Protein AF-A0A8H7FL91-F1 (afdb_monomer)

Nearest PDB structures (foldseek):
  8c6j-assembly1_7  TM=8.821E-01  e=6.276E-27  Homo sapiens
  5sup-assembly3_C  TM=8.544E-01  e=1.784E-26  Saccharomyces cerevisiae S288C
  5ivl-assembly1_B  TM=6.182E-01  e=1.265E-28  Geobacillus stearothermophilus 10
  7liu-assembly1_B  TM=7.992E-01  e=7.106E-25  Homo sapiens
  5gi4-assembly1_B  TM=8.145E-01  e=1.297E-09  Escherichia coli K-12

Radius of gyration: 35.82 Å; Cα contacts (8 Å, |Δi|>4): 1357; chains: 1; bounding box: 113×100×114 Å

pLDDT: mean 70.06, std 24.26, range [18.97, 98.19]

Structure (mmCIF, N/CA/C/O backbone):
data_AF-A0A8H7FL91-F1
#
_entry.id   AF-A0A8H7FL91-F1
#
loop_
_atom_site.group_PDB
_atom_site.id
_atom_site.type_symbol
_atom_site.label_atom_id
_atom_site.label_alt_id
_atom_site.label_comp_id
_atom_site.label_asym_id
_atom_site.label_entity_id
_atom_site.label_seq_id
_atom_site.pdbx_PDB_ins_code
_atom_site.Cartn_x
_atom_site.Cartn_y
_atom_site.Cartn_z
_atom_site.occupancy
_atom_site.B_iso_or_equiv
_atom_site.auth_seq_id
_atom_site.auth_comp_id
_atom_site.auth_asym_id
_atom_site.auth_atom_id
_atom_site.pdbx_PDB_model_num
ATOM 1 N N . MET A 1 1 ? -49.355 17.660 2.532 1.00 35.06 1 MET A N 1
ATOM 2 C CA . MET A 1 1 ? -48.492 17.262 1.389 1.00 35.06 1 MET A CA 1
ATOM 3 C C . MET A 1 1 ? -47.290 16.407 1.796 1.00 35.06 1 MET A C 1
ATOM 5 O O . MET A 1 1 ? -47.227 15.283 1.323 1.00 35.06 1 MET A O 1
ATOM 9 N N . GLN A 1 2 ? -46.368 16.856 2.663 1.00 33.41 2 GLN A N 1
ATOM 10 C CA . GLN A 1 2 ? -45.112 16.122 2.962 1.00 33.41 2 GLN A CA 1
ATOM 11 C C . GLN A 1 2 ? -45.283 14.633 3.335 1.00 33.41 2 GLN A C 1
ATOM 13 O O . GLN A 1 2 ? -44.558 13.796 2.807 1.00 33.41 2 GLN A O 1
ATOM 18 N N . VAL A 1 3 ? -46.274 14.264 4.156 1.00 38.41 3 VAL A N 1
ATOM 19 C CA . VAL A 1 3 ? -46.525 12.846 4.506 1.00 38.41 3 VAL A CA 1
ATOM 20 C C . VAL A 1 3 ? -46.891 11.995 3.276 1.00 38.41 3 VAL A C 1
ATOM 22 O O . VAL A 1 3 ? -46.449 10.855 3.165 1.00 38.41 3 VAL A O 1
ATOM 25 N N . ALA A 1 4 ? -47.621 12.559 2.307 1.00 30.22 4 ALA A N 1
ATOM 26 C CA . ALA A 1 4 ? -47.939 11.885 1.046 1.00 30.22 4 ALA A CA 1
ATOM 27 C C . ALA A 1 4 ? -46.709 11.765 0.127 1.00 30.22 4 ALA A C 1
ATOM 29 O O . ALA A 1 4 ? -46.512 10.715 -0.475 1.00 30.22 4 ALA A O 1
ATOM 30 N N . MET A 1 5 ? -45.838 12.784 0.084 1.00 35.56 5 MET A N 1
ATOM 31 C CA . MET A 1 5 ? -44.524 12.706 -0.582 1.00 35.56 5 MET A CA 1
ATOM 32 C C . MET A 1 5 ? -43.659 11.580 0.009 1.00 35.56 5 MET A C 1
ATOM 34 O O . MET A 1 5 ? -43.095 10.787 -0.738 1.00 35.56 5 MET A O 1
ATOM 38 N N . ILE A 1 6 ? -43.601 11.452 1.340 1.00 41.19 6 ILE A N 1
ATOM 39 C CA . ILE A 1 6 ? -42.841 10.390 2.021 1.00 41.19 6 ILE A CA 1
ATOM 40 C C . ILE A 1 6 ? -43.450 9.006 1.745 1.00 41.19 6 ILE A C 1
ATOM 42 O O . ILE A 1 6 ? -42.711 8.049 1.518 1.00 41.19 6 ILE A O 1
ATOM 46 N N . ALA A 1 7 ? -44.781 8.884 1.715 1.00 33.62 7 ALA A N 1
ATOM 47 C CA . ALA A 1 7 ? -45.453 7.641 1.334 1.00 33.62 7 ALA A CA 1
ATOM 48 C C . ALA A 1 7 ? -45.184 7.261 -0.135 1.00 33.62 7 ALA A C 1
ATOM 50 O O . ALA A 1 7 ? -44.909 6.098 -0.425 1.00 33.62 7 ALA A O 1
ATOM 51 N N . TYR A 1 8 ? -45.200 8.235 -1.051 1.00 33.38 8 TYR A N 1
ATOM 52 C CA . TYR A 1 8 ? -44.899 8.036 -2.471 1.00 33.38 8 TYR A CA 1
ATOM 53 C C . TYR A 1 8 ? -43.433 7.626 -2.687 1.00 33.38 8 TYR A C 1
ATOM 55 O O . TYR A 1 8 ? -43.166 6.623 -3.344 1.00 33.38 8 TYR A O 1
ATOM 63 N N . ALA A 1 9 ? -42.489 8.313 -2.035 1.00 40.66 9 ALA A N 1
ATOM 64 C CA . ALA A 1 9 ? -41.070 7.962 -2.050 1.00 40.66 9 ALA A CA 1
ATOM 65 C C . ALA A 1 9 ? -40.815 6.554 -1.482 1.00 40.66 9 ALA A C 1
ATOM 67 O O . ALA A 1 9 ? -40.124 5.757 -2.114 1.00 40.66 9 ALA A O 1
ATOM 68 N N . LYS A 1 10 ? -41.428 6.195 -0.342 1.00 36.50 10 LYS A N 1
ATOM 69 C CA . LYS A 1 10 ? -41.339 4.829 0.206 1.00 36.50 10 LYS A CA 1
ATOM 70 C C . LYS A 1 10 ? -41.922 3.776 -0.739 1.00 36.50 10 LYS A C 1
ATOM 72 O O . LYS A 1 10 ? -41.364 2.687 -0.813 1.00 36.50 10 LYS A O 1
ATOM 77 N N . ARG A 1 11 ? -42.990 4.094 -1.480 1.00 28.58 11 ARG A N 1
ATOM 78 C CA . ARG A 1 11 ? -43.606 3.179 -2.455 1.00 28.58 11 ARG A CA 1
ATOM 79 C C . ARG A 1 11 ? -42.742 2.979 -3.704 1.00 28.58 11 ARG A C 1
ATOM 81 O O . ARG A 1 11 ? -42.702 1.867 -4.208 1.00 28.58 11 ARG A O 1
ATOM 88 N N . ILE A 1 12 ? -42.010 4.007 -4.146 1.00 37.72 12 ILE A N 1
ATOM 89 C CA . ILE A 1 12 ? -40.991 3.891 -5.208 1.00 37.72 12 ILE A CA 1
ATOM 90 C C . ILE A 1 12 ? -39.802 3.046 -4.722 1.00 37.72 12 ILE A C 1
ATOM 92 O O . ILE A 1 12 ? -39.379 2.114 -5.408 1.00 37.72 12 ILE A O 1
ATOM 96 N N . ILE A 1 13 ? -39.304 3.311 -3.509 1.00 37.62 13 ILE A N 1
ATOM 97 C CA . ILE A 1 13 ? -38.180 2.568 -2.916 1.00 37.62 13 ILE A CA 1
ATOM 98 C C . ILE A 1 13 ? -38.544 1.088 -2.701 1.00 37.62 13 ILE A C 1
ATOM 100 O O . ILE A 1 13 ? -37.745 0.219 -3.030 1.00 37.62 13 ILE A O 1
ATOM 104 N N . SER A 1 14 ? -39.761 0.768 -2.241 1.00 28.06 14 SER A N 1
ATOM 105 C CA . SER A 1 14 ? -40.190 -0.629 -2.051 1.00 28.06 14 SER A CA 1
ATOM 106 C C . SER A 1 14 ? -40.598 -1.356 -3.340 1.00 28.06 14 SER A C 1
ATOM 108 O O . SER A 1 14 ? -40.970 -2.525 -3.266 1.00 28.06 14 SER A O 1
ATOM 110 N N . THR A 1 15 ? -40.567 -0.698 -4.506 1.00 25.86 15 THR A N 1
ATOM 111 C CA . THR A 1 15 ? -40.738 -1.362 -5.816 1.00 25.86 15 THR A CA 1
ATOM 112 C C . THR A 1 15 ? -39.423 -1.763 -6.477 1.00 25.86 15 THR A C 1
ATOM 114 O O . THR A 1 15 ? -39.445 -2.541 -7.428 1.00 25.86 15 THR A O 1
ATOM 117 N N . GLN A 1 16 ? -38.272 -1.328 -5.953 1.00 30.48 16 GLN A N 1
ATOM 118 C CA . GLN A 1 16 ? -37.003 -1.967 -6.291 1.00 30.48 16 GLN A CA 1
ATOM 119 C C . GLN A 1 16 ? -36.870 -3.268 -5.493 1.00 30.48 16 GLN A C 1
ATOM 121 O O . GLN A 1 16 ? -36.317 -3.301 -4.394 1.00 30.48 16 GLN A O 1
ATOM 126 N N . SER A 1 17 ? -37.363 -4.369 -6.069 1.00 25.41 17 SER A N 1
ATOM 127 C CA . SER A 1 17 ? -36.823 -5.689 -5.730 1.00 25.41 17 SER A CA 1
ATOM 128 C C . SER A 1 17 ? -35.298 -5.658 -5.888 1.00 25.41 17 SER A C 1
ATOM 130 O O . SER A 1 17 ? -34.811 -4.962 -6.786 1.00 25.41 17 SER A O 1
ATOM 132 N N . PRO A 1 18 ? -34.527 -6.417 -5.084 1.00 32.16 18 PRO A N 1
ATOM 133 C CA . PRO A 1 18 ? -33.118 -6.618 -5.389 1.00 32.16 18 PRO A CA 1
ATOM 134 C C . PRO A 1 18 ? -33.042 -7.175 -6.809 1.00 32.16 18 PRO A C 1
ATOM 136 O O . PRO A 1 18 ? -33.612 -8.233 -7.088 1.00 32.16 18 PRO A O 1
ATOM 139 N N . ALA A 1 19 ? -32.409 -6.431 -7.718 1.00 33.31 19 ALA A N 1
ATOM 140 C CA . ALA A 1 19 ? -32.267 -6.869 -9.094 1.00 33.31 19 ALA A CA 1
ATOM 141 C C . ALA A 1 19 ? -31.554 -8.222 -9.066 1.00 33.31 19 ALA A C 1
ATOM 143 O O . ALA A 1 19 ? -30.413 -8.305 -8.605 1.00 33.31 19 ALA A O 1
ATOM 144 N N . MET A 1 20 ? -32.239 -9.284 -9.509 1.00 33.00 20 MET A N 1
ATOM 145 C CA . MET A 1 20 ? -31.586 -10.574 -9.699 1.00 33.00 20 MET A CA 1
ATOM 146 C C . MET A 1 20 ? -30.379 -10.314 -10.589 1.00 33.00 20 MET A C 1
ATOM 148 O O . MET A 1 20 ? -30.542 -9.783 -11.689 1.00 33.00 20 MET A O 1
ATOM 152 N N . ALA A 1 21 ? -29.183 -10.647 -10.104 1.00 39.22 21 ALA A N 1
ATOM 153 C CA . ALA A 1 21 ? -27.990 -10.589 -10.925 1.00 39.22 21 ALA A CA 1
ATOM 154 C C . ALA A 1 21 ? -28.226 -11.531 -12.108 1.00 39.22 21 ALA A C 1
ATOM 156 O O . ALA A 1 21 ? -28.200 -12.751 -11.951 1.00 39.22 21 ALA A O 1
ATOM 157 N N . THR A 1 22 ? -28.546 -10.961 -13.270 1.00 43.78 22 THR A N 1
ATOM 158 C CA . THR A 1 22 ? -28.778 -11.709 -14.500 1.00 43.78 22 THR A CA 1
ATOM 159 C C . THR A 1 22 ? -27.471 -12.394 -14.847 1.00 43.78 22 THR A C 1
ATOM 161 O O . THR A 1 22 ? -26.537 -11.737 -15.299 1.00 43.78 22 THR A O 1
ATOM 164 N N . GLN A 1 23 ? -27.393 -13.697 -14.563 1.00 45.00 23 GLN A N 1
ATOM 165 C CA . GLN A 1 23 ? -26.202 -14.513 -14.772 1.00 45.00 23 GLN A CA 1
ATOM 166 C C . GLN A 1 23 ? -25.966 -14.684 -16.274 1.00 45.00 23 GLN A C 1
ATOM 168 O O . GLN A 1 23 ? -26.386 -15.662 -16.892 1.00 45.00 23 GLN A O 1
ATOM 173 N N . PHE A 1 24 ? -25.319 -13.691 -16.875 1.00 58.44 24 PHE A N 1
ATOM 174 C CA . PHE A 1 24 ? -24.903 -13.740 -18.265 1.00 58.44 24 PHE A CA 1
ATOM 175 C C . PHE A 1 24 ? -23.766 -14.750 -18.413 1.00 58.44 24 PHE A C 1
ATOM 177 O O . PHE A 1 24 ? -22.814 -14.741 -17.636 1.00 58.44 24 PHE A O 1
ATOM 184 N N . THR A 1 25 ? -23.816 -15.594 -19.442 1.00 76.56 25 THR A N 1
ATOM 185 C CA . THR A 1 25 ? -22.616 -16.339 -19.843 1.00 76.56 25 THR A CA 1
ATOM 186 C C . THR A 1 25 ? -21.636 -15.344 -20.457 1.00 76.56 25 THR A C 1
ATOM 188 O O . THR A 1 25 ? -21.903 -14.812 -21.532 1.00 76.56 25 THR A O 1
ATOM 191 N N . THR A 1 26 ? -20.530 -15.066 -19.767 1.00 89.56 26 THR A N 1
ATOM 192 C CA . THR A 1 26 ? -19.528 -14.084 -20.201 1.00 89.56 26 THR A CA 1
ATOM 193 C C . THR A 1 26 ? -18.870 -14.522 -21.509 1.00 89.56 26 THR A C 1
ATOM 195 O O . THR A 1 26 ? -18.070 -15.461 -21.539 1.00 89.56 26 THR A O 1
ATOM 198 N N . GLN A 1 27 ? -19.203 -13.838 -22.604 1.00 94.25 27 GLN A N 1
ATOM 199 C CA . GLN A 1 27 ? -18.644 -14.109 -23.924 1.00 94.25 27 GLN A CA 1
ATOM 200 C C . GLN A 1 27 ? -17.320 -13.363 -24.109 1.00 94.25 27 GLN A C 1
ATOM 202 O O . GLN A 1 27 ? -17.231 -12.169 -23.835 1.00 94.25 27 GLN A O 1
ATOM 207 N N . VAL A 1 28 ? -16.300 -14.052 -24.627 1.00 95.50 28 VAL A N 1
ATOM 208 C CA . VAL A 1 28 ? -15.055 -13.420 -25.089 1.00 95.50 28 VAL A CA 1
ATOM 209 C C . VAL A 1 28 ? -15.085 -13.347 -26.615 1.00 95.50 28 VAL A C 1
ATOM 211 O O . VAL A 1 28 ? -15.303 -14.364 -27.273 1.00 95.50 28 VAL A O 1
ATOM 214 N N . LEU A 1 29 ? -14.881 -12.154 -27.172 1.00 95.81 29 LEU A N 1
ATOM 215 C CA . LEU A 1 29 ? -14.777 -11.902 -28.609 1.00 95.81 29 LEU A CA 1
ATOM 216 C C . LEU A 1 29 ? -13.358 -11.438 -28.945 1.00 95.81 29 LEU A C 1
ATOM 218 O O . LEU A 1 29 ? -12.839 -10.523 -28.311 1.00 95.81 29 LEU A O 1
ATOM 222 N N . LEU A 1 30 ? -12.734 -12.062 -29.944 1.00 95.00 30 LEU A N 1
ATOM 223 C CA . LEU A 1 30 ? -11.378 -11.720 -30.376 1.00 95.00 30 LEU A CA 1
ATOM 224 C C . LEU A 1 30 ? -11.389 -10.500 -31.309 1.00 95.00 30 LEU A C 1
ATOM 226 O O . LEU A 1 30 ? -12.191 -10.433 -32.244 1.00 95.00 30 LEU A O 1
ATOM 230 N N . CYS A 1 31 ? -10.436 -9.594 -31.104 1.00 94.06 31 CYS A N 1
ATOM 231 C CA . CYS A 1 31 ? -10.121 -8.470 -31.979 1.00 94.06 31 CYS A CA 1
ATOM 232 C C . CYS A 1 31 ? -8.623 -8.469 -32.296 1.00 94.06 31 CYS A C 1
ATOM 234 O O . CYS A 1 31 ? -7.798 -8.328 -31.398 1.00 94.06 31 CYS A O 1
ATOM 236 N N . ASP A 1 32 ? -8.255 -8.557 -33.574 1.00 92.62 32 ASP A N 1
ATOM 237 C CA . ASP A 1 32 ? -6.886 -8.230 -33.984 1.00 92.62 32 ASP A CA 1
ATOM 238 C C . ASP A 1 32 ? -6.694 -6.709 -33.946 1.00 92.62 32 ASP A C 1
ATOM 240 O O . ASP A 1 32 ? -7.306 -5.979 -34.728 1.00 92.62 32 ASP A O 1
ATOM 244 N N . SER A 1 33 ? -5.854 -6.244 -33.020 1.00 91.94 33 SER A N 1
ATOM 245 C CA . SER A 1 33 ? -5.498 -4.837 -32.837 1.00 91.94 33 SER A CA 1
ATOM 246 C C . SER A 1 33 ? -4.570 -4.293 -33.928 1.00 91.94 33 SER A C 1
ATOM 248 O O . SER A 1 33 ? -4.532 -3.080 -34.115 1.00 91.94 33 SER A O 1
ATOM 250 N N . SER A 1 34 ? -3.877 -5.154 -34.684 1.00 92.69 34 SER A N 1
ATOM 251 C CA . SER A 1 34 ? -3.062 -4.764 -35.845 1.00 92.69 34 SER A CA 1
ATOM 252 C C . SER A 1 34 ? -3.882 -4.576 -37.127 1.00 92.69 34 SER A C 1
ATOM 254 O O . SER A 1 34 ? -3.452 -3.876 -38.041 1.00 92.69 34 SER A O 1
ATOM 256 N N . ALA A 1 35 ? -5.102 -5.121 -37.167 1.00 93.00 35 ALA A N 1
ATOM 257 C CA . ALA A 1 35 ? -6.070 -4.925 -38.247 1.00 93.00 35 ALA A CA 1
ATOM 258 C C . ALA A 1 35 ? -6.923 -3.645 -38.098 1.00 93.00 35 ALA A C 1
ATOM 260 O O . ALA A 1 35 ? -7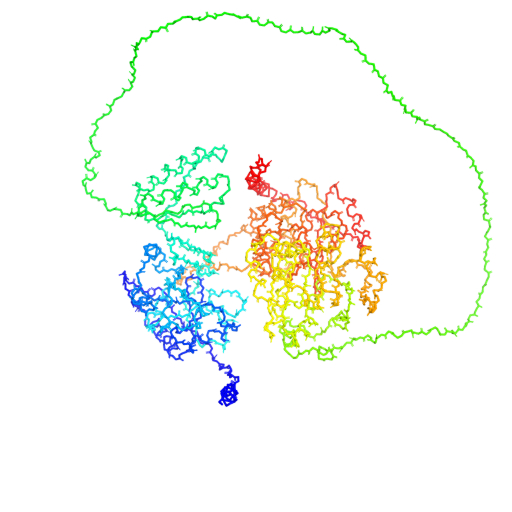.930 -3.500 -38.796 1.00 93.00 35 ALA A O 1
ATOM 261 N N . ILE A 1 36 ? -6.553 -2.748 -37.177 1.00 95.38 36 ILE A N 1
ATOM 262 C CA . ILE A 1 36 ? -7.222 -1.474 -36.888 1.00 95.38 36 ILE A CA 1
ATOM 263 C C . ILE A 1 36 ? -6.202 -0.345 -37.048 1.00 95.38 36 ILE A C 1
ATOM 265 O O . ILE A 1 36 ? -5.204 -0.303 -36.330 1.00 95.38 36 ILE A O 1
ATOM 269 N N . THR A 1 37 ? -6.482 0.609 -37.930 1.00 92.19 37 THR A N 1
ATOM 270 C CA . THR A 1 37 ? -5.685 1.831 -38.095 1.00 92.19 37 THR A CA 1
ATOM 271 C C . THR A 1 37 ? -6.567 3.073 -37.997 1.00 92.19 37 THR A C 1
ATOM 273 O O . THR A 1 37 ? -7.780 3.022 -38.188 1.00 92.19 37 THR A O 1
ATOM 276 N N . PHE A 1 38 ? -5.950 4.207 -37.679 1.00 90.62 38 PHE A N 1
ATOM 277 C CA . PHE A 1 38 ? -6.557 5.530 -37.780 1.00 90.62 38 PHE A CA 1
ATOM 278 C C . PHE A 1 38 ? -5.612 6.398 -38.600 1.00 90.62 38 PHE A C 1
ATOM 280 O O . PHE A 1 38 ? -4.423 6.463 -38.282 1.00 90.62 38 PHE A O 1
ATOM 287 N N . ASP A 1 39 ? -6.131 7.067 -39.626 1.00 84.81 39 ASP A N 1
ATOM 288 C CA . ASP A 1 39 ? -5.359 8.063 -40.365 1.00 84.81 39 ASP A CA 1
ATOM 289 C C . ASP A 1 39 ? -5.115 9.308 -39.495 1.00 84.81 39 ASP A C 1
ATOM 291 O O . ASP A 1 39 ? -5.790 9.535 -38.483 1.00 84.81 39 ASP A O 1
ATOM 295 N N . SER A 1 40 ? -4.137 10.132 -39.878 1.00 74.44 40 SER A N 1
ATOM 296 C CA . SER A 1 40 ? -3.819 11.358 -39.139 1.00 74.44 40 SER A CA 1
ATOM 297 C C . SER A 1 40 ? -5.027 12.300 -39.119 1.00 74.44 40 SER A C 1
ATOM 299 O O . SER A 1 40 ? -5.522 12.701 -40.169 1.00 74.44 40 SER A O 1
ATOM 301 N N . GLY A 1 41 ? -5.521 12.628 -37.922 1.00 68.75 41 GLY A N 1
ATOM 302 C CA . GLY A 1 41 ? -6.723 13.449 -37.736 1.00 68.75 41 GLY A CA 1
ATOM 303 C C . GLY A 1 41 ? -8.063 12.735 -37.970 1.00 68.75 41 GLY A C 1
ATOM 304 O O . GLY A 1 41 ? -9.095 13.392 -37.895 1.00 68.75 41 GLY A O 1
ATOM 305 N N . ALA A 1 42 ? -8.092 11.420 -38.226 1.00 81.19 42 ALA A N 1
ATOM 306 C CA . ALA A 1 42 ? -9.345 10.692 -38.435 1.00 81.19 42 ALA A CA 1
ATOM 307 C C . ALA A 1 42 ? -10.084 10.365 -37.121 1.00 81.19 42 ALA A C 1
ATOM 309 O O . ALA A 1 42 ? -9.500 9.848 -36.159 1.00 81.19 42 ALA A O 1
ATOM 310 N N . ASP A 1 43 ? -11.398 10.602 -37.125 1.00 85.69 43 ASP A N 1
ATOM 311 C CA . ASP A 1 43 ? -12.328 10.289 -36.030 1.00 85.69 43 ASP A CA 1
ATOM 312 C C . ASP A 1 43 ? -12.719 8.803 -35.977 1.00 85.69 43 ASP A C 1
ATOM 314 O O . ASP A 1 43 ? -12.963 8.258 -34.897 1.00 85.69 43 ASP A O 1
ATOM 318 N N . TYR A 1 44 ? -12.743 8.145 -37.139 1.00 90.06 44 TYR A N 1
ATOM 319 C CA . TYR A 1 44 ? -13.190 6.765 -37.326 1.00 90.06 44 TYR A CA 1
ATOM 320 C C . TYR A 1 44 ? -12.034 5.844 -37.757 1.00 90.06 44 TYR A C 1
ATOM 322 O O . TYR A 1 44 ? -11.147 6.283 -38.493 1.00 90.06 44 TYR A O 1
ATOM 330 N N . PRO A 1 45 ? -12.029 4.566 -37.329 1.00 94.19 45 PRO A N 1
ATOM 331 C CA . PRO A 1 45 ? -10.996 3.606 -37.701 1.00 94.19 45 PRO A CA 1
ATOM 332 C C . PRO A 1 45 ? -11.194 3.057 -39.119 1.00 94.19 45 PRO A C 1
ATOM 334 O O . PRO A 1 45 ? -12.310 2.703 -39.512 1.00 94.19 45 PRO A O 1
ATOM 337 N N . GLN A 1 46 ? -10.093 2.831 -39.832 1.00 94.19 46 GLN A N 1
ATOM 338 C CA . GLN A 1 46 ? -10.062 1.814 -40.880 1.00 94.19 46 GLN A CA 1
ATOM 339 C C . GLN A 1 46 ? -9.884 0.437 -40.222 1.00 94.19 46 GLN A C 1
ATOM 341 O O . GLN A 1 46 ? -9.084 0.272 -39.299 1.00 94.19 46 GLN A O 1
ATOM 346 N N . ILE A 1 47 ? -10.639 -0.567 -40.681 1.00 96.00 47 ILE A N 1
ATOM 347 C CA . ILE A 1 47 ? -10.562 -1.937 -40.153 1.00 96.00 47 ILE A CA 1
ATOM 348 C C . ILE A 1 47 ? -10.500 -2.920 -41.317 1.00 96.00 47 ILE A C 1
ATOM 350 O O . ILE A 1 47 ? -11.466 -3.058 -42.069 1.00 96.00 47 ILE A O 1
ATOM 354 N N . THR A 1 48 ? -9.370 -3.614 -41.447 1.00 94.25 48 THR A N 1
ATOM 355 C CA . THR A 1 48 ? -9.108 -4.567 -42.539 1.00 94.25 48 THR A CA 1
ATOM 356 C C . THR A 1 48 ? -9.656 -5.965 -42.243 1.00 94.25 48 THR A C 1
ATOM 358 O O . THR A 1 48 ? -10.028 -6.694 -43.161 1.00 94.25 48 THR A O 1
ATOM 361 N N . SER A 1 49 ? -9.761 -6.340 -40.963 1.00 94.75 49 SER A N 1
ATOM 362 C CA . SER A 1 49 ? -10.312 -7.630 -40.535 1.00 94.75 49 SER A CA 1
ATOM 363 C C . SER A 1 49 ? -11.833 -7.579 -40.377 1.00 94.75 49 SER A C 1
ATOM 365 O O . SER A 1 49 ? -12.371 -6.906 -39.493 1.00 94.75 49 SER A O 1
ATOM 367 N N . ALA A 1 50 ? -12.535 -8.369 -41.193 1.00 92.94 50 ALA A N 1
ATOM 368 C CA . ALA A 1 50 ? -13.987 -8.513 -41.118 1.00 92.94 50 ALA A CA 1
ATOM 369 C C . ALA A 1 50 ? -14.468 -9.047 -39.753 1.00 92.94 50 ALA A C 1
ATOM 371 O O . ALA A 1 50 ? -15.496 -8.587 -39.257 1.00 92.94 50 ALA A O 1
ATOM 372 N N . TYR A 1 51 ? -13.721 -9.960 -39.113 1.00 94.69 51 TYR A N 1
ATOM 373 C CA . TYR A 1 51 ? -14.107 -10.482 -37.797 1.00 94.69 51 TYR A CA 1
ATOM 374 C C . TYR A 1 51 ? -13.832 -9.474 -36.673 1.00 94.69 51 TYR A C 1
ATOM 376 O O . TYR A 1 51 ? -14.644 -9.356 -35.764 1.00 94.69 51 TYR A O 1
ATOM 384 N N . THR A 1 52 ? -12.748 -8.689 -36.751 1.00 95.19 52 THR A N 1
ATOM 385 C CA . THR A 1 52 ? -12.498 -7.599 -35.790 1.00 95.19 52 THR A CA 1
ATOM 386 C C . THR A 1 52 ? -13.625 -6.563 -35.863 1.00 95.19 52 THR A C 1
ATOM 388 O O . THR A 1 52 ? -14.116 -6.108 -34.831 1.00 95.19 52 THR A O 1
ATOM 391 N N . LYS A 1 53 ? -14.092 -6.236 -37.078 1.00 95.62 53 LYS A N 1
ATOM 392 C CA . LYS A 1 53 ? -15.233 -5.337 -37.301 1.00 95.62 53 LYS A CA 1
ATOM 393 C C . LYS A 1 53 ? -16.542 -5.898 -36.726 1.00 95.62 53 LYS A C 1
ATOM 395 O O . LYS A 1 53 ? -17.276 -5.164 -36.074 1.00 95.62 53 LYS A O 1
ATOM 400 N N . ASP A 1 54 ? -16.815 -7.188 -36.916 1.00 96.88 54 ASP A N 1
ATOM 401 C CA . ASP A 1 54 ? -17.974 -7.880 -36.332 1.00 96.88 54 ASP A CA 1
ATOM 402 C C . ASP A 1 54 ? -17.931 -7.912 -34.789 1.00 96.88 54 ASP A C 1
ATOM 404 O O . ASP A 1 54 ? -18.911 -7.540 -34.142 1.00 96.88 54 ASP A O 1
ATOM 408 N N . SER A 1 55 ? -16.783 -8.251 -34.189 1.00 97.62 55 SER A N 1
ATOM 409 C CA . SER A 1 55 ? -16.569 -8.202 -32.734 1.00 97.62 55 SER A CA 1
ATOM 410 C C . SER A 1 55 ? -16.830 -6.806 -32.152 1.00 97.62 55 SER A C 1
ATOM 412 O O . SER A 1 55 ? -17.544 -6.673 -31.155 1.00 97.62 55 SER A O 1
ATOM 414 N N . LEU A 1 56 ? -16.300 -5.755 -32.790 1.00 97.50 56 LEU A N 1
ATOM 415 C CA . LEU A 1 56 ? -16.499 -4.363 -32.369 1.00 97.50 56 LEU A CA 1
ATOM 416 C C . LEU A 1 56 ? -17.957 -3.907 -32.522 1.00 97.50 56 LEU A C 1
ATOM 418 O O . LEU A 1 56 ? -18.498 -3.303 -31.598 1.00 97.50 56 LEU A O 1
ATOM 422 N N . ASN A 1 57 ? -18.619 -4.250 -33.631 1.00 97.56 57 ASN A N 1
ATOM 423 C CA . ASN A 1 57 ? -20.039 -3.952 -33.840 1.00 97.56 57 ASN A CA 1
ATOM 424 C C . ASN A 1 57 ? -20.922 -4.613 -32.766 1.00 97.56 57 ASN A C 1
ATOM 426 O O . ASN A 1 57 ? -21.812 -3.966 -32.216 1.00 97.56 57 ASN A O 1
ATOM 430 N N . LYS A 1 58 ? -20.657 -5.880 -32.421 1.00 97.00 58 LYS A N 1
ATOM 431 C CA . LYS A 1 58 ? -21.377 -6.609 -31.361 1.00 97.00 58 LYS A CA 1
ATOM 432 C C . LYS A 1 58 ? -21.175 -5.979 -29.984 1.00 97.00 58 LYS A C 1
ATOM 434 O O . LYS A 1 58 ? -22.130 -5.854 -29.220 1.00 97.00 58 LYS A O 1
ATOM 439 N N . ALA A 1 59 ? -19.962 -5.526 -29.677 1.00 97.06 59 ALA A N 1
ATOM 440 C CA . ALA A 1 59 ? -19.681 -4.790 -28.449 1.00 97.06 59 ALA A CA 1
ATOM 441 C C . ALA A 1 59 ? -20.380 -3.418 -28.403 1.00 97.06 59 ALA A C 1
ATOM 443 O O . ALA A 1 59 ? -20.975 -3.077 -27.382 1.00 97.06 59 ALA A O 1
ATOM 444 N N . ALA A 1 60 ? -20.388 -2.662 -29.505 1.00 97.31 60 ALA A N 1
ATOM 445 C CA . ALA A 1 60 ? -21.130 -1.404 -29.609 1.00 97.31 60 ALA A CA 1
ATOM 446 C C . ALA A 1 60 ? -22.646 -1.613 -29.428 1.00 97.31 60 ALA A C 1
ATOM 448 O O . ALA A 1 60 ? -23.284 -0.885 -28.670 1.00 97.31 60 ALA A O 1
ATOM 449 N N . GLN A 1 61 ? -23.220 -2.663 -30.023 1.00 96.56 61 GLN A N 1
ATOM 450 C CA . GLN A 1 61 ? -24.617 -3.061 -29.796 1.00 96.56 61 GLN A CA 1
ATOM 451 C C . GLN A 1 61 ? -24.891 -3.443 -28.330 1.00 96.56 61 GLN A C 1
ATOM 453 O O . GLN A 1 61 ? -25.966 -3.145 -27.808 1.00 96.56 61 GLN A O 1
ATOM 458 N N . HIS A 1 62 ? -23.930 -4.061 -27.636 1.00 94.56 62 HIS A N 1
ATOM 459 C CA . HIS A 1 62 ? -24.049 -4.392 -26.211 1.00 94.56 62 HIS A CA 1
ATOM 460 C C . HIS A 1 62 ? -24.049 -3.129 -25.326 1.00 94.56 62 HIS A C 1
ATOM 462 O O . HIS A 1 62 ? -24.872 -3.018 -24.417 1.00 94.56 62 HIS A O 1
ATOM 468 N N . LEU A 1 63 ? -23.204 -2.141 -25.647 1.00 96.12 63 LEU A N 1
ATOM 469 C CA . LEU A 1 63 ? -23.188 -0.823 -24.997 1.00 96.12 63 LEU A CA 1
ATOM 470 C C . LEU A 1 63 ? -24.497 -0.051 -25.228 1.00 96.12 63 LEU A C 1
ATOM 472 O O . LEU A 1 63 ? -25.070 0.466 -24.272 1.00 96.12 63 LEU A O 1
ATOM 476 N N . HIS A 1 64 ? -25.018 -0.041 -26.461 1.00 95.81 64 HIS A N 1
ATOM 477 C CA . HIS A 1 64 ? -26.329 0.543 -26.800 1.00 95.81 64 HIS A CA 1
ATOM 478 C C . HIS A 1 64 ? -27.517 -0.224 -26.202 1.00 95.81 64 HIS A C 1
ATOM 480 O O . HIS A 1 64 ? -28.557 0.363 -25.927 1.00 95.81 64 HIS A O 1
ATOM 486 N N . SER A 1 65 ? -27.338 -1.504 -25.861 1.00 94.12 65 SER A N 1
ATOM 487 C CA . SER A 1 65 ? -28.262 -2.270 -25.000 1.00 94.12 65 SER A CA 1
ATOM 488 C C . SER A 1 65 ? -28.134 -1.904 -23.505 1.00 94.12 65 SER A C 1
ATOM 490 O O . SER A 1 65 ? -28.598 -2.638 -22.626 1.00 94.12 65 SER A O 1
ATOM 492 N N . LEU A 1 66 ? -27.464 -0.786 -23.205 1.00 93.69 66 LEU A N 1
ATOM 493 C CA . LEU A 1 66 ? -27.108 -0.274 -21.882 1.00 93.69 66 LEU A CA 1
ATOM 494 C C . LEU A 1 66 ? -26.306 -1.268 -21.025 1.00 93.69 66 LEU A C 1
ATOM 496 O O . LEU A 1 66 ? -26.377 -1.184 -19.800 1.00 93.69 66 LEU A O 1
ATOM 500 N N . GLN A 1 67 ? -25.609 -2.251 -21.606 1.00 93.00 67 GLN A N 1
ATOM 501 C CA . GLN A 1 67 ? -24.822 -3.251 -20.865 1.00 93.00 67 GLN A CA 1
ATOM 502 C C . GLN A 1 67 ? -23.338 -2.874 -20.794 1.00 93.00 67 GLN A C 1
ATOM 504 O O . GLN A 1 67 ? -22.832 -2.115 -21.619 1.00 93.00 67 GLN A O 1
ATOM 509 N N . CYS A 1 68 ? -22.622 -3.433 -19.816 1.00 94.81 68 CYS A N 1
ATOM 510 C CA . CYS A 1 68 ? -21.183 -3.219 -19.698 1.00 94.81 68 CYS A CA 1
ATOM 511 C C . CYS A 1 68 ? -20.378 -4.134 -20.634 1.00 94.81 68 CYS A C 1
ATOM 513 O O . CYS A 1 68 ? -20.635 -5.337 -20.708 1.00 94.81 68 CYS A O 1
ATOM 515 N N . VAL A 1 69 ? -19.345 -3.575 -21.268 1.00 97.06 69 VAL A N 1
ATOM 516 C CA . VAL A 1 69 ? -18.349 -4.306 -22.070 1.00 97.06 69 VAL A CA 1
ATOM 517 C C . VAL A 1 69 ? -16.970 -4.112 -21.460 1.00 97.06 69 VAL A C 1
ATOM 519 O O . VAL A 1 69 ? -16.562 -2.978 -21.219 1.00 97.06 69 VAL A O 1
ATOM 522 N N . ALA A 1 70 ? -16.213 -5.188 -21.258 1.00 97.50 70 ALA A N 1
ATOM 523 C CA . ALA A 1 70 ? -14.798 -5.066 -20.916 1.00 97.50 70 ALA A CA 1
ATOM 524 C C . ALA A 1 70 ? -13.918 -5.039 -22.175 1.00 97.50 70 ALA A C 1
ATOM 526 O O . ALA A 1 70 ? -14.132 -5.834 -23.088 1.00 97.50 70 ALA A O 1
ATOM 527 N N . PHE A 1 71 ? -12.920 -4.156 -22.226 1.00 97.62 71 PHE A N 1
ATOM 528 C CA . PHE A 1 71 ? -12.018 -4.018 -23.378 1.00 97.62 71 PHE A CA 1
ATOM 529 C C . PHE A 1 71 ? -10.618 -3.517 -22.970 1.00 97.62 71 PHE A C 1
ATOM 531 O O . PHE A 1 71 ? -10.497 -2.784 -21.986 1.00 97.62 71 PHE A O 1
ATOM 538 N N . PRO A 1 72 ? -9.547 -3.864 -23.708 1.00 95.88 72 PRO A N 1
ATOM 539 C CA . PRO A 1 72 ? -8.189 -3.398 -23.428 1.00 95.88 72 PRO A CA 1
ATOM 540 C C . PRO A 1 72 ? -8.005 -1.911 -23.739 1.00 95.88 72 PRO A C 1
ATOM 542 O O . PRO A 1 72 ? -8.295 -1.465 -24.851 1.00 95.88 72 PRO A O 1
ATOM 545 N N . THR A 1 73 ? -7.411 -1.174 -22.799 1.00 93.19 73 THR A N 1
ATOM 546 C CA . THR A 1 73 ? -6.626 0.037 -23.097 1.00 93.19 73 THR A CA 1
ATOM 547 C C . THR A 1 73 ? -5.131 -0.279 -22.987 1.00 93.19 73 THR A C 1
ATOM 549 O O . THR A 1 73 ? -4.743 -1.359 -22.554 1.00 93.19 73 THR A O 1
ATOM 552 N N . GLU A 1 74 ? -4.262 0.656 -23.349 1.00 89.00 74 GLU A N 1
ATOM 553 C CA . GLU A 1 74 ? -2.806 0.501 -23.280 1.00 89.00 74 GLU A CA 1
ATOM 554 C C . GLU A 1 74 ? -2.298 0.362 -21.831 1.00 89.00 74 GLU A C 1
ATOM 556 O O . GLU A 1 74 ? -1.257 -0.251 -21.582 1.00 89.00 74 GLU A O 1
ATOM 561 N N . THR A 1 75 ? -3.070 0.874 -20.868 1.00 85.62 75 THR A N 1
ATOM 562 C CA . THR A 1 75 ? -2.803 0.788 -19.432 1.00 85.62 75 THR A CA 1
ATOM 563 C C . THR A 1 75 ? -3.357 -0.495 -18.816 1.00 85.62 75 THR A C 1
ATOM 565 O O . THR A 1 75 ? -2.585 -1.318 -18.321 1.00 85.62 75 THR A O 1
ATOM 568 N N . VAL A 1 76 ? -4.682 -0.674 -18.861 1.00 92.19 76 VAL A N 1
ATOM 569 C CA . VAL A 1 76 ? -5.437 -1.796 -18.262 1.00 92.19 76 VAL A CA 1
ATOM 570 C C . VAL A 1 76 ? -6.708 -2.099 -19.073 1.00 92.19 76 VAL A C 1
ATOM 572 O O . VAL A 1 76 ? -7.157 -1.267 -19.864 1.00 92.19 76 VAL A O 1
ATOM 575 N N . TYR A 1 77 ? -7.338 -3.254 -18.858 1.00 95.12 77 TYR A N 1
ATOM 576 C CA . TYR A 1 77 ? -8.700 -3.511 -19.331 1.00 95.12 77 TYR A CA 1
ATOM 577 C C . TYR A 1 77 ? -9.682 -2.611 -18.573 1.00 95.12 77 TYR A C 1
ATOM 579 O O . TYR A 1 77 ? -9.712 -2.614 -17.339 1.00 95.12 77 TYR A O 1
ATOM 587 N N . GLY A 1 78 ? -10.480 -1.845 -19.315 1.00 94.69 78 GLY A N 1
ATOM 588 C CA . GLY A 1 78 ? -11.551 -0.998 -18.799 1.00 94.69 78 GLY A CA 1
ATOM 589 C C . GLY A 1 78 ? -12.913 -1.686 -18.897 1.00 94.69 78 GLY A C 1
ATOM 590 O O . GLY A 1 78 ? -13.153 -2.456 -19.823 1.00 94.69 78 GLY A O 1
ATOM 591 N N . LEU A 1 79 ? -13.799 -1.416 -17.939 1.00 96.00 79 LEU A N 1
ATOM 592 C CA . LEU A 1 79 ? -15.201 -1.831 -17.927 1.00 96.00 79 LEU A CA 1
ATOM 593 C C . LEU A 1 79 ? -16.061 -0.667 -18.424 1.00 96.00 79 LEU A C 1
ATOM 595 O O . LEU A 1 79 ? -16.423 0.215 -17.649 1.00 96.00 79 LEU A O 1
ATOM 599 N N . GLY A 1 80 ? -16.344 -0.666 -19.721 1.00 96.44 80 GLY A N 1
ATOM 600 C CA . GLY A 1 80 ? -17.103 0.370 -20.403 1.00 96.44 80 GLY A CA 1
ATOM 601 C C . GLY A 1 80 ? -18.605 0.303 -20.170 1.00 96.44 80 GLY A C 1
ATOM 602 O O . GLY A 1 80 ? -19.194 -0.774 -20.250 1.00 96.44 80 GLY A O 1
ATOM 603 N N . ALA A 1 81 ? -19.227 1.467 -20.006 1.00 97.12 81 ALA A N 1
ATOM 604 C CA . ALA A 1 81 ? -20.629 1.719 -20.338 1.00 97.12 81 ALA A CA 1
ATOM 605 C C . ALA A 1 81 ? -20.769 3.120 -20.966 1.00 97.12 81 ALA A C 1
ATOM 607 O O . ALA A 1 81 ? -19.849 3.933 -20.868 1.00 97.12 81 ALA A O 1
ATOM 608 N N . LEU A 1 82 ? -21.899 3.415 -21.616 1.00 97.50 82 LEU A N 1
ATOM 609 C CA . LEU A 1 82 ? -22.150 4.730 -22.222 1.00 97.50 82 LEU A CA 1
ATOM 610 C C . LEU A 1 82 ? -22.128 5.834 -21.151 1.00 97.50 82 LEU A C 1
ATOM 612 O O . LEU A 1 82 ? -22.942 5.819 -20.230 1.00 97.50 82 LEU A O 1
ATOM 616 N N . ALA A 1 83 ? -21.206 6.794 -21.269 1.00 96.31 83 ALA A N 1
ATOM 617 C CA . ALA A 1 83 ? -20.950 7.789 -20.223 1.00 96.31 83 ALA A CA 1
ATOM 618 C C . ALA A 1 83 ? -22.092 8.797 -20.040 1.00 96.31 83 ALA A C 1
ATOM 620 O O . ALA A 1 83 ? -22.286 9.334 -18.953 1.00 96.31 83 ALA A O 1
ATOM 621 N N . LEU A 1 84 ? -22.829 9.083 -21.115 1.00 95.00 84 LEU A N 1
ATOM 622 C CA . LEU A 1 84 ? -23.911 10.071 -21.105 1.00 95.00 84 LEU A CA 1
ATOM 623 C C . LEU A 1 84 ? -25.246 9.469 -20.627 1.00 95.00 84 LEU A C 1
ATOM 625 O O . LEU A 1 84 ? -26.192 10.207 -20.365 1.00 95.00 84 LEU A O 1
ATOM 629 N N . ASP A 1 85 ? -25.310 8.144 -20.443 1.00 95.25 85 ASP A N 1
ATOM 630 C CA . ASP A 1 85 ? -26.467 7.444 -19.889 1.00 95.25 85 ASP A CA 1
ATOM 631 C C . ASP A 1 85 ? -26.212 7.038 -18.425 1.00 95.25 85 ASP A C 1
ATOM 633 O O . ASP A 1 85 ? -25.282 6.293 -18.089 1.00 95.25 85 ASP A O 1
ATOM 637 N N . ALA A 1 86 ? -27.063 7.531 -17.523 1.00 91.75 86 ALA A N 1
ATOM 638 C CA . ALA A 1 86 ? -26.937 7.286 -16.089 1.00 91.75 86 ALA A CA 1
ATOM 639 C C . ALA A 1 86 ? -27.265 5.834 -15.682 1.00 91.75 86 ALA A C 1
ATOM 641 O O . ALA A 1 86 ? -26.710 5.341 -14.697 1.00 91.75 86 ALA A O 1
ATOM 642 N N . ALA A 1 87 ? -28.135 5.137 -16.420 1.00 91.75 87 ALA A N 1
ATOM 643 C CA . ALA A 1 87 ? -28.519 3.754 -16.146 1.00 91.75 87 ALA A CA 1
ATOM 644 C C . ALA A 1 87 ? -27.445 2.766 -16.628 1.00 91.75 87 ALA A C 1
ATOM 646 O O . ALA A 1 87 ? -27.089 1.847 -15.889 1.00 91.75 87 ALA A O 1
ATOM 647 N N . ALA A 1 88 ? -26.862 2.993 -17.809 1.00 92.50 88 ALA A N 1
ATOM 648 C CA . ALA A 1 88 ? -25.686 2.272 -18.290 1.00 92.50 88 ALA A CA 1
ATOM 649 C C . ALA A 1 88 ? -24.499 2.479 -17.334 1.00 92.50 88 ALA A C 1
ATOM 651 O O . ALA A 1 88 ? -23.888 1.513 -16.876 1.00 92.50 88 ALA A O 1
ATOM 652 N N . THR A 1 89 ? -24.231 3.728 -16.939 1.00 91.06 89 THR A N 1
ATOM 653 C CA . THR A 1 89 ? -23.169 4.057 -15.975 1.00 91.06 89 THR A CA 1
ATOM 654 C C . THR A 1 89 ? -23.396 3.398 -14.606 1.00 91.06 89 THR A C 1
ATOM 656 O O . THR A 1 89 ? -22.453 2.885 -14.003 1.00 91.06 89 THR A O 1
ATOM 659 N N . SER A 1 90 ? -24.642 3.311 -14.123 1.00 90.19 90 SER A N 1
ATOM 660 C CA . SER A 1 90 ? -24.980 2.620 -12.864 1.00 90.19 90 SER A CA 1
ATOM 661 C C . SER A 1 90 ? -24.595 1.127 -12.863 1.00 90.19 90 SER A C 1
ATOM 663 O O . SER A 1 90 ? -24.237 0.568 -11.816 1.00 90.19 90 SER A O 1
ATOM 665 N N . LYS A 1 91 ? -24.568 0.474 -14.036 1.00 91.50 91 LYS A N 1
ATOM 666 C CA . LYS A 1 91 ? -24.114 -0.922 -14.152 1.00 91.50 91 LYS A CA 1
ATOM 667 C C . LYS A 1 91 ? -22.619 -1.097 -13.895 1.00 91.50 91 LYS A C 1
ATOM 669 O O . LYS A 1 91 ? -22.235 -2.143 -13.380 1.00 91.50 91 LYS A O 1
ATOM 674 N N . ILE A 1 92 ? -21.779 -0.088 -14.142 1.00 90.56 92 ILE A N 1
ATOM 675 C CA . ILE A 1 92 ? -20.341 -0.142 -13.815 1.00 90.56 92 ILE A CA 1
ATOM 676 C C . ILE A 1 92 ? -20.151 -0.339 -12.302 1.00 90.56 92 ILE A C 1
ATOM 678 O O . ILE A 1 92 ? -19.394 -1.209 -11.865 1.00 90.56 92 ILE A O 1
ATOM 682 N N . PHE A 1 93 ? -20.870 0.446 -11.499 1.00 88.00 93 PHE A N 1
ATOM 683 C CA . PHE A 1 93 ? -20.780 0.435 -10.038 1.00 88.00 93 PHE A CA 1
ATOM 684 C C . PHE A 1 93 ? -21.275 -0.883 -9.432 1.00 88.00 93 PHE A C 1
ATOM 686 O O . PHE A 1 93 ? -20.567 -1.504 -8.634 1.00 88.00 93 PHE A O 1
ATOM 693 N N . SER A 1 94 ? -22.442 -1.361 -9.872 1.00 85.38 94 SER A N 1
ATOM 694 C CA . SER A 1 94 ? -23.010 -2.640 -9.420 1.00 85.38 94 SER A CA 1
ATOM 695 C C . SER A 1 94 ? -22.195 -3.855 -9.890 1.00 85.38 94 SER A C 1
ATOM 697 O O . SER A 1 94 ? -21.950 -4.757 -9.091 1.00 85.38 94 SER A O 1
ATOM 699 N N . THR A 1 95 ? -21.664 -3.851 -11.118 1.00 85.69 95 THR A N 1
ATOM 700 C CA . THR A 1 95 ? -20.769 -4.910 -11.633 1.00 85.69 95 THR A CA 1
ATOM 701 C C . THR A 1 95 ? -19.474 -5.015 -10.819 1.00 85.69 95 THR A C 1
ATOM 703 O O . THR A 1 95 ? -19.063 -6.115 -10.435 1.00 85.69 95 THR A O 1
ATOM 706 N N . LYS A 1 96 ? -18.831 -3.873 -10.518 1.00 83.50 96 LYS A N 1
ATOM 707 C CA . LYS A 1 96 ? -17.583 -3.816 -9.731 1.00 83.50 96 LYS A CA 1
ATOM 708 C C . LYS A 1 96 ? -17.793 -4.020 -8.226 1.00 83.50 96 LYS A C 1
ATOM 710 O O . LYS A 1 96 ? -16.817 -4.305 -7.533 1.00 83.50 96 LYS A O 1
ATOM 715 N N . GLY A 1 97 ? -19.012 -3.847 -7.711 1.00 78.19 97 GLY A N 1
ATOM 716 C CA . GLY A 1 97 ? -19.268 -3.770 -6.270 1.00 78.19 97 GLY A CA 1
ATOM 717 C C . GLY A 1 97 ? -18.626 -2.530 -5.635 1.00 78.19 97 GLY A C 1
ATOM 718 O O . GLY A 1 97 ? -17.937 -2.642 -4.624 1.00 78.19 97 GLY A O 1
ATOM 719 N N . ARG A 1 98 ? -18.782 -1.358 -6.269 1.00 70.19 98 ARG A N 1
ATOM 720 C CA . ARG A 1 98 ? -18.231 -0.067 -5.816 1.00 70.19 98 ARG A CA 1
ATOM 721 C C . ARG A 1 98 ? -19.373 0.928 -5.545 1.00 70.19 98 ARG A C 1
ATOM 723 O O . ARG A 1 98 ? -20.292 0.976 -6.361 1.00 70.19 98 ARG A O 1
ATOM 730 N N . PRO A 1 99 ? -19.321 1.746 -4.478 1.00 73.12 99 PRO A N 1
ATOM 731 C CA . PRO A 1 99 ? -20.219 2.893 -4.330 1.00 73.12 99 PRO A CA 1
ATOM 732 C C . PRO A 1 99 ? -20.054 3.927 -5.465 1.00 73.12 99 PRO A C 1
ATOM 734 O O . PRO A 1 99 ? -19.018 3.988 -6.132 1.00 73.12 99 PRO A O 1
ATOM 737 N N . ALA A 1 100 ? -21.109 4.718 -5.694 1.00 76.31 100 ALA A N 1
ATOM 738 C CA . ALA A 1 100 ? -21.216 5.733 -6.757 1.00 76.31 100 ALA A CA 1
ATOM 739 C C . ALA A 1 100 ? -20.755 7.147 -6.326 1.00 76.31 100 ALA A C 1
ATOM 741 O O . ALA A 1 100 ? -21.094 8.151 -6.946 1.00 76.31 100 ALA A O 1
ATOM 742 N N . ASP A 1 101 ? -19.989 7.203 -5.241 1.00 75.31 101 ASP A N 1
ATOM 743 C CA . ASP A 1 101 ? -19.336 8.366 -4.624 1.00 75.31 101 ASP A CA 1
ATOM 744 C C . ASP A 1 101 ? -17.954 8.683 -5.231 1.00 75.31 101 ASP A C 1
ATOM 746 O O . ASP A 1 101 ? -17.310 9.663 -4.864 1.00 75.31 101 ASP A O 1
ATOM 750 N N . ASN A 1 102 ? -17.482 7.847 -6.155 1.00 76.69 102 ASN A N 1
ATOM 751 C CA . ASN A 1 102 ? -16.183 7.964 -6.800 1.00 76.69 102 ASN A CA 1
ATOM 752 C C . ASN A 1 102 ? -16.345 8.332 -8.288 1.00 76.69 102 ASN A C 1
ATOM 754 O O . ASN A 1 102 ? -17.037 7.595 -9.000 1.00 76.69 102 ASN A O 1
ATOM 758 N N . PRO A 1 103 ? -15.656 9.370 -8.802 1.00 88.12 103 PRO A N 1
ATOM 759 C CA . PRO A 1 103 ? -15.731 9.734 -10.212 1.00 88.12 103 PRO A CA 1
ATOM 760 C C . PRO A 1 103 ? -15.149 8.652 -11.139 1.00 88.12 103 PRO A C 1
ATOM 762 O O . PRO A 1 103 ? -14.300 7.835 -10.755 1.00 88.12 103 PRO A O 1
ATOM 765 N N . LEU A 1 104 ? -15.617 8.666 -12.387 1.00 92.75 104 LEU A N 1
ATOM 766 C CA . LEU A 1 104 ? -15.190 7.809 -13.488 1.00 92.75 104 LEU A CA 1
ATOM 767 C C . LEU A 1 104 ? -14.495 8.637 -14.575 1.00 92.75 104 LEU A C 1
ATOM 769 O O . LEU A 1 104 ? -14.834 9.796 -14.803 1.00 92.75 104 LEU A O 1
ATOM 773 N N . ILE A 1 105 ? -13.548 8.014 -15.278 1.00 94.69 105 ILE A N 1
ATOM 774 C CA . ILE A 1 105 ? -12.900 8.613 -16.448 1.00 94.69 105 ILE A CA 1
ATOM 775 C C . ILE A 1 105 ? -13.736 8.287 -17.689 1.00 94.69 105 ILE A C 1
ATOM 777 O O . ILE A 1 105 ? -14.064 7.122 -17.940 1.00 94.69 105 ILE A O 1
ATOM 781 N N . VAL A 1 106 ? -14.065 9.322 -18.459 1.00 97.50 106 VAL A N 1
ATOM 782 C CA . VAL A 1 106 ? -14.740 9.228 -19.755 1.00 97.50 106 VAL A CA 1
ATOM 783 C C . VAL A 1 106 ? -13.692 9.068 -20.853 1.00 97.50 106 VAL A C 1
ATOM 785 O O . VAL A 1 106 ? -12.740 9.842 -20.937 1.00 97.50 106 VAL A O 1
ATOM 788 N N . HIS A 1 107 ? -13.856 8.067 -21.711 1.00 97.94 107 HIS A N 1
ATOM 789 C CA . HIS A 1 107 ? -13.025 7.872 -22.891 1.00 97.94 107 HIS A CA 1
ATOM 790 C C . HIS A 1 107 ? -13.733 8.376 -24.154 1.00 97.94 107 HIS A C 1
ATOM 792 O O . HIS A 1 107 ? -14.911 8.084 -24.369 1.00 97.94 107 HIS A O 1
ATOM 798 N N . VAL A 1 108 ? -12.993 9.102 -24.995 1.00 97.69 108 VAL A N 1
ATOM 799 C CA . VAL A 1 108 ? -13.437 9.629 -26.299 1.00 97.69 108 VAL A CA 1
ATOM 800 C C . VAL A 1 108 ? -12.564 9.081 -27.433 1.00 97.69 108 VAL A C 1
ATOM 802 O O . VAL A 1 108 ? -11.404 8.738 -27.205 1.00 97.69 108 VAL A O 1
ATOM 805 N N . SER A 1 109 ? -13.093 8.993 -28.656 1.00 96.44 109 SER A N 1
ATOM 806 C CA . SER A 1 109 ? -12.327 8.571 -29.842 1.00 96.44 109 SER A CA 1
ATOM 807 C C . SER A 1 109 ? -11.658 9.734 -30.581 1.00 96.44 109 SER A C 1
ATOM 809 O O . SER A 1 109 ? -10.630 9.528 -31.229 1.00 96.44 109 SER A O 1
ATOM 811 N N . SER A 1 110 ? -12.214 10.945 -30.493 1.00 95.25 110 SER A N 1
ATOM 812 C CA . SER A 1 110 ? -11.771 12.111 -31.263 1.00 95.25 110 SER A CA 1
ATOM 813 C C . SER A 1 110 ? -11.944 13.445 -30.533 1.00 95.25 110 SER A C 1
ATOM 815 O O . SER A 1 110 ? -12.602 13.534 -29.492 1.00 95.25 110 SER A O 1
ATOM 817 N N . PHE A 1 111 ? -11.363 14.503 -31.107 1.00 93.06 111 PHE A N 1
ATOM 818 C CA . PHE A 1 111 ? -11.564 15.880 -30.654 1.00 93.06 111 PHE A CA 1
ATOM 819 C C . PHE A 1 111 ? -13.011 16.352 -30.879 1.00 93.06 111 PHE A C 1
ATOM 821 O O . PHE A 1 111 ? -13.541 17.080 -30.043 1.00 93.06 111 PHE A O 1
ATOM 828 N N . THR A 1 112 ? -13.688 15.885 -31.934 1.00 93.94 112 THR A N 1
ATOM 829 C CA . THR A 1 112 ? -15.123 16.132 -32.169 1.00 93.94 112 THR A CA 1
ATOM 830 C C . THR A 1 112 ? -15.966 15.549 -31.034 1.00 93.94 112 THR A C 1
ATOM 832 O O . THR A 1 112 ? -16.800 16.242 -30.450 1.00 93.94 112 THR A O 1
ATOM 835 N N . MET A 1 113 ? -15.686 14.300 -30.642 1.00 95.75 113 MET A N 1
ATOM 836 C CA . MET A 1 113 ? -16.372 13.642 -29.530 1.00 95.75 113 MET A CA 1
ATOM 837 C C . MET A 1 113 ? -16.064 14.317 -28.183 1.00 95.75 113 MET A C 1
ATOM 839 O O . MET A 1 113 ? -16.972 14.464 -27.367 1.00 95.75 113 MET A O 1
ATOM 843 N N . LEU A 1 114 ? -14.839 14.812 -27.962 1.00 95.50 114 LEU A N 1
ATOM 844 C CA . LEU A 1 114 ? -14.537 15.671 -26.810 1.00 95.50 114 LEU A CA 1
ATOM 845 C C . LEU A 1 114 ? -15.396 16.946 -26.825 1.00 95.50 114 LEU A C 1
ATOM 847 O O . LEU A 1 114 ? -16.107 17.215 -25.861 1.00 95.50 114 LEU A O 1
ATOM 851 N N . ARG A 1 115 ? -15.385 17.719 -27.919 1.00 93.75 115 ARG A N 1
ATOM 852 C CA . ARG A 1 115 ? -16.179 18.956 -28.038 1.00 93.75 115 ARG A CA 1
ATOM 853 C C . ARG A 1 115 ? -17.684 18.704 -27.858 1.00 93.75 115 ARG A C 1
ATOM 855 O O . ARG A 1 115 ? -18.386 19.592 -27.387 1.00 93.75 115 ARG A O 1
ATOM 862 N N . SER A 1 116 ? -18.173 17.493 -28.142 1.00 93.38 116 SER A N 1
ATOM 863 C CA . SER A 1 116 ? -19.573 17.107 -27.917 1.00 93.38 116 SER A CA 1
ATOM 864 C C . SER A 1 116 ? -19.993 16.992 -26.440 1.00 93.38 116 SER A C 1
ATOM 866 O O . SER A 1 116 ? -21.191 17.080 -26.167 1.00 93.38 116 SER A O 1
ATOM 868 N N . ILE A 1 117 ? -19.056 16.841 -25.490 1.00 94.50 117 ILE A N 1
ATOM 869 C CA . ILE A 1 117 ? -19.343 16.721 -24.041 1.00 94.50 117 ILE A CA 1
ATOM 870 C C . ILE A 1 117 ? -18.972 17.957 -23.212 1.00 94.50 117 ILE A C 1
ATOM 872 O O . ILE A 1 117 ? -19.318 18.024 -22.032 1.00 94.50 117 ILE A O 1
ATOM 876 N N . LEU A 1 118 ? -18.288 18.930 -23.815 1.00 94.38 118 LEU A N 1
ATOM 877 C CA . LEU A 1 118 ? -17.875 20.173 -23.164 1.00 94.38 118 LEU A CA 1
ATOM 878 C C . LEU A 1 118 ? -18.967 21.260 -23.263 1.00 94.38 118 LEU A C 1
ATOM 880 O O . LEU A 1 118 ? -19.831 21.190 -24.146 1.00 94.38 118 LEU A O 1
ATOM 884 N N . PRO A 1 119 ? -18.935 22.291 -22.393 1.00 92.88 119 PRO A N 1
ATOM 885 C CA . PRO A 1 119 ? -19.742 23.496 -22.577 1.00 92.88 119 PRO A CA 1
ATOM 886 C C . PRO A 1 119 ? -19.445 24.140 -23.940 1.00 92.88 119 PRO A C 1
ATOM 888 O O . PRO A 1 119 ? -18.295 24.153 -24.379 1.00 92.88 119 PRO A O 1
ATOM 891 N N . LYS A 1 120 ? -20.472 24.677 -24.614 1.00 85.25 120 LYS A N 1
ATOM 892 C CA . LYS A 1 120 ? -20.362 25.158 -26.009 1.00 85.25 120 LYS A CA 1
ATOM 893 C C . LYS A 1 120 ? -19.265 26.207 -26.202 1.00 85.25 120 LYS A C 1
ATOM 895 O O . LYS A 1 120 ? -18.534 26.144 -27.184 1.00 85.25 120 LYS A O 1
ATOM 900 N N . ASP A 1 121 ? -19.163 27.128 -25.253 1.00 86.56 121 ASP A N 1
ATOM 901 C CA . ASP A 1 121 ? -18.317 28.320 -25.331 1.00 86.56 121 ASP A CA 1
ATOM 902 C C . ASP A 1 121 ? -16.958 28.123 -24.626 1.00 86.56 121 ASP A C 1
ATOM 904 O O . ASP A 1 121 ? -16.212 29.075 -24.406 1.00 86.56 121 ASP A O 1
ATOM 908 N N . TYR A 1 122 ? -16.622 26.883 -24.244 1.00 90.62 122 TYR A N 1
ATOM 909 C CA . TYR A 1 122 ? -15.377 26.569 -23.548 1.00 90.62 122 TYR A CA 1
ATOM 910 C C . TYR A 1 122 ? -14.175 26.528 -24.506 1.00 90.62 122 TYR A C 1
ATOM 912 O O . TYR A 1 122 ? -14.013 25.613 -25.322 1.00 90.62 122 TYR A O 1
ATOM 920 N N . VAL A 1 123 ? -13.299 27.521 -24.368 1.00 89.25 123 VAL A N 1
ATOM 921 C CA . VAL A 1 123 ? -11.976 27.569 -25.002 1.00 89.25 123 VAL A CA 1
ATOM 922 C C . VAL A 1 123 ? -11.028 26.613 -24.265 1.00 89.25 123 VAL A C 1
ATOM 924 O O . VAL A 1 123 ? -11.101 26.486 -23.044 1.00 89.25 123 VAL A O 1
ATOM 927 N N . LEU A 1 124 ? -10.154 25.913 -24.996 1.00 88.12 124 LEU A N 1
ATOM 928 C CA . LEU A 1 124 ? -9.117 25.087 -24.371 1.00 88.12 124 LEU A CA 1
ATOM 929 C C . LEU A 1 124 ? -7.987 25.993 -23.860 1.00 88.12 124 LEU A C 1
ATOM 931 O O . LEU A 1 124 ? -7.566 26.881 -24.600 1.00 88.12 124 LEU A O 1
ATOM 935 N N . PRO A 1 125 ? -7.449 25.761 -22.652 1.00 84.94 125 PRO A N 1
ATOM 936 C CA . PRO A 1 125 ? -6.154 26.308 -22.275 1.00 84.94 125 PRO A CA 1
ATOM 937 C C . PRO A 1 125 ? -5.077 25.858 -23.273 1.00 84.94 125 PRO A C 1
ATOM 939 O O . PRO A 1 125 ? -5.025 24.681 -23.630 1.00 84.94 125 PRO A O 1
ATOM 942 N N . GLU A 1 126 ? -4.174 26.755 -23.669 1.00 78.81 126 GLU A N 1
ATOM 943 C CA . GLU A 1 126 ? -3.014 26.432 -24.523 1.00 78.81 126 GLU A CA 1
ATOM 944 C C . GLU A 1 126 ? -2.189 25.269 -23.939 1.00 78.81 126 GLU A C 1
ATOM 946 O O . GLU A 1 126 ? -1.758 24.355 -24.644 1.00 78.81 126 GLU A O 1
ATOM 951 N N . SER A 1 127 ? -2.087 25.235 -22.607 1.00 76.12 127 SER A N 1
ATOM 952 C CA . SER A 1 127 ? -1.487 24.151 -21.830 1.00 76.12 127 SER A CA 1
ATOM 953 C C . SER A 1 127 ? -2.085 22.770 -22.132 1.00 76.12 127 SER A C 1
ATOM 955 O O . SER A 1 127 ? -1.361 21.773 -22.196 1.00 76.12 127 SER A O 1
ATOM 957 N N . TYR A 1 128 ? -3.398 22.697 -22.364 1.00 87.38 128 TYR A N 1
ATOM 958 C CA . TYR A 1 128 ? -4.090 21.478 -22.766 1.00 87.38 128 TYR A CA 1
ATOM 959 C C . TYR A 1 128 ? -3.860 21.164 -24.238 1.00 87.38 128 TYR A C 1
ATOM 961 O O . TYR A 1 128 ? -3.655 19.997 -24.559 1.00 87.38 128 TYR A O 1
ATOM 969 N N . GLU A 1 129 ? -3.826 22.157 -25.127 1.00 85.50 129 GLU A N 1
ATOM 970 C CA . GLU A 1 129 ? -3.546 21.914 -26.548 1.00 85.50 129 GLU A CA 1
ATOM 971 C C . GLU A 1 129 ? -2.154 21.289 -26.743 1.00 85.50 129 GLU A C 1
ATOM 973 O O . GLU A 1 129 ? -2.026 20.285 -27.448 1.00 85.50 129 GLU A O 1
ATOM 978 N N . VAL A 1 130 ? -1.136 21.774 -26.018 1.00 78.94 130 VAL A N 1
ATOM 979 C CA . VAL A 1 130 ? 0.210 21.172 -25.996 1.00 78.94 130 VAL A CA 1
ATOM 980 C C . VAL A 1 130 ? 0.197 19.762 -25.387 1.00 78.94 130 VAL A C 1
ATOM 982 O O . VAL A 1 130 ? 0.738 18.828 -25.986 1.00 78.94 130 VAL A O 1
ATOM 985 N N . LEU A 1 131 ? -0.451 19.548 -24.234 1.00 82.44 131 LEU A N 1
ATOM 986 C CA . LEU A 1 131 ? -0.530 18.209 -23.632 1.00 82.44 131 LEU A CA 1
ATOM 987 C C . LEU A 1 131 ? -1.267 17.199 -24.526 1.00 82.44 131 LEU A C 1
ATOM 989 O O . LEU A 1 131 ? -0.844 16.048 -24.634 1.00 82.44 131 LEU A O 1
ATOM 993 N N . MET A 1 132 ? -2.338 17.609 -25.201 1.00 88.69 132 MET A N 1
ATOM 994 C CA . MET A 1 132 ? -3.094 16.752 -26.115 1.00 88.69 132 MET A CA 1
ATOM 995 C C . MET A 1 132 ? -2.277 16.447 -27.378 1.00 88.69 132 MET A C 1
ATOM 997 O O . MET A 1 132 ? -2.175 15.283 -27.753 1.00 88.69 132 MET A O 1
ATOM 1001 N N . LYS A 1 133 ? -1.604 17.446 -27.967 1.00 84.00 133 LYS A N 1
ATOM 1002 C CA . LYS A 1 133 ? -0.668 17.304 -29.104 1.00 84.00 133 LYS A CA 1
ATOM 1003 C C . LYS A 1 133 ? 0.438 16.267 -28.856 1.00 84.00 133 LYS A C 1
ATOM 1005 O O . LYS A 1 133 ? 0.853 15.596 -29.798 1.00 84.00 133 LYS A O 1
ATOM 1010 N N . HIS A 1 134 ? 0.926 16.135 -27.618 1.00 78.88 134 HIS A N 1
ATOM 1011 C CA . HIS A 1 134 ? 2.049 15.244 -27.289 1.00 78.88 134 HIS A CA 1
ATOM 1012 C C . HIS A 1 134 ? 1.666 13.921 -26.604 1.00 78.88 134 HIS A C 1
ATOM 1014 O O . HIS A 1 134 ? 2.415 12.952 -26.733 1.00 78.88 134 HIS A O 1
ATOM 1020 N N . PHE A 1 135 ? 0.535 13.847 -25.893 1.00 82.56 135 PHE A N 1
ATOM 1021 C CA . PHE A 1 135 ? 0.151 12.663 -25.107 1.00 82.56 135 PHE A CA 1
ATOM 1022 C C . PHE A 1 135 ? -1.201 12.042 -25.485 1.00 82.56 135 PHE A C 1
ATOM 1024 O O . PHE A 1 135 ? -1.544 10.999 -24.919 1.00 82.56 135 PHE A O 1
ATOM 1031 N N . TRP A 1 136 ? -1.979 12.644 -26.395 1.00 90.81 136 TRP A N 1
ATOM 1032 C CA . TRP A 1 136 ? -3.215 12.056 -26.925 1.00 90.81 136 TRP A CA 1
ATOM 1033 C C . TRP A 1 136 ? -3.054 11.654 -28.408 1.00 90.81 136 TRP A C 1
ATOM 1035 O O . TRP A 1 136 ? -2.486 12.411 -29.191 1.00 90.81 136 TRP A O 1
ATOM 1045 N N . PRO A 1 137 ? -3.582 10.488 -28.826 1.00 91.81 137 PRO A N 1
ATOM 1046 C CA . PRO A 1 137 ? -4.200 9.468 -27.984 1.00 91.81 137 PRO A CA 1
ATOM 1047 C C . PRO A 1 137 ? -3.154 8.755 -27.101 1.00 91.81 137 PRO A C 1
ATOM 1049 O O . PRO A 1 137 ? -2.039 8.484 -27.543 1.00 91.81 137 PRO A O 1
ATOM 1052 N N . GLY A 1 138 ? -3.502 8.443 -25.850 1.00 88.31 138 GLY A N 1
ATOM 1053 C CA . GLY A 1 138 ? -2.592 7.841 -24.877 1.00 88.31 138 GLY A CA 1
ATOM 1054 C C . GLY A 1 138 ? -3.102 7.796 -23.431 1.00 88.31 138 GLY A C 1
ATOM 1055 O O . GLY A 1 138 ? -4.288 7.944 -23.123 1.00 88.31 138 GLY A O 1
ATOM 1056 N N . ALA A 1 139 ? -2.166 7.550 -22.511 1.00 85.56 139 ALA A N 1
ATOM 1057 C CA . ALA A 1 139 ? -2.463 7.235 -21.114 1.00 85.56 139 ALA A CA 1
ATOM 1058 C C . ALA A 1 139 ? -2.874 8.446 -20.252 1.00 85.56 139 ALA A C 1
ATOM 1060 O O . ALA A 1 139 ? -3.366 8.243 -19.138 1.00 85.56 139 ALA A O 1
ATOM 1061 N N . LEU A 1 140 ? -2.681 9.678 -20.735 1.00 89.69 140 LEU A N 1
ATOM 1062 C CA . LEU A 1 140 ? -2.952 10.909 -19.991 1.00 89.69 140 LEU A CA 1
ATOM 1063 C C . LEU A 1 140 ? -4.457 11.206 -19.891 1.00 89.69 140 LEU A C 1
ATOM 1065 O O . LEU A 1 140 ? -5.185 11.122 -20.876 1.00 89.69 140 LEU A O 1
ATOM 1069 N N . THR A 1 141 ? -4.917 11.594 -18.705 1.00 94.12 141 THR A N 1
ATOM 1070 C CA . THR A 1 141 ? -6.280 12.076 -18.433 1.00 94.12 141 THR A CA 1
ATOM 1071 C C . THR A 1 141 ? -6.223 13.541 -18.012 1.00 94.12 141 THR A C 1
ATOM 1073 O O . THR A 1 141 ? -5.396 13.898 -17.174 1.00 94.12 141 THR A O 1
ATOM 1076 N N . LEU A 1 142 ? -7.108 14.368 -18.564 1.00 94.69 142 LEU A N 1
ATOM 1077 C CA . LEU A 1 142 ? -7.233 15.794 -18.246 1.00 94.69 142 LEU A CA 1
ATOM 1078 C C . LEU A 1 142 ? -8.601 16.054 -17.596 1.00 94.69 142 LEU A C 1
ATOM 1080 O O . LEU A 1 142 ? -9.587 15.405 -17.962 1.00 94.69 142 LEU A O 1
ATOM 1084 N N . LEU A 1 143 ? -8.677 16.983 -16.640 1.00 95.12 143 LEU A N 1
ATOM 1085 C CA . LEU A 1 143 ? -9.955 17.484 -16.128 1.00 95.12 143 LEU A CA 1
ATOM 1086 C C . LEU A 1 143 ? -10.526 18.568 -17.040 1.00 95.12 143 LEU A C 1
ATOM 1088 O O . LEU A 1 143 ? -9.821 19.484 -17.442 1.00 95.12 143 LEU A O 1
ATOM 1092 N N . PHE A 1 144 ? -11.827 18.510 -17.297 1.00 95.94 144 PHE A N 1
ATOM 1093 C CA . PHE A 1 144 ? -12.571 19.520 -18.048 1.00 95.94 144 PHE A CA 1
ATOM 1094 C C . PHE A 1 144 ? -13.780 20.016 -17.244 1.00 95.94 144 PHE A C 1
ATOM 1096 O O . PHE A 1 144 ? -14.281 19.266 -16.401 1.00 95.94 144 PHE A O 1
ATOM 1103 N N . PRO A 1 145 ? -14.300 21.234 -17.485 1.00 94.44 145 PRO A N 1
ATOM 1104 C CA . PRO A 1 145 ? -15.557 21.664 -16.880 1.00 94.44 145 PRO A CA 1
ATOM 1105 C C . PRO A 1 145 ? -16.709 20.770 -17.353 1.00 94.44 145 PRO A C 1
ATOM 1107 O O . PRO A 1 145 ? -16.843 20.457 -18.537 1.00 94.44 145 PRO A O 1
ATOM 1110 N N . ARG A 1 146 ? -17.555 20.348 -16.414 1.00 94.25 146 ARG A N 1
ATOM 1111 C CA . ARG A 1 146 ? -18.690 19.465 -16.677 1.00 94.25 146 ARG A CA 1
ATOM 1112 C C . ARG A 1 146 ? -19.901 20.280 -17.132 1.00 94.25 146 ARG A C 1
ATOM 1114 O O . ARG A 1 146 ? -20.462 21.027 -16.337 1.00 94.25 146 ARG A O 1
ATOM 1121 N N . ASP A 1 147 ? -20.388 20.049 -18.350 1.00 93.56 147 ASP A N 1
ATOM 1122 C CA . ASP A 1 147 ? -21.748 20.452 -18.733 1.00 93.56 147 ASP A CA 1
ATOM 1123 C C . ASP A 1 147 ? -22.764 19.509 -18.043 1.00 93.56 147 ASP A C 1
ATOM 1125 O O . ASP A 1 147 ? -22.821 18.319 -18.382 1.00 93.56 147 ASP A O 1
ATOM 1129 N N . PRO A 1 148 ? -23.569 19.978 -17.066 1.00 89.25 148 PRO A N 1
ATOM 1130 C CA . PRO A 1 148 ? -24.488 19.118 -16.325 1.00 89.25 148 PRO A CA 1
ATOM 1131 C C . PRO A 1 148 ? -25.701 18.674 -17.153 1.00 89.25 148 PRO A C 1
ATOM 1133 O O . PRO A 1 148 ? -26.403 17.762 -16.720 1.00 89.25 148 PRO A O 1
ATOM 1136 N N . THR A 1 149 ? -25.948 19.288 -18.319 1.00 90.19 149 THR A N 1
ATOM 1137 C CA . THR A 1 149 ? -27.011 18.885 -19.255 1.00 90.19 149 THR A CA 1
ATOM 1138 C C . THR A 1 149 ? -26.596 17.705 -20.135 1.00 90.19 149 THR A C 1
ATOM 1140 O O . THR A 1 149 ? -27.459 16.998 -20.650 1.00 90.19 149 THR A O 1
ATOM 1143 N N . ARG A 1 150 ? -25.282 17.465 -20.272 1.00 91.00 150 ARG A N 1
ATOM 1144 C CA . ARG A 1 150 ? -24.700 16.384 -21.086 1.00 91.00 150 ARG A CA 1
ATOM 1145 C C . ARG A 1 150 ? -24.130 15.253 -20.247 1.00 91.00 150 ARG A C 1
ATOM 1147 O O . ARG A 1 150 ? -24.343 14.091 -20.568 1.00 91.00 150 ARG A O 1
ATOM 1154 N N . VAL A 1 151 ? -23.378 15.589 -19.198 1.00 95.06 151 VAL A N 1
ATOM 1155 C CA . VAL A 1 151 ? -22.631 14.630 -18.376 1.00 95.06 151 VAL A CA 1
ATOM 1156 C C . VAL A 1 151 ? -23.396 14.370 -17.070 1.00 95.06 151 VAL A C 1
ATOM 1158 O O . VAL A 1 151 ? -23.476 15.268 -16.216 1.00 95.06 151 VAL A O 1
ATOM 1161 N N . PRO A 1 152 ? -23.948 13.158 -16.860 1.00 93.44 152 PRO A N 1
ATOM 1162 C CA . PRO A 1 152 ? -24.676 12.808 -15.644 1.00 93.44 152 PRO A CA 1
ATOM 1163 C C . PRO A 1 152 ? -23.819 12.923 -14.378 1.00 93.44 152 PRO A C 1
ATOM 1165 O O . PRO A 1 152 ? -22.645 12.565 -14.369 1.00 93.44 152 PRO A O 1
ATOM 1168 N N . GLY A 1 153 ? -24.419 13.346 -13.260 1.00 90.00 153 GLY A N 1
ATOM 1169 C CA . GLY A 1 153 ? -23.691 13.530 -11.991 1.00 90.00 153 GLY A CA 1
ATOM 1170 C C . GLY A 1 153 ? -23.072 12.248 -11.417 1.00 90.00 153 GLY A C 1
ATOM 1171 O O . GLY A 1 153 ? -22.109 12.326 -10.661 1.00 90.00 153 GLY A O 1
ATOM 1172 N N . ILE A 1 154 ? -23.574 11.077 -11.823 1.00 91.25 154 ILE A N 1
ATOM 1173 C CA . ILE A 1 154 ? -23.029 9.757 -11.465 1.00 91.25 154 ILE A CA 1
ATOM 1174 C C . ILE A 1 154 ? -21.661 9.468 -12.123 1.00 91.25 154 ILE A C 1
ATOM 1176 O O . ILE A 1 154 ? -20.918 8.626 -11.632 1.00 91.25 154 ILE A O 1
ATOM 1180 N N . ILE A 1 155 ? -21.287 10.192 -13.188 1.00 93.00 155 ILE A N 1
ATOM 1181 C CA . ILE A 1 155 ? -19.933 10.139 -13.771 1.00 93.00 155 ILE A CA 1
ATOM 1182 C C . ILE A 1 155 ? -18.927 10.868 -12.883 1.00 93.00 155 ILE A C 1
ATOM 1184 O O . ILE A 1 155 ? -17.814 10.388 -12.695 1.00 93.00 155 ILE A O 1
ATOM 1188 N N . THR A 1 156 ? -19.300 12.027 -12.339 1.00 91.94 156 THR A N 1
ATOM 1189 C CA . THR A 1 156 ? -18.369 12.928 -11.640 1.00 91.94 156 THR A CA 1
ATOM 1190 C C . THR A 1 156 ? -18.486 12.858 -10.118 1.00 91.94 156 THR A C 1
ATOM 1192 O O . THR A 1 156 ? -17.885 13.669 -9.425 1.00 91.94 156 THR A O 1
ATOM 1195 N N . ALA A 1 157 ? -19.283 11.927 -9.578 1.00 87.75 157 ALA A N 1
ATOM 1196 C CA . ALA A 1 157 ? -19.680 11.902 -8.164 1.00 87.75 157 ALA A CA 1
ATOM 1197 C C . ALA A 1 157 ? -20.225 13.263 -7.663 1.00 87.75 157 ALA A C 1
ATOM 1199 O O . ALA A 1 157 ? -20.000 13.674 -6.528 1.00 87.75 157 ALA A O 1
ATOM 1200 N N . GLY A 1 158 ? -20.921 13.993 -8.541 1.00 86.19 158 GLY A N 1
ATOM 1201 C CA . GLY A 1 158 ? -21.438 15.339 -8.282 1.00 86.19 158 GLY A CA 1
ATOM 1202 C C . GLY A 1 158 ? -20.444 16.489 -8.494 1.00 86.19 158 GLY A C 1
ATOM 1203 O O . GLY A 1 158 ? -20.876 17.640 -8.467 1.00 86.19 158 GLY A O 1
ATOM 1204 N N . GLN A 1 159 ? -19.159 16.221 -8.759 1.00 88.69 159 GLN A N 1
ATOM 1205 C CA . GLN A 1 159 ? -18.140 17.257 -8.978 1.00 88.69 159 GLN A CA 1
ATOM 1206 C C . GLN A 1 159 ? -18.450 18.143 -10.210 1.00 88.69 159 GLN A C 1
ATOM 1208 O O . GLN A 1 159 ? -19.108 17.676 -11.154 1.00 88.69 159 GLN A O 1
ATOM 1213 N N . PRO A 1 160 ? -17.976 19.410 -10.221 1.00 91.81 160 PRO A N 1
ATOM 1214 C CA . PRO A 1 160 ? -18.159 20.359 -11.327 1.00 91.81 160 PRO A CA 1
ATOM 1215 C C . PRO A 1 160 ? -17.225 20.102 -12.523 1.00 91.81 160 PRO A C 1
ATOM 1217 O O . PRO A 1 160 ? -17.346 20.764 -13.552 1.00 91.81 160 PRO A O 1
ATOM 1220 N N . THR A 1 161 ? -16.306 19.146 -12.408 1.00 94.12 161 THR A N 1
ATOM 1221 C CA . THR A 1 161 ? -15.351 18.752 -13.449 1.00 94.12 161 THR A CA 1
ATOM 1222 C C . THR A 1 161 ? -15.562 17.296 -13.862 1.00 94.12 161 THR A C 1
ATOM 1224 O O . THR A 1 161 ? -16.119 16.491 -13.115 1.00 94.12 161 THR A O 1
ATOM 1227 N N . VAL A 1 162 ? -15.141 16.951 -15.078 1.00 95.75 162 VAL A N 1
ATOM 1228 C CA . VAL A 1 162 ? -15.165 15.595 -15.638 1.00 95.75 162 VAL A CA 1
ATOM 1229 C C . VAL A 1 162 ? -13.766 15.213 -16.118 1.00 95.75 162 VAL A C 1
ATOM 1231 O O . VAL A 1 162 ? -13.105 15.979 -16.813 1.00 95.75 162 VAL A O 1
ATOM 1234 N N . ALA A 1 163 ? -13.308 14.020 -15.742 1.00 95.88 163 ALA A N 1
ATOM 1235 C CA . ALA A 1 163 ? -12.027 13.480 -16.179 1.00 95.88 163 ALA A CA 1
ATOM 1236 C C . ALA A 1 163 ? -12.185 12.805 -17.549 1.00 95.88 163 ALA A C 1
ATOM 1238 O O . ALA A 1 163 ? -12.976 11.867 -17.681 1.00 95.88 163 ALA A O 1
ATOM 1239 N N . VAL A 1 164 ? -11.438 13.255 -18.561 1.00 97.06 164 VAL A N 1
ATOM 1240 C CA . VAL A 1 164 ? -11.534 12.742 -19.939 1.00 97.06 164 VAL A CA 1
ATOM 1241 C C . VAL A 1 164 ? -10.167 12.288 -20.455 1.00 97.06 164 VAL A C 1
ATOM 1243 O O . VAL A 1 164 ? -9.134 12.859 -20.104 1.00 97.06 164 VAL A O 1
ATOM 1246 N N . ARG A 1 165 ? -10.157 11.244 -21.289 1.00 95.31 165 ARG A N 1
ATOM 1247 C CA . ARG A 1 165 ? -8.970 10.667 -21.940 1.00 95.31 165 ARG A CA 1
ATOM 1248 C C . ARG A 1 165 ? -9.306 10.185 -23.353 1.00 95.31 165 ARG A C 1
ATOM 1250 O O . ARG A 1 165 ? -10.392 9.665 -23.587 1.00 95.31 165 ARG A O 1
ATOM 1257 N N . MET A 1 166 ? -8.353 10.267 -24.276 1.00 95.50 166 MET A N 1
ATOM 1258 C CA . MET A 1 166 ? -8.422 9.583 -25.572 1.00 95.50 166 MET A CA 1
ATOM 1259 C C . MET A 1 166 ? -7.421 8.414 -25.563 1.00 95.50 166 MET A C 1
ATOM 1261 O O . MET A 1 166 ? -6.228 8.686 -25.608 1.00 95.50 166 MET A O 1
ATOM 1265 N N . PRO A 1 167 ? -7.833 7.136 -25.442 1.00 93.81 167 PRO A N 1
ATOM 1266 C CA . PRO A 1 167 ? -6.897 6.011 -25.316 1.00 93.81 167 PRO A CA 1
ATOM 1267 C C . PRO A 1 167 ? -6.177 5.698 -26.638 1.00 93.81 167 PRO A C 1
ATOM 1269 O O . PRO A 1 167 ? -6.779 5.787 -27.709 1.00 93.81 167 PRO A O 1
ATOM 1272 N N . SER A 1 168 ? -4.905 5.286 -26.571 1.00 91.94 168 SER A N 1
ATOM 1273 C CA . SER A 1 168 ? -4.114 4.896 -27.756 1.00 91.94 168 SER A CA 1
ATOM 1274 C C . SER A 1 168 ? -4.338 3.466 -28.231 1.00 91.94 168 SER A C 1
ATOM 1276 O O . SER A 1 168 ? -4.044 3.163 -29.386 1.00 91.94 168 SER A O 1
ATOM 1278 N N . HIS A 1 169 ? -4.865 2.577 -27.386 1.00 93.94 169 HIS A N 1
ATOM 1279 C CA . HIS A 1 169 ? -5.087 1.189 -27.785 1.00 93.94 169 HIS A CA 1
ATOM 1280 C C . HIS A 1 169 ? -6.107 1.084 -28.939 1.00 93.94 169 HIS A C 1
ATOM 1282 O O . HIS A 1 169 ? -7.256 1.506 -28.754 1.00 93.94 169 HIS A O 1
ATOM 1288 N N . PRO A 1 170 ? -5.760 0.481 -30.099 1.00 94.94 170 PRO A N 1
ATOM 1289 C CA . PRO A 1 170 ? -6.610 0.526 -31.292 1.00 94.94 170 PRO A CA 1
ATOM 1290 C C . PRO A 1 170 ? -8.026 -0.009 -31.059 1.00 94.94 170 PRO A C 1
ATOM 1292 O O . PRO A 1 170 ? -8.995 0.620 -31.472 1.00 94.94 170 PRO A O 1
ATOM 1295 N N . VAL A 1 171 ? -8.165 -1.113 -30.313 1.00 96.69 171 VAL A N 1
ATOM 1296 C CA . VAL A 1 171 ? -9.471 -1.720 -29.984 1.00 96.69 171 VAL A CA 1
ATOM 1297 C C . VAL A 1 171 ? -10.320 -0.810 -29.088 1.00 96.69 171 VAL A C 1
ATOM 1299 O O . VAL A 1 171 ? -11.533 -0.762 -29.267 1.00 96.69 171 VAL A O 1
ATOM 1302 N N . ALA A 1 172 ? -9.713 -0.049 -28.167 1.00 96.50 172 ALA A N 1
ATOM 1303 C CA . ALA A 1 172 ? -10.446 0.911 -27.337 1.00 96.50 172 ALA A CA 1
ATOM 1304 C C . ALA A 1 172 ? -10.953 2.082 -28.179 1.00 96.50 172 ALA A C 1
ATOM 1306 O O . ALA A 1 172 ? -12.149 2.368 -28.188 1.00 96.50 172 ALA A O 1
ATOM 1307 N N . ARG A 1 173 ? -10.047 2.739 -28.915 1.00 96.12 173 ARG A N 1
ATOM 1308 C CA . ARG A 1 173 ? -10.381 3.915 -29.727 1.00 96.12 173 ARG A CA 1
ATOM 1309 C C . ARG A 1 173 ? -11.404 3.566 -30.816 1.00 96.12 173 ARG A C 1
ATOM 1311 O O . ARG A 1 173 ? -12.335 4.335 -31.040 1.00 96.12 173 ARG A O 1
ATOM 1318 N N . ALA A 1 174 ? -11.283 2.384 -31.430 1.00 97.50 174 ALA A N 1
ATOM 1319 C CA . ALA A 1 174 ? -12.238 1.876 -32.413 1.00 97.50 174 ALA A CA 1
ATOM 1320 C C . ALA A 1 174 ? -13.600 1.515 -31.806 1.00 97.50 174 ALA A C 1
ATOM 1322 O O . ALA A 1 174 ? -14.614 1.840 -32.415 1.00 97.50 174 ALA A O 1
ATOM 1323 N N . LEU A 1 175 ? -13.654 0.903 -30.615 1.00 98.19 175 LEU A N 1
ATOM 1324 C CA . LEU A 1 175 ? -14.926 0.632 -29.932 1.00 98.19 175 LEU A CA 1
ATOM 1325 C C . LEU A 1 175 ? -15.684 1.929 -29.637 1.00 98.19 175 LEU A C 1
ATOM 1327 O O . LEU A 1 175 ? -16.879 2.002 -29.898 1.00 98.19 175 LEU A O 1
ATOM 1331 N N . ILE A 1 176 ? -14.989 2.947 -29.124 1.00 98.00 176 ILE A N 1
ATOM 1332 C CA . ILE A 1 176 ? -15.587 4.250 -28.802 1.00 98.00 176 ILE A CA 1
ATOM 1333 C C . ILE A 1 176 ? -16.115 4.932 -30.075 1.00 98.00 176 ILE A C 1
ATOM 1335 O O . ILE A 1 176 ? -17.237 5.430 -30.079 1.00 98.00 176 ILE A O 1
ATOM 1339 N N . ALA A 1 177 ? -15.350 4.896 -31.174 1.00 97.25 177 ALA A N 1
ATOM 1340 C CA . ALA A 1 177 ? -15.779 5.447 -32.461 1.00 97.25 177 ALA A CA 1
ATOM 1341 C C . ALA A 1 177 ? -16.979 4.692 -33.067 1.00 97.25 177 ALA A C 1
ATOM 1343 O O . ALA A 1 177 ? -17.911 5.316 -33.555 1.00 97.25 177 ALA A O 1
ATOM 1344 N N . ILE A 1 178 ? -16.989 3.356 -33.015 1.00 97.12 178 ILE A N 1
ATOM 1345 C CA . ILE A 1 178 ? -18.073 2.521 -33.571 1.00 97.12 178 ILE A CA 1
ATOM 1346 C C . ILE A 1 178 ? -19.338 2.568 -32.700 1.00 97.12 178 ILE A C 1
ATOM 1348 O O . ILE A 1 178 ? -20.442 2.387 -33.208 1.00 97.12 178 ILE A O 1
ATOM 1352 N N . ALA A 1 179 ? -19.199 2.841 -31.402 1.00 96.81 179 ALA A N 1
ATOM 1353 C CA . ALA A 1 179 ? -20.327 3.147 -30.530 1.00 96.81 179 ALA A CA 1
ATOM 1354 C C . ALA A 1 179 ? -20.905 4.560 -30.756 1.00 96.81 179 ALA A C 1
ATOM 1356 O O . ALA A 1 179 ? -22.003 4.814 -30.267 1.00 96.81 179 ALA A O 1
ATOM 1357 N N . ASP A 1 180 ? -20.191 5.451 -31.459 1.00 96.00 180 ASP A N 1
ATOM 1358 C CA . ASP A 1 180 ? -20.518 6.878 -31.660 1.00 96.00 180 ASP A CA 1
ATOM 1359 C C . ASP A 1 180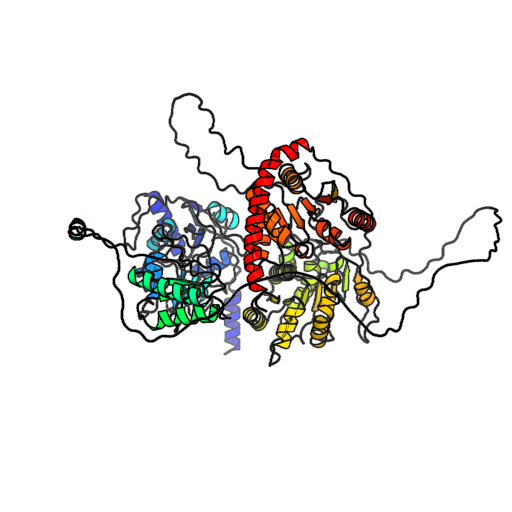 ? -20.914 7.604 -30.358 1.00 96.00 180 ASP A C 1
ATOM 1361 O O . ASP A 1 180 ? -21.812 8.444 -30.303 1.00 96.00 180 ASP A O 1
ATOM 1365 N N . ALA A 1 181 ? -20.266 7.222 -29.253 1.00 95.81 181 ALA A N 1
ATOM 1366 C CA . ALA A 1 181 ? -20.611 7.696 -27.921 1.00 95.81 181 ALA A CA 1
ATOM 1367 C C . ALA A 1 181 ? -19.410 7.628 -26.959 1.00 95.81 181 ALA A C 1
ATOM 1369 O O . ALA A 1 181 ? -18.689 6.626 -26.951 1.00 95.81 181 ALA A O 1
ATOM 1370 N N . PRO A 1 182 ? -19.212 8.633 -26.084 1.00 97.69 182 PRO A N 1
ATOM 1371 C CA . PRO A 1 182 ? -18.206 8.569 -25.027 1.00 97.69 182 PRO A CA 1
ATOM 1372 C C . PRO A 1 182 ? -18.477 7.414 -24.048 1.00 97.69 182 PRO A C 1
ATOM 1374 O O . PRO A 1 182 ? -19.611 7.214 -23.604 1.00 97.69 182 PRO A O 1
ATOM 1377 N N . ILE A 1 183 ? -17.430 6.683 -23.657 1.00 98.19 183 ILE A N 1
ATOM 1378 C CA . ILE A 1 183 ? -17.532 5.480 -22.812 1.00 98.19 183 ILE A CA 1
ATOM 1379 C C . ILE A 1 183 ? -16.861 5.726 -21.458 1.00 98.19 183 ILE A C 1
ATOM 1381 O O . ILE A 1 183 ? -15.661 5.978 -21.395 1.00 98.19 183 ILE A O 1
ATOM 1385 N N . ALA A 1 184 ? -17.601 5.596 -20.358 1.00 96.50 184 ALA A N 1
ATOM 1386 C CA . ALA A 1 184 ? -17.033 5.620 -19.013 1.00 96.50 184 ALA A CA 1
ATOM 1387 C C . ALA A 1 184 ? -16.385 4.261 -18.727 1.00 96.50 184 ALA A C 1
ATOM 1389 O O . ALA A 1 184 ? -17.069 3.243 -18.805 1.00 96.50 184 ALA A O 1
ATOM 1390 N N . ALA A 1 185 ? -15.079 4.225 -18.440 1.00 93.94 185 ALA A N 1
ATOM 1391 C CA . ALA A 1 185 ? -14.317 2.970 -18.427 1.00 93.94 185 ALA A CA 1
ATOM 1392 C C . ALA A 1 185 ? -13.225 2.905 -17.332 1.00 93.94 185 ALA A C 1
ATOM 1394 O O . ALA A 1 185 ? -12.030 2.933 -17.642 1.00 93.94 185 ALA A O 1
ATOM 1395 N N . PRO A 1 186 ? -13.598 2.779 -16.040 1.00 92.50 186 PRO A N 1
ATOM 1396 C CA . PRO A 1 186 ? -12.656 2.397 -14.984 1.00 92.50 186 PRO A CA 1
ATOM 1397 C C . PRO A 1 186 ? -12.133 0.964 -15.191 1.00 92.50 186 PRO A C 1
ATOM 1399 O O . PRO A 1 186 ? -12.690 0.197 -15.969 1.00 92.50 186 PRO A O 1
ATOM 1402 N N . SER A 1 187 ? -11.106 0.566 -14.441 1.00 91.12 187 SER A N 1
ATOM 1403 C CA . SER A 1 187 ? -10.514 -0.782 -14.473 1.00 91.12 187 SER A CA 1
ATOM 1404 C C . SER A 1 187 ? -11.538 -1.928 -14.314 1.00 91.12 187 SER A C 1
ATOM 1406 O O . SER A 1 187 ? -12.481 -1.838 -13.524 1.00 91.12 187 SER A O 1
ATOM 1408 N N . ALA A 1 188 ? -11.370 -3.025 -15.059 1.00 92.12 188 ALA A N 1
ATOM 1409 C CA . ALA A 1 188 ? -12.354 -4.112 -15.181 1.00 92.12 188 ALA A CA 1
ATOM 1410 C C . ALA A 1 188 ? -12.261 -5.214 -14.101 1.00 92.12 188 ALA A C 1
ATOM 1412 O O . ALA A 1 188 ? -12.328 -6.404 -14.398 1.00 92.12 188 ALA A O 1
ATOM 1413 N N . ASN A 1 189 ? -12.112 -4.813 -12.839 1.00 88.50 189 ASN A N 1
ATOM 1414 C CA . ASN A 1 189 ? -12.051 -5.688 -11.661 1.00 88.50 189 ASN A CA 1
ATOM 1415 C C . ASN A 1 189 ? -13.075 -5.302 -10.584 1.00 88.50 189 ASN A C 1
ATOM 1417 O O . ASN A 1 189 ? -13.545 -4.165 -10.513 1.00 88.50 189 ASN A O 1
ATOM 1421 N N . SER A 1 190 ? -13.345 -6.235 -9.680 1.00 86.06 190 SER A N 1
ATOM 1422 C CA . SER A 1 190 ? -14.026 -6.016 -8.405 1.00 86.06 190 SER A CA 1
ATOM 1423 C C . SER A 1 190 ? -13.289 -4.969 -7.568 1.00 86.06 190 SER A C 1
ATOM 1425 O O . SER A 1 190 ? -12.057 -4.890 -7.611 1.00 86.06 190 SER A O 1
ATOM 1427 N N . SER A 1 191 ? -14.029 -4.187 -6.782 1.00 75.88 191 SER A N 1
ATOM 1428 C CA . SER A 1 191 ? -13.457 -3.184 -5.876 1.00 75.88 191 SER A CA 1
ATOM 1429 C C . SER A 1 191 ? -12.354 -3.778 -4.982 1.00 75.88 191 SER A C 1
ATOM 1431 O O . SER A 1 191 ? -12.453 -4.922 -4.538 1.00 75.88 191 SER A O 1
ATOM 1433 N N . GLY A 1 192 ? -11.271 -3.025 -4.766 1.00 66.25 192 GLY A N 1
ATOM 1434 C CA . GLY A 1 192 ? -10.107 -3.439 -3.967 1.00 66.25 192 GLY A CA 1
ATOM 1435 C C . GLY A 1 192 ? -9.137 -4.444 -4.616 1.00 66.25 192 GLY A C 1
ATOM 1436 O O . GLY A 1 192 ? -8.041 -4.628 -4.095 1.00 66.25 192 GLY A O 1
ATOM 1437 N N . LYS A 1 193 ? -9.479 -5.084 -5.744 1.00 76.19 193 LYS A N 1
ATOM 1438 C CA . LYS A 1 193 ? -8.570 -6.020 -6.442 1.00 76.19 193 LYS A CA 1
ATOM 1439 C C . LYS A 1 193 ? -7.601 -5.307 -7.408 1.00 76.19 193 LYS A C 1
ATOM 1441 O O . LYS A 1 193 ? -7.908 -4.201 -7.854 1.00 76.19 193 LYS A O 1
ATOM 1446 N N . PRO A 1 194 ? -6.466 -5.936 -7.783 1.00 78.44 194 PRO A N 1
ATOM 1447 C CA . PRO A 1 194 ? -5.569 -5.416 -8.818 1.00 78.44 194 PRO A CA 1
ATOM 1448 C C . PRO A 1 194 ? -6.262 -5.227 -10.175 1.00 78.44 194 PRO A C 1
ATOM 1450 O O . PRO A 1 194 ? -7.103 -6.039 -10.569 1.00 78.44 194 PRO A O 1
ATOM 1453 N N . SER A 1 195 ? -5.869 -4.182 -10.905 1.00 86.88 195 SER A N 1
ATOM 1454 C CA . SER A 1 195 ? -6.425 -3.870 -12.225 1.00 86.88 195 SER A CA 1
ATOM 1455 C C . SER A 1 195 ? -5.987 -4.894 -13.292 1.00 86.88 195 SER A C 1
ATOM 1457 O O . SER A 1 195 ? -4.814 -5.270 -13.343 1.00 86.88 195 SER A O 1
ATOM 1459 N N . PRO A 1 196 ? -6.898 -5.368 -14.163 1.00 89.69 196 PRO A N 1
ATOM 1460 C CA . PRO A 1 196 ? -6.621 -6.464 -15.087 1.00 89.69 196 PRO A CA 1
ATOM 1461 C C . PRO A 1 196 ? -5.893 -5.991 -16.349 1.00 89.69 196 PRO A C 1
ATOM 1463 O O . PRO A 1 196 ? -6.287 -5.017 -16.979 1.00 89.69 196 PRO A O 1
ATOM 1466 N N . THR A 1 197 ? -4.869 -6.729 -16.770 1.00 90.94 197 THR A N 1
ATOM 1467 C CA . THR A 1 197 ? -4.082 -6.458 -17.994 1.00 90.94 197 THR A CA 1
ATOM 1468 C C . THR A 1 197 ? -4.371 -7.395 -19.172 1.00 90.94 197 THR A C 1
ATOM 1470 O O . THR A 1 197 ? -3.790 -7.217 -20.238 1.00 90.94 197 THR A O 1
ATOM 1473 N N . ARG A 1 198 ? -5.227 -8.410 -19.002 1.00 92.00 198 ARG A N 1
ATOM 1474 C CA . ARG A 1 198 ? -5.542 -9.455 -20.001 1.00 92.00 198 ARG A CA 1
ATOM 1475 C C . ARG A 1 198 ? -7.028 -9.811 -19.910 1.00 92.00 198 ARG A C 1
ATOM 1477 O O . ARG A 1 198 ? -7.590 -9.747 -18.814 1.00 92.00 198 ARG A O 1
ATOM 1484 N N . ALA A 1 199 ? -7.651 -10.245 -21.006 1.00 92.81 199 ALA A N 1
ATOM 1485 C CA . ALA A 1 199 ? -9.067 -10.632 -21.015 1.00 92.81 199 ALA A CA 1
ATOM 1486 C C . ALA A 1 199 ? -9.381 -11.753 -20.005 1.00 92.81 199 ALA A C 1
ATOM 1488 O O . ALA A 1 199 ? -10.405 -11.715 -19.324 1.00 92.81 199 ALA A O 1
ATOM 1489 N N . GLU A 1 200 ? -8.462 -12.706 -19.819 1.00 92.62 200 GLU A N 1
ATOM 1490 C CA . GLU A 1 200 ? -8.589 -13.766 -18.810 1.00 92.62 200 GLU A CA 1
ATOM 1491 C C . GLU A 1 200 ? -8.555 -13.248 -17.361 1.00 92.62 200 GLU A C 1
ATOM 1493 O O . GLU A 1 200 ? -9.193 -13.835 -16.489 1.00 92.62 200 GLU A O 1
ATOM 1498 N N . HIS A 1 201 ? -7.871 -12.126 -17.090 1.00 93.06 201 HIS A N 1
ATOM 1499 C CA . HIS A 1 201 ? -7.876 -11.493 -15.768 1.00 93.06 201 HIS A CA 1
ATOM 1500 C C . HIS A 1 201 ? -9.247 -10.892 -15.455 1.00 93.06 201 HIS A C 1
ATOM 1502 O O . HIS A 1 201 ? -9.741 -11.070 -14.342 1.00 93.06 201 HIS A O 1
ATOM 1508 N N . VAL A 1 202 ? -9.871 -10.241 -16.445 1.00 93.06 202 VAL A N 1
ATOM 1509 C CA . VAL A 1 202 ? -11.259 -9.767 -16.343 1.00 93.06 202 VAL A CA 1
ATOM 1510 C C . VAL A 1 202 ? -12.191 -10.949 -16.136 1.00 93.06 202 VAL A C 1
ATOM 1512 O O . VAL A 1 202 ? -12.974 -10.947 -15.192 1.00 93.06 202 VAL A O 1
ATOM 1515 N N . ARG A 1 203 ? -12.081 -11.984 -16.978 1.00 91.75 203 ARG A N 1
ATOM 1516 C CA . ARG A 1 203 ? -12.953 -13.155 -16.916 1.00 91.75 203 ARG A CA 1
ATOM 1517 C C . ARG A 1 203 ? -12.872 -13.848 -15.558 1.00 91.75 203 ARG A C 1
ATOM 1519 O O . ARG A 1 203 ? -13.894 -14.029 -14.918 1.00 91.75 203 ARG A O 1
ATOM 1526 N N . ARG A 1 204 ? -11.671 -14.154 -15.058 1.00 90.31 204 ARG A N 1
ATOM 1527 C CA . ARG A 1 204 ? -11.471 -14.828 -13.760 1.00 90.31 204 ARG A CA 1
ATOM 1528 C C . ARG A 1 204 ? -12.090 -14.078 -12.571 1.00 90.31 204 ARG A C 1
ATOM 1530 O O . ARG A 1 204 ? -12.358 -14.702 -11.549 1.00 90.31 204 ARG A O 1
ATOM 1537 N N . ASP A 1 205 ? -12.284 -12.763 -12.673 1.00 88.19 205 ASP A N 1
ATOM 1538 C CA . ASP A 1 205 ? -12.871 -11.954 -11.603 1.00 88.19 205 ASP A CA 1
ATOM 1539 C C . ASP A 1 205 ? -14.356 -11.611 -11.830 1.00 88.19 205 ASP A C 1
ATOM 1541 O O . ASP A 1 205 ? -15.143 -11.639 -10.884 1.00 88.19 205 ASP A O 1
ATOM 1545 N N . LEU A 1 206 ? -14.753 -11.296 -13.066 1.00 90.00 206 LEU A N 1
ATOM 1546 C CA . LEU A 1 206 ? -16.079 -10.784 -13.433 1.00 90.00 206 LEU A CA 1
ATOM 1547 C C . LEU A 1 206 ? -16.935 -11.754 -14.282 1.00 90.00 206 LEU A C 1
ATOM 1549 O O . LEU A 1 206 ? -17.955 -11.321 -14.827 1.00 90.00 206 LEU A O 1
ATOM 1553 N N . ASP A 1 207 ? -16.575 -13.043 -14.386 1.00 87.19 207 ASP A N 1
ATOM 1554 C CA . ASP A 1 207 ? -17.439 -14.081 -14.988 1.00 87.19 207 ASP A CA 1
ATOM 1555 C C . ASP A 1 207 ? -18.844 -14.031 -14.352 1.00 87.19 207 ASP A C 1
ATOM 1557 O O . ASP A 1 207 ? -18.995 -13.811 -13.144 1.00 87.19 207 ASP A O 1
ATOM 1561 N N . GLY A 1 208 ? -19.891 -14.148 -15.167 1.00 83.06 208 GLY A N 1
ATOM 1562 C CA . GLY A 1 208 ? -21.283 -14.029 -14.717 1.00 83.06 208 GLY A CA 1
ATOM 1563 C C . GLY A 1 208 ? -21.764 -12.599 -14.427 1.00 83.06 208 GLY A C 1
ATOM 1564 O O . GLY A 1 208 ? -22.970 -12.392 -14.291 1.00 83.06 208 GLY A O 1
ATOM 1565 N N . ARG A 1 209 ? -20.859 -11.610 -14.339 1.00 86.00 209 ARG A N 1
ATOM 1566 C CA . ARG A 1 209 ? -21.171 -10.192 -14.056 1.00 86.00 209 ARG A CA 1
ATOM 1567 C C . ARG A 1 209 ? -20.975 -9.262 -15.254 1.00 86.00 209 ARG A C 1
ATOM 1569 O O . ARG A 1 209 ? -21.621 -8.223 -15.317 1.00 86.00 209 ARG A O 1
ATOM 1576 N N . VAL A 1 210 ? -20.122 -9.630 -16.209 1.00 90.00 210 VAL A N 1
ATOM 1577 C CA . VAL A 1 210 ? -19.939 -8.919 -17.487 1.00 90.00 210 VAL A CA 1
ATOM 1578 C C . VAL A 1 210 ? -20.435 -9.801 -18.627 1.00 90.00 210 VAL A C 1
ATOM 1580 O O . VAL A 1 210 ? -20.045 -10.963 -18.717 1.00 90.00 210 VAL A O 1
ATOM 1583 N N . GLY A 1 211 ? -21.286 -9.262 -19.504 1.00 86.44 211 GLY A N 1
ATOM 1584 C CA . GLY A 1 211 ? -21.831 -10.019 -20.635 1.00 86.44 211 GLY A CA 1
ATOM 1585 C C . GLY A 1 211 ? -20.805 -10.280 -21.740 1.00 86.44 211 GLY A C 1
ATOM 1586 O O . GLY A 1 211 ? -20.769 -11.378 -22.293 1.00 86.44 211 GLY A O 1
ATOM 1587 N N . LEU A 1 212 ? -19.943 -9.298 -22.030 1.00 95.69 212 LEU A N 1
ATOM 1588 C CA . LEU A 1 212 ? -19.027 -9.328 -23.173 1.00 95.69 212 LEU A CA 1
ATOM 1589 C C . LEU A 1 212 ? -17.643 -8.758 -22.817 1.00 95.69 212 LEU A C 1
ATOM 1591 O O . LEU A 1 212 ? -17.524 -7.660 -22.268 1.00 95.69 212 LEU A O 1
ATOM 1595 N N . ILE A 1 213 ? -16.593 -9.499 -23.172 1.00 97.38 213 ILE A N 1
ATOM 1596 C CA . ILE A 1 213 ? -15.187 -9.089 -23.105 1.00 97.38 213 ILE A CA 1
ATOM 1597 C C . ILE A 1 213 ? -14.628 -9.071 -24.533 1.00 97.38 213 ILE A C 1
ATOM 1599 O O . ILE A 1 213 ? -14.621 -10.101 -25.204 1.00 97.38 213 ILE A O 1
ATOM 1603 N N . LEU A 1 214 ? -14.131 -7.925 -24.995 1.00 97.25 214 LEU A N 1
ATOM 1604 C CA . LEU A 1 214 ? -13.276 -7.851 -26.179 1.00 97.25 214 LEU A CA 1
ATOM 1605 C C . LEU A 1 214 ? -11.844 -8.190 -25.765 1.00 97.25 214 LEU A C 1
ATOM 1607 O O . LEU A 1 214 ? -11.261 -7.458 -24.969 1.00 97.25 214 LEU A O 1
ATOM 1611 N N . ASP A 1 215 ? -11.267 -9.255 -26.310 1.00 96.25 215 ASP A N 1
ATOM 1612 C CA . ASP A 1 215 ? -9.839 -9.546 -26.178 1.00 96.25 215 ASP A CA 1
ATOM 1613 C C . ASP A 1 215 ? -9.088 -8.964 -27.380 1.00 96.25 215 ASP A C 1
ATOM 1615 O O . ASP A 1 215 ? -9.291 -9.380 -28.521 1.00 96.25 215 ASP A O 1
ATOM 1619 N N . GLY A 1 216 ? -8.245 -7.969 -27.107 1.00 91.94 216 GLY A N 1
ATOM 1620 C CA . GLY A 1 216 ? -7.369 -7.320 -28.087 1.00 91.94 216 GLY A CA 1
ATOM 1621 C C . GLY A 1 216 ? -5.881 -7.535 -27.811 1.00 91.94 216 GLY A C 1
ATOM 1622 O O . GLY A 1 216 ? -5.063 -6.775 -28.330 1.00 91.94 216 GLY A O 1
ATOM 1623 N N . GLY A 1 217 ? -5.538 -8.511 -26.961 1.00 91.38 217 GLY A N 1
ATOM 1624 C CA . GLY A 1 217 ? -4.193 -8.727 -26.433 1.00 91.38 217 GLY A CA 1
ATOM 1625 C C . GLY A 1 217 ? -3.991 -8.180 -25.014 1.00 91.38 217 GLY A C 1
ATOM 1626 O O . GLY A 1 217 ? -4.940 -7.838 -24.303 1.00 91.38 217 GLY A O 1
ATOM 1627 N N . ALA A 1 218 ? -2.730 -8.133 -24.580 1.00 87.12 218 ALA A N 1
ATOM 1628 C CA . ALA A 1 218 ? -2.339 -7.693 -23.241 1.00 87.12 218 ALA A CA 1
ATOM 1629 C C . ALA A 1 218 ? -2.023 -6.186 -23.180 1.00 87.12 218 ALA A C 1
ATOM 1631 O O . ALA A 1 218 ? -1.416 -5.627 -24.093 1.00 87.12 218 ALA A O 1
ATOM 1632 N N . CYS A 1 219 ? -2.383 -5.541 -22.071 1.00 84.50 219 CYS A N 1
ATOM 1633 C CA . CYS A 1 219 ? -2.044 -4.146 -21.782 1.00 84.50 219 CYS A CA 1
ATOM 1634 C C . CYS A 1 219 ? -0.564 -4.007 -21.391 1.00 84.50 219 CYS A C 1
ATOM 1636 O O . CYS A 1 219 ? -0.040 -4.842 -20.653 1.00 84.50 219 CYS A O 1
ATOM 1638 N N . GLY A 1 220 ? 0.096 -2.935 -21.837 1.00 61.69 220 GLY A N 1
ATOM 1639 C CA . GLY A 1 220 ? 1.550 -2.784 -21.713 1.00 61.69 220 GLY A CA 1
ATOM 1640 C C . GLY A 1 220 ? 2.052 -2.216 -20.381 1.00 61.69 220 GLY A C 1
ATOM 1641 O O . GLY A 1 220 ? 3.198 -2.473 -20.025 1.00 61.69 220 GLY A O 1
ATOM 1642 N N . VAL A 1 221 ? 1.235 -1.442 -19.652 1.00 62.34 221 VAL A N 1
ATOM 1643 C CA . VAL A 1 221 ? 1.707 -0.683 -18.469 1.00 62.34 221 VAL A CA 1
ATOM 1644 C C . VAL A 1 221 ? 1.261 -1.288 -17.131 1.00 62.34 221 VAL A C 1
ATOM 1646 O O . VAL A 1 221 ? 2.025 -1.274 -16.172 1.00 62.34 221 VAL A O 1
ATOM 1649 N N . GLY A 1 222 ? 0.027 -1.797 -17.026 1.00 59.50 222 GLY A N 1
ATOM 1650 C CA . GLY A 1 222 ? -0.506 -2.374 -15.780 1.00 59.50 222 GLY A CA 1
ATOM 1651 C C . GLY A 1 222 ? -0.784 -1.377 -14.644 1.00 59.50 222 GLY A C 1
ATOM 1652 O O . GLY A 1 222 ? -1.137 -1.791 -13.542 1.00 59.50 222 GLY A O 1
ATOM 1653 N N . LEU A 1 223 ? -0.660 -0.075 -14.909 1.00 63.72 223 LEU A N 1
ATOM 1654 C CA . LEU A 1 223 ? -0.944 1.023 -13.981 1.00 63.72 223 LEU A CA 1
ATOM 1655 C C . LEU A 1 223 ? -2.095 1.878 -14.516 1.00 63.72 223 LEU A C 1
ATOM 1657 O O . LEU A 1 223 ? -2.378 1.863 -15.710 1.00 63.72 223 LEU A O 1
ATOM 1661 N N . GLU A 1 224 ? -2.769 2.629 -13.647 1.00 67.75 224 GLU A N 1
ATOM 1662 C CA . GLU A 1 224 ? -3.856 3.524 -14.063 1.00 67.75 224 GLU A CA 1
ATOM 1663 C C . GLU A 1 224 ? -3.338 4.807 -14.743 1.00 67.75 224 GLU A C 1
ATOM 1665 O O . GLU A 1 224 ? -2.148 5.106 -14.720 1.00 67.75 224 GLU A O 1
ATOM 1670 N N . SER A 1 225 ? -4.232 5.584 -15.358 1.00 74.62 225 SER A N 1
ATOM 1671 C CA . SER A 1 225 ? -3.881 6.844 -16.027 1.00 74.62 225 SER A CA 1
ATOM 1672 C C . SER A 1 225 ? -3.407 7.941 -15.074 1.00 74.62 225 SER A C 1
ATOM 1674 O O . SER A 1 225 ? -4.018 8.153 -14.021 1.00 74.62 225 SER A O 1
ATOM 1676 N N . THR A 1 226 ? -2.409 8.718 -15.498 1.00 81.50 226 THR A N 1
ATOM 1677 C CA . THR A 1 226 ? -2.079 10.002 -14.863 1.00 81.50 226 THR A CA 1
ATOM 1678 C C . THR A 1 226 ? -3.238 10.975 -15.052 1.00 81.50 226 THR A C 1
ATOM 1680 O O . THR A 1 226 ? -3.750 11.087 -16.165 1.00 81.50 226 THR A O 1
ATOM 1683 N N . VAL A 1 227 ? -3.652 11.660 -13.984 1.00 84.94 227 VAL A N 1
ATOM 1684 C CA . VAL A 1 227 ? -4.706 12.687 -14.019 1.00 84.94 227 VAL A CA 1
ATOM 1685 C C . VAL A 1 227 ? -4.080 14.053 -13.764 1.00 84.94 227 VAL A C 1
ATOM 1687 O O . VAL A 1 227 ? -3.410 14.244 -12.747 1.00 84.94 227 VAL A O 1
ATOM 1690 N N . ILE A 1 228 ? -4.316 14.973 -14.695 1.00 86.25 228 ILE A N 1
ATOM 1691 C CA . ILE A 1 228 ? -3.879 16.369 -14.676 1.00 86.25 228 ILE A CA 1
ATOM 1692 C C . ILE A 1 228 ? -5.094 17.296 -14.581 1.00 86.25 228 ILE A C 1
ATOM 1694 O O . ILE A 1 228 ? -6.133 17.038 -15.191 1.00 86.25 228 ILE A O 1
ATOM 1698 N N . ASP A 1 229 ? -4.924 18.385 -13.840 1.00 85.38 229 ASP A N 1
ATOM 1699 C CA . ASP A 1 229 ? -5.853 19.504 -13.750 1.00 85.38 229 ASP A CA 1
ATOM 1700 C C . ASP A 1 229 ? -5.126 20.814 -14.082 1.00 85.38 229 ASP A C 1
ATOM 1702 O O . ASP A 1 229 ? -4.177 21.197 -13.399 1.00 85.38 229 ASP A O 1
ATOM 1706 N N . GLY A 1 230 ? -5.557 21.473 -15.155 1.00 82.75 230 GLY A N 1
ATOM 1707 C CA . GLY A 1 230 ? -5.117 22.800 -15.588 1.00 82.75 230 GLY A CA 1
ATOM 1708 C C . GLY A 1 230 ? -6.287 23.770 -15.741 1.00 82.75 230 GLY A C 1
ATOM 1709 O O . GLY A 1 230 ? -6.227 24.658 -16.584 1.00 82.75 230 GLY A O 1
ATOM 1710 N N . LEU A 1 231 ? -7.366 23.584 -14.974 1.00 84.62 231 LEU A N 1
ATOM 1711 C CA . LEU A 1 231 ? -8.537 24.472 -14.955 1.00 84.62 231 LEU A CA 1
ATOM 1712 C C . LEU A 1 231 ? -8.390 25.629 -13.949 1.00 84.62 231 LEU A C 1
ATOM 1714 O O . LEU A 1 231 ? -9.387 26.172 -13.478 1.00 84.62 231 LEU A O 1
ATOM 1718 N N . ASN A 1 232 ? -7.156 25.959 -13.574 1.00 76.81 232 ASN A N 1
ATOM 1719 C CA . ASN A 1 232 ? -6.840 26.883 -12.493 1.00 76.81 232 ASN A CA 1
ATOM 1720 C C . ASN A 1 232 ? -6.613 28.302 -13.040 1.00 76.81 232 ASN A C 1
ATOM 1722 O O . ASN A 1 232 ? -5.907 28.473 -14.034 1.00 76.81 232 ASN A O 1
ATOM 1726 N N . ASP A 1 233 ? -7.158 29.319 -12.366 1.00 70.00 233 ASP A N 1
ATOM 1727 C CA . ASP A 1 233 ? -7.070 30.729 -12.795 1.00 70.00 233 ASP A CA 1
ATOM 1728 C C . ASP A 1 233 ? -5.634 31.299 -12.786 1.00 70.00 233 ASP A C 1
ATOM 1730 O O . ASP A 1 233 ? -5.375 32.347 -13.372 1.00 70.00 233 ASP A O 1
ATOM 1734 N N . ASP A 1 234 ? -4.690 30.609 -12.137 1.00 66.88 234 ASP A N 1
ATOM 1735 C CA . ASP A 1 234 ? -3.256 30.926 -12.133 1.00 66.88 234 ASP A CA 1
ATOM 1736 C C . ASP A 1 234 ? -2.501 30.366 -13.356 1.00 66.88 234 ASP A C 1
ATOM 1738 O O . ASP A 1 234 ? -1.291 30.550 -13.469 1.00 66.88 234 ASP A O 1
ATOM 1742 N N . GLY A 1 235 ? -3.191 29.656 -14.259 1.00 62.31 235 GLY A N 1
ATOM 1743 C CA . GLY A 1 235 ? -2.612 29.002 -15.436 1.00 62.31 235 GLY A CA 1
ATOM 1744 C C . GLY A 1 235 ? -1.789 27.742 -15.131 1.00 62.31 235 GLY A C 1
ATOM 1745 O O . GLY A 1 235 ? -1.354 27.058 -16.061 1.00 62.31 235 GLY A O 1
ATOM 1746 N N . ASN A 1 236 ? -1.591 27.398 -13.854 1.00 63.47 236 ASN A N 1
ATOM 1747 C CA . ASN A 1 236 ? -0.726 26.295 -13.453 1.00 63.47 236 ASN A CA 1
ATOM 1748 C C . ASN A 1 236 ? -1.419 24.940 -13.629 1.00 63.47 236 ASN A C 1
ATOM 1750 O O . ASN A 1 236 ? -2.580 24.742 -13.258 1.00 63.47 236 ASN A O 1
ATOM 1754 N N . ILE A 1 237 ? -0.662 23.959 -14.122 1.00 70.25 237 ILE A N 1
ATOM 1755 C CA . ILE A 1 237 ? -1.086 22.558 -14.137 1.00 70.25 237 ILE A CA 1
ATOM 1756 C C . ILE A 1 237 ? -0.663 21.851 -12.849 1.00 70.25 237 ILE A C 1
ATOM 1758 O O . ILE A 1 237 ? 0.463 21.995 -12.378 1.00 70.25 237 ILE A O 1
ATOM 1762 N N . ARG A 1 238 ? -1.582 21.043 -12.313 1.00 72.81 238 ARG A N 1
ATOM 1763 C CA . ARG A 1 238 ? -1.466 20.289 -11.063 1.00 72.81 238 ARG A CA 1
ATOM 1764 C C . ARG A 1 238 ? -1.717 18.801 -11.337 1.00 72.81 238 ARG A C 1
ATOM 1766 O O . ARG A 1 238 ? -2.665 18.429 -12.032 1.00 72.81 238 ARG A O 1
ATOM 1773 N N . VAL A 1 239 ? -0.870 17.916 -10.804 1.00 73.56 239 VAL A N 1
ATOM 1774 C CA . VAL A 1 239 ? -0.972 16.458 -11.025 1.00 73.56 239 VAL A CA 1
ATOM 1775 C C . VAL A 1 239 ? -1.784 15.801 -9.905 1.00 73.56 239 VAL A C 1
ATOM 1777 O O . VAL A 1 239 ? -1.238 15.398 -8.880 1.00 73.56 239 VAL A O 1
ATOM 1780 N N . LEU A 1 240 ? -3.095 15.646 -10.111 1.00 72.19 240 LEU A N 1
ATOM 1781 C CA . LEU A 1 240 ? -4.007 15.060 -9.115 1.00 72.19 240 LEU A CA 1
ATOM 1782 C C . LEU A 1 240 ? -3.775 13.560 -8.878 1.00 72.19 240 LEU A C 1
ATOM 1784 O O . LEU A 1 240 ? -4.047 13.046 -7.793 1.00 72.19 240 LEU A O 1
ATOM 1788 N N . ARG A 1 241 ? -3.276 12.832 -9.886 1.00 73.81 241 ARG A N 1
ATOM 1789 C CA . ARG A 1 241 ? -2.880 11.424 -9.736 1.00 73.81 241 ARG A CA 1
ATOM 1790 C C . ARG A 1 241 ? -1.657 11.108 -10.595 1.00 73.81 241 ARG A C 1
ATOM 1792 O O . ARG A 1 241 ? -1.825 10.951 -11.802 1.00 73.81 241 ARG A O 1
ATOM 1799 N N . PRO A 1 242 ? -0.451 10.960 -10.020 1.00 65.69 242 PRO A N 1
ATOM 1800 C CA . PRO A 1 242 ? 0.737 10.574 -10.775 1.00 65.69 242 PRO A CA 1
ATOM 1801 C C . PRO A 1 242 ? 0.765 9.063 -11.047 1.00 65.69 242 PRO A C 1
ATOM 1803 O O . PRO A 1 242 ? 0.627 8.253 -10.125 1.00 65.69 242 PRO A O 1
ATOM 1806 N N . ALA A 1 243 ? 0.991 8.693 -12.308 1.00 61.34 243 ALA A N 1
ATOM 1807 C CA . ALA A 1 243 ? 1.223 7.327 -12.771 1.00 61.34 243 ALA A CA 1
ATOM 1808 C C . ALA A 1 243 ? 2.222 7.307 -13.950 1.00 61.34 243 ALA A C 1
ATOM 1810 O O . ALA A 1 243 ? 2.734 8.346 -14.371 1.00 61.34 243 ALA A O 1
ATOM 1811 N N . SER A 1 244 ? 2.534 6.121 -14.480 1.00 55.06 244 SER A N 1
ATOM 1812 C CA . SER A 1 244 ? 3.491 5.971 -15.582 1.00 55.06 244 SER A CA 1
ATOM 1813 C C . SER A 1 244 ? 2.894 6.393 -16.926 1.00 55.06 244 SER A C 1
ATOM 1815 O O . SER A 1 244 ? 2.196 5.620 -17.581 1.00 55.06 244 SER A O 1
ATOM 1817 N N . LEU A 1 245 ? 3.233 7.604 -17.372 1.00 55.19 245 LEU A N 1
ATOM 1818 C CA . LEU A 1 245 ? 3.110 7.990 -18.776 1.00 55.19 245 LEU A CA 1
ATOM 1819 C C . LEU A 1 245 ? 4.241 7.336 -19.580 1.00 55.19 245 LEU A C 1
ATOM 1821 O O . LEU A 1 245 ? 5.417 7.497 -19.252 1.00 55.19 245 LEU A O 1
ATOM 1825 N N . ALA A 1 246 ? 3.890 6.623 -20.648 1.00 51.47 246 ALA A N 1
ATOM 1826 C CA . ALA A 1 246 ? 4.861 6.236 -21.662 1.00 51.47 246 ALA A CA 1
ATOM 1827 C C . ALA A 1 246 ? 5.247 7.492 -22.456 1.00 51.47 246 ALA A C 1
ATOM 1829 O O . ALA A 1 246 ? 4.398 8.094 -23.112 1.00 51.47 246 ALA A O 1
ATOM 1830 N N . LEU A 1 247 ? 6.511 7.907 -22.363 1.00 52.81 247 LEU A N 1
ATOM 1831 C CA . LEU A 1 247 ? 7.009 9.061 -23.107 1.00 52.81 247 LEU A CA 1
ATOM 1832 C C . LEU A 1 247 ? 7.077 8.726 -24.608 1.00 52.81 247 LEU A C 1
ATOM 1834 O O . LEU A 1 247 ? 7.619 7.672 -24.955 1.00 52.81 247 LEU A O 1
ATOM 1838 N N . PRO A 1 248 ? 6.574 9.597 -25.503 1.00 53.22 248 PRO A N 1
ATOM 1839 C CA . PRO A 1 248 ? 6.789 9.465 -26.939 1.00 53.22 248 PRO A CA 1
ATOM 1840 C C . PRO A 1 248 ? 8.271 9.282 -27.284 1.00 53.22 248 PRO A C 1
ATOM 1842 O O . PRO A 1 248 ? 9.134 9.981 -26.752 1.00 53.22 248 PRO A O 1
ATOM 1845 N N . ALA A 1 249 ? 8.570 8.385 -28.227 1.00 46.12 249 ALA A N 1
ATOM 1846 C CA . ALA A 1 249 ? 9.941 8.054 -28.637 1.00 46.12 249 ALA A CA 1
ATOM 1847 C C . ALA A 1 249 ? 10.720 9.228 -29.279 1.00 46.12 249 ALA A C 1
ATOM 1849 O O . ALA A 1 249 ? 11.910 9.103 -29.553 1.00 46.12 249 ALA A O 1
ATOM 1850 N N . SER A 1 250 ? 10.058 10.363 -29.515 1.00 47.78 250 SER A N 1
ATOM 1851 C CA . SER A 1 250 ? 10.639 11.625 -29.982 1.00 47.78 250 SER A CA 1
ATOM 1852 C C . SER A 1 250 ? 11.201 12.517 -28.862 1.00 47.78 250 SER A C 1
ATOM 1854 O O . SER A 1 250 ? 11.825 13.535 -29.161 1.00 47.78 250 SER A O 1
ATOM 1856 N N . ILE A 1 251 ? 10.975 12.192 -27.584 1.00 50.72 251 ILE A N 1
ATOM 1857 C CA . ILE A 1 251 ? 11.433 13.013 -26.453 1.00 50.72 251 ILE A CA 1
ATOM 1858 C C . ILE A 1 251 ? 12.922 12.771 -26.191 1.00 50.72 251 ILE A C 1
ATOM 1860 O O . ILE A 1 251 ? 13.347 11.657 -25.888 1.00 50.72 251 ILE A O 1
ATOM 1864 N N . THR A 1 252 ? 13.719 13.837 -26.295 1.00 50.12 252 THR A N 1
ATOM 1865 C CA . THR A 1 252 ? 15.179 13.789 -26.139 1.00 50.12 252 THR A CA 1
ATOM 1866 C C . THR A 1 252 ? 15.584 14.352 -24.783 1.00 50.12 252 THR A C 1
ATOM 1868 O O . THR A 1 252 ? 15.431 15.543 -24.525 1.00 50.12 252 THR A O 1
ATOM 1871 N N . TRP A 1 253 ? 16.142 13.505 -23.920 1.00 49.09 253 TRP A N 1
ATOM 1872 C CA . TRP A 1 253 ? 16.693 13.943 -22.638 1.00 49.09 253 TRP A CA 1
ATOM 1873 C C . TRP A 1 253 ? 17.985 14.743 -22.829 1.00 49.09 253 TRP A C 1
ATOM 1875 O O . TRP A 1 253 ? 18.902 14.293 -23.517 1.00 49.09 253 TRP A O 1
ATOM 1885 N N . ARG A 1 254 ? 18.095 15.885 -22.144 1.00 50.47 254 ARG A N 1
ATOM 1886 C CA . ARG A 1 254 ? 19.363 16.590 -21.916 1.00 50.47 254 ARG A CA 1
ATOM 1887 C C . ARG A 1 254 ? 19.563 16.820 -20.426 1.00 50.47 254 ARG A C 1
ATOM 1889 O O . ARG A 1 254 ? 18.624 17.174 -19.721 1.00 50.47 254 ARG A O 1
ATOM 1896 N N . LEU A 1 255 ? 20.793 16.632 -19.960 1.00 47.06 255 LEU A N 1
ATOM 1897 C CA . LEU A 1 255 ? 21.191 16.910 -18.584 1.00 47.06 255 LEU A CA 1
ATOM 1898 C C . LEU A 1 255 ? 21.874 18.281 -18.534 1.00 47.06 255 LEU A C 1
ATOM 1900 O O . LEU A 1 255 ? 22.957 18.431 -19.093 1.00 47.06 255 LEU A O 1
ATOM 1904 N N . TYR A 1 256 ? 21.263 19.252 -17.853 1.00 56.62 256 TYR A N 1
ATOM 1905 C CA . TYR A 1 256 ? 21.875 20.554 -17.566 1.00 56.62 256 TYR A CA 1
ATOM 1906 C C . TYR A 1 256 ? 22.447 20.560 -16.135 1.00 56.62 256 TYR A C 1
ATOM 1908 O O . TYR A 1 256 ? 21.676 20.562 -15.174 1.00 56.62 256 TYR A O 1
ATOM 1916 N N . PRO A 1 257 ? 23.783 20.522 -15.953 1.00 55.62 257 PRO A N 1
ATOM 1917 C CA . PRO A 1 257 ? 24.405 20.489 -14.632 1.00 55.62 257 PRO A CA 1
ATOM 1918 C C . PRO A 1 257 ? 24.469 21.894 -14.010 1.00 55.62 257 PRO A C 1
ATOM 1920 O O . PRO A 1 257 ? 25.440 22.635 -14.201 1.00 55.62 257 PRO A O 1
ATOM 1923 N N . LEU A 1 258 ? 23.442 22.238 -13.225 1.00 59.34 258 LEU A N 1
ATOM 1924 C CA . LEU A 1 258 ? 23.300 23.556 -12.589 1.00 59.34 258 LEU A CA 1
ATOM 1925 C C . LEU A 1 258 ? 24.480 23.945 -11.682 1.00 59.34 258 LEU A C 1
ATOM 1927 O O . LEU A 1 258 ? 24.751 25.125 -11.537 1.00 59.34 258 LEU A O 1
ATOM 1931 N N . GLY A 1 259 ? 25.237 22.993 -11.132 1.00 63.31 259 GLY A N 1
ATOM 1932 C CA . GLY A 1 259 ? 26.430 23.279 -10.329 1.00 63.31 259 GLY A CA 1
ATOM 1933 C C . GLY A 1 259 ? 26.520 22.422 -9.066 1.00 63.31 259 GLY A C 1
ATOM 1934 O O . GLY A 1 259 ? 25.754 21.467 -8.914 1.00 63.31 259 GLY A O 1
ATOM 1935 N N . PRO A 1 260 ? 27.482 22.716 -8.175 1.00 58.50 260 PRO A N 1
ATOM 1936 C CA . PRO A 1 260 ? 27.511 22.144 -6.837 1.00 58.50 260 PRO A CA 1
ATOM 1937 C C . PRO A 1 260 ? 26.447 22.814 -5.955 1.00 58.50 260 PRO A C 1
ATOM 1939 O O . PRO A 1 260 ? 26.318 24.034 -5.956 1.00 58.50 260 PRO A O 1
ATOM 1942 N N . ILE A 1 261 ? 25.736 22.024 -5.145 1.00 50.66 261 ILE A N 1
ATOM 1943 C CA . ILE A 1 261 ? 24.690 22.518 -4.222 1.00 50.66 261 ILE A CA 1
ATOM 1944 C C . ILE A 1 261 ? 25.248 23.567 -3.239 1.00 50.66 261 ILE A C 1
ATOM 1946 O O . ILE A 1 261 ? 24.545 24.491 -2.855 1.00 50.66 261 ILE A O 1
ATOM 1950 N N . SER A 1 262 ? 26.537 23.471 -2.898 1.00 58.47 262 SER A N 1
ATOM 1951 C CA . SER A 1 262 ? 27.252 24.421 -2.038 1.00 58.47 262 SER A CA 1
ATOM 1952 C C . SER A 1 262 ? 27.496 25.807 -2.656 1.00 58.47 262 SER A C 1
ATOM 1954 O O . SER A 1 262 ? 28.100 26.645 -1.994 1.00 58.47 262 SER A O 1
ATOM 1956 N N . ASP A 1 263 ? 27.093 26.054 -3.907 1.00 63.94 263 ASP A N 1
ATOM 1957 C CA . ASP A 1 263 ? 27.114 27.387 -4.521 1.00 63.94 263 ASP A CA 1
ATOM 1958 C C . ASP A 1 263 ? 25.744 27.722 -5.155 1.00 63.94 263 ASP A C 1
ATOM 1960 O O . ASP A 1 263 ? 25.483 27.417 -6.331 1.00 63.94 263 ASP A O 1
ATOM 1964 N N . PRO A 1 264 ? 24.846 28.370 -4.388 1.00 56.78 264 PRO A N 1
ATOM 1965 C CA . PRO A 1 264 ? 23.546 28.812 -4.886 1.00 56.78 264 PRO A CA 1
ATOM 1966 C C . PRO A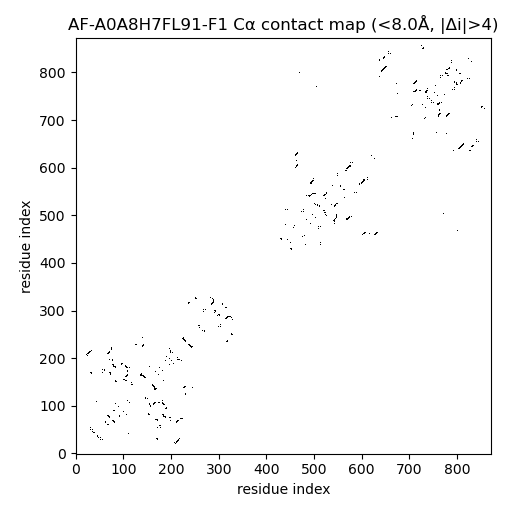 1 264 ? 23.635 29.876 -5.990 1.00 56.78 264 PRO A C 1
ATOM 1968 O O . PRO A 1 264 ? 22.717 29.988 -6.800 1.00 56.78 264 PRO A O 1
ATOM 1971 N N . SER A 1 265 ? 24.731 30.642 -6.056 1.00 62.66 265 SER A N 1
ATOM 1972 C CA . SER A 1 265 ? 24.921 31.715 -7.041 1.00 62.66 265 SER A CA 1
ATOM 1973 C C . SER A 1 265 ? 25.200 31.136 -8.429 1.00 62.66 265 SER A C 1
ATOM 1975 O O . SER A 1 265 ? 24.500 31.451 -9.394 1.00 62.66 265 SER A O 1
ATOM 1977 N N . ILE A 1 266 ? 26.144 30.190 -8.516 1.00 68.69 266 ILE A N 1
ATOM 1978 C CA . ILE A 1 266 ? 26.408 29.408 -9.733 1.00 68.69 266 ILE A CA 1
ATOM 1979 C C . ILE A 1 266 ? 25.153 28.630 -10.151 1.00 68.69 266 ILE A C 1
ATOM 1981 O O . ILE A 1 266 ? 24.816 28.611 -11.337 1.00 68.69 266 ILE A O 1
ATOM 1985 N N . THR A 1 267 ? 24.441 28.041 -9.184 1.00 63.03 267 THR A N 1
ATOM 1986 C CA . THR A 1 267 ? 23.206 27.277 -9.426 1.00 63.03 267 THR A CA 1
ATOM 1987 C C . THR A 1 267 ? 22.104 28.142 -10.047 1.00 63.03 267 THR A C 1
ATOM 1989 O O . THR A 1 267 ? 21.507 27.747 -11.050 1.00 63.03 267 THR A O 1
ATOM 1992 N N . ALA A 1 268 ? 21.865 29.344 -9.514 1.00 60.62 268 ALA A N 1
ATOM 1993 C CA . ALA A 1 268 ? 20.876 30.277 -10.052 1.00 60.62 268 ALA A CA 1
ATOM 1994 C C . ALA A 1 268 ? 21.280 30.847 -11.426 1.00 60.62 268 ALA A C 1
ATOM 1996 O O . ALA A 1 268 ? 20.429 30.980 -12.306 1.00 60.62 268 ALA A O 1
ATOM 1997 N N . HIS A 1 269 ? 22.566 31.146 -11.638 1.00 66.56 269 HIS A N 1
ATOM 1998 C CA . HIS A 1 269 ? 23.056 31.671 -12.916 1.00 66.56 269 HIS A CA 1
ATOM 1999 C C . HIS A 1 269 ? 22.919 30.636 -14.044 1.00 66.56 269 HIS A C 1
ATOM 2001 O O . HIS A 1 269 ? 22.326 30.931 -15.080 1.00 66.56 269 HIS A O 1
ATOM 2007 N N . ARG A 1 270 ? 23.349 29.389 -13.809 1.00 67.94 270 ARG A N 1
ATOM 2008 C CA . ARG A 1 270 ? 23.246 28.303 -14.799 1.00 67.94 270 ARG A CA 1
ATOM 2009 C C . ARG A 1 270 ? 21.816 27.827 -15.048 1.00 67.94 270 ARG A C 1
ATOM 2011 O O . ARG A 1 270 ? 21.546 27.273 -16.112 1.00 67.94 270 ARG A O 1
ATOM 2018 N N . LEU A 1 271 ? 20.898 28.038 -14.102 1.00 69.31 271 LEU A N 1
ATOM 2019 C CA . LEU A 1 271 ? 19.467 27.838 -14.339 1.00 69.31 271 LEU A CA 1
ATOM 2020 C C . LEU A 1 271 ? 18.944 28.846 -15.372 1.00 69.31 271 LEU A C 1
ATOM 2022 O O . LEU A 1 271 ? 18.211 28.455 -16.277 1.00 69.31 271 LEU A O 1
ATOM 2026 N N . PHE A 1 272 ? 19.366 30.110 -15.278 1.00 68.69 272 PHE A N 1
ATOM 2027 C CA . PHE A 1 272 ? 19.016 31.143 -16.253 1.00 68.69 272 PHE A CA 1
ATOM 2028 C C . PHE A 1 272 ? 19.625 30.857 -17.635 1.00 68.69 272 PHE A C 1
ATOM 2030 O O . PHE A 1 272 ? 18.889 30.841 -18.619 1.00 68.69 272 PHE A O 1
ATOM 2037 N N . ASP A 1 273 ? 20.920 30.523 -17.708 1.00 68.12 273 ASP A N 1
ATOM 2038 C CA . ASP A 1 273 ? 21.578 30.116 -18.965 1.00 68.12 273 ASP A CA 1
ATOM 2039 C C . ASP A 1 273 ? 20.877 28.906 -19.609 1.00 68.12 273 ASP A C 1
ATOM 2041 O O . ASP A 1 273 ? 20.690 28.843 -20.827 1.00 68.12 273 ASP A O 1
ATOM 2045 N N . GLY A 1 274 ? 20.459 27.941 -18.780 1.00 69.75 274 GLY A N 1
ATOM 2046 C CA . GLY A 1 274 ? 19.677 26.783 -19.197 1.00 69.75 274 GLY A CA 1
ATOM 2047 C C . GLY A 1 274 ? 18.350 27.190 -19.833 1.00 69.75 274 GLY A C 1
ATOM 2048 O O . GLY A 1 274 ? 18.109 26.843 -20.986 1.00 69.75 274 GLY A O 1
ATOM 2049 N N . LEU A 1 275 ? 17.520 27.957 -19.119 1.00 68.94 275 LEU A N 1
ATOM 2050 C CA . LEU A 1 275 ? 16.219 28.431 -19.609 1.00 68.94 275 LEU A CA 1
ATOM 2051 C C . LEU A 1 275 ? 16.349 29.244 -20.909 1.00 68.94 275 LEU A C 1
ATOM 2053 O O . LEU A 1 275 ? 15.631 28.962 -21.867 1.00 68.94 275 LEU A O 1
ATOM 2057 N N . LEU A 1 276 ? 17.318 30.161 -20.983 1.00 69.19 276 LEU A N 1
ATOM 2058 C CA . LEU A 1 276 ? 17.601 30.955 -22.184 1.00 69.19 276 LEU A CA 1
ATOM 2059 C C . LEU A 1 276 ? 18.043 30.075 -23.371 1.00 69.19 276 LEU A C 1
ATOM 2061 O O . LEU A 1 276 ? 17.695 30.346 -24.518 1.00 69.19 276 LEU A O 1
ATOM 2065 N N . THR A 1 277 ? 18.768 28.979 -23.114 1.00 65.62 277 THR A N 1
ATOM 2066 C CA . THR A 1 277 ? 19.117 28.012 -24.169 1.00 65.62 277 THR A CA 1
ATOM 2067 C C . THR A 1 277 ? 17.886 27.245 -24.668 1.00 65.62 277 THR A C 1
ATOM 2069 O O . THR A 1 277 ? 17.784 26.970 -25.861 1.00 65.62 277 THR A O 1
ATOM 2072 N N . LEU A 1 278 ? 16.936 26.904 -23.789 1.00 65.19 278 LEU A N 1
ATOM 2073 C CA . LEU A 1 278 ? 15.696 26.217 -24.183 1.00 65.19 278 LEU A CA 1
ATOM 2074 C C . LEU A 1 278 ? 14.777 27.116 -25.024 1.00 65.19 278 LEU A C 1
ATOM 2076 O O . LEU A 1 278 ? 14.158 26.635 -25.973 1.00 65.19 278 LEU A O 1
ATOM 2080 N N . GLU A 1 279 ? 14.743 28.415 -24.721 1.00 62.34 279 GLU A N 1
ATOM 2081 C CA . GLU A 1 279 ? 14.078 29.433 -25.540 1.00 62.34 279 GLU A CA 1
ATOM 2082 C C . GLU A 1 279 ? 14.716 29.525 -26.938 1.00 62.34 279 GLU A C 1
ATOM 2084 O O . GLU A 1 279 ? 14.023 29.379 -27.945 1.00 62.34 279 GLU A O 1
ATOM 2089 N N . GLN A 1 280 ? 16.048 29.650 -27.016 1.00 66.38 280 GLN A N 1
ATOM 2090 C CA . GLN A 1 280 ? 16.791 29.662 -28.287 1.00 66.38 280 GLN A CA 1
ATOM 2091 C C . GLN A 1 280 ? 16.623 28.369 -29.107 1.00 66.38 280 GLN A C 1
ATOM 2093 O O . GLN A 1 280 ? 16.736 28.390 -30.333 1.00 66.38 280 GLN A O 1
ATOM 2098 N N . GLU A 1 281 ? 16.340 27.234 -28.461 1.00 62.66 281 GLU A N 1
ATOM 2099 C CA . GLU A 1 281 ? 16.036 25.971 -29.139 1.00 62.66 281 GLU A CA 1
ATOM 2100 C C . GLU A 1 281 ? 14.566 25.795 -29.555 1.00 62.66 281 GLU A C 1
ATOM 2102 O O . GLU A 1 281 ? 14.263 24.809 -30.237 1.00 62.66 281 GLU A O 1
ATOM 2107 N N . GLY A 1 282 ? 13.673 26.728 -29.204 1.00 56.97 282 GLY A N 1
ATOM 2108 C CA . GLY A 1 282 ? 12.261 26.707 -29.596 1.00 56.97 282 GLY A CA 1
ATOM 2109 C C . GLY A 1 282 ? 11.475 25.551 -28.972 1.00 56.97 282 GLY A C 1
ATOM 2110 O O . GLY A 1 282 ? 10.806 24.801 -29.689 1.00 56.97 282 GLY A O 1
ATOM 2111 N N . VAL A 1 283 ? 11.608 25.367 -27.656 1.00 59.97 283 VAL A N 1
ATOM 2112 C CA . VAL A 1 283 ? 10.905 24.333 -26.878 1.00 59.97 283 VAL A CA 1
ATOM 2113 C C . VAL A 1 283 ? 9.436 24.715 -26.645 1.00 59.97 283 VAL A C 1
ATOM 2115 O O . VAL A 1 283 ? 9.158 25.791 -26.132 1.00 59.97 283 VAL A O 1
ATOM 2118 N N . ASP A 1 284 ? 8.495 23.817 -26.973 1.00 54.16 284 ASP A N 1
ATOM 2119 C CA . ASP A 1 284 ? 7.042 24.072 -26.869 1.00 54.16 284 ASP A CA 1
ATOM 2120 C C . ASP A 1 284 ? 6.527 24.220 -25.412 1.00 54.16 284 ASP A C 1
ATOM 2122 O O . ASP A 1 284 ? 5.460 24.786 -25.189 1.00 54.16 284 ASP A O 1
ATOM 2126 N N . MET A 1 285 ? 7.215 23.636 -24.420 1.00 61.59 285 MET A N 1
ATOM 2127 C CA . MET A 1 285 ? 6.789 23.583 -23.007 1.00 61.59 285 MET A CA 1
ATOM 2128 C C . MET A 1 285 ? 7.944 23.141 -22.096 1.00 61.59 285 MET A C 1
ATOM 2130 O O . MET A 1 285 ? 8.688 22.223 -22.453 1.00 61.59 285 MET A O 1
ATOM 2134 N N . ILE A 1 286 ? 8.061 23.732 -20.898 1.00 60.94 286 ILE A N 1
ATOM 2135 C CA . ILE A 1 286 ? 9.118 23.414 -19.920 1.00 60.94 286 ILE A CA 1
ATOM 2136 C C . ILE A 1 286 ? 8.485 22.879 -18.627 1.00 60.94 286 ILE A C 1
ATOM 2138 O O . ILE A 1 286 ? 7.813 23.600 -17.895 1.00 60.94 286 ILE A O 1
ATOM 2142 N N . LEU A 1 287 ? 8.722 21.601 -18.315 1.00 58.56 287 LEU A N 1
ATOM 2143 C CA . LEU A 1 287 ? 8.262 20.994 -17.057 1.00 58.56 287 LEU A CA 1
ATOM 2144 C C . LEU A 1 287 ? 9.338 21.172 -15.976 1.00 58.56 287 LEU A C 1
ATOM 2146 O O . LEU A 1 287 ? 10.477 20.741 -16.182 1.00 58.56 287 LEU A O 1
ATOM 2150 N N . ILE A 1 288 ? 8.985 21.769 -14.834 1.00 56.41 288 ILE A N 1
ATOM 2151 C CA . ILE A 1 288 ? 9.902 22.021 -13.712 1.00 56.41 288 ILE A CA 1
ATOM 2152 C C . ILE A 1 288 ? 9.326 21.367 -12.454 1.00 56.41 288 ILE A C 1
ATOM 2154 O O . ILE A 1 288 ? 8.201 21.648 -12.052 1.00 56.41 288 ILE A O 1
ATOM 2158 N N . GLU A 1 289 ? 10.096 20.482 -11.817 1.00 53.44 289 GLU A N 1
ATOM 2159 C CA . GLU A 1 289 ? 9.718 19.984 -10.492 1.00 53.44 289 GLU A CA 1
ATOM 2160 C C . GLU A 1 289 ? 9.731 21.139 -9.487 1.00 53.44 289 GLU A C 1
ATOM 2162 O O . GLU A 1 289 ? 10.729 21.849 -9.373 1.00 53.44 289 GLU A O 1
ATOM 2167 N N . GLU A 1 290 ? 8.632 21.305 -8.756 1.00 51.50 290 GLU A N 1
ATOM 2168 C CA . GLU A 1 290 ? 8.518 22.322 -7.717 1.00 51.50 290 GLU A CA 1
ATOM 2169 C C . GLU A 1 290 ? 9.403 21.936 -6.530 1.00 51.50 290 GLU A C 1
ATOM 2171 O O . GLU A 1 290 ? 9.200 20.911 -5.870 1.00 51.50 290 GLU A O 1
ATOM 2176 N N . VAL A 1 291 ? 10.420 22.758 -6.279 1.00 58.16 291 VAL A N 1
ATOM 2177 C CA . VAL A 1 291 ? 11.344 22.588 -5.159 1.00 58.16 291 VAL A CA 1
ATOM 2178 C C . VAL A 1 291 ? 10.797 23.373 -3.973 1.00 58.16 291 VAL A C 1
ATOM 2180 O O . VAL A 1 291 ? 10.458 24.542 -4.116 1.00 58.16 291 VAL A O 1
ATOM 2183 N N . SER A 1 292 ? 10.747 22.738 -2.798 1.00 55.03 292 SER A N 1
ATOM 2184 C CA . SER A 1 292 ? 10.314 23.355 -1.534 1.00 55.03 292 SER A CA 1
ATOM 2185 C C . SER A 1 292 ? 10.865 24.776 -1.374 1.00 55.03 292 SER A C 1
ATOM 2187 O O . SER A 1 292 ? 12.082 24.948 -1.375 1.00 55.03 292 SER A O 1
ATOM 2189 N N . GLU A 1 293 ? 9.993 25.765 -1.158 1.00 62.53 293 GLU A N 1
ATOM 2190 C CA . GLU A 1 293 ? 10.330 27.196 -1.036 1.00 62.53 293 GLU A CA 1
ATOM 2191 C C . GLU A 1 293 ? 11.028 27.558 0.294 1.00 62.53 293 GLU A C 1
ATOM 2193 O O . GLU A 1 293 ? 10.637 28.453 1.039 1.00 62.53 293 GLU A O 1
ATOM 2198 N N . VAL A 1 294 ? 12.095 26.831 0.611 1.00 54.50 294 VAL A N 1
ATOM 2199 C CA . VAL A 1 294 ? 12.926 26.981 1.803 1.00 54.50 294 VAL A CA 1
ATOM 2200 C C . VAL A 1 294 ? 14.373 27.111 1.329 1.00 54.50 294 VAL A C 1
ATOM 2202 O O . VAL A 1 294 ? 14.821 26.322 0.497 1.00 54.50 294 VAL A O 1
ATOM 2205 N N . LYS A 1 295 ? 15.091 28.120 1.840 1.00 65.69 295 LYS A N 1
ATOM 2206 C CA . LYS A 1 295 ? 16.465 28.469 1.433 1.00 65.69 295 LYS A CA 1
ATOM 2207 C C . LYS A 1 295 ? 16.615 28.599 -0.099 1.00 65.69 295 LYS A C 1
ATOM 2209 O O . LYS A 1 295 ? 15.923 29.409 -0.712 1.00 65.69 295 LYS A O 1
ATOM 2214 N N . GLU A 1 296 ? 17.493 27.818 -0.726 1.00 59.72 296 GLU A N 1
ATOM 2215 C CA . GLU A 1 296 ? 17.831 27.872 -2.153 1.00 59.72 296 GLU A CA 1
ATOM 2216 C C . GLU A 1 296 ? 16.624 27.555 -3.039 1.00 59.72 296 GLU A C 1
ATOM 2218 O O . GLU A 1 296 ? 16.500 28.115 -4.128 1.00 59.72 296 GLU A O 1
ATOM 2223 N N . GLY A 1 297 ? 15.703 26.707 -2.568 1.00 58.47 297 GLY A N 1
ATOM 2224 C CA . GLY A 1 297 ? 14.478 26.377 -3.295 1.00 58.47 297 GLY A CA 1
ATOM 2225 C C . GLY A 1 297 ? 13.591 27.601 -3.525 1.00 58.47 297 GLY A C 1
ATOM 2226 O O . GLY A 1 297 ? 13.089 27.786 -4.629 1.00 58.47 297 GLY A O 1
ATOM 2227 N N . LEU A 1 298 ? 13.506 28.518 -2.551 1.00 62.97 298 LEU A N 1
ATOM 2228 C CA . LEU A 1 298 ? 12.812 29.801 -2.720 1.00 62.97 298 LEU A CA 1
ATOM 2229 C C . LEU A 1 298 ? 13.499 30.677 -3.783 1.00 62.97 298 LEU A C 1
ATOM 2231 O O . LEU A 1 298 ? 12.821 31.354 -4.552 1.00 62.97 298 LEU A O 1
ATOM 2235 N N . ALA A 1 299 ? 14.833 30.665 -3.871 1.00 61.06 299 ALA A N 1
ATOM 2236 C CA . ALA A 1 299 ? 15.556 31.401 -4.911 1.00 61.06 299 ALA A CA 1
ATOM 2237 C C . ALA A 1 299 ? 15.354 30.780 -6.308 1.00 61.06 299 ALA A C 1
ATOM 2239 O O . ALA A 1 299 ? 15.157 31.508 -7.281 1.00 61.06 299 ALA A O 1
ATOM 2240 N N . ILE A 1 300 ? 15.350 29.447 -6.403 1.00 62.44 300 ILE A N 1
ATOM 2241 C CA . ILE A 1 300 ? 15.089 28.693 -7.638 1.00 62.44 300 ILE A CA 1
ATOM 2242 C C . ILE A 1 300 ? 13.656 28.940 -8.130 1.00 62.44 300 ILE A C 1
ATOM 2244 O O . ILE A 1 300 ? 13.475 29.340 -9.281 1.00 62.44 300 ILE A O 1
ATOM 2248 N N . MET A 1 301 ? 12.650 28.775 -7.264 1.00 67.25 301 MET A N 1
ATOM 2249 C CA . MET A 1 301 ? 11.241 28.944 -7.634 1.00 67.25 301 MET A CA 1
ATOM 2250 C C . MET A 1 301 ? 10.905 30.398 -7.978 1.00 67.25 301 MET A C 1
ATOM 2252 O O . MET A 1 301 ? 10.292 30.632 -9.017 1.00 67.25 301 MET A O 1
ATOM 2256 N N . ASN A 1 302 ? 11.403 31.388 -7.223 1.00 65.44 302 ASN A N 1
ATOM 2257 C CA . ASN A 1 302 ? 11.234 32.801 -7.594 1.00 65.44 302 ASN A CA 1
ATOM 2258 C C . ASN A 1 302 ? 11.850 33.129 -8.962 1.00 65.44 302 ASN A C 1
ATOM 2260 O O . ASN A 1 302 ? 11.276 33.914 -9.713 1.00 65.44 302 ASN A O 1
ATOM 2264 N N . ARG A 1 303 ? 13.002 32.545 -9.324 1.00 63.91 303 ARG A N 1
ATOM 2265 C CA . ARG A 1 303 ? 13.614 32.774 -10.646 1.00 63.91 303 ARG A CA 1
ATOM 2266 C C . ARG A 1 303 ? 12.894 32.030 -11.770 1.00 63.91 303 ARG A C 1
ATOM 2268 O O . ARG A 1 303 ? 12.771 32.594 -12.854 1.00 63.91 303 ARG A O 1
ATOM 2275 N N . ALA A 1 304 ? 12.368 30.831 -11.518 1.00 63.28 304 ALA A N 1
ATOM 2276 C CA . ALA A 1 304 ? 11.513 30.119 -12.469 1.00 63.28 304 ALA A CA 1
ATOM 2277 C C . ALA A 1 304 ? 10.196 30.879 -12.726 1.00 63.28 304 ALA A C 1
ATOM 2279 O O . ALA A 1 304 ? 9.842 31.120 -13.878 1.00 63.28 304 ALA A O 1
ATOM 2280 N N . ALA A 1 305 ? 9.525 31.342 -11.667 1.00 60.12 305 ALA A N 1
ATOM 2281 C CA . ALA A 1 305 ? 8.329 32.180 -11.757 1.00 60.12 305 ALA A CA 1
ATOM 2282 C C . ALA A 1 305 ? 8.618 33.536 -12.427 1.00 60.12 305 ALA A C 1
ATOM 2284 O O . ALA A 1 305 ? 7.824 34.013 -13.237 1.00 60.12 305 ALA A O 1
ATOM 2285 N N . GLN A 1 306 ? 9.782 34.141 -12.161 1.00 60.53 306 GLN A N 1
ATOM 2286 C CA . GLN A 1 306 ? 10.188 35.366 -12.845 1.00 60.53 306 GLN A CA 1
ATOM 2287 C C . GLN A 1 306 ? 10.414 35.132 -14.346 1.00 60.53 306 GLN A C 1
ATOM 2289 O O . GLN A 1 306 ? 9.931 35.931 -15.144 1.00 60.53 306 GLN A O 1
ATOM 2294 N N . ALA A 1 307 ? 11.065 34.037 -14.750 1.00 56.66 307 ALA A N 1
ATOM 2295 C CA . ALA A 1 307 ? 11.195 33.675 -16.165 1.00 56.66 307 ALA A CA 1
ATOM 2296 C C . ALA A 1 307 ? 9.822 33.474 -16.842 1.00 56.66 307 ALA A C 1
ATOM 2298 O O . ALA A 1 307 ? 9.603 33.992 -17.936 1.00 56.66 307 ALA A O 1
ATOM 2299 N N . ALA A 1 308 ? 8.871 32.829 -16.156 1.00 53.75 308 ALA A N 1
ATOM 2300 C CA . ALA A 1 308 ? 7.493 32.688 -16.631 1.00 53.75 308 ALA A CA 1
ATOM 2301 C C . ALA A 1 308 ? 6.776 34.040 -16.807 1.00 53.75 308 ALA A C 1
ATOM 2303 O O . ALA A 1 308 ? 6.038 34.233 -17.769 1.00 53.75 308 ALA A O 1
ATOM 2304 N N . SER A 1 309 ? 7.021 35.000 -15.910 1.00 47.12 309 SER A N 1
ATOM 2305 C CA . SER A 1 309 ? 6.344 36.306 -15.923 1.00 47.12 309 SER A CA 1
ATOM 2306 C C . SER A 1 309 ? 6.742 37.242 -17.076 1.00 47.12 309 SER A C 1
ATOM 2308 O O . SER A 1 309 ? 6.002 38.178 -17.372 1.00 47.12 309 SER A O 1
ATOM 2310 N N . VAL A 1 310 ? 7.895 37.021 -17.723 1.00 45.09 310 VAL A N 1
ATOM 2311 C CA . VAL A 1 310 ? 8.448 37.941 -18.742 1.00 45.09 310 VAL A CA 1
ATOM 2312 C C . VAL A 1 310 ? 8.135 37.494 -20.181 1.00 45.09 310 VAL A C 1
ATOM 2314 O O . VAL A 1 310 ? 8.110 38.333 -21.086 1.00 45.09 310 VAL A O 1
ATOM 2317 N N . HIS A 1 311 ? 7.857 36.206 -20.422 1.00 44.69 311 HIS A N 1
ATOM 2318 C CA . HIS A 1 311 ? 7.708 35.650 -21.776 1.00 44.69 311 HIS A CA 1
ATOM 2319 C C . HIS A 1 311 ? 6.393 34.876 -21.957 1.00 44.69 311 HIS A C 1
ATOM 2321 O O . HIS A 1 311 ? 6.258 33.716 -21.579 1.00 44.69 311 HIS A O 1
ATOM 2327 N N . SER A 1 312 ? 5.427 35.527 -22.613 1.00 33.22 312 SER A N 1
ATOM 2328 C CA . SER A 1 312 ? 4.022 35.107 -22.768 1.00 33.22 312 SER A CA 1
ATOM 2329 C C . SER A 1 312 ? 3.769 33.928 -23.730 1.00 33.22 312 SER A C 1
ATOM 2331 O O . SER A 1 312 ? 2.731 33.900 -24.385 1.00 33.22 312 SER A O 1
ATOM 2333 N N . HIS A 1 313 ? 4.729 33.012 -23.880 1.00 35.38 313 HIS A N 1
ATOM 2334 C CA . HIS A 1 313 ? 4.688 31.887 -24.831 1.00 35.38 313 HIS A CA 1
ATOM 2335 C C . HIS A 1 313 ? 5.263 30.575 -24.257 1.00 35.38 313 HIS A C 1
ATOM 2337 O O . HIS A 1 313 ? 5.355 29.580 -24.970 1.00 35.38 313 HIS A O 1
ATOM 2343 N N . SER A 1 314 ? 5.668 30.563 -22.982 1.00 34.34 314 SER A N 1
ATOM 2344 C CA . SER A 1 314 ? 6.312 29.417 -22.332 1.00 34.34 314 SER A CA 1
ATOM 2345 C C . SER A 1 314 ? 5.492 28.984 -21.126 1.00 34.34 314 SER A C 1
ATOM 2347 O O . SER A 1 314 ? 5.462 29.688 -20.119 1.00 34.34 314 SER A O 1
ATOM 2349 N N . LEU A 1 315 ? 4.828 27.826 -21.202 1.00 35.19 315 LEU A N 1
ATOM 2350 C CA . LEU A 1 315 ? 4.064 27.307 -20.068 1.00 35.19 315 LEU A CA 1
ATOM 2351 C C . LEU A 1 315 ? 4.920 26.409 -19.166 1.00 35.19 315 LEU A C 1
ATOM 2353 O O . LEU A 1 315 ? 5.601 25.491 -19.634 1.00 35.19 315 LEU A O 1
ATOM 2357 N N . TYR A 1 316 ? 4.819 26.667 -17.863 1.00 36.09 316 TYR A N 1
ATOM 2358 C CA . TYR A 1 316 ? 5.527 25.974 -16.794 1.00 36.09 316 TYR A CA 1
ATOM 2359 C C . TYR A 1 316 ? 4.553 25.060 -16.041 1.00 36.09 316 TYR A C 1
ATOM 2361 O O . TYR A 1 316 ? 3.400 25.420 -15.809 1.00 36.09 316 TYR A O 1
ATOM 2369 N N . ILE A 1 317 ? 5.001 23.860 -15.667 1.00 33.03 317 ILE A N 1
ATOM 2370 C CA . ILE A 1 317 ? 4.179 22.883 -14.934 1.00 33.03 317 ILE A CA 1
ATOM 2371 C C . ILE A 1 317 ? 4.926 22.402 -13.697 1.00 33.03 317 ILE A C 1
ATOM 2373 O O . ILE A 1 317 ? 6.015 21.846 -13.844 1.00 33.03 317 ILE A O 1
ATOM 2377 N N . SER A 1 318 ? 4.289 22.537 -12.527 1.00 27.33 318 SER A N 1
ATOM 2378 C CA . SER A 1 318 ? 4.717 21.914 -11.269 1.00 27.33 318 SER A CA 1
ATOM 2379 C C . SER A 1 318 ? 4.476 20.400 -11.300 1.00 27.33 318 SER A C 1
ATOM 2381 O O . SER A 1 318 ? 3.382 19.908 -11.592 1.00 27.33 318 SER A O 1
ATOM 2383 N N . ILE A 1 319 ? 5.526 19.643 -10.988 1.00 30.22 319 ILE A N 1
ATOM 2384 C CA . ILE A 1 319 ? 5.511 18.185 -10.808 1.00 30.22 319 ILE A CA 1
ATOM 2385 C C . ILE A 1 319 ? 6.265 17.875 -9.512 1.00 30.22 319 ILE A C 1
ATOM 2387 O O . ILE A 1 319 ? 7.156 18.626 -9.135 1.00 30.22 319 ILE A O 1
ATOM 2391 N N . THR A 1 320 ? 5.950 16.772 -8.826 1.00 27.19 320 THR A N 1
ATOM 2392 C CA . THR A 1 320 ? 6.667 16.355 -7.608 1.00 27.19 320 THR A CA 1
ATOM 2393 C C . THR A 1 320 ? 7.337 14.980 -7.733 1.00 27.19 320 THR A C 1
ATOM 2395 O O . THR A 1 320 ? 6.749 14.019 -8.229 1.00 27.19 320 THR A O 1
ATOM 2398 N N . HIS A 1 321 ? 8.549 14.908 -7.175 1.00 24.52 321 HIS A N 1
ATOM 2399 C CA . HIS A 1 321 ? 9.481 13.786 -6.992 1.00 24.52 321 HIS A CA 1
ATOM 2400 C C . HIS A 1 321 ? 10.366 13.360 -8.191 1.00 24.52 321 HIS A C 1
ATOM 2402 O O . HIS A 1 321 ? 9.988 12.520 -9.009 1.00 24.52 321 HIS A O 1
ATOM 2408 N N . ASN A 1 322 ? 11.634 13.792 -8.097 1.00 25.62 322 ASN A N 1
ATOM 2409 C CA . ASN A 1 322 ? 12.863 13.464 -8.848 1.00 25.62 322 ASN A CA 1
ATOM 2410 C C . ASN A 1 322 ? 13.134 14.303 -10.107 1.00 25.62 322 ASN A C 1
ATOM 2412 O O . ASN A 1 322 ? 12.580 14.070 -11.183 1.00 25.62 322 ASN A O 1
ATOM 2416 N N . THR A 1 323 ? 14.130 15.182 -9.977 1.00 26.89 323 THR A N 1
ATOM 2417 C CA . THR A 1 323 ? 14.328 16.350 -10.837 1.00 26.89 323 THR A CA 1
ATOM 2418 C C . THR A 1 323 ? 14.731 15.961 -12.248 1.00 26.89 323 THR A C 1
ATOM 2420 O O . THR A 1 323 ? 15.858 15.540 -12.517 1.00 26.89 323 THR A O 1
ATOM 2423 N N . ARG A 1 324 ? 13.769 16.087 -13.164 1.00 30.28 324 ARG A N 1
ATOM 2424 C CA . ARG A 1 324 ? 13.898 15.716 -14.573 1.00 30.28 324 ARG A CA 1
ATOM 2425 C C . ARG A 1 324 ? 13.140 16.701 -15.451 1.00 30.28 324 ARG A C 1
ATOM 2427 O O . ARG A 1 324 ? 11.957 16.516 -15.719 1.00 30.28 324 ARG A O 1
ATOM 2434 N N . ILE A 1 325 ? 13.858 17.716 -15.930 1.00 34.44 325 ILE A N 1
ATOM 2435 C CA . ILE A 1 325 ? 13.355 18.637 -16.953 1.00 34.44 325 ILE A CA 1
ATOM 2436 C C . ILE A 1 325 ? 13.034 17.817 -18.209 1.00 34.44 325 ILE A C 1
ATOM 2438 O O . ILE A 1 325 ? 13.916 17.175 -18.785 1.00 34.44 325 ILE A O 1
ATOM 2442 N N . MET A 1 326 ? 11.769 17.821 -18.624 1.00 33.12 326 MET A N 1
ATOM 2443 C CA . MET A 1 326 ? 11.352 17.256 -19.906 1.00 33.12 326 MET A CA 1
ATOM 2444 C C . MET A 1 326 ? 11.451 18.310 -21.000 1.00 33.12 326 MET A C 1
ATOM 2446 O O . MET A 1 326 ? 11.016 19.441 -20.806 1.00 33.12 326 MET A O 1
ATOM 2450 N N . LEU A 1 327 ? 11.974 17.907 -22.160 1.00 37.16 327 LEU A N 1
ATOM 2451 C CA . LEU A 1 327 ? 12.181 18.770 -23.319 1.00 37.16 327 LEU A CA 1
ATOM 2452 C C . LEU A 1 327 ? 11.508 18.176 -24.558 1.00 37.16 327 LEU A C 1
ATOM 2454 O O . LEU A 1 327 ? 11.708 17.005 -24.890 1.00 37.16 327 LEU A O 1
ATOM 2458 N N . THR A 1 328 ? 10.755 19.005 -25.276 1.00 33.16 328 THR A N 1
ATOM 2459 C CA . THR A 1 328 ? 10.234 18.703 -26.614 1.00 33.16 328 THR A CA 1
ATOM 2460 C C . THR A 1 328 ? 10.793 19.737 -27.583 1.00 33.16 328 THR A C 1
ATOM 2462 O O . THR A 1 328 ? 10.688 20.932 -27.334 1.00 33.16 328 THR A O 1
ATOM 2465 N N . LYS A 1 329 ? 11.456 19.284 -28.655 1.00 30.09 329 LYS A N 1
ATOM 2466 C CA . LYS A 1 329 ? 12.088 20.172 -29.640 1.00 30.09 329 LYS A CA 1
ATOM 2467 C C . LYS A 1 329 ? 11.384 20.066 -30.988 1.00 30.09 329 LYS A C 1
ATOM 2469 O O . LYS A 1 329 ? 11.166 18.963 -31.496 1.00 30.09 329 LYS A O 1
ATOM 2474 N N . LYS A 1 330 ? 11.073 21.219 -31.578 1.00 31.36 330 LYS A N 1
ATOM 2475 C CA . LYS A 1 330 ? 10.495 21.342 -32.918 1.00 31.36 330 LYS A CA 1
ATOM 2476 C C . LYS A 1 330 ? 11.449 20.780 -33.978 1.00 31.36 330 LYS A C 1
ATOM 2478 O O . LYS A 1 330 ? 12.651 21.039 -33.947 1.00 31.36 330 LYS A O 1
ATOM 2483 N N . ARG A 1 331 ? 10.912 20.027 -34.942 1.00 30.25 331 ARG A N 1
ATOM 2484 C CA . ARG A 1 331 ? 11.657 19.552 -36.116 1.00 30.25 331 ARG A CA 1
ATOM 2485 C C . ARG A 1 331 ? 11.395 20.510 -37.276 1.00 30.25 331 ARG A C 1
ATOM 2487 O O . ARG A 1 331 ? 10.286 20.533 -37.799 1.00 30.25 331 ARG A O 1
ATOM 2494 N N . THR A 1 332 ? 12.387 21.311 -37.644 1.00 30.56 332 THR A N 1
ATOM 2495 C CA . THR A 1 332 ? 12.370 22.111 -38.875 1.00 30.56 332 THR A CA 1
ATOM 2496 C C . THR A 1 332 ? 12.927 21.293 -40.037 1.00 30.56 332 THR A C 1
ATOM 2498 O O . THR A 1 332 ? 13.840 20.485 -39.860 1.00 30.56 332 THR A O 1
ATOM 2501 N N . GLU A 1 333 ? 12.355 21.475 -41.225 1.00 30.88 333 GLU A N 1
ATOM 2502 C CA . GLU A 1 333 ? 12.872 20.884 -42.461 1.00 30.88 333 GLU A CA 1
ATOM 2503 C C . GLU A 1 333 ? 14.035 21.738 -42.981 1.00 30.88 333 GLU A C 1
ATOM 2505 O O . GLU A 1 333 ? 13.981 22.965 -42.926 1.00 30.88 333 GLU A O 1
ATOM 2510 N N . THR A 1 334 ? 15.113 21.096 -43.437 1.00 30.58 334 THR A N 1
ATOM 2511 C CA . THR A 1 334 ? 16.336 21.788 -43.872 1.00 30.58 334 THR A CA 1
ATOM 2512 C C . THR A 1 334 ? 16.270 22.090 -45.365 1.00 30.58 334 THR A C 1
ATOM 2514 O O . THR A 1 334 ? 16.197 21.173 -46.184 1.00 30.58 334 THR A O 1
ATOM 2517 N N . THR A 1 335 ? 16.312 23.370 -45.723 1.00 35.56 335 THR A N 1
ATOM 2518 C CA . THR A 1 335 ? 16.345 23.840 -47.114 1.00 35.56 335 THR A CA 1
ATOM 2519 C C . THR A 1 335 ? 17.754 23.812 -47.709 1.00 35.56 335 THR A C 1
ATOM 2521 O O . THR A 1 335 ? 18.752 23.876 -46.997 1.00 35.56 335 THR A O 1
ATOM 2524 N N . VAL A 1 336 ? 17.840 23.713 -49.040 1.00 31.33 336 VAL A N 1
ATOM 2525 C CA . VAL A 1 336 ? 19.106 23.486 -49.768 1.00 31.33 336 VAL A CA 1
ATOM 2526 C C . VAL A 1 336 ? 20.124 24.624 -49.575 1.00 31.33 336 VAL A C 1
ATOM 2528 O O . VAL A 1 336 ? 21.323 24.356 -49.535 1.00 31.33 336 VAL A O 1
ATOM 2531 N N . ASP A 1 337 ? 19.668 25.864 -49.379 1.00 35.78 337 ASP A N 1
ATOM 2532 C CA . ASP A 1 337 ? 20.538 27.036 -49.187 1.00 35.78 337 ASP A CA 1
ATOM 2533 C C . ASP A 1 337 ? 21.451 26.935 -47.950 1.00 35.78 337 ASP A C 1
ATOM 2535 O O . ASP A 1 337 ? 22.560 27.476 -47.955 1.00 35.78 337 ASP A O 1
ATOM 2539 N N . ASP A 1 338 ? 21.043 26.207 -46.904 1.00 35.25 338 ASP A N 1
ATOM 2540 C CA . ASP A 1 338 ? 21.842 26.058 -45.679 1.00 35.25 338 ASP A CA 1
ATOM 2541 C C . ASP A 1 338 ? 23.090 25.179 -45.885 1.00 35.25 338 ASP A C 1
ATOM 2543 O O . ASP A 1 338 ? 24.077 25.322 -45.159 1.00 35.25 338 ASP A O 1
ATOM 2547 N N . LEU A 1 339 ? 23.095 24.315 -46.910 1.00 32.69 339 LEU A N 1
ATOM 2548 C CA . LEU A 1 339 ? 24.268 23.518 -47.295 1.00 32.69 339 LEU A CA 1
ATOM 2549 C C . LEU A 1 339 ? 25.326 24.346 -48.040 1.00 32.69 339 LEU A C 1
ATOM 2551 O O . LEU A 1 339 ? 26.510 24.018 -47.982 1.00 32.69 339 LEU A O 1
ATOM 2555 N N . LEU A 1 340 ? 24.925 25.424 -48.722 1.00 33.44 340 LEU A N 1
ATOM 2556 C CA . LEU A 1 340 ? 25.831 26.249 -49.532 1.00 33.44 340 LEU A CA 1
ATOM 2557 C C . LEU A 1 340 ? 26.669 27.228 -48.694 1.00 33.44 340 LEU A C 1
ATOM 2559 O O . LEU A 1 340 ? 27.699 27.707 -49.157 1.00 33.44 340 LEU A O 1
ATOM 2563 N N . ARG A 1 341 ? 26.277 27.495 -47.442 1.00 35.72 341 ARG A N 1
ATOM 2564 C CA . ARG A 1 341 ? 26.970 28.435 -46.537 1.00 35.72 341 ARG A CA 1
ATOM 2565 C C . ARG A 1 341 ? 28.155 27.842 -45.761 1.00 35.72 341 ARG A C 1
ATOM 2567 O O . ARG A 1 341 ? 28.745 28.544 -44.948 1.00 35.72 341 ARG A O 1
ATOM 2574 N N . GLN A 1 342 ? 28.512 26.575 -45.984 1.00 31.72 342 GLN A N 1
ATOM 2575 C CA . GLN A 1 342 ? 29.572 25.877 -45.233 1.00 31.72 342 GLN A CA 1
ATOM 2576 C C . GLN A 1 342 ? 30.884 25.670 -46.022 1.00 31.72 342 GLN A C 1
ATOM 2578 O O . GLN A 1 342 ? 31.676 24.804 -45.658 1.00 31.72 342 GLN A O 1
ATOM 2583 N N . GLN A 1 343 ? 31.126 26.428 -47.101 1.00 31.98 343 GLN A N 1
ATOM 2584 C CA . GLN A 1 343 ? 32.307 26.251 -47.972 1.00 31.98 343 GLN A CA 1
ATOM 2585 C C . GLN A 1 343 ? 33.243 27.472 -48.102 1.00 31.98 343 GLN A C 1
ATOM 2587 O O . GLN A 1 343 ? 34.133 27.452 -48.950 1.00 31.98 343 GLN A O 1
ATOM 2592 N N . GLU A 1 344 ? 33.117 28.499 -47.251 1.00 29.86 344 GLU A N 1
ATOM 2593 C CA . GLU A 1 344 ? 34.027 29.662 -47.251 1.00 29.86 344 GLU A CA 1
ATOM 2594 C C . GLU A 1 344 ? 34.784 29.813 -45.909 1.00 29.86 344 GLU A C 1
ATOM 2596 O O . GLU A 1 344 ? 34.219 30.151 -44.870 1.00 29.86 344 GLU A O 1
ATOM 2601 N N . GLU A 1 345 ? 36.087 29.518 -45.958 1.00 30.66 345 GLU A N 1
ATOM 2602 C CA . GLU A 1 345 ? 37.135 29.719 -44.930 1.00 30.66 345 GLU A CA 1
ATOM 2603 C C . GLU A 1 345 ? 37.788 31.140 -45.077 1.00 30.66 345 GLU A C 1
ATOM 2605 O O . GLU A 1 345 ? 37.332 31.863 -45.968 1.00 30.66 345 GLU A O 1
ATOM 2610 N N . PRO A 1 346 ? 38.845 31.603 -44.331 1.00 41.44 346 PRO A N 1
ATOM 2611 C CA . PRO A 1 346 ? 39.790 30.881 -43.446 1.00 41.44 346 PRO A CA 1
ATOM 2612 C C . PRO A 1 346 ? 40.255 31.540 -42.100 1.00 41.44 346 PRO A C 1
ATOM 2614 O O . PRO A 1 346 ? 40.104 32.728 -41.831 1.00 41.44 346 PRO A O 1
ATOM 2617 N N . ASP A 1 347 ? 40.943 30.708 -41.299 1.00 29.47 347 ASP A N 1
ATOM 2618 C CA . ASP A 1 347 ? 42.036 30.932 -40.306 1.00 29.47 347 ASP A CA 1
ATOM 2619 C C . ASP A 1 347 ? 42.682 32.342 -40.100 1.00 29.47 347 ASP A C 1
ATOM 2621 O O . ASP A 1 347 ? 43.144 32.944 -41.071 1.00 29.47 347 ASP A O 1
ATOM 2625 N N . ARG A 1 348 ? 42.913 32.766 -38.820 1.00 26.69 348 ARG A N 1
ATOM 2626 C CA . ARG A 1 348 ? 44.264 33.151 -38.269 1.00 26.69 348 ARG A CA 1
ATOM 2627 C C . ARG A 1 348 ? 44.395 33.640 -36.794 1.00 26.69 348 ARG A C 1
ATOM 2629 O O . ARG A 1 348 ? 43.930 34.703 -36.409 1.00 26.69 348 ARG A O 1
ATOM 2636 N N . LYS A 1 349 ? 45.259 32.930 -36.043 1.00 26.86 349 LYS A N 1
ATOM 2637 C CA . LYS A 1 349 ? 46.391 33.368 -35.153 1.00 26.86 349 LYS A CA 1
ATOM 2638 C C . LYS A 1 349 ? 46.308 34.530 -34.107 1.00 26.86 349 LYS A C 1
ATOM 2640 O O . LYS A 1 349 ? 46.471 35.697 -34.423 1.00 26.86 349 LYS A O 1
ATOM 2645 N N . ARG A 1 350 ? 46.408 34.125 -32.823 1.00 24.75 350 ARG A N 1
ATOM 2646 C CA . ARG A 1 350 ? 47.304 34.576 -31.699 1.00 24.75 350 ARG A CA 1
ATOM 2647 C C . ARG A 1 350 ? 47.871 36.034 -31.580 1.00 24.75 350 ARG A C 1
ATOM 2649 O O . ARG A 1 350 ? 48.784 36.395 -32.310 1.00 24.75 350 ARG A O 1
ATOM 2656 N N . ARG A 1 351 ? 47.632 36.609 -30.374 1.00 22.97 351 ARG A N 1
ATOM 2657 C CA . ARG A 1 351 ? 48.522 37.401 -29.449 1.00 22.97 351 ARG A CA 1
ATOM 2658 C C . ARG A 1 351 ? 48.779 38.935 -29.613 1.00 22.97 351 ARG A C 1
ATOM 2660 O O . ARG A 1 351 ? 49.596 39.345 -30.420 1.00 22.97 351 ARG A O 1
ATOM 2667 N N . ARG A 1 352 ? 48.323 39.670 -28.571 1.00 23.12 352 ARG A N 1
ATOM 2668 C CA . ARG A 1 352 ? 49.062 40.603 -27.657 1.00 23.12 352 ARG A CA 1
ATOM 2669 C C . ARG A 1 352 ? 49.577 41.978 -28.161 1.00 23.12 352 ARG A C 1
ATOM 2671 O O . ARG A 1 352 ? 50.602 42.027 -28.826 1.00 23.12 352 ARG A O 1
ATOM 2678 N N . VAL A 1 353 ? 49.015 43.071 -27.609 1.00 21.48 353 VAL A N 1
ATOM 2679 C CA . VAL A 1 353 ? 49.674 44.389 -27.381 1.00 21.48 353 VAL A CA 1
ATOM 2680 C C . VAL A 1 353 ? 49.186 45.013 -26.050 1.00 21.48 353 VAL A C 1
ATOM 2682 O O . VAL A 1 353 ? 48.033 44.825 -25.676 1.00 21.48 353 VAL A O 1
ATOM 2685 N N . THR A 1 354 ? 50.085 45.727 -25.362 1.00 24.16 354 THR A N 1
ATOM 2686 C CA . THR A 1 354 ? 49.971 46.629 -24.178 1.00 24.16 354 THR A CA 1
ATOM 2687 C C . THR A 1 354 ? 51.185 47.601 -24.245 1.00 24.16 354 THR A C 1
ATOM 2689 O O . THR A 1 354 ? 52.051 47.308 -25.079 1.00 24.16 354 THR A O 1
ATOM 2692 N N . PRO A 1 355 ? 51.403 48.630 -23.384 1.00 45.47 355 PRO A N 1
ATOM 2693 C CA . PRO A 1 355 ? 50.587 49.264 -22.324 1.00 45.47 355 PRO A CA 1
ATOM 2694 C C . PRO A 1 355 ? 50.518 50.823 -22.451 1.00 45.47 355 PRO A C 1
ATOM 2696 O O . PRO A 1 355 ? 50.919 51.353 -23.482 1.00 45.47 355 PRO A O 1
ATOM 2699 N N . ASP A 1 356 ? 49.992 51.518 -21.421 1.00 25.61 356 ASP A N 1
ATOM 2700 C CA . ASP A 1 356 ? 50.428 52.818 -20.813 1.00 25.61 356 ASP A CA 1
ATOM 2701 C C . ASP A 1 356 ? 49.252 53.448 -20.013 1.00 25.61 356 ASP A C 1
ATOM 2703 O O . ASP A 1 356 ? 48.101 53.182 -20.350 1.00 25.61 356 ASP A O 1
ATOM 2707 N N . GLN A 1 357 ? 49.389 54.241 -18.934 1.00 26.33 357 GLN A N 1
ATOM 2708 C CA . GLN A 1 357 ? 50.529 54.768 -18.143 1.00 26.33 357 GLN A CA 1
ATOM 2709 C C . GLN A 1 357 ? 50.148 54.699 -16.632 1.00 26.33 357 GLN A C 1
ATOM 2711 O O . GLN A 1 357 ? 48.990 54.918 -16.291 1.00 26.33 357 GLN A O 1
ATOM 2716 N N . VAL A 1 358 ? 50.986 54.173 -15.724 1.00 25.41 358 VAL A N 1
ATOM 2717 C CA . VAL A 1 358 ? 52.040 54.852 -14.918 1.00 25.41 358 VAL A CA 1
ATOM 2718 C C . VAL A 1 358 ? 51.532 55.849 -13.857 1.00 25.41 358 VAL A C 1
ATOM 2720 O O . VAL A 1 358 ? 51.210 56.975 -14.208 1.00 25.41 358 VAL A O 1
ATOM 2723 N N . VAL A 1 359 ? 51.609 55.453 -12.570 1.00 23.73 359 VAL A N 1
ATOM 2724 C CA . VAL A 1 359 ? 52.413 56.078 -11.477 1.00 23.73 359 VAL A CA 1
ATOM 2725 C C . VAL A 1 359 ? 52.754 54.975 -10.432 1.00 23.73 359 VAL A C 1
ATOM 2727 O O . VAL A 1 359 ? 51.861 54.216 -10.067 1.00 23.73 359 VAL A O 1
ATOM 2730 N N . GLY A 1 360 ? 54.022 54.854 -9.989 1.00 25.33 360 GLY A N 1
ATOM 2731 C CA . GLY A 1 360 ? 54.489 53.988 -8.866 1.00 25.33 360 GLY A CA 1
ATOM 2732 C C . GLY A 1 360 ? 54.567 54.756 -7.523 1.00 25.33 360 GLY A C 1
ATOM 2733 O O . GLY A 1 360 ? 54.007 55.839 -7.434 1.00 25.33 360 GLY A O 1
ATOM 2734 N N . VAL A 1 361 ? 55.245 54.363 -6.436 1.00 25.59 361 VAL A N 1
ATOM 2735 C CA . VAL A 1 361 ? 56.456 53.536 -6.204 1.00 25.59 361 VAL A CA 1
ATOM 2736 C C . VAL A 1 361 ? 56.521 53.239 -4.678 1.00 25.59 361 VAL A C 1
ATOM 2738 O O . VAL A 1 361 ? 56.129 54.126 -3.921 1.00 25.59 361 VAL A O 1
ATOM 2741 N N . ASP A 1 362 ? 57.056 52.157 -4.085 1.00 23.56 362 ASP A N 1
ATOM 2742 C CA . ASP A 1 362 ? 57.256 50.726 -4.424 1.00 23.56 362 ASP A CA 1
ATOM 2743 C C . ASP A 1 362 ? 57.700 49.965 -3.125 1.00 23.56 362 ASP A C 1
ATOM 2745 O O . ASP A 1 362 ? 57.759 50.564 -2.054 1.00 23.56 362 ASP A O 1
ATOM 2749 N N . SER A 1 363 ? 57.960 48.649 -3.227 1.00 25.23 363 SER A N 1
ATOM 2750 C CA . SER A 1 363 ? 58.855 47.737 -2.442 1.00 25.23 363 SER A CA 1
ATOM 2751 C C . SER A 1 363 ? 59.453 48.141 -1.063 1.00 25.23 363 SER A C 1
ATOM 2753 O O . SER A 1 363 ? 59.992 49.235 -0.939 1.00 25.23 363 SER A O 1
ATOM 2755 N N . SER A 1 364 ? 59.520 47.337 0.021 1.00 24.62 364 SER A N 1
ATOM 2756 C CA . SER A 1 364 ? 59.648 45.870 0.293 1.00 24.62 364 SER A CA 1
ATOM 2757 C C . SER A 1 364 ? 61.080 45.299 0.462 1.00 24.62 364 SER A C 1
ATOM 2759 O O . SER A 1 364 ? 61.843 45.313 -0.498 1.00 24.62 364 SER A O 1
ATOM 2761 N N . ALA A 1 365 ? 61.366 44.710 1.638 1.00 25.34 365 ALA A N 1
ATOM 2762 C CA . ALA A 1 365 ? 62.510 43.850 2.035 1.00 25.34 365 ALA A CA 1
ATOM 2763 C C . ALA A 1 365 ? 62.182 43.235 3.437 1.00 25.34 365 ALA A C 1
ATOM 2765 O O . ALA A 1 365 ? 61.394 43.860 4.149 1.00 25.34 365 ALA A O 1
ATOM 2766 N N . GLU A 1 366 ? 62.667 42.085 3.938 1.00 22.56 366 GLU A N 1
ATOM 2767 C CA . GLU A 1 366 ? 63.515 40.989 3.408 1.00 22.56 366 GLU A CA 1
ATOM 2768 C C . GLU A 1 366 ? 63.362 39.689 4.278 1.00 22.56 366 GLU A C 1
ATOM 2770 O O . GLU A 1 366 ? 62.525 39.643 5.179 1.00 22.56 366 GLU A O 1
ATOM 2775 N N . GLU A 1 367 ? 64.145 38.655 3.934 1.00 24.06 367 GLU A N 1
ATOM 2776 C CA . GLU A 1 367 ? 64.434 37.288 4.475 1.00 24.06 367 GLU A CA 1
ATOM 2777 C C . GLU A 1 367 ? 64.654 37.131 6.019 1.00 24.06 367 GLU A C 1
ATOM 2779 O O . GLU A 1 367 ? 64.734 38.136 6.719 1.00 24.06 367 GLU A O 1
ATOM 2784 N N . GLU A 1 368 ? 64.877 35.964 6.677 1.00 21.84 368 GLU A N 1
ATOM 2785 C CA . GLU A 1 368 ? 64.530 34.512 6.560 1.00 21.84 368 GLU A CA 1
ATOM 2786 C C . GLU A 1 368 ? 64.876 33.795 7.915 1.00 21.84 368 GLU A C 1
ATOM 2788 O O . GLU A 1 368 ? 65.936 34.070 8.467 1.00 21.84 368 GLU A O 1
ATOM 2793 N N . ASP A 1 369 ? 64.047 32.835 8.389 1.00 18.97 369 ASP A N 1
ATOM 2794 C CA . ASP A 1 369 ? 64.337 31.725 9.366 1.00 18.97 369 ASP A CA 1
ATOM 2795 C C . ASP A 1 369 ? 65.014 32.058 10.753 1.00 18.97 369 ASP A C 1
ATOM 2797 O O . ASP A 1 369 ? 65.228 33.230 11.059 1.00 18.97 369 ASP A O 1
ATOM 2801 N N . PRO A 1 370 ? 65.355 31.110 11.681 1.00 32.91 370 PRO A N 1
ATOM 2802 C CA . PRO A 1 370 ? 64.905 29.722 11.908 1.00 32.91 370 PRO A CA 1
ATOM 2803 C C . PRO A 1 370 ? 64.499 29.342 13.379 1.00 32.91 370 PRO A C 1
ATOM 2805 O O . PRO A 1 370 ? 64.846 29.986 14.363 1.00 32.91 370 PRO A O 1
ATOM 2808 N N . VAL A 1 371 ? 63.806 28.201 13.507 1.00 22.48 371 VAL A N 1
ATOM 2809 C CA . VAL A 1 371 ? 63.872 27.090 14.513 1.00 22.48 371 VAL A CA 1
ATOM 2810 C C . VAL A 1 371 ? 64.468 27.256 15.961 1.00 22.48 371 VAL A C 1
ATOM 2812 O O . VAL A 1 371 ? 65.649 27.520 16.141 1.00 22.48 371 VAL A O 1
ATOM 2815 N N . GLU A 1 372 ? 63.679 26.780 16.960 1.00 22.77 372 GLU A N 1
ATOM 2816 C CA . GLU A 1 372 ? 64.003 26.100 18.266 1.00 22.77 372 GLU A CA 1
ATOM 2817 C C . GLU A 1 372 ? 63.896 26.746 19.695 1.00 22.77 372 GLU A C 1
ATOM 2819 O O . GLU A 1 372 ? 64.438 27.792 20.012 1.00 22.77 372 GLU A O 1
ATOM 2824 N N . LYS A 1 373 ? 63.291 25.934 20.600 1.00 20.42 373 LYS A N 1
ATOM 2825 C CA . LYS A 1 373 ? 63.494 25.710 22.070 1.00 20.42 373 LYS A CA 1
ATOM 2826 C C . LYS A 1 373 ? 63.320 26.807 23.164 1.00 20.42 373 LYS A C 1
ATOM 2828 O O . LYS A 1 373 ? 64.269 27.457 23.568 1.00 20.42 373 LYS A O 1
ATOM 2833 N N . ARG A 1 374 ? 62.177 26.668 23.872 1.00 22.16 374 ARG A N 1
ATOM 2834 C CA . ARG A 1 374 ? 61.985 26.322 25.321 1.00 22.16 374 ARG A CA 1
ATOM 2835 C C . ARG A 1 374 ? 62.587 27.172 26.478 1.00 22.16 374 ARG A C 1
ATOM 2837 O O . ARG A 1 374 ? 63.778 27.437 26.514 1.00 22.16 374 ARG A O 1
ATOM 2844 N N . ARG A 1 375 ? 61.783 27.196 27.568 1.00 22.38 375 ARG A N 1
ATOM 2845 C CA . ARG A 1 375 ? 62.044 27.575 28.989 1.00 22.38 375 ARG A CA 1
ATOM 2846 C C . ARG A 1 375 ? 61.876 29.077 29.306 1.00 22.38 375 ARG A C 1
ATOM 2848 O O . ARG A 1 375 ? 62.084 29.889 28.419 1.00 22.38 375 ARG A O 1
ATOM 2855 N N . GLU A 1 376 ? 61.443 29.493 30.505 1.00 22.09 376 GLU A N 1
ATOM 2856 C CA . GLU A 1 376 ? 61.196 28.773 31.782 1.00 22.09 376 GLU A CA 1
ATOM 2857 C C . GLU A 1 376 ? 60.029 29.402 32.599 1.00 22.09 376 GLU A C 1
ATOM 2859 O O . GLU A 1 376 ? 59.643 30.527 32.298 1.00 22.09 376 GLU A O 1
ATOM 2864 N N . GLY A 1 377 ? 59.538 28.680 33.630 1.00 22.88 377 GLY A N 1
ATOM 2865 C CA . GLY A 1 377 ? 58.777 29.147 34.823 1.00 22.88 377 GLY A CA 1
ATOM 2866 C C . GLY A 1 377 ? 57.314 29.569 34.602 1.00 22.88 377 GLY A C 1
ATOM 2867 O O . GLY A 1 377 ? 57.004 30.184 33.594 1.00 22.88 377 GLY A O 1
ATOM 2868 N N . GLY A 1 378 ? 56.326 29.245 35.442 1.00 23.95 378 GLY A N 1
ATOM 2869 C CA . GLY A 1 378 ? 56.326 29.044 36.903 1.00 23.95 378 GLY A CA 1
ATOM 2870 C C . GLY A 1 378 ? 55.724 30.294 37.575 1.00 23.95 378 GLY A C 1
ATOM 2871 O O . GLY A 1 378 ? 56.034 31.399 37.137 1.00 23.95 378 GLY A O 1
ATOM 2872 N N . ASP A 1 379 ? 54.827 30.259 38.564 1.00 25.70 379 ASP A N 1
ATOM 2873 C CA . ASP A 1 379 ? 54.035 29.183 39.209 1.00 25.70 379 ASP A CA 1
ATOM 2874 C C . ASP A 1 379 ? 52.613 29.789 39.474 1.00 25.70 379 ASP A C 1
ATOM 2876 O O . ASP A 1 379 ? 52.290 30.795 38.839 1.00 25.70 379 ASP A O 1
ATOM 2880 N N . ASP A 1 380 ? 51.640 29.348 40.284 1.00 25.84 380 ASP A N 1
ATOM 2881 C CA . ASP A 1 380 ? 51.412 28.338 41.348 1.00 25.84 380 ASP A CA 1
ATOM 2882 C C . ASP A 1 380 ? 49.845 28.189 41.460 1.00 25.84 380 ASP A C 1
ATOM 2884 O O . ASP A 1 380 ? 49.143 28.893 40.727 1.00 25.84 380 ASP A O 1
ATOM 2888 N N . LEU A 1 381 ? 49.112 27.404 42.274 1.00 25.64 381 LEU A N 1
ATOM 2889 C CA . LEU A 1 381 ? 49.307 26.416 43.357 1.00 25.64 381 LEU A CA 1
ATOM 2890 C C . LEU A 1 381 ? 48.028 25.512 43.375 1.00 25.64 381 LEU A C 1
ATOM 2892 O O . LEU A 1 381 ? 46.979 25.907 42.859 1.00 25.64 381 LEU A O 1
ATOM 2896 N N . GLU A 1 382 ? 48.068 24.319 43.971 1.00 23.66 382 GLU A N 1
ATOM 2897 C CA . GLU A 1 382 ? 46.957 23.343 44.077 1.00 23.66 382 GLU A CA 1
ATOM 2898 C C . GLU A 1 382 ? 46.100 23.470 45.362 1.00 23.66 382 GLU A C 1
ATOM 2900 O O . GLU A 1 382 ? 46.561 24.046 46.338 1.00 23.66 382 GLU A O 1
ATOM 2905 N N . VAL A 1 383 ? 44.922 22.813 45.407 1.00 24.59 383 VAL A N 1
ATOM 2906 C CA . VAL A 1 383 ? 44.520 21.780 46.416 1.00 24.59 383 VAL A CA 1
ATOM 2907 C C . VAL A 1 383 ? 43.357 20.960 45.803 1.00 24.59 383 VAL A C 1
ATOM 2909 O O . VAL A 1 383 ? 42.463 21.558 45.211 1.00 24.59 383 VAL A O 1
ATOM 2912 N N . GLY A 1 384 ? 43.221 19.631 45.904 1.00 24.23 384 GLY A N 1
ATOM 2913 C CA . GLY A 1 384 ? 44.096 18.565 46.417 1.00 24.23 384 GLY A CA 1
ATOM 2914 C C . GLY A 1 384 ? 43.339 17.215 46.437 1.00 24.23 384 GLY A C 1
ATOM 2915 O O . GLY A 1 384 ? 42.115 17.196 46.560 1.00 24.23 384 GLY A O 1
ATOM 2916 N N . LEU A 1 385 ? 44.049 16.092 46.276 1.00 22.83 385 LEU A N 1
ATOM 2917 C CA . LEU A 1 385 ? 43.498 14.721 46.211 1.00 22.83 385 LEU A CA 1
ATOM 2918 C C . LEU A 1 385 ? 43.433 14.035 47.588 1.00 22.83 385 LEU A C 1
ATOM 2920 O O . LEU A 1 385 ? 44.252 14.340 48.449 1.00 22.83 385 LEU A O 1
ATOM 2924 N N . VAL A 1 386 ? 42.575 13.011 47.728 1.00 23.28 386 VAL A N 1
ATOM 2925 C CA . VAL A 1 386 ? 42.824 11.836 48.596 1.00 23.28 386 VAL A CA 1
ATOM 2926 C C . VAL A 1 386 ? 42.228 10.576 47.943 1.00 23.28 386 VAL A C 1
ATOM 2928 O O . VAL A 1 386 ? 41.034 10.542 47.650 1.00 23.28 386 VAL A O 1
ATOM 2931 N N . GLU A 1 387 ? 43.047 9.538 47.760 1.00 23.91 387 GLU A N 1
ATOM 2932 C CA . GLU A 1 387 ? 42.623 8.146 47.519 1.00 23.91 387 GLU A CA 1
ATOM 2933 C C . GLU A 1 387 ? 42.778 7.319 48.813 1.00 23.91 387 GLU A C 1
ATOM 2935 O O . GLU A 1 387 ? 43.429 7.764 49.760 1.00 23.91 387 GLU A O 1
ATOM 2940 N N . GLY A 1 388 ? 42.211 6.109 48.870 1.00 22.70 388 GLY A N 1
ATOM 2941 C CA . GLY A 1 388 ? 42.387 5.195 50.005 1.00 22.70 388 GLY A CA 1
ATOM 2942 C C . GLY A 1 388 ? 42.309 3.723 49.594 1.00 22.70 388 GLY A C 1
ATOM 2943 O O . GLY A 1 388 ? 41.334 3.307 48.969 1.00 22.70 388 GLY A O 1
ATOM 2944 N N . GLU A 1 389 ? 43.331 2.945 49.954 1.00 21.52 389 GLU A N 1
ATOM 2945 C CA . GLU A 1 389 ? 43.449 1.512 49.656 1.00 21.52 389 GLU A CA 1
ATOM 2946 C C . GLU A 1 389 ? 43.166 0.605 50.874 1.00 21.52 389 GLU A C 1
ATOM 2948 O O . GLU A 1 389 ? 43.374 1.000 52.015 1.00 21.52 389 GLU A O 1
ATOM 2953 N N . ALA A 1 390 ? 42.821 -0.652 50.557 1.00 22.38 390 ALA A N 1
ATOM 2954 C CA . ALA A 1 390 ? 43.192 -1.901 51.247 1.00 22.38 390 ALA A CA 1
ATOM 2955 C C . ALA A 1 390 ? 42.713 -2.246 52.683 1.00 22.38 390 ALA A C 1
ATOM 2957 O O . ALA A 1 390 ? 42.787 -1.458 53.618 1.00 22.38 390 ALA A O 1
ATOM 2958 N N . SER A 1 391 ? 42.461 -3.560 52.851 1.00 22.00 391 SER A N 1
ATOM 2959 C CA . SER A 1 391 ? 42.591 -4.372 54.087 1.00 22.00 391 SER A CA 1
ATOM 2960 C C . SER A 1 391 ? 41.594 -4.127 55.243 1.00 22.00 391 SER A C 1
ATOM 2962 O O . SER A 1 391 ? 41.033 -3.046 55.358 1.00 22.00 391 SER A O 1
ATOM 2964 N N . GLU A 1 392 ? 41.303 -5.065 56.158 1.00 22.83 392 GLU A N 1
ATOM 2965 C CA . GLU A 1 392 ? 41.335 -6.551 56.195 1.00 22.83 392 GLU A CA 1
ATOM 2966 C C . GLU A 1 392 ? 40.512 -7.022 57.426 1.00 22.83 392 GLU A C 1
ATOM 2968 O O . GLU A 1 392 ? 40.195 -6.195 58.282 1.00 22.83 392 GLU A O 1
ATOM 2973 N N . SER A 1 393 ? 40.280 -8.341 57.582 1.00 22.50 393 SER A N 1
ATOM 2974 C CA . SER A 1 393 ? 39.826 -9.003 58.837 1.00 22.50 393 SER A CA 1
ATOM 2975 C C . SER A 1 393 ? 38.378 -8.673 59.297 1.00 22.50 393 SER A C 1
ATOM 2977 O O . SER A 1 393 ? 37.796 -7.684 58.864 1.00 22.50 393 SER A O 1
ATOM 2979 N N . ASP A 1 394 ? 37.677 -9.456 60.126 1.00 22.38 394 ASP A N 1
ATOM 2980 C CA . ASP A 1 394 ? 37.878 -10.825 60.644 1.00 22.38 394 ASP A CA 1
ATOM 2981 C C . ASP A 1 394 ? 36.499 -11.433 61.028 1.00 22.38 394 ASP A C 1
ATOM 2983 O O . ASP A 1 394 ? 35.486 -10.732 60.976 1.00 22.38 394 ASP A O 1
ATOM 2987 N N . GLY A 1 395 ? 36.466 -12.681 61.512 1.00 23.88 395 GLY A N 1
ATOM 2988 C CA . GLY A 1 395 ? 35.411 -13.165 62.421 1.00 23.88 395 GLY A CA 1
ATOM 2989 C C . GLY A 1 395 ? 34.505 -14.282 61.888 1.00 23.88 395 GLY A C 1
ATOM 2990 O O . GLY A 1 395 ? 33.647 -14.069 61.033 1.00 23.88 395 GLY A O 1
ATOM 2991 N N . SER A 1 396 ? 34.666 -15.476 62.460 1.00 23.20 396 SER A N 1
ATOM 2992 C CA . SER A 1 396 ? 33.867 -16.691 62.234 1.00 23.20 396 SER A CA 1
ATOM 2993 C C . SER A 1 396 ? 32.789 -16.919 63.302 1.00 23.20 396 SER A C 1
ATOM 2995 O O . SER A 1 396 ? 32.946 -16.429 64.412 1.00 23.20 396 SER A O 1
ATOM 2997 N N . GLU A 1 397 ? 31.772 -17.730 62.973 1.00 25.66 397 GLU A N 1
ATOM 2998 C CA . GLU A 1 397 ? 31.105 -18.783 63.792 1.00 25.66 397 GLU A CA 1
ATOM 2999 C C . GLU A 1 397 ? 29.813 -19.188 63.036 1.00 25.66 397 GLU A C 1
ATOM 3001 O O . GLU A 1 397 ? 28.960 -18.349 62.756 1.00 25.66 397 GLU A O 1
ATOM 3006 N N . GLU A 1 398 ? 29.720 -20.346 62.373 1.00 23.47 398 GLU A N 1
ATOM 3007 C CA . GLU A 1 398 ? 29.636 -21.737 62.873 1.00 23.47 398 GLU A CA 1
ATOM 3008 C C . GLU A 1 398 ? 28.362 -22.076 63.672 1.00 23.47 398 GLU A C 1
ATOM 3010 O O . GLU A 1 398 ? 28.210 -21.675 64.816 1.00 23.47 398 GLU A O 1
ATOM 3015 N N . GLU A 1 399 ? 27.502 -22.926 63.091 1.00 23.83 399 GLU A N 1
ATOM 3016 C CA . GLU A 1 399 ? 26.994 -24.133 63.769 1.00 23.83 399 GLU A CA 1
ATOM 3017 C C . GLU A 1 399 ? 26.472 -25.161 62.737 1.00 23.83 399 GLU A C 1
ATOM 3019 O O . GLU A 1 399 ? 26.034 -24.796 61.641 1.00 23.83 399 GLU A O 1
ATOM 3024 N N . GLU A 1 400 ? 26.556 -26.458 63.056 1.00 23.23 400 GLU A N 1
ATOM 3025 C CA . GLU A 1 400 ? 26.291 -27.570 62.124 1.00 23.23 400 GLU A CA 1
ATOM 3026 C C . GLU A 1 400 ? 25.000 -28.374 62.413 1.00 23.23 400 GLU A C 1
ATOM 3028 O O . GLU A 1 400 ? 24.282 -28.181 63.390 1.00 23.23 400 GLU A O 1
ATOM 3033 N N . GLN A 1 401 ? 24.707 -29.295 61.489 1.00 23.38 401 GLN A N 1
ATOM 3034 C CA . GLN A 1 401 ? 23.563 -30.217 61.441 1.00 23.38 401 GLN A CA 1
ATOM 3035 C C . GLN A 1 401 ? 23.338 -31.027 62.741 1.00 23.38 401 GLN A C 1
ATOM 3037 O O . GLN A 1 401 ? 24.278 -31.327 63.476 1.00 23.38 401 GLN A O 1
ATOM 3042 N N . PRO A 1 402 ? 22.135 -31.613 62.908 1.00 24.92 402 PRO A N 1
ATOM 3043 C CA . PRO A 1 402 ? 22.100 -33.060 62.649 1.00 24.92 402 PRO A CA 1
ATOM 3044 C C . PRO A 1 402 ? 20.908 -33.552 61.807 1.00 24.92 402 PRO A C 1
ATOM 3046 O O . PRO A 1 402 ? 19.857 -32.925 61.693 1.00 24.92 402 PRO A O 1
ATOM 3049 N N . ARG A 1 403 ? 21.084 -34.739 61.212 1.00 24.77 403 ARG A N 1
ATOM 3050 C CA . ARG A 1 403 ? 20.091 -35.456 60.387 1.00 24.77 403 ARG A CA 1
ATOM 3051 C C . ARG A 1 403 ? 19.274 -36.436 61.234 1.00 24.77 403 ARG A C 1
ATOM 3053 O O . ARG A 1 403 ? 19.858 -37.059 62.111 1.00 24.77 403 ARG A O 1
ATOM 3060 N N . MET A 1 404 ? 18.020 -36.719 60.855 1.00 22.67 404 MET A N 1
ATOM 3061 C CA . MET A 1 404 ? 17.440 -38.085 60.857 1.00 22.67 404 MET A CA 1
ATOM 3062 C C . MET A 1 404 ? 16.068 -38.151 60.146 1.00 22.67 404 MET A C 1
ATOM 3064 O O . MET A 1 404 ? 15.535 -37.140 59.693 1.00 22.67 404 MET A O 1
ATOM 3068 N N . SER A 1 405 ? 15.529 -39.360 59.948 1.00 23.02 405 SER A N 1
ATOM 3069 C CA . SER A 1 405 ? 14.286 -39.666 59.203 1.00 23.02 405 SER A CA 1
ATOM 3070 C C . SER A 1 405 ? 13.765 -41.065 59.595 1.00 23.02 405 SER A C 1
ATOM 3072 O O . SER A 1 405 ? 14.523 -41.808 60.219 1.00 23.02 405 SER A O 1
ATOM 3074 N N . PRO A 1 406 ? 12.628 -41.539 59.042 1.00 39.22 406 PRO A N 1
ATOM 3075 C CA . PRO A 1 406 ? 11.233 -41.080 59.154 1.00 39.22 406 PRO A CA 1
ATOM 3076 C C . PRO A 1 406 ? 10.454 -41.948 60.197 1.00 39.22 406 PRO A C 1
ATOM 3078 O O . PRO A 1 406 ? 11.113 -42.678 60.939 1.00 39.22 406 PRO A O 1
ATOM 3081 N N . PRO A 1 407 ? 9.097 -41.914 60.303 1.00 27.91 407 PRO A N 1
ATOM 3082 C CA . PRO A 1 407 ? 8.299 -42.859 59.488 1.00 27.91 407 PRO A CA 1
ATOM 3083 C C . PRO A 1 407 ? 6.830 -42.477 59.128 1.00 27.91 407 PRO A C 1
ATOM 3085 O O . PRO A 1 407 ? 6.197 -41.619 59.734 1.00 27.91 407 PRO A O 1
ATOM 3088 N N . ASP A 1 408 ? 6.295 -43.267 58.187 1.00 22.58 408 ASP A N 1
ATOM 3089 C CA . ASP A 1 408 ? 4.904 -43.755 58.044 1.00 22.58 408 ASP A CA 1
ATOM 3090 C C . ASP A 1 408 ? 3.707 -42.928 57.510 1.00 22.58 408 ASP A C 1
ATOM 3092 O O . ASP A 1 408 ? 3.721 -41.712 57.330 1.00 22.58 408 ASP A O 1
ATOM 3096 N N . ARG A 1 409 ? 2.670 -43.694 57.115 1.00 23.70 409 ARG A N 1
ATOM 3097 C CA . ARG A 1 409 ? 1.496 -43.321 56.297 1.00 23.70 409 ARG A CA 1
ATOM 3098 C C . ARG A 1 409 ? 0.176 -43.490 57.073 1.00 23.70 409 ARG A C 1
ATOM 3100 O O . ARG A 1 409 ? 0.036 -44.488 57.765 1.00 23.70 409 ARG A O 1
ATOM 3107 N N . PHE A 1 410 ? -0.839 -42.646 56.815 1.00 21.11 410 PHE A N 1
ATOM 3108 C CA . PHE A 1 410 ? -2.085 -43.019 56.087 1.00 21.11 410 PHE A CA 1
ATOM 3109 C C . PHE A 1 410 ? -3.261 -42.010 56.238 1.00 21.11 410 PHE A C 1
ATOM 3111 O O . PHE A 1 410 ? -3.895 -41.928 57.278 1.00 21.11 410 PHE A O 1
ATOM 3118 N N . ASN A 1 411 ? -3.647 -41.423 55.095 1.00 21.33 411 ASN A N 1
ATOM 3119 C CA . ASN A 1 411 ? -5.021 -41.261 54.564 1.00 21.33 411 ASN A CA 1
ATOM 3120 C C . ASN A 1 411 ? -6.113 -40.345 55.187 1.00 21.33 411 ASN A C 1
ATOM 3122 O O . ASN A 1 411 ? -6.346 -40.314 56.386 1.00 21.33 411 ASN A O 1
ATOM 3126 N N . PHE A 1 412 ? -6.918 -39.778 54.266 1.00 20.23 412 PHE A N 1
ATOM 3127 C CA . PHE A 1 412 ? -8.164 -38.997 54.449 1.00 20.23 412 PHE A CA 1
ATOM 3128 C C . PHE A 1 412 ? -8.044 -37.665 55.245 1.00 20.23 412 PHE A C 1
ATOM 3130 O O . PHE A 1 412 ? -7.133 -37.470 56.031 1.00 20.23 412 PHE A O 1
ATOM 3137 N N . ASN A 1 413 ? -8.903 -36.652 55.040 1.00 20.50 413 ASN A N 1
ATOM 3138 C CA . ASN A 1 413 ? -10.188 -36.629 54.324 1.00 20.50 413 ASN A CA 1
ATOM 3139 C C . ASN A 1 413 ? -10.423 -35.331 53.507 1.00 20.50 413 ASN A C 1
ATOM 3141 O O . ASN A 1 413 ? -9.692 -34.353 53.628 1.00 20.50 413 ASN A O 1
ATOM 3145 N N . ARG A 1 414 ? -11.478 -35.313 52.679 1.00 26.84 414 ARG A N 1
ATOM 3146 C CA . ARG A 1 414 ? -11.958 -34.138 51.927 1.00 26.84 414 ARG A CA 1
ATOM 3147 C C . ARG A 1 414 ? -12.474 -33.028 52.854 1.00 26.84 414 ARG A C 1
ATOM 3149 O O . ARG A 1 414 ? -13.390 -33.273 53.634 1.00 26.84 414 ARG A O 1
ATOM 3156 N N . THR A 1 415 ? -12.081 -31.782 52.594 1.00 22.73 415 THR A N 1
ATOM 3157 C CA . THR A 1 415 ? -12.923 -30.596 52.848 1.00 22.73 415 THR A CA 1
ATOM 3158 C C . THR A 1 415 ? -12.951 -29.705 51.605 1.00 22.73 415 THR A C 1
ATOM 3160 O O . THR A 1 415 ? -11.946 -29.503 50.928 1.00 22.73 415 THR A O 1
ATOM 3163 N N . SER A 1 416 ? -14.141 -29.229 51.233 1.00 25.56 416 SER A N 1
ATOM 3164 C CA . SER A 1 416 ? -14.373 -28.528 49.967 1.00 25.56 416 SER A CA 1
ATOM 3165 C C . SER A 1 416 ? -14.339 -27.011 50.140 1.00 25.56 416 SER A C 1
ATOM 3167 O O . SER A 1 416 ? -15.300 -26.431 50.650 1.00 25.56 416 SER A O 1
ATOM 3169 N N . PHE A 1 417 ? -13.295 -26.351 49.637 1.00 23.38 417 PHE A N 1
ATOM 3170 C CA . PHE A 1 417 ? -13.346 -24.905 49.428 1.00 23.38 417 PHE A CA 1
ATOM 3171 C C . PHE A 1 417 ? -14.168 -24.570 48.180 1.00 23.38 417 PHE A C 1
ATOM 3173 O O . PHE A 1 417 ? -14.064 -25.225 47.139 1.00 23.38 417 PHE A O 1
ATOM 3180 N N . LYS A 1 418 ? -15.058 -23.584 48.319 1.00 21.34 418 LYS A N 1
ATOM 3181 C CA . LYS A 1 418 ? -16.064 -23.252 47.307 1.00 21.34 418 LYS A CA 1
ATOM 3182 C C . LYS A 1 418 ? -15.401 -22.633 46.078 1.00 21.34 418 LYS A C 1
ATOM 3184 O O . LYS A 1 418 ? -14.632 -21.683 46.198 1.00 21.34 418 LYS A O 1
ATOM 3189 N N . ARG A 1 419 ? -15.777 -23.113 44.889 1.00 21.52 419 ARG A N 1
ATOM 3190 C CA . ARG A 1 419 ? -15.610 -22.337 43.654 1.00 21.52 419 ARG A CA 1
ATOM 3191 C C . ARG A 1 419 ? -16.441 -21.061 43.805 1.00 21.52 419 ARG A C 1
ATOM 3193 O O . ARG A 1 419 ? -17.654 -21.166 43.947 1.00 21.52 419 ARG A O 1
ATOM 3200 N N . HIS A 1 420 ? -15.809 -19.891 43.760 1.00 25.23 420 HIS A N 1
ATOM 3201 C CA . HIS A 1 420 ? -16.516 -18.700 43.293 1.00 25.23 420 HIS A CA 1
ATOM 3202 C C . HIS A 1 420 ? -16.761 -18.856 41.788 1.00 25.23 420 HIS A C 1
ATOM 3204 O O . HIS A 1 420 ? -15.931 -19.437 41.084 1.00 25.23 420 HIS A O 1
ATOM 3210 N N . ASP A 1 421 ? -17.919 -18.399 41.318 1.00 24.62 421 ASP A N 1
ATOM 3211 C CA . ASP A 1 421 ? -18.421 -18.733 39.988 1.00 24.62 421 ASP A CA 1
ATOM 3212 C C . ASP A 1 421 ? -17.564 -18.159 38.855 1.00 24.62 421 ASP A C 1
ATOM 3214 O O . ASP A 1 421 ? -17.667 -16.994 38.471 1.00 24.62 421 ASP A O 1
ATOM 3218 N N . LEU A 1 422 ? -16.745 -19.032 38.268 1.00 23.97 422 LEU A N 1
ATOM 3219 C CA . LEU A 1 422 ? -16.204 -18.843 36.930 1.00 23.97 422 LEU A CA 1
ATOM 3220 C C . LEU A 1 422 ? -17.370 -18.881 35.926 1.00 23.97 422 LEU A C 1
ATOM 3222 O O . LEU A 1 422 ? -18.104 -19.877 35.901 1.00 23.97 422 LEU A O 1
ATOM 3226 N N . PRO A 1 423 ? -17.530 -17.867 35.055 1.00 25.47 423 PRO A N 1
ATOM 3227 C CA . PRO A 1 423 ? -18.401 -17.983 33.893 1.00 25.47 423 PRO A CA 1
ATOM 3228 C C . PRO A 1 423 ? -18.014 -19.225 33.082 1.00 25.47 423 PRO A C 1
ATOM 3230 O O . PRO A 1 423 ? -16.829 -19.496 32.882 1.00 25.47 423 PRO A O 1
ATOM 3233 N N . LYS A 1 424 ? -19.011 -20.000 32.637 1.00 26.92 424 LYS A N 1
ATOM 3234 C CA . LYS A 1 424 ? -18.775 -21.248 31.895 1.00 26.92 424 LYS A CA 1
ATOM 3235 C C . LYS A 1 424 ? -17.905 -20.979 30.664 1.00 26.92 424 LYS A C 1
ATOM 3237 O O . LYS A 1 424 ? -18.146 -20.026 29.928 1.00 26.92 424 LYS A O 1
ATOM 3242 N N . THR A 1 425 ? -16.924 -21.843 30.424 1.00 27.41 425 THR A N 1
ATOM 3243 C CA . THR A 1 425 ? -16.057 -21.786 29.243 1.00 27.41 425 THR A CA 1
ATOM 3244 C C . THR A 1 425 ? -16.885 -21.940 27.964 1.00 27.41 425 THR A C 1
ATOM 3246 O O . THR A 1 425 ? -17.466 -22.993 27.711 1.00 27.41 425 THR A O 1
ATOM 3249 N N . PHE A 1 426 ? -16.936 -20.888 27.142 1.00 38.81 426 PHE A N 1
ATOM 3250 C CA . PHE A 1 426 ? -17.708 -20.835 25.892 1.00 38.81 426 PHE A CA 1
ATOM 3251 C C . PHE A 1 426 ? -17.025 -21.584 24.729 1.00 38.81 426 PHE A C 1
ATOM 3253 O O . PHE A 1 426 ? -16.861 -21.057 23.630 1.00 38.81 426 PHE A O 1
ATOM 3260 N N . ALA A 1 427 ? -16.637 -22.840 24.955 1.00 30.17 427 ALA A N 1
ATOM 3261 C CA . ALA A 1 427 ? -16.155 -23.721 23.898 1.00 30.17 427 ALA A CA 1
ATOM 3262 C C . ALA A 1 427 ? -17.332 -24.141 22.992 1.00 30.17 427 ALA A C 1
ATOM 3264 O O . ALA A 1 427 ? -18.085 -25.052 23.329 1.00 30.17 427 ALA A O 1
ATOM 3265 N N . GLY A 1 428 ? -17.498 -23.458 21.853 1.00 35.75 428 GLY A N 1
ATOM 3266 C CA . GLY A 1 428 ? -18.514 -23.780 20.837 1.00 35.75 428 GLY A CA 1
ATOM 3267 C C . GLY A 1 428 ? -19.614 -22.733 20.615 1.00 35.75 428 GLY A C 1
ATOM 3268 O O . GLY A 1 428 ? -20.615 -23.044 19.971 1.00 35.75 428 GLY A O 1
ATOM 3269 N N . SER A 1 429 ? -19.467 -21.501 21.113 1.00 51.88 429 SER A N 1
ATOM 3270 C CA . SER A 1 429 ? -20.380 -20.407 20.754 1.00 51.88 429 SER A CA 1
ATOM 3271 C C . SER A 1 429 ? -20.237 -20.012 19.275 1.00 51.88 429 SER A C 1
ATOM 3273 O O . SER A 1 429 ? -19.142 -19.953 18.723 1.00 51.88 429 SER A O 1
ATOM 3275 N N . SER A 1 430 ? -21.357 -19.714 18.615 1.00 59.19 430 SER A N 1
ATOM 3276 C CA . SER A 1 430 ? -21.389 -19.068 17.294 1.00 59.19 430 SER A CA 1
ATOM 3277 C C . SER A 1 430 ? -21.494 -17.546 17.439 1.00 59.19 430 SER A C 1
ATOM 3279 O O . SER A 1 430 ? -21.982 -17.056 18.462 1.00 59.19 430 SER A O 1
ATOM 3281 N N . PHE A 1 431 ? -21.133 -16.779 16.403 1.00 62.69 431 PHE A N 1
ATOM 3282 C CA . PHE A 1 431 ? -21.317 -15.316 16.397 1.00 62.69 431 PHE A CA 1
ATOM 3283 C C . PHE A 1 431 ? -22.774 -14.888 16.655 1.00 62.69 431 PHE A C 1
ATOM 3285 O O . PHE A 1 431 ? -23.014 -13.886 17.329 1.00 62.69 431 PHE A O 1
ATOM 3292 N N . MET A 1 432 ? -23.747 -15.688 16.206 1.00 57.66 432 MET A N 1
ATOM 3293 C CA . MET A 1 432 ? -25.165 -15.497 16.520 1.00 57.66 432 MET A CA 1
ATOM 3294 C C . MET A 1 432 ? -25.457 -15.663 18.022 1.00 57.66 432 MET A C 1
ATOM 3296 O O . MET A 1 432 ? -26.178 -14.851 18.595 1.00 57.66 432 MET A O 1
ATOM 3300 N N . SER A 1 433 ? -24.867 -16.665 18.685 1.00 52.56 433 SER A N 1
ATOM 3301 C CA . SER A 1 433 ? -25.083 -16.915 20.124 1.00 52.56 433 SER A CA 1
ATOM 3302 C C . SER A 1 433 ? -24.471 -15.861 21.060 1.00 52.56 433 SER A C 1
ATOM 3304 O O . SER A 1 433 ? -24.882 -15.775 22.212 1.00 52.56 433 SER A O 1
ATOM 3306 N N . ILE A 1 434 ? -23.537 -15.039 20.564 1.00 61.59 434 ILE A N 1
ATOM 3307 C CA . ILE A 1 434 ? -22.996 -13.864 21.275 1.00 61.59 434 ILE A CA 1
ATOM 3308 C C . ILE A 1 434 ? -23.598 -12.531 20.779 1.00 61.59 434 ILE A C 1
ATOM 3310 O O . ILE A 1 434 ? -23.090 -11.462 21.107 1.00 61.59 434 ILE A O 1
ATOM 3314 N N . GLY A 1 435 ? -24.691 -12.576 20.006 1.00 61.53 435 GLY A N 1
ATOM 3315 C CA . GLY A 1 435 ? -25.496 -11.398 19.660 1.00 61.53 435 GLY A CA 1
ATOM 3316 C C . GLY A 1 435 ? -24.945 -10.498 18.546 1.00 61.53 435 GLY A C 1
ATOM 3317 O O . GLY A 1 435 ? -25.366 -9.347 18.443 1.00 61.53 435 GLY A O 1
ATOM 3318 N N . VAL A 1 436 ? -24.023 -10.982 17.705 1.00 69.44 436 VAL A N 1
ATOM 3319 C CA . VAL A 1 436 ? -23.521 -10.206 16.554 1.00 69.44 436 VAL A CA 1
ATOM 3320 C C . VAL A 1 436 ? -24.615 -10.062 15.492 1.00 69.44 436 VAL A C 1
ATOM 3322 O O . VAL A 1 436 ? -25.252 -11.041 15.101 1.00 69.44 436 VAL A O 1
ATOM 3325 N N . SER A 1 437 ? -24.827 -8.843 14.996 1.00 71.62 437 SER A N 1
ATOM 3326 C CA . SER A 1 437 ? -25.840 -8.533 13.979 1.00 71.62 437 SER A CA 1
ATOM 3327 C C . SER A 1 437 ? -25.564 -9.200 12.623 1.00 71.62 437 SER A C 1
ATOM 3329 O O . SER A 1 437 ? -24.418 -9.437 12.238 1.00 71.62 437 SER A O 1
ATOM 3331 N N . ALA A 1 438 ? -26.628 -9.482 11.863 1.00 70.44 438 ALA A N 1
ATOM 3332 C CA . ALA A 1 438 ? -26.534 -10.160 10.567 1.00 70.44 438 ALA A CA 1
ATOM 3333 C C . ALA A 1 438 ? -25.586 -9.483 9.540 1.00 70.44 438 ALA A C 1
ATOM 3335 O O . ALA A 1 438 ? -24.845 -10.216 8.882 1.00 70.44 438 ALA A O 1
ATOM 3336 N N . PRO A 1 439 ? -25.506 -8.136 9.418 1.00 70.75 439 PRO A N 1
ATOM 3337 C CA . PRO A 1 439 ? -24.545 -7.486 8.517 1.00 70.75 439 PRO A CA 1
ATOM 3338 C C . PRO A 1 439 ? -23.080 -7.761 8.883 1.00 70.75 439 PRO A C 1
ATOM 3340 O O . PRO A 1 439 ? -22.249 -7.935 7.990 1.00 70.75 439 PRO A O 1
ATOM 3343 N N . LEU A 1 440 ? -22.764 -7.850 10.181 1.00 70.31 440 LEU A N 1
ATOM 3344 C CA . LEU A 1 440 ? -21.424 -8.198 10.663 1.00 70.31 440 LEU A CA 1
ATOM 3345 C C . LEU A 1 440 ? -21.143 -9.700 10.518 1.00 70.31 440 LEU A C 1
ATOM 3347 O O . LEU A 1 440 ? -20.033 -10.073 10.145 1.00 70.31 440 LEU A O 1
ATOM 3351 N N . GLN A 1 441 ? -22.140 -10.572 10.719 1.00 71.19 441 GLN A N 1
ATOM 3352 C CA . GLN A 1 441 ? -21.996 -12.007 10.425 1.00 71.19 441 GLN A CA 1
ATOM 3353 C C . GLN A 1 441 ? -21.688 -12.263 8.938 1.00 71.19 441 GLN A C 1
ATOM 3355 O O . GLN A 1 441 ? -20.867 -13.128 8.626 1.00 71.19 441 GLN A O 1
ATOM 3360 N N . ALA A 1 442 ? -22.287 -11.496 8.020 1.00 68.12 442 ALA A N 1
ATOM 3361 C CA . ALA A 1 442 ? -21.989 -11.583 6.589 1.00 68.12 442 ALA A CA 1
ATOM 3362 C C . ALA A 1 442 ? -20.543 -11.152 6.269 1.00 68.12 442 ALA A C 1
ATOM 3364 O O . ALA A 1 442 ? -19.837 -11.867 5.554 1.00 68.12 442 ALA A O 1
ATOM 3365 N N . ALA A 1 443 ? -20.068 -10.045 6.854 1.00 65.75 443 ALA A N 1
ATOM 3366 C CA . ALA A 1 443 ? -18.684 -9.589 6.699 1.00 65.75 443 ALA A CA 1
ATOM 3367 C C . ALA A 1 443 ? -17.677 -10.630 7.230 1.00 65.75 443 ALA A C 1
ATOM 3369 O O . ALA A 1 443 ? -16.775 -11.047 6.502 1.00 65.75 443 ALA A O 1
ATOM 3370 N N . LEU A 1 444 ? -17.889 -11.152 8.443 1.00 67.38 444 LEU A N 1
ATOM 3371 C CA . LEU A 1 444 ? -17.053 -12.207 9.037 1.00 67.38 444 LEU A CA 1
ATOM 3372 C C . LEU A 1 444 ? -17.040 -13.484 8.185 1.00 67.38 444 LEU A C 1
ATOM 3374 O O . LEU A 1 444 ? -15.981 -14.075 7.969 1.00 67.38 444 LEU A O 1
ATOM 3378 N N . SER A 1 445 ? -18.193 -13.860 7.621 1.00 63.75 445 SER A N 1
ATOM 3379 C CA . SER A 1 445 ? -18.308 -14.996 6.700 1.00 63.75 445 SER A CA 1
ATOM 3380 C C . SER A 1 445 ? -17.501 -14.787 5.415 1.00 63.75 445 SER A C 1
ATOM 3382 O O . SER A 1 445 ? -16.837 -15.723 4.970 1.00 63.75 445 SER A O 1
ATOM 3384 N N . SER A 1 446 ? -17.484 -13.573 4.844 1.00 57.75 446 SER A N 1
ATOM 3385 C CA . SER A 1 446 ? -16.635 -13.264 3.677 1.00 57.75 446 SER A CA 1
ATOM 3386 C C . SER A 1 446 ? -15.134 -13.309 3.987 1.00 57.75 446 SER A C 1
ATOM 3388 O O . SER A 1 446 ? -14.343 -13.680 3.125 1.00 57.75 446 SER A O 1
ATOM 3390 N N . MET A 1 447 ? -14.748 -13.034 5.237 1.00 54.94 447 MET A N 1
ATOM 3391 C CA . MET A 1 447 ? -13.376 -13.175 5.738 1.00 54.94 447 MET A CA 1
ATOM 3392 C C . MET A 1 447 ? -13.047 -14.616 6.180 1.00 54.94 447 MET A C 1
ATOM 3394 O O . MET A 1 447 ? -11.981 -14.866 6.732 1.00 54.94 447 MET A O 1
ATOM 3398 N N . SER A 1 448 ? -13.955 -15.578 5.965 1.00 52.59 448 SER A N 1
ATOM 3399 C CA . SER A 1 448 ? -13.863 -16.971 6.442 1.00 52.59 448 SER A CA 1
ATOM 3400 C C . SER A 1 448 ? -13.758 -17.147 7.969 1.00 52.59 448 SER A C 1
ATOM 3402 O O . SER A 1 448 ? -13.476 -18.248 8.445 1.00 52.59 448 SER A O 1
ATOM 3404 N N . ILE A 1 449 ? -14.058 -16.111 8.757 1.00 59.53 449 ILE A N 1
ATOM 3405 C CA . ILE A 1 449 ? -14.053 -16.159 10.224 1.00 59.53 449 ILE A CA 1
ATOM 3406 C C . ILE A 1 449 ? -15.387 -16.759 10.688 1.00 59.53 449 ILE A C 1
ATOM 3408 O O . ILE A 1 449 ? -16.403 -16.072 10.767 1.00 59.53 449 ILE A O 1
ATOM 3412 N N . ARG A 1 450 ? -15.400 -18.071 10.961 1.00 53.09 450 ARG A N 1
ATOM 3413 C CA . ARG A 1 450 ? -16.630 -18.838 11.263 1.00 53.09 450 ARG A CA 1
ATOM 3414 C C . ARG A 1 450 ? -16.955 -18.980 12.752 1.00 53.09 450 ARG A C 1
ATOM 3416 O O . ARG A 1 450 ? -18.109 -19.220 13.097 1.00 53.09 450 ARG A O 1
ATOM 3423 N N . THR A 1 451 ? -15.964 -18.832 13.628 1.00 52.94 451 THR A N 1
ATOM 3424 C CA . THR A 1 451 ? -16.098 -18.991 15.085 1.00 52.94 451 THR A CA 1
ATOM 3425 C C . THR A 1 451 ? -15.453 -17.816 15.820 1.00 52.94 451 THR A C 1
ATOM 3427 O O . THR A 1 451 ? -14.382 -17.375 15.393 1.00 52.94 451 THR A O 1
ATOM 3430 N N . PRO A 1 452 ? -16.050 -17.321 16.919 1.00 55.66 452 PRO A N 1
ATOM 3431 C CA . PRO A 1 452 ? -15.446 -16.283 17.738 1.00 55.66 452 PRO A CA 1
ATOM 3432 C C . PRO A 1 452 ? -14.179 -16.773 18.449 1.00 55.66 452 PRO A C 1
ATOM 3434 O O . PRO A 1 452 ? -14.055 -17.948 18.793 1.00 55.66 452 PRO A O 1
ATOM 3437 N N . THR A 1 453 ? -13.241 -15.859 18.694 1.00 56.31 453 THR A N 1
ATOM 3438 C CA . THR A 1 453 ? -12.066 -16.115 19.540 1.00 56.31 453 THR A CA 1
ATOM 3439 C C . THR A 1 453 ? -12.422 -15.999 21.025 1.00 56.31 453 THR A C 1
ATOM 3441 O O . THR A 1 453 ? -13.390 -15.333 21.393 1.00 56.31 453 THR A O 1
ATOM 3444 N N . GLU A 1 454 ? -11.616 -16.590 21.911 1.00 51.34 454 GLU A N 1
ATOM 3445 C CA . GLU A 1 454 ? -11.854 -16.554 23.369 1.00 51.34 454 GLU A CA 1
ATOM 3446 C C . GLU A 1 454 ? -11.969 -15.124 23.934 1.00 51.34 454 GLU A C 1
ATOM 3448 O O . GLU A 1 454 ? -12.701 -14.879 24.891 1.00 51.34 454 GLU A O 1
ATOM 3453 N N . ILE A 1 455 ? -11.295 -14.161 23.298 1.00 54.34 455 ILE A N 1
ATOM 3454 C CA . ILE A 1 455 ? -11.317 -12.739 23.666 1.00 54.34 455 ILE A CA 1
ATOM 3455 C C . ILE A 1 455 ? -12.628 -12.061 23.229 1.00 54.34 455 ILE A C 1
ATOM 3457 O O . ILE A 1 455 ? -13.140 -11.203 23.948 1.00 54.34 455 ILE A O 1
ATOM 3461 N N . GLN A 1 456 ? -13.216 -12.469 22.097 1.00 52.94 456 GLN A N 1
ATOM 3462 C CA . GLN A 1 456 ? -14.473 -11.904 21.576 1.00 52.94 456 GLN A CA 1
ATOM 3463 C C . GLN A 1 456 ? -15.683 -12.181 22.477 1.00 52.94 456 GLN A C 1
ATOM 3465 O O . GLN A 1 456 ? -16.654 -11.428 22.446 1.00 52.94 456 GLN A O 1
ATOM 3470 N N . ALA A 1 457 ? -15.624 -13.220 23.313 1.00 47.03 457 ALA A N 1
ATOM 3471 C CA . ALA A 1 457 ? -16.694 -13.561 24.247 1.00 47.03 457 ALA A CA 1
ATOM 3472 C C . ALA A 1 457 ? -16.770 -12.645 25.492 1.00 47.03 457 ALA A C 1
ATOM 3474 O O . ALA A 1 457 ? -17.719 -12.768 26.264 1.00 47.03 457 ALA A O 1
ATOM 3475 N N . ALA A 1 458 ? -15.794 -11.750 25.721 1.00 48.69 458 ALA A N 1
ATOM 3476 C CA . ALA A 1 458 ? -15.576 -11.122 27.034 1.00 48.69 458 ALA A CA 1
ATOM 3477 C C . ALA A 1 458 ? -15.422 -9.580 27.043 1.00 48.69 458 ALA A C 1
ATOM 3479 O O . ALA A 1 458 ? -14.942 -9.011 28.025 1.00 48.69 458 ALA A O 1
ATOM 3480 N N . CYS A 1 459 ? -15.819 -8.871 25.978 1.00 46.03 459 CYS A N 1
ATOM 3481 C CA . CYS A 1 459 ? -15.523 -7.440 25.780 1.00 46.03 459 CYS A CA 1
ATOM 3482 C C . CYS A 1 459 ? -16.311 -6.439 26.665 1.00 46.03 459 CYS A C 1
ATOM 3484 O O . CYS A 1 459 ? -17.100 -5.623 26.171 1.00 46.03 459 CYS A O 1
ATOM 3486 N N . ARG A 1 460 ? -16.019 -6.424 27.972 1.00 57.19 460 ARG A N 1
ATOM 3487 C CA . ARG A 1 460 ? -16.158 -5.241 28.855 1.00 57.19 460 ARG A CA 1
ATOM 3488 C C . ARG A 1 460 ? -14.853 -4.412 28.793 1.00 57.19 460 ARG A C 1
ATOM 3490 O O . ARG A 1 460 ? -14.084 -4.586 27.846 1.00 57.19 460 ARG A O 1
ATOM 3497 N N . ASP A 1 461 ? -14.586 -3.505 29.742 1.00 53.88 461 ASP A N 1
ATOM 3498 C CA . ASP A 1 461 ? -13.225 -2.944 29.902 1.00 53.88 461 ASP A CA 1
ATOM 3499 C C . ASP A 1 461 ? -12.246 -4.121 30.022 1.00 53.88 461 ASP A C 1
ATOM 3501 O O . ASP A 1 461 ? -12.455 -4.971 30.887 1.00 53.88 461 ASP A O 1
ATOM 3505 N N . CYS A 1 462 ? -11.235 -4.229 29.154 1.00 62.59 462 CYS A N 1
ATOM 3506 C CA . CYS A 1 462 ? -10.448 -5.463 29.056 1.00 62.59 462 CYS A CA 1
ATOM 3507 C C . CYS A 1 462 ? -8.951 -5.249 28.811 1.00 62.59 462 CYS A C 1
ATOM 3509 O O . CYS A 1 462 ? -8.547 -4.324 28.108 1.00 62.59 462 CYS A O 1
ATOM 3511 N N . ILE A 1 463 ? -8.138 -6.165 29.341 1.00 56.72 463 ILE A N 1
ATOM 3512 C CA . ILE A 1 463 ? -6.711 -6.301 29.028 1.00 56.72 463 ILE A CA 1
ATOM 3513 C C . ILE A 1 463 ? -6.523 -7.666 28.365 1.00 56.72 463 ILE A C 1
ATOM 3515 O O . ILE A 1 463 ? -6.650 -8.695 29.026 1.00 56.72 463 ILE A O 1
ATOM 3519 N N . GLY A 1 464 ? -6.275 -7.677 27.057 1.00 56.97 464 GLY A N 1
ATOM 3520 C CA . GLY A 1 464 ? -6.099 -8.888 26.259 1.00 56.97 464 GLY A CA 1
ATOM 3521 C C . GLY A 1 464 ? -4.632 -9.145 25.929 1.00 56.97 464 GLY A C 1
ATOM 3522 O O . GLY A 1 464 ? -4.093 -8.532 25.003 1.00 56.97 464 GLY A O 1
ATOM 3523 N N . ASN A 1 465 ? -4.003 -10.087 26.637 1.00 54.06 465 ASN A N 1
ATOM 3524 C CA . ASN A 1 465 ? -2.775 -10.714 26.155 1.00 54.06 465 ASN A CA 1
ATOM 3525 C C . ASN A 1 465 ? -3.143 -11.836 25.170 1.00 54.06 465 ASN A C 1
ATOM 3527 O O . ASN A 1 465 ? -3.901 -12.737 25.524 1.00 54.06 465 ASN A O 1
ATOM 3531 N N . ALA A 1 466 ? -2.606 -11.786 23.950 1.00 57.25 466 ALA A N 1
ATOM 3532 C CA . ALA A 1 466 ? -2.734 -12.867 22.973 1.00 57.25 466 ALA A CA 1
ATOM 3533 C C . ALA A 1 466 ? -1.532 -12.919 22.021 1.00 57.25 466 ALA A C 1
ATOM 3535 O O . ALA A 1 466 ? -0.878 -11.897 21.776 1.00 57.25 466 ALA A O 1
ATOM 3536 N N . LYS A 1 467 ? -1.296 -14.085 21.406 1.00 51.78 467 LYS A N 1
ATOM 3537 C CA . LYS A 1 467 ? -0.240 -14.272 20.392 1.00 51.78 467 LYS A CA 1
ATOM 3538 C C . LYS A 1 467 ? -0.421 -13.320 19.195 1.00 51.78 467 LYS A C 1
ATOM 3540 O O . LYS A 1 467 ? -1.536 -12.892 18.881 1.00 51.78 467 LYS A O 1
ATOM 3545 N N . THR A 1 468 ? 0.662 -12.963 18.512 1.00 48.00 468 THR A N 1
ATOM 3546 C CA . THR A 1 468 ? 0.610 -12.219 17.239 1.00 48.00 468 THR A CA 1
ATOM 3547 C C . THR A 1 468 ? -0.119 -13.042 16.163 1.00 48.00 468 THR A C 1
ATOM 3549 O O . THR A 1 468 ? -0.029 -14.266 16.147 1.00 48.00 468 THR A O 1
ATOM 3552 N N . GLY A 1 469 ? -0.901 -12.389 15.294 1.00 47.12 469 GLY A N 1
ATOM 3553 C CA . GLY A 1 469 ? -1.719 -13.077 14.276 1.00 47.12 469 GLY A CA 1
ATOM 3554 C C . GLY A 1 469 ? -2.979 -13.797 14.799 1.00 47.12 469 GLY A C 1
ATOM 3555 O O . GLY A 1 469 ? -3.600 -14.547 14.060 1.00 47.12 469 GLY A O 1
ATOM 3556 N N . SER A 1 470 ? -3.390 -13.581 16.056 1.00 52.56 470 SER A N 1
ATOM 3557 C CA . SER A 1 470 ? -4.571 -14.227 16.676 1.00 52.56 470 SER A CA 1
ATOM 3558 C C . SER A 1 470 ? -5.925 -13.540 16.401 1.00 52.56 470 SER A C 1
ATOM 3560 O O . SER A 1 470 ? -6.910 -13.815 17.085 1.00 52.56 470 SER A O 1
ATOM 3562 N N . GLY A 1 471 ? -5.998 -12.615 15.437 1.00 59.16 471 GLY A N 1
ATOM 3563 C CA . GLY A 1 471 ? -7.236 -11.887 15.117 1.00 59.16 471 GLY A CA 1
ATOM 3564 C C . GLY A 1 471 ? -7.633 -10.786 16.117 1.00 59.16 471 GLY A C 1
ATOM 3565 O O . GLY A 1 471 ? -8.805 -10.409 16.167 1.00 59.16 471 GLY A O 1
ATOM 3566 N N . LYS A 1 472 ? -6.681 -10.245 16.900 1.00 70.38 472 LYS A N 1
ATOM 3567 C CA . LYS A 1 472 ? -6.908 -9.169 17.897 1.00 70.38 472 LYS A CA 1
ATOM 3568 C C . LYS A 1 472 ? -7.754 -8.009 17.365 1.00 70.38 472 LYS A C 1
ATOM 3570 O O . LYS A 1 472 ? -8.691 -7.585 18.032 1.00 70.38 472 LYS A O 1
ATOM 3575 N N . THR A 1 473 ? -7.462 -7.537 16.153 1.00 70.81 473 THR A N 1
ATOM 3576 C CA . THR A 1 473 ? -8.170 -6.414 15.522 1.00 70.81 473 THR A CA 1
ATOM 3577 C C . THR A 1 473 ? -9.659 -6.699 15.355 1.00 70.81 473 THR A C 1
ATOM 3579 O O . THR A 1 473 ? -10.494 -5.886 15.739 1.00 70.81 473 THR A O 1
ATOM 3582 N N . VAL A 1 474 ? -10.009 -7.900 14.886 1.00 72.31 474 VAL A N 1
ATOM 3583 C CA . VAL A 1 474 ? -11.403 -8.352 14.773 1.00 72.31 474 VAL A CA 1
ATOM 3584 C C . VAL A 1 474 ? -12.052 -8.461 16.160 1.00 72.31 474 VAL A C 1
ATOM 3586 O O . VAL A 1 474 ? -13.241 -8.186 16.313 1.00 72.31 474 VAL A O 1
ATOM 3589 N N . ALA A 1 475 ? -11.277 -8.813 17.195 1.00 70.62 475 ALA A N 1
ATOM 3590 C CA . ALA A 1 475 ? -11.775 -8.943 18.562 1.00 70.62 475 ALA A CA 1
ATOM 3591 C C . ALA A 1 475 ? -12.267 -7.633 19.194 1.00 70.62 475 ALA A C 1
ATOM 3593 O O . ALA A 1 475 ? -13.249 -7.673 19.932 1.00 70.62 475 ALA A O 1
ATOM 3594 N N . PHE A 1 476 ? -11.668 -6.482 18.866 1.00 78.06 476 PHE A N 1
ATOM 3595 C CA . PHE A 1 476 ? -12.212 -5.178 19.268 1.00 78.06 476 PHE A CA 1
ATOM 3596 C C . PHE A 1 476 ? -13.098 -4.517 18.203 1.00 78.06 476 PHE A C 1
ATOM 3598 O O . PHE A 1 476 ? -14.033 -3.800 18.561 1.00 78.06 476 PHE A O 1
ATOM 3605 N N . ALA A 1 477 ? -12.880 -4.780 16.911 1.00 83.75 477 ALA A N 1
ATOM 3606 C CA . ALA A 1 477 ? -13.680 -4.177 15.846 1.00 83.75 477 ALA A CA 1
ATOM 3607 C C . ALA A 1 477 ? -15.153 -4.626 15.876 1.00 83.75 477 ALA A C 1
ATOM 3609 O O . ALA A 1 477 ? -16.031 -3.771 15.773 1.00 83.75 477 ALA A O 1
ATOM 3610 N N . ILE A 1 478 ? -15.448 -5.920 16.091 1.00 78.50 478 ILE A N 1
ATOM 3611 C CA . ILE A 1 478 ? -16.838 -6.416 16.184 1.00 78.50 478 ILE A CA 1
ATOM 3612 C C . ILE A 1 478 ? -17.656 -5.667 17.258 1.00 78.50 478 ILE A C 1
ATOM 3614 O O . ILE A 1 478 ? -18.685 -5.096 16.898 1.00 78.50 478 ILE A O 1
ATOM 3618 N N . PRO A 1 479 ? -17.271 -5.630 18.555 1.00 77.94 479 PRO A N 1
ATOM 3619 C CA . PRO A 1 479 ? -18.089 -4.980 19.585 1.00 77.94 479 PRO A CA 1
ATOM 3620 C C . PRO A 1 479 ? -18.195 -3.458 19.410 1.00 77.94 479 PRO A C 1
ATOM 3622 O O . PRO A 1 479 ? -19.221 -2.884 19.781 1.00 77.94 479 PRO A O 1
ATOM 3625 N N . ILE A 1 480 ? -17.187 -2.808 18.813 1.00 87.31 480 ILE A N 1
ATOM 3626 C CA . ILE A 1 480 ? -17.250 -1.388 18.437 1.00 87.31 480 ILE A CA 1
ATOM 3627 C C . ILE A 1 480 ? -18.314 -1.177 17.355 1.00 87.31 480 ILE A C 1
ATOM 3629 O O . ILE A 1 480 ? -19.245 -0.401 17.562 1.00 87.31 480 ILE A O 1
ATOM 3633 N N . LEU A 1 481 ? -18.221 -1.901 16.235 1.00 85.94 481 LEU A N 1
ATOM 3634 C CA . LEU A 1 481 ? -19.150 -1.792 15.105 1.00 85.94 481 LEU A CA 1
ATOM 3635 C C . LEU A 1 481 ? -20.583 -2.184 15.494 1.00 85.94 481 LEU A C 1
ATOM 3637 O O . LEU A 1 481 ? -21.540 -1.522 15.097 1.00 85.94 481 LEU A O 1
ATOM 3641 N N . GLN A 1 482 ? -20.736 -3.212 16.332 1.00 82.12 482 GLN A N 1
ATOM 3642 C CA . GLN A 1 482 ? -22.031 -3.659 16.838 1.00 82.12 482 GLN A CA 1
ATOM 3643 C C . GLN A 1 482 ? -22.733 -2.560 17.648 1.00 82.12 482 GLN A C 1
ATOM 3645 O O . GLN A 1 482 ? -23.927 -2.347 17.449 1.00 82.12 482 GLN A O 1
ATOM 3650 N N . ARG A 1 483 ? -22.027 -1.822 18.522 1.00 82.12 483 ARG A N 1
ATOM 3651 C CA . ARG A 1 483 ? -22.638 -0.686 19.242 1.00 82.12 483 ARG A CA 1
ATOM 3652 C C . ARG A 1 483 ? -22.784 0.563 18.370 1.00 82.12 483 ARG A C 1
ATOM 3654 O O . ARG A 1 483 ? -23.795 1.244 18.494 1.00 82.12 483 ARG A O 1
ATOM 3661 N N . LEU A 1 484 ? -21.840 0.828 17.464 1.00 84.25 484 LEU A N 1
ATOM 3662 C CA . LEU A 1 484 ? -21.931 1.924 16.491 1.00 84.25 484 LEU A CA 1
ATOM 3663 C C . LEU A 1 484 ? -23.194 1.808 15.622 1.00 84.25 484 LEU A C 1
ATOM 3665 O O . LEU A 1 484 ? -23.809 2.818 15.301 1.00 84.25 484 LEU A O 1
ATOM 3669 N N . SER A 1 485 ? -23.621 0.584 15.288 1.00 79.62 485 SER A N 1
ATOM 3670 C CA . SER A 1 485 ? -24.840 0.345 14.501 1.00 79.62 485 SER A CA 1
ATOM 3671 C C . SER A 1 485 ? -26.142 0.838 15.159 1.00 79.62 485 SER A C 1
ATOM 3673 O O . SER A 1 485 ? -27.148 0.970 14.466 1.00 79.62 485 SER A O 1
ATOM 3675 N N . ALA A 1 486 ? -26.129 1.137 16.466 1.00 77.69 486 ALA A N 1
ATOM 3676 C CA . ALA A 1 486 ? -27.274 1.685 17.195 1.00 77.69 486 ALA A CA 1
ATOM 3677 C C . ALA A 1 486 ? -27.287 3.229 17.270 1.00 77.69 486 ALA A C 1
ATOM 3679 O O . ALA A 1 486 ? -28.363 3.810 17.380 1.00 77.69 486 ALA A O 1
ATOM 3680 N N . ASP A 1 487 ? -26.121 3.885 17.208 1.00 73.88 487 ASP A N 1
ATOM 3681 C CA . ASP A 1 487 ? -25.970 5.352 17.209 1.00 73.88 487 ASP A CA 1
ATOM 3682 C C . ASP A 1 487 ? -24.724 5.767 16.390 1.00 73.88 487 ASP A C 1
ATOM 3684 O O . ASP A 1 487 ? -23.634 5.949 16.944 1.00 73.88 487 ASP A O 1
ATOM 3688 N N . PRO A 1 488 ? -24.837 5.865 15.050 1.00 70.19 488 PRO A N 1
ATOM 3689 C CA . PRO A 1 488 ? -23.702 6.111 14.162 1.00 70.19 488 PRO A CA 1
ATOM 3690 C C . PRO A 1 488 ? -23.354 7.609 14.044 1.00 70.19 488 PRO A C 1
ATOM 3692 O O . PRO A 1 488 ? -23.332 8.164 12.943 1.00 70.19 488 PRO A O 1
ATOM 3695 N N . TYR A 1 489 ? -23.092 8.288 15.170 1.00 76.44 489 TYR A N 1
ATOM 3696 C CA . TYR A 1 489 ? -22.828 9.735 15.199 1.00 76.44 489 TYR A CA 1
ATOM 3697 C C . TYR A 1 489 ? -21.512 10.143 15.888 1.00 76.44 489 TYR A C 1
ATOM 3699 O O . TYR A 1 489 ? -21.285 9.878 17.068 1.00 76.44 489 TYR A O 1
ATOM 3707 N N . GLY A 1 490 ? -20.696 10.923 15.169 1.00 81.12 490 GLY A N 1
ATOM 3708 C CA . GLY A 1 490 ? -19.432 11.487 15.659 1.00 81.12 490 GLY A CA 1
ATOM 3709 C C . GLY A 1 490 ? -18.303 10.459 15.783 1.00 81.12 490 GLY A C 1
ATOM 3710 O O . GLY A 1 490 ? -18.449 9.310 15.368 1.00 81.12 490 GLY A O 1
ATOM 3711 N N . ILE A 1 491 ? -17.172 10.877 16.364 1.00 89.94 491 ILE A N 1
ATOM 3712 C CA . ILE A 1 491 ? -16.033 9.988 16.631 1.00 89.94 491 ILE A CA 1
ATOM 3713 C C . ILE A 1 491 ? -16.406 9.082 17.811 1.00 89.94 491 ILE A C 1
ATOM 3715 O O . ILE A 1 491 ? -16.330 9.466 18.977 1.00 89.94 491 ILE A O 1
ATOM 3719 N N . PHE A 1 492 ? -16.854 7.871 17.492 1.00 90.75 492 PHE A N 1
ATOM 3720 C CA . PHE A 1 492 ? -17.385 6.897 18.443 1.00 90.75 492 PHE A CA 1
ATOM 3721 C C . PHE A 1 492 ? -16.282 6.023 19.055 1.00 90.75 492 PHE A C 1
ATOM 3723 O O . PHE A 1 492 ? -16.365 5.636 20.225 1.00 90.75 492 PHE A O 1
ATOM 3730 N N . ALA A 1 493 ? -15.231 5.737 18.283 1.00 93.19 493 ALA A N 1
ATOM 3731 C CA . ALA A 1 493 ? -14.075 4.966 18.726 1.00 93.19 493 ALA A CA 1
ATOM 3732 C C . ALA A 1 493 ? -12.749 5.617 18.313 1.00 93.19 493 ALA A C 1
ATOM 3734 O O . ALA A 1 493 ? -12.586 6.046 17.170 1.00 93.19 493 ALA A O 1
ATOM 3735 N N . LEU A 1 494 ? -11.789 5.620 19.238 1.00 95.00 494 LEU A N 1
ATOM 3736 C CA . LEU A 1 494 ? -10.398 5.996 19.001 1.00 95.00 494 LEU A CA 1
ATOM 3737 C C . LEU A 1 494 ? -9.500 4.781 19.254 1.00 95.00 494 LEU A C 1
ATOM 3739 O O . LEU A 1 494 ? -9.506 4.215 20.350 1.00 95.00 494 LEU A O 1
ATOM 3743 N N . VAL A 1 495 ? -8.722 4.388 18.248 1.00 95.31 495 VAL A N 1
ATOM 3744 C CA . VAL A 1 495 ? -7.784 3.264 18.317 1.00 95.31 495 VAL A CA 1
ATOM 3745 C C . VAL A 1 495 ? -6.361 3.785 18.197 1.00 95.31 495 VAL A C 1
ATOM 3747 O O . VAL A 1 495 ? -5.965 4.318 17.164 1.00 95.31 495 VAL A O 1
ATOM 3750 N N . LEU A 1 496 ? -5.595 3.641 19.272 1.00 94.75 496 LEU A N 1
ATOM 3751 C CA . LEU A 1 496 ? -4.204 4.055 19.361 1.00 94.75 496 LEU A CA 1
ATOM 3752 C C . LEU A 1 496 ? -3.275 2.887 19.058 1.00 94.75 496 LEU A C 1
ATOM 3754 O O . LEU A 1 496 ? -3.503 1.763 19.504 1.00 94.75 496 LEU A O 1
ATOM 3758 N N . THR A 1 497 ? -2.207 3.181 18.326 1.00 91.25 497 THR A N 1
ATOM 3759 C CA . THR A 1 497 ? -1.173 2.220 17.941 1.00 91.25 497 THR A CA 1
ATOM 3760 C C . THR A 1 497 ? 0.179 2.933 17.779 1.00 91.25 497 THR A C 1
ATOM 3762 O O . THR A 1 497 ? 0.215 4.094 17.364 1.00 91.25 497 THR A O 1
ATOM 3765 N N . PRO A 1 498 ? 1.315 2.299 18.126 1.00 87.12 498 PRO A N 1
ATOM 3766 C CA . PRO A 1 498 ? 2.625 2.949 18.112 1.00 87.12 498 PRO A CA 1
ATOM 3767 C C . PRO A 1 498 ? 3.293 2.958 16.727 1.00 87.12 498 PRO A C 1
ATOM 3769 O O . PRO A 1 498 ? 4.382 3.518 16.590 1.00 87.12 498 PRO A O 1
ATOM 3772 N N . THR A 1 499 ? 2.699 2.332 15.700 1.00 84.81 499 THR A N 1
ATOM 3773 C CA . THR A 1 499 ? 3.243 2.334 14.330 1.00 84.81 499 THR A CA 1
ATOM 3774 C C . THR A 1 499 ? 2.210 2.759 13.295 1.00 84.81 499 THR A C 1
ATOM 3776 O O . THR A 1 499 ?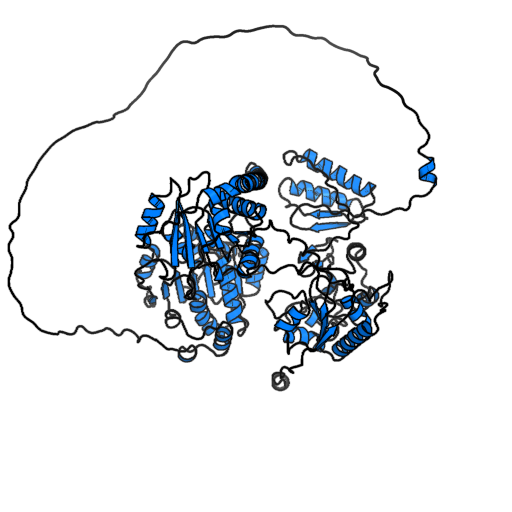 1.022 2.457 13.391 1.00 84.81 499 THR A O 1
ATOM 3779 N N . ARG A 1 500 ? 2.690 3.459 12.264 1.00 84.88 500 ARG A N 1
ATOM 3780 C CA . ARG A 1 500 ? 1.856 4.003 11.184 1.00 84.88 500 ARG A CA 1
ATOM 3781 C C . ARG A 1 500 ? 1.270 2.883 10.318 1.00 84.88 500 ARG A C 1
ATOM 3783 O O . ARG A 1 500 ? 0.137 2.971 9.867 1.00 84.88 500 ARG A O 1
ATOM 3790 N N . GLU A 1 501 ? 2.027 1.805 10.133 1.00 81.25 501 GLU A N 1
ATOM 3791 C CA . GLU A 1 501 ? 1.639 0.652 9.312 1.00 81.25 501 GLU A CA 1
ATOM 3792 C C . GLU A 1 501 ? 0.507 -0.139 9.969 1.00 81.25 501 GLU A C 1
ATOM 3794 O O . GLU A 1 501 ? -0.468 -0.483 9.303 1.00 81.25 501 GLU A O 1
ATOM 3799 N N . LEU A 1 502 ? 0.608 -0.371 11.284 1.00 82.31 502 LEU A N 1
ATOM 3800 C CA . LEU A 1 502 ? -0.458 -0.999 12.059 1.00 82.31 502 LEU A CA 1
ATOM 3801 C C . LEU A 1 502 ? -1.718 -0.117 12.083 1.00 82.31 502 LEU A C 1
ATOM 3803 O O . LEU A 1 502 ? -2.817 -0.656 12.038 1.00 82.31 502 LEU A O 1
ATOM 3807 N N . ALA A 1 503 ? -1.593 1.216 12.056 1.00 88.06 503 ALA A N 1
ATOM 3808 C CA . ALA A 1 503 ? -2.750 2.109 11.943 1.00 88.06 503 ALA A CA 1
ATOM 3809 C C . ALA A 1 503 ? -3.514 1.922 10.620 1.00 88.06 503 ALA A C 1
ATOM 3811 O O . ALA A 1 503 ? -4.723 1.690 10.644 1.00 88.06 503 ALA A O 1
ATOM 3812 N N . PHE A 1 504 ? -2.817 1.944 9.476 1.00 83.62 504 PHE A N 1
ATOM 3813 C CA . PHE A 1 504 ? -3.438 1.674 8.171 1.00 83.62 504 PHE A CA 1
ATOM 3814 C C . PHE A 1 504 ? -4.069 0.276 8.114 1.00 83.62 504 PHE A C 1
ATOM 3816 O O . PHE A 1 504 ? -5.196 0.131 7.653 1.00 83.62 504 PHE A O 1
ATOM 3823 N N . GLN A 1 505 ? -3.388 -0.739 8.646 1.00 79.31 505 GLN A N 1
ATOM 3824 C CA . GLN A 1 505 ? -3.886 -2.115 8.712 1.00 79.31 505 GLN A CA 1
ATOM 3825 C C . GLN A 1 505 ? -5.129 -2.267 9.605 1.00 79.31 505 GLN A C 1
ATOM 3827 O O . GLN A 1 505 ? -6.071 -2.963 9.238 1.00 79.31 505 GLN A O 1
ATOM 3832 N N . ILE A 1 506 ? -5.168 -1.621 10.773 1.00 86.06 506 ILE A N 1
ATOM 3833 C CA . ILE A 1 506 ? -6.353 -1.621 11.642 1.00 86.06 506 ILE A CA 1
ATOM 3834 C C . ILE A 1 506 ? -7.521 -0.919 10.935 1.00 86.06 506 ILE A C 1
ATOM 3836 O O . ILE A 1 506 ? -8.643 -1.424 10.968 1.00 86.06 506 ILE A O 1
ATOM 3840 N N . ALA A 1 507 ? -7.271 0.207 10.262 1.00 87.75 507 ALA A N 1
ATOM 3841 C CA . ALA A 1 507 ? -8.293 0.920 9.501 1.00 87.75 507 ALA A CA 1
ATOM 3842 C C . ALA A 1 507 ? -8.823 0.106 8.306 1.00 87.75 507 ALA A C 1
ATOM 3844 O O . ALA A 1 507 ? -10.029 0.080 8.081 1.00 87.75 507 ALA A O 1
ATOM 3845 N N . GLU A 1 508 ? -7.953 -0.624 7.602 1.00 82.31 508 GLU A N 1
ATOM 3846 C CA . GLU A 1 508 ? -8.307 -1.587 6.549 1.00 82.31 508 GLU A CA 1
ATOM 3847 C C . GLU A 1 508 ? -9.273 -2.664 7.085 1.00 82.31 508 GLU A C 1
ATOM 3849 O O . GLU A 1 508 ? -10.314 -2.921 6.480 1.00 82.31 508 GLU A O 1
ATOM 3854 N N . GLN A 1 509 ? -9.018 -3.213 8.281 1.00 81.50 509 GLN A N 1
ATOM 3855 C CA . GLN A 1 509 ? -9.937 -4.158 8.936 1.00 81.50 509 GLN A CA 1
ATOM 3856 C C . GLN A 1 509 ? -11.279 -3.516 9.341 1.00 81.50 509 GLN A C 1
ATOM 3858 O O . GLN A 1 509 ? -12.325 -4.146 9.179 1.00 81.50 509 GLN A O 1
ATOM 3863 N N . PHE A 1 510 ? -11.288 -2.267 9.828 1.00 86.75 510 PHE A N 1
ATOM 3864 C CA . PHE A 1 510 ? -12.537 -1.540 10.107 1.00 86.75 510 PHE A CA 1
ATOM 3865 C C . PHE A 1 510 ? -13.342 -1.235 8.840 1.00 86.75 510 PHE A C 1
ATOM 3867 O O . PHE A 1 510 ? -14.565 -1.340 8.878 1.00 86.75 510 PHE A O 1
ATOM 3874 N N . ALA A 1 511 ? -12.687 -0.906 7.725 1.00 82.44 511 ALA A N 1
ATOM 3875 C CA . ALA A 1 511 ? -13.352 -0.660 6.448 1.00 82.44 511 ALA A CA 1
ATOM 3876 C C . ALA A 1 511 ? -13.998 -1.940 5.885 1.00 82.44 511 ALA A C 1
ATOM 3878 O O . ALA A 1 511 ? -15.141 -1.902 5.431 1.00 82.44 511 ALA A O 1
ATOM 3879 N N . VAL A 1 512 ? -13.313 -3.088 5.976 1.00 77.88 512 VAL A N 1
ATOM 3880 C CA . VAL A 1 512 ? -13.859 -4.390 5.551 1.00 77.88 512 VAL A CA 1
ATOM 3881 C C . VAL A 1 512 ? -15.034 -4.823 6.436 1.00 77.88 512 VAL A C 1
ATOM 3883 O O . VAL A 1 512 ? -16.099 -5.159 5.920 1.00 77.88 512 VAL A O 1
ATOM 3886 N N . LEU A 1 513 ? -14.881 -4.787 7.765 1.00 79.31 513 LEU A N 1
ATOM 3887 C CA . LEU A 1 513 ? -15.933 -5.216 8.698 1.00 79.31 513 LEU A CA 1
ATOM 3888 C C . LEU A 1 513 ? -17.118 -4.236 8.758 1.00 79.31 513 LEU A C 1
ATOM 3890 O O . LEU A 1 513 ? -18.259 -4.660 8.925 1.00 79.31 513 LEU A O 1
ATOM 3894 N N . GLY A 1 514 ? -16.856 -2.934 8.639 1.00 80.81 514 GLY A N 1
ATOM 3895 C CA . GLY A 1 514 ? -17.842 -1.856 8.741 1.00 80.81 514 GLY A CA 1
ATOM 3896 C C . GLY A 1 514 ? -18.473 -1.427 7.414 1.00 80.81 514 GLY A C 1
ATOM 3897 O O . GLY A 1 514 ? -19.369 -0.581 7.414 1.00 80.81 514 GLY A O 1
ATOM 3898 N N . GLY A 1 515 ? -18.057 -2.002 6.280 1.00 77.62 515 GLY A N 1
ATOM 3899 C CA . GLY A 1 515 ? -18.567 -1.634 4.954 1.00 77.62 515 GLY A CA 1
ATOM 3900 C C . GLY A 1 515 ? -20.084 -1.812 4.811 1.00 77.62 515 GLY A C 1
ATOM 3901 O O . GLY A 1 515 ? -20.754 -0.954 4.245 1.00 77.62 515 GLY A O 1
ATOM 3902 N N . SER A 1 516 ? -20.659 -2.859 5.416 1.00 71.25 516 SER A N 1
ATOM 3903 C CA . SER A 1 516 ? -22.116 -3.091 5.446 1.00 71.25 516 SER A CA 1
ATOM 3904 C C . SER A 1 516 ? -22.892 -2.138 6.372 1.00 71.25 516 SER A C 1
ATOM 3906 O O . SER A 1 516 ? -24.122 -2.149 6.370 1.00 71.25 516 SER A O 1
ATOM 3908 N N . LEU A 1 517 ? -22.187 -1.306 7.147 1.00 75.69 517 LEU A N 1
ATOM 3909 C CA . LEU A 1 517 ? -22.729 -0.305 8.072 1.00 75.69 517 LEU A CA 1
ATOM 3910 C C . LEU A 1 517 ? -22.412 1.139 7.632 1.00 75.69 517 LEU A C 1
ATOM 3912 O O . LEU A 1 517 ? -22.690 2.075 8.381 1.00 75.69 517 LEU A O 1
ATOM 3916 N N . ASN A 1 518 ? -21.803 1.334 6.452 1.00 78.69 518 ASN A N 1
ATOM 3917 C CA . ASN A 1 518 ? -21.249 2.618 5.996 1.00 78.69 518 ASN A CA 1
ATOM 3918 C C . ASN A 1 518 ? -20.311 3.268 7.041 1.00 78.69 518 ASN A C 1
ATOM 3920 O O . ASN A 1 518 ? -20.341 4.481 7.275 1.00 78.69 518 ASN A O 1
ATOM 3924 N N . THR A 1 519 ? -19.489 2.462 7.724 1.00 83.06 519 THR A N 1
ATOM 3925 C CA . THR A 1 519 ? -18.530 2.972 8.711 1.00 83.06 519 THR A CA 1
ATOM 3926 C C . THR A 1 519 ? -17.454 3.825 8.040 1.00 83.06 519 THR A C 1
ATOM 3928 O O . THR A 1 519 ? -16.668 3.330 7.240 1.00 83.06 519 THR A O 1
ATOM 3931 N N . ARG A 1 520 ? -17.378 5.106 8.419 1.00 88.31 520 ARG A N 1
ATOM 3932 C CA . ARG A 1 520 ? -16.271 5.997 8.050 1.00 88.31 520 ARG A CA 1
ATOM 3933 C C . ARG A 1 520 ? -15.102 5.811 9.013 1.00 88.31 520 ARG A C 1
ATOM 3935 O O . ARG A 1 520 ? -15.299 5.882 10.230 1.00 88.31 520 ARG A O 1
ATOM 3942 N N . THR A 1 521 ? -13.900 5.647 8.472 1.00 91.88 521 THR A N 1
ATOM 3943 C CA . THR A 1 521 ? -12.657 5.496 9.239 1.00 91.88 521 THR A CA 1
ATOM 3944 C C . THR A 1 521 ? -11.589 6.447 8.702 1.00 91.88 521 THR A C 1
ATOM 3946 O O . THR A 1 521 ? -11.466 6.577 7.489 1.00 91.88 521 THR A O 1
ATOM 3949 N N . ALA A 1 522 ? -10.840 7.100 9.595 1.00 93.19 522 ALA A N 1
ATOM 3950 C CA . ALA A 1 522 ? -9.739 8.018 9.268 1.00 93.19 522 ALA A CA 1
ATOM 3951 C C . ALA A 1 522 ? -8.417 7.556 9.907 1.00 93.19 522 ALA A C 1
ATOM 3953 O O . ALA A 1 522 ? -8.444 6.918 10.969 1.00 93.19 522 ALA A O 1
ATOM 3954 N N . VAL A 1 523 ? -7.275 7.885 9.287 1.00 94.88 523 VAL A N 1
ATOM 3955 C CA . VAL A 1 523 ? -5.941 7.410 9.714 1.00 94.88 523 VAL A CA 1
ATOM 3956 C C . VAL A 1 523 ? -5.009 8.575 10.050 1.00 94.88 523 VAL A C 1
ATOM 3958 O O . VAL A 1 523 ? -4.419 9.206 9.178 1.00 94.88 523 VAL A O 1
ATOM 3961 N N . ILE A 1 524 ? -4.834 8.833 11.348 1.00 95.19 524 ILE A N 1
ATOM 3962 C CA . ILE A 1 524 ? -4.168 10.038 11.859 1.00 95.19 524 ILE A CA 1
ATOM 3963 C C . ILE A 1 524 ? -2.755 9.702 12.354 1.00 95.19 524 ILE A C 1
ATOM 3965 O O . ILE A 1 524 ? -2.525 9.325 13.509 1.00 95.19 524 ILE A O 1
ATOM 3969 N N . VAL A 1 525 ? -1.789 9.782 11.436 1.00 92.38 525 VAL A N 1
ATOM 3970 C CA . VAL A 1 525 ? -0.405 9.326 11.617 1.00 92.38 525 VAL A CA 1
ATOM 3971 C C . VAL A 1 5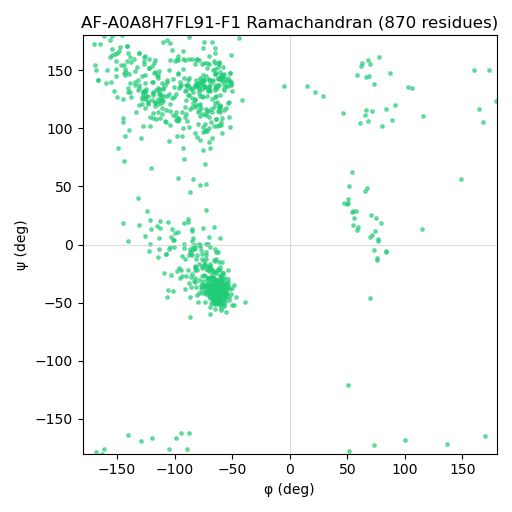25 ? 0.632 10.335 11.117 1.00 92.38 525 VAL A C 1
ATOM 3973 O O . VAL A 1 525 ? 0.476 10.990 10.084 1.00 92.38 525 VAL A O 1
ATOM 3976 N N . GLY A 1 526 ? 1.725 10.477 11.872 1.00 83.88 526 GLY A N 1
ATOM 3977 C CA . GLY A 1 526 ? 2.793 11.423 11.532 1.00 83.88 526 GLY A CA 1
ATOM 3978 C C . GLY A 1 526 ? 3.456 11.104 10.185 1.00 83.88 526 GLY A C 1
ATOM 3979 O O . GLY A 1 526 ? 3.465 9.957 9.744 1.00 83.88 526 GLY A O 1
ATOM 3980 N N . GLY A 1 527 ? 4.046 12.107 9.529 1.00 78.31 527 GLY A N 1
ATOM 3981 C CA . GLY A 1 527 ? 4.707 11.938 8.223 1.00 78.31 527 GLY A CA 1
ATOM 3982 C C . GLY A 1 527 ? 3.763 11.697 7.035 1.00 78.31 527 GLY A C 1
ATOM 3983 O O . GLY A 1 527 ? 4.240 11.398 5.944 1.00 78.31 527 GLY A O 1
ATOM 3984 N N . MET A 1 528 ? 2.453 11.828 7.250 1.00 77.38 528 MET A N 1
ATOM 3985 C CA . MET A 1 528 ? 1.465 12.189 6.230 1.00 77.38 528 MET A CA 1
ATOM 3986 C C . MET A 1 528 ? 1.194 13.703 6.333 1.00 77.38 528 MET A C 1
ATOM 3988 O O . MET A 1 528 ? 1.487 14.304 7.370 1.00 77.38 528 MET A O 1
ATOM 3992 N N . ASP A 1 529 ? 0.619 14.322 5.302 1.00 81.75 529 ASP A N 1
ATOM 3993 C CA . ASP A 1 529 ? 0.256 15.750 5.319 1.00 81.75 529 ASP A CA 1
ATOM 3994 C C . ASP A 1 529 ? -0.749 16.094 6.446 1.00 81.75 529 ASP A C 1
ATOM 3996 O O . ASP A 1 529 ? -1.586 15.274 6.825 1.00 81.75 529 ASP A O 1
ATOM 4000 N N . MET A 1 530 ? -0.637 17.298 7.016 1.00 81.56 530 MET A N 1
ATOM 4001 C CA . MET A 1 530 ? -1.499 17.810 8.087 1.00 81.56 530 MET A CA 1
ATOM 4002 C C . MET A 1 530 ? -2.872 18.243 7.563 1.00 81.56 530 MET A C 1
ATOM 4004 O O . MET A 1 530 ? -3.882 17.937 8.194 1.00 81.56 530 MET A O 1
ATOM 4008 N N . MET A 1 531 ? -2.935 18.914 6.409 1.00 81.56 531 MET A N 1
ATOM 4009 C CA . MET A 1 531 ? -4.193 19.460 5.886 1.00 81.56 531 MET A CA 1
ATOM 4010 C C . MET A 1 531 ? -5.137 18.342 5.419 1.00 81.56 531 MET A C 1
ATOM 4012 O O . MET A 1 531 ? -6.323 18.345 5.741 1.00 81.56 531 MET A O 1
ATOM 4016 N N . SER A 1 532 ? -4.587 17.319 4.767 1.00 81.88 532 SER A N 1
ATOM 4017 C CA . SER A 1 532 ? -5.285 16.100 4.348 1.00 81.88 532 SER A CA 1
ATOM 4018 C C . SER A 1 532 ? -5.883 15.338 5.538 1.00 81.88 532 SER A C 1
ATOM 4020 O O . SER A 1 532 ? -7.041 14.932 5.494 1.00 81.88 532 SER A O 1
ATOM 4022 N N . GLN A 1 533 ? -5.133 15.197 6.639 1.00 87.88 533 GLN A N 1
ATOM 4023 C CA . GLN A 1 533 ? -5.627 14.553 7.865 1.00 87.88 533 GLN A CA 1
ATOM 4024 C C . GLN A 1 533 ? -6.694 15.394 8.586 1.00 87.88 533 GLN A C 1
ATOM 4026 O O . GLN A 1 533 ? -7.650 14.841 9.129 1.00 87.88 533 GLN A O 1
ATOM 4031 N N . ALA A 1 534 ? -6.578 16.726 8.560 1.00 85.56 534 ALA A N 1
ATOM 4032 C CA . ALA A 1 534 ? -7.628 17.615 9.055 1.00 85.56 534 ALA A CA 1
ATOM 4033 C C . ALA A 1 534 ? -8.916 17.487 8.216 1.00 85.56 534 ALA A C 1
ATOM 4035 O O . ALA A 1 534 ? -10.009 17.436 8.774 1.00 85.56 534 ALA A O 1
ATOM 4036 N N . LEU A 1 535 ? -8.803 17.336 6.891 1.00 83.56 535 LEU A N 1
ATOM 4037 C CA . LEU A 1 535 ? -9.944 17.073 6.010 1.00 83.56 535 LEU A CA 1
ATOM 4038 C C . LEU A 1 535 ? -10.574 15.688 6.267 1.00 83.56 535 LEU A C 1
ATOM 4040 O O . LEU A 1 535 ? -11.800 15.575 6.313 1.00 83.56 535 LEU A O 1
ATOM 4044 N N . GLU A 1 536 ? -9.772 14.642 6.505 1.00 86.25 536 GLU A N 1
ATOM 4045 C CA . GLU A 1 536 ? -10.271 13.324 6.936 1.00 86.25 536 GLU A CA 1
ATOM 4046 C C . GLU A 1 536 ? -11.072 13.399 8.247 1.00 86.25 536 GLU A C 1
ATOM 4048 O O . GLU A 1 536 ? -12.142 12.793 8.340 1.00 86.25 536 GLU A O 1
ATOM 4053 N N . LEU A 1 537 ? -10.611 14.171 9.238 1.00 88.56 537 LEU A N 1
ATOM 4054 C CA . LEU A 1 537 ? -11.358 14.424 10.478 1.00 88.56 537 LEU A CA 1
ATOM 4055 C C . LEU A 1 537 ? -12.620 15.273 10.228 1.00 88.56 537 LEU A C 1
ATOM 4057 O O . LEU A 1 537 ? -13.688 14.964 10.763 1.00 88.56 537 LEU A O 1
ATOM 4061 N N . GLY A 1 538 ? -12.533 16.286 9.361 1.00 84.38 538 GLY A N 1
ATOM 4062 C CA . GLY A 1 538 ? -13.654 17.139 8.948 1.00 84.38 538 GLY A CA 1
ATOM 4063 C C . GLY A 1 538 ? -14.801 16.367 8.290 1.00 84.38 538 GLY A C 1
ATOM 4064 O O . GLY A 1 538 ? -15.971 16.697 8.493 1.00 84.38 538 GLY A O 1
ATOM 4065 N N . ASN A 1 539 ? -14.494 15.255 7.613 1.00 85.19 539 ASN A N 1
ATOM 4066 C CA . ASN A 1 539 ? -15.472 14.312 7.056 1.00 85.19 539 ASN A CA 1
ATOM 4067 C C . ASN A 1 539 ? -16.247 13.490 8.117 1.00 85.19 539 ASN A C 1
ATOM 4069 O O . ASN A 1 539 ? -17.052 12.622 7.761 1.00 85.19 539 ASN A O 1
ATOM 4073 N N . ARG A 1 540 ? -16.061 13.787 9.415 1.00 86.88 540 ARG A N 1
ATOM 4074 C CA . ARG A 1 540 ? -16.750 13.206 10.586 1.00 86.88 540 ARG A CA 1
ATOM 4075 C C . ARG A 1 540 ? -16.666 11.669 10.637 1.00 86.88 540 ARG A C 1
ATOM 4077 O O . ARG A 1 540 ? -17.702 11.000 10.560 1.00 86.88 540 ARG A O 1
ATOM 4084 N N . PRO A 1 541 ? -15.456 11.091 10.750 1.00 91.62 541 PRO A N 1
ATOM 4085 C CA . PRO A 1 541 ? -15.265 9.648 10.833 1.00 91.62 541 PRO A CA 1
ATOM 4086 C C . PRO A 1 541 ? -15.906 9.072 12.102 1.00 91.62 541 PRO A C 1
ATOM 4088 O O . PRO A 1 541 ? -15.934 9.712 13.151 1.00 91.62 541 PRO A O 1
ATOM 4091 N N . HIS A 1 542 ? -16.399 7.836 12.012 1.00 92.00 542 HIS A N 1
ATOM 4092 C CA . HIS A 1 542 ? -16.954 7.105 13.156 1.00 92.00 542 HIS A CA 1
ATOM 4093 C C . HIS A 1 542 ? -15.854 6.437 13.992 1.00 92.00 542 HIS A C 1
ATOM 4095 O O . HIS A 1 542 ? -15.976 6.301 15.211 1.00 92.00 542 HIS A O 1
ATOM 4101 N N . VAL A 1 543 ? -14.775 6.017 13.326 1.00 94.25 543 VAL A N 1
ATOM 4102 C CA . VAL A 1 543 ? -13.594 5.393 13.930 1.00 94.25 543 VAL A CA 1
ATOM 4103 C C . VAL A 1 543 ? -12.357 6.183 13.513 1.00 94.25 543 VAL A C 1
ATOM 4105 O O . VAL A 1 543 ? -12.126 6.386 12.324 1.00 94.25 543 VAL A O 1
ATOM 4108 N N . VAL A 1 544 ? -11.541 6.601 14.475 1.00 95.75 544 VAL A N 1
ATOM 4109 C CA . VAL A 1 544 ? -10.225 7.200 14.214 1.00 95.75 544 VAL A CA 1
ATOM 4110 C C . VAL A 1 544 ? -9.152 6.211 14.648 1.00 95.75 544 VAL A C 1
ATOM 4112 O O . VAL A 1 544 ? -9.181 5.725 15.778 1.00 95.75 544 VAL A O 1
ATOM 4115 N N . VAL A 1 545 ? -8.203 5.913 13.761 1.00 96.44 545 VAL A N 1
ATOM 4116 C CA . VAL A 1 545 ? -7.039 5.070 14.063 1.00 96.44 545 VAL A CA 1
ATOM 4117 C C . VAL A 1 545 ? -5.788 5.939 13.998 1.00 96.44 545 VAL A C 1
ATOM 4119 O O . VAL A 1 545 ? -5.557 6.595 12.985 1.00 96.44 545 VAL A O 1
ATOM 4122 N N . ALA A 1 546 ? -4.998 5.999 15.071 1.00 95.94 546 ALA A N 1
ATOM 4123 C CA . ALA A 1 546 ? -3.987 7.044 15.221 1.00 95.94 546 ALA A CA 1
ATOM 4124 C C . ALA A 1 546 ? -2.705 6.624 15.953 1.00 95.94 546 ALA A C 1
ATOM 4126 O O . ALA A 1 546 ? -2.707 5.763 16.835 1.00 95.94 546 ALA A O 1
ATOM 4127 N N . THR A 1 547 ? -1.613 7.333 15.651 1.00 94.31 547 THR A N 1
ATOM 4128 C CA . THR A 1 547 ? -0.420 7.384 16.518 1.00 94.31 547 THR A CA 1
ATOM 4129 C C . THR A 1 547 ? -0.570 8.512 17.550 1.00 94.31 547 THR A C 1
ATOM 4131 O O . THR A 1 547 ? -0.937 9.612 17.127 1.00 94.31 547 THR A O 1
ATOM 4134 N N . PRO A 1 548 ? -0.245 8.314 18.850 1.00 92.75 548 PRO A N 1
ATOM 4135 C CA . PRO A 1 548 ? -0.556 9.271 19.923 1.00 92.75 548 PRO A CA 1
ATOM 4136 C C . PRO A 1 548 ? -0.139 10.721 19.656 1.00 92.75 548 PRO A C 1
ATOM 4138 O O . PRO A 1 548 ? -0.989 11.605 19.718 1.00 92.75 548 PRO A O 1
ATOM 4141 N N . GLY A 1 549 ? 1.126 10.960 19.289 1.00 91.62 549 GLY A N 1
ATOM 4142 C CA . GLY A 1 549 ? 1.624 12.314 19.027 1.00 91.62 549 GLY A CA 1
ATOM 4143 C C . GLY A 1 549 ? 0.842 13.032 17.926 1.00 91.62 549 GLY A C 1
ATOM 4144 O O . GLY A 1 549 ? 0.414 14.159 18.123 1.00 91.62 549 GLY A O 1
ATOM 4145 N N . ARG A 1 550 ? 0.525 12.354 16.812 1.00 93.19 550 ARG A N 1
ATOM 4146 C CA . ARG A 1 550 ? -0.158 13.009 15.685 1.00 93.19 550 ARG A CA 1
ATOM 4147 C C . ARG A 1 550 ? -1.591 13.427 15.997 1.00 93.19 550 ARG A C 1
ATOM 4149 O O . ARG A 1 550 ? -1.981 14.533 15.643 1.00 93.19 550 ARG A O 1
ATOM 4156 N N . ILE A 1 551 ? -2.384 12.577 16.656 1.00 93.75 551 ILE A N 1
ATOM 4157 C CA . ILE A 1 551 ? -3.745 12.984 17.048 1.00 93.75 551 ILE A CA 1
ATOM 4158 C C . ILE A 1 551 ? -3.699 14.125 18.076 1.00 93.75 551 ILE A C 1
ATOM 4160 O O . ILE A 1 551 ? -4.551 15.008 18.056 1.00 93.75 551 ILE A O 1
ATOM 4164 N N . VAL A 1 552 ? -2.659 14.164 18.911 1.00 91.88 552 VAL A N 1
ATOM 4165 C CA . VAL A 1 552 ? -2.399 15.273 19.831 1.00 91.88 552 VAL A CA 1
ATOM 4166 C C . VAL A 1 552 ? -1.948 16.550 19.108 1.00 91.88 552 VAL A C 1
ATOM 4168 O O . VAL A 1 552 ? -2.402 17.621 19.497 1.00 91.88 552 VAL A O 1
ATOM 4171 N N . ASP A 1 553 ? -1.156 16.472 18.033 1.00 91.44 553 ASP A N 1
ATOM 4172 C CA . ASP A 1 553 ? -0.828 17.629 17.185 1.00 91.44 553 ASP A CA 1
ATOM 4173 C C . ASP A 1 553 ? -2.107 18.277 16.634 1.00 91.44 553 ASP A C 1
ATOM 4175 O O . ASP A 1 553 ? -2.282 19.487 16.753 1.00 91.44 553 ASP A O 1
ATOM 4179 N N . HIS A 1 554 ? -3.032 17.470 16.092 1.00 89.94 554 HIS A N 1
ATOM 4180 C CA . HIS A 1 554 ? -4.318 17.957 15.576 1.00 89.94 554 HIS A CA 1
ATOM 4181 C C . HIS A 1 554 ? -5.186 18.595 16.670 1.00 89.94 554 HIS A C 1
ATOM 4183 O O . HIS A 1 554 ? -5.796 19.636 16.432 1.00 89.94 554 HIS A O 1
ATOM 4189 N N . LEU A 1 555 ? -5.235 18.009 17.873 1.00 88.31 555 LEU A N 1
ATOM 4190 C CA . LEU A 1 555 ? -5.949 18.595 19.014 1.00 88.31 555 LEU A CA 1
ATOM 4191 C C . LEU A 1 555 ? -5.336 19.945 19.423 1.00 88.31 555 LEU A C 1
ATOM 4193 O O . LEU A 1 555 ? -6.067 20.927 19.554 1.00 88.31 555 LEU A O 1
ATOM 4197 N N . ARG A 1 556 ? -4.003 20.016 19.556 1.00 87.44 556 ARG A N 1
ATOM 4198 C CA . ARG A 1 556 ? -3.262 21.246 19.892 1.00 87.44 556 ARG A CA 1
ATOM 4199 C C . ARG A 1 556 ? -3.408 22.333 18.821 1.00 87.44 556 ARG A C 1
ATOM 4201 O O . ARG A 1 556 ? -3.452 23.505 19.172 1.00 87.44 556 ARG A O 1
ATOM 4208 N N . SER A 1 557 ? -3.499 21.964 17.541 1.00 82.50 557 SER A N 1
ATOM 4209 C CA . SER A 1 557 ? -3.675 22.912 16.433 1.00 82.50 557 SER A CA 1
ATOM 4210 C C . SER A 1 557 ? -5.129 23.349 16.206 1.00 82.50 557 SER A C 1
ATOM 4212 O O . SER A 1 557 ? -5.380 24.111 15.277 1.00 82.50 557 SER A O 1
ATOM 4214 N N . SER A 1 558 ? -6.100 22.853 16.986 1.00 72.50 558 SER A N 1
ATOM 4215 C CA . SER A 1 558 ? -7.519 23.178 16.790 1.00 72.50 558 SER A CA 1
ATOM 4216 C C . SER A 1 558 ? -7.929 24.450 17.540 1.00 72.50 558 SER A C 1
ATOM 4218 O O . SER A 1 558 ? -8.189 24.447 18.740 1.00 72.50 558 SER A O 1
ATOM 4220 N N . THR A 1 559 ? -8.033 25.564 16.814 1.00 56.91 559 THR A N 1
ATOM 4221 C CA . THR A 1 559 ? -8.341 26.894 17.380 1.00 56.91 559 THR A CA 1
ATOM 4222 C C . THR A 1 559 ? -9.801 27.055 17.828 1.00 56.91 559 THR A C 1
ATOM 4224 O O . THR A 1 559 ? -10.164 28.068 18.422 1.00 56.91 559 THR A O 1
ATOM 4227 N N . SER A 1 560 ? -10.683 26.101 17.506 1.00 55.41 560 SER A N 1
ATOM 4228 C CA . SER A 1 560 ? -12.136 26.216 17.738 1.00 55.41 560 SER A CA 1
ATOM 4229 C C . SER A 1 560 ? -12.827 24.899 18.124 1.00 55.41 560 SER A C 1
ATOM 4231 O O . SER A 1 560 ? -14.047 24.796 18.028 1.00 55.41 560 SER A O 1
ATOM 4233 N N . GLY A 1 561 ? -12.073 23.890 18.580 1.00 61.62 561 GLY A N 1
ATOM 4234 C CA . GLY A 1 561 ? -12.644 22.625 19.074 1.00 61.62 561 GLY A CA 1
ATOM 4235 C C . GLY A 1 561 ? -13.251 21.719 17.994 1.00 61.62 561 GLY A C 1
ATOM 4236 O O . GLY A 1 561 ? -14.128 20.912 18.289 1.00 61.62 561 GLY A O 1
ATOM 4237 N N . GLU A 1 562 ? -12.791 21.845 16.746 1.00 68.19 562 GLU A N 1
ATOM 4238 C CA . GLU A 1 562 ? -13.319 21.133 15.570 1.00 68.19 562 GLU A CA 1
ATOM 4239 C C . GLU A 1 562 ? -13.257 19.598 15.706 1.00 68.19 562 GLU A C 1
ATOM 4241 O O . GLU A 1 562 ? -14.119 18.882 15.192 1.00 68.19 562 GLU A O 1
ATOM 4246 N N . TRP A 1 563 ? -12.267 19.088 16.445 1.00 78.38 563 TRP A N 1
ATOM 4247 C CA . TRP A 1 563 ? -12.012 17.659 16.648 1.00 78.38 563 TRP A CA 1
ATOM 4248 C C . TRP A 1 563 ? -12.611 17.149 17.971 1.00 78.38 563 TRP A C 1
ATOM 4250 O O . TRP A 1 563 ? -11.902 16.627 18.831 1.00 78.38 563 TRP A O 1
ATOM 4260 N N . ASP A 1 564 ? -13.925 17.316 18.153 1.00 79.88 564 ASP A N 1
ATOM 4261 C CA . ASP A 1 564 ? -14.640 16.909 19.373 1.00 79.88 564 ASP A CA 1
ATOM 4262 C C . ASP A 1 564 ? -14.525 15.396 19.664 1.00 79.88 564 ASP A C 1
ATOM 4264 O O . ASP A 1 564 ? -15.193 14.557 19.051 1.00 79.88 564 ASP A O 1
ATOM 4268 N N . LEU A 1 565 ? -13.708 15.051 20.666 1.00 88.31 565 LEU A N 1
ATOM 4269 C CA . LEU A 1 565 ? -13.556 13.690 21.189 1.00 88.31 565 LEU A CA 1
ATOM 4270 C C . LEU A 1 565 ? -14.496 13.368 22.368 1.00 88.31 565 LEU A C 1
ATOM 4272 O O . LEU A 1 565 ? -14.467 12.240 22.867 1.00 88.31 565 LEU A O 1
ATOM 4276 N N . SER A 1 566 ? -15.359 14.292 22.815 1.00 84.94 566 SER A N 1
ATOM 4277 C CA . SER A 1 566 ? -16.250 14.088 23.976 1.00 84.94 566 SER A CA 1
ATOM 4278 C C . SER A 1 566 ? -17.226 12.915 23.807 1.00 84.94 566 SER A C 1
ATOM 4280 O O . SER A 1 566 ? -17.715 12.350 24.790 1.00 84.94 566 SER A O 1
ATOM 4282 N N . ARG A 1 567 ? -17.489 12.514 22.557 1.00 85.56 567 ARG A N 1
ATOM 4283 C CA . ARG A 1 567 ? -18.402 11.423 22.191 1.00 85.56 567 ARG A CA 1
ATOM 4284 C C . ARG A 1 567 ? -17.757 10.037 22.159 1.00 85.56 567 ARG A C 1
ATOM 4286 O O . ARG A 1 567 ? -18.501 9.059 22.100 1.00 85.56 567 ARG A O 1
ATOM 4293 N N . VAL A 1 568 ? -16.429 9.928 22.268 1.00 91.06 568 VAL A N 1
ATOM 4294 C CA . VAL A 1 568 ? -15.696 8.651 22.178 1.00 91.06 568 VAL A CA 1
ATOM 4295 C C . VAL A 1 568 ? -16.175 7.662 23.247 1.00 91.06 568 VAL A C 1
ATOM 4297 O O . VAL A 1 568 ? -15.884 7.805 24.434 1.00 91.06 568 VAL A O 1
ATOM 4300 N N . LYS A 1 569 ? -16.889 6.615 22.819 1.00 89.56 569 LYS A N 1
ATOM 4301 C CA . LYS A 1 569 ? -17.383 5.531 23.684 1.00 89.56 569 LYS A CA 1
ATOM 4302 C C . LYS A 1 569 ? -16.385 4.391 23.840 1.00 89.56 569 LYS A C 1
ATOM 4304 O O . LYS A 1 569 ? -16.466 3.672 24.834 1.00 89.56 569 LYS A O 1
ATOM 4309 N N . PHE A 1 570 ? -15.441 4.249 22.912 1.00 89.94 570 PHE A N 1
ATOM 4310 C CA . PHE A 1 570 ? -14.389 3.234 22.957 1.00 89.94 570 PHE A CA 1
ATOM 4311 C C . PHE A 1 570 ? -12.999 3.842 22.765 1.00 89.94 570 PHE A C 1
ATOM 4313 O O . PHE A 1 570 ? -12.735 4.501 21.763 1.00 89.94 570 PHE A O 1
ATOM 4320 N N . LEU A 1 571 ? -12.095 3.552 23.696 1.00 91.06 571 LEU A N 1
ATOM 4321 C CA . LEU A 1 571 ? -10.659 3.755 23.548 1.00 91.06 571 LEU A CA 1
ATOM 4322 C C . LEU A 1 571 ? -9.977 2.387 23.447 1.00 91.06 571 LEU A C 1
ATOM 4324 O O . LEU A 1 571 ? -10.100 1.570 24.359 1.00 91.06 571 LEU A O 1
ATOM 4328 N N . VAL A 1 572 ? -9.226 2.152 22.377 1.00 90.94 572 VAL A N 1
ATOM 4329 C CA . VAL A 1 572 ? -8.392 0.955 22.218 1.00 90.94 572 VAL A CA 1
ATOM 4330 C C . VAL A 1 572 ? -6.923 1.365 22.216 1.00 90.94 572 VAL A C 1
ATOM 4332 O O . VAL A 1 572 ? -6.557 2.318 21.536 1.00 90.94 572 VAL A O 1
ATOM 4335 N N . LEU A 1 573 ? -6.084 0.651 22.963 1.00 89.75 573 LEU A N 1
ATOM 4336 C CA . LEU A 1 573 ? -4.623 0.716 22.876 1.00 89.75 573 LEU A CA 1
ATOM 4337 C C . LEU A 1 573 ? -4.137 -0.633 22.339 1.00 89.75 573 LEU A C 1
ATOM 4339 O O . LEU A 1 573 ? -4.210 -1.619 23.069 1.00 89.75 573 LEU A O 1
ATOM 4343 N N . ASP A 1 574 ? -3.663 -0.688 21.094 1.00 87.25 574 ASP A N 1
ATOM 4344 C CA . ASP A 1 574 ? -3.015 -1.880 20.525 1.00 87.25 574 ASP A CA 1
ATOM 4345 C C . ASP A 1 574 ? -1.487 -1.715 20.531 1.00 87.25 574 ASP A C 1
ATOM 4347 O O . ASP A 1 574 ? -0.974 -0.612 20.348 1.00 87.25 574 ASP A O 1
ATOM 4351 N N . GLU A 1 575 ? -0.763 -2.804 20.798 1.00 82.62 575 GLU A N 1
ATOM 4352 C CA . GLU A 1 575 ? 0.629 -2.774 21.295 1.00 82.62 575 GLU A CA 1
ATOM 4353 C C . GLU A 1 575 ? 0.782 -1.858 22.526 1.00 82.62 575 GLU A C 1
ATOM 4355 O O . GLU A 1 575 ? 1.626 -0.957 22.592 1.00 82.62 575 GLU A O 1
ATOM 4360 N N . ALA A 1 576 ? -0.093 -2.075 23.515 1.00 82.69 576 ALA A N 1
ATOM 4361 C CA . ALA A 1 576 ? -0.151 -1.296 24.748 1.00 82.69 576 ALA A CA 1
ATOM 4362 C C . ALA A 1 576 ? 1.168 -1.320 25.546 1.00 82.69 576 ALA A C 1
ATOM 4364 O O . ALA A 1 576 ? 1.520 -0.317 26.161 1.00 82.69 576 ALA A O 1
ATOM 4365 N N . ASP A 1 577 ? 1.919 -2.423 25.497 1.00 78.06 577 ASP A N 1
ATOM 4366 C CA . ASP A 1 577 ? 3.267 -2.549 26.064 1.00 78.06 577 ASP A CA 1
ATOM 4367 C C . ASP A 1 577 ? 4.243 -1.496 25.517 1.00 78.06 577 ASP A C 1
ATOM 4369 O O . ASP A 1 577 ? 5.040 -0.939 26.272 1.00 78.06 577 ASP A O 1
ATOM 4373 N N . ARG A 1 578 ? 4.138 -1.166 24.226 1.00 79.06 578 ARG A N 1
ATOM 4374 C CA . ARG A 1 578 ? 4.928 -0.113 23.579 1.00 79.06 578 ARG A CA 1
ATOM 4375 C C . ARG A 1 578 ? 4.310 1.278 23.720 1.00 79.06 578 ARG A C 1
ATOM 4377 O O . ARG A 1 578 ? 5.057 2.242 23.883 1.00 79.06 578 ARG A O 1
ATOM 4384 N N . LEU A 1 579 ? 2.983 1.411 23.671 1.00 85.06 579 LEU A N 1
ATOM 4385 C CA . LEU A 1 579 ? 2.305 2.699 23.895 1.00 85.06 579 LEU A CA 1
ATOM 4386 C C . LEU A 1 579 ? 2.564 3.255 25.300 1.00 85.06 579 LEU A C 1
ATOM 4388 O O . LEU A 1 579 ? 2.690 4.461 25.457 1.00 85.06 579 LEU A O 1
ATOM 4392 N N . LEU A 1 580 ? 2.681 2.394 26.309 1.00 83.38 580 LEU A N 1
ATOM 4393 C CA . LEU A 1 580 ? 2.893 2.782 27.708 1.00 83.38 580 LEU A CA 1
ATOM 4394 C C . LEU A 1 580 ? 4.381 2.939 28.078 1.00 83.38 580 LEU A C 1
ATOM 4396 O O . LEU A 1 580 ? 4.739 2.922 29.256 1.00 83.38 580 LEU A O 1
ATOM 4400 N N . THR A 1 581 ? 5.254 3.106 27.080 1.00 80.56 581 THR A N 1
ATOM 4401 C CA . THR A 1 581 ? 6.646 3.528 27.292 1.00 80.56 581 THR A CA 1
ATOM 4402 C C . THR A 1 581 ? 6.727 5.031 27.600 1.00 80.56 581 THR A C 1
ATOM 4404 O O . THR A 1 581 ? 5.856 5.795 27.167 1.00 80.56 581 THR A O 1
ATOM 4407 N N . PRO A 1 582 ? 7.783 5.506 28.295 1.00 80.81 582 PRO A N 1
ATOM 4408 C CA . PRO A 1 582 ? 7.945 6.928 28.616 1.00 80.81 582 PRO A CA 1
ATOM 4409 C C . PRO A 1 582 ? 7.869 7.861 27.396 1.00 80.81 582 PRO A C 1
ATOM 4411 O O . PRO A 1 582 ? 7.391 8.985 27.515 1.00 80.81 582 PRO A O 1
ATOM 4414 N N . THR A 1 583 ? 8.270 7.378 26.214 1.00 83.69 583 THR A N 1
ATOM 4415 C CA . THR A 1 583 ? 8.280 8.120 24.943 1.00 83.69 583 THR A CA 1
ATOM 4416 C C . THR A 1 583 ? 6.921 8.704 24.546 1.00 83.69 583 THR A C 1
ATOM 4418 O O . THR A 1 583 ? 6.887 9.786 23.972 1.00 83.69 583 THR A O 1
ATOM 4421 N N . PHE A 1 584 ? 5.807 8.027 24.847 1.00 85.75 584 PHE A N 1
ATOM 4422 C CA . PHE A 1 584 ? 4.457 8.511 24.512 1.00 85.75 584 PHE A CA 1
ATOM 4423 C C . PHE A 1 584 ? 3.690 9.071 25.720 1.00 85.75 584 PHE A C 1
ATOM 4425 O O . PHE A 1 584 ? 2.564 9.545 25.560 1.00 85.75 584 PHE A O 1
ATOM 4432 N N . ALA A 1 585 ? 4.264 9.027 26.927 1.00 84.38 585 ALA A N 1
ATOM 4433 C CA . ALA A 1 585 ? 3.566 9.407 28.153 1.00 84.38 585 ALA A CA 1
ATOM 4434 C C . ALA A 1 585 ? 3.019 10.857 28.156 1.00 84.38 585 ALA A C 1
ATOM 4436 O O . ALA A 1 585 ? 1.874 11.026 28.585 1.00 84.38 585 ALA A O 1
ATOM 4437 N N . PRO A 1 586 ? 3.730 11.889 27.643 1.00 87.75 586 PRO A N 1
ATOM 4438 C CA . PRO A 1 586 ? 3.202 13.259 27.601 1.00 87.75 586 PRO A CA 1
ATOM 4439 C C . PRO A 1 586 ? 1.977 13.406 26.688 1.00 87.75 586 PRO A C 1
ATOM 4441 O O . PRO A 1 586 ? 0.985 14.036 27.061 1.00 87.75 586 PRO A O 1
ATOM 4444 N N . ASP A 1 587 ? 2.014 12.786 25.507 1.00 90.19 587 ASP A N 1
ATOM 4445 C CA . ASP A 1 587 ? 0.921 12.863 24.535 1.00 90.19 587 ASP A CA 1
ATOM 4446 C C . ASP A 1 587 ? -0.283 12.030 24.985 1.00 90.19 587 ASP A C 1
ATOM 4448 O O . ASP A 1 587 ? -1.418 12.495 24.903 1.00 90.19 587 ASP A O 1
ATOM 4452 N N . LEU A 1 588 ? -0.061 10.841 25.556 1.00 88.44 588 LEU A N 1
ATOM 4453 C CA . LEU A 1 588 ? -1.137 10.055 26.165 1.00 88.44 588 LEU A CA 1
ATOM 4454 C C . LEU A 1 588 ? -1.791 10.793 27.340 1.00 88.44 588 LEU A C 1
ATOM 4456 O O . LEU A 1 588 ? -3.014 10.765 27.452 1.00 88.44 588 LEU A O 1
ATOM 4460 N N . ALA A 1 589 ? -1.024 11.498 28.179 1.00 85.06 589 ALA A N 1
ATOM 4461 C CA . ALA A 1 589 ? -1.582 12.303 29.266 1.00 85.06 589 ALA A CA 1
ATOM 4462 C C . ALA A 1 589 ? -2.481 13.442 28.746 1.00 85.06 589 ALA A C 1
ATOM 4464 O O . ALA A 1 589 ? -3.589 13.626 29.255 1.00 85.06 589 ALA A O 1
ATOM 4465 N N . HIS A 1 590 ? -2.050 14.155 27.699 1.00 88.12 590 HIS A N 1
ATOM 4466 C CA . HIS A 1 590 ? -2.841 15.209 27.053 1.00 88.12 590 HIS A CA 1
ATOM 4467 C C . HIS A 1 590 ? -4.096 14.652 26.352 1.00 88.12 590 HIS A C 1
ATOM 4469 O O . HIS A 1 590 ? -5.200 15.162 26.524 1.00 88.12 590 HIS A O 1
ATOM 4475 N N . LEU A 1 591 ? -3.968 13.544 25.621 1.00 89.12 591 LEU A N 1
ATOM 4476 C CA . LEU A 1 591 ? -5.098 12.873 24.979 1.00 89.12 591 LEU A CA 1
ATOM 4477 C C . LEU A 1 591 ? -6.116 12.338 26.002 1.00 89.12 591 LEU A C 1
ATOM 4479 O O . LEU A 1 591 ? -7.324 12.368 25.771 1.00 89.12 591 LEU A O 1
ATOM 4483 N N . PHE A 1 592 ? -5.652 11.854 27.155 1.00 87.12 592 PHE A N 1
ATOM 4484 C CA . PHE A 1 592 ? -6.522 11.317 28.201 1.00 87.12 592 PHE A CA 1
ATOM 4485 C C . PHE A 1 592 ? -7.279 12.390 28.995 1.00 87.12 592 PHE A C 1
ATOM 4487 O O . PHE A 1 592 ? -8.271 12.024 29.631 1.00 87.12 592 PHE A O 1
ATOM 4494 N N . SER A 1 593 ? -6.869 13.666 28.952 1.00 84.81 593 SER A N 1
ATOM 4495 C CA . SER A 1 593 ? -7.659 14.778 29.505 1.00 84.81 593 SER A CA 1
ATOM 4496 C C . SER A 1 593 ? -8.737 15.274 28.533 1.00 84.81 593 SER A C 1
ATOM 4498 O O . SER A 1 593 ? -9.815 15.651 28.987 1.00 84.81 593 SER A O 1
ATOM 4500 N N . ALA A 1 594 ? -8.497 15.191 27.217 1.00 86.81 594 ALA A N 1
ATOM 4501 C CA . ALA A 1 594 ? -9.489 15.490 26.178 1.00 86.81 594 ALA A CA 1
ATOM 4502 C C . ALA A 1 594 ? -10.580 14.404 26.028 1.00 86.81 594 ALA A C 1
ATOM 4504 O O . ALA A 1 594 ? -11.698 14.695 25.607 1.00 86.81 594 ALA A O 1
ATOM 4505 N N . LEU A 1 595 ? -10.278 13.143 26.365 1.00 88.25 595 LEU A N 1
ATOM 4506 C CA . LEU A 1 595 ? -11.223 12.025 26.239 1.00 88.25 595 LEU A CA 1
ATOM 4507 C C . LEU A 1 595 ? -12.220 11.922 27.415 1.00 88.25 595 LEU A C 1
ATOM 4509 O O . LEU A 1 595 ? -11.818 12.019 28.580 1.00 88.25 595 LEU A O 1
ATOM 4513 N N . PRO A 1 596 ? -13.497 11.571 27.159 1.00 87.06 596 PRO A N 1
ATOM 4514 C CA . PRO A 1 596 ? -14.536 11.466 28.184 1.00 87.06 596 PRO A CA 1
ATOM 4515 C C . PRO A 1 596 ? -14.203 10.416 29.252 1.00 87.06 596 PRO A C 1
ATOM 4517 O O . PRO A 1 596 ? -13.662 9.344 28.960 1.00 87.06 596 PRO A O 1
ATOM 4520 N N . LYS A 1 597 ? -14.556 10.708 30.511 1.00 81.06 597 LYS A N 1
ATOM 4521 C CA . LYS A 1 597 ? -14.325 9.807 31.659 1.00 81.06 597 LYS A CA 1
ATOM 4522 C C . LYS A 1 597 ? -15.143 8.511 31.551 1.00 81.06 597 LYS A C 1
ATOM 4524 O O . LYS A 1 597 ? -14.649 7.444 31.916 1.00 81.06 597 LYS A O 1
ATOM 4529 N N . GLU A 1 598 ? -16.358 8.602 31.013 1.00 81.12 598 GLU A N 1
ATOM 4530 C CA . GLU A 1 598 ? -17.265 7.477 30.768 1.00 81.12 598 GLU A CA 1
ATOM 4531 C C . GLU A 1 598 ? -17.098 6.924 29.347 1.00 81.12 598 GLU A C 1
ATOM 4533 O O . GLU A 1 598 ? -17.837 7.253 28.418 1.00 81.12 598 GLU A O 1
ATOM 4538 N N . ARG A 1 599 ? -16.095 6.059 29.197 1.00 85.69 599 ARG A N 1
ATOM 4539 C CA . ARG A 1 599 ? -15.813 5.278 27.986 1.00 85.69 599 ARG A CA 1
ATOM 4540 C C . ARG A 1 599 ? -15.425 3.848 28.350 1.00 85.69 599 ARG A C 1
ATOM 4542 O O . ARG A 1 599 ? -14.944 3.612 29.464 1.00 85.69 599 ARG A O 1
ATOM 4549 N N . GLN A 1 600 ? -15.592 2.915 27.419 1.00 81.62 600 GLN A N 1
ATOM 4550 C CA . GLN A 1 600 ? -14.957 1.602 27.496 1.00 81.62 600 GLN A CA 1
ATOM 4551 C C . GLN A 1 600 ? -13.492 1.729 27.053 1.00 81.62 600 GLN A C 1
ATOM 4553 O O . GLN A 1 600 ? -13.214 2.351 26.028 1.00 81.62 600 GLN A O 1
ATOM 4558 N N . THR A 1 601 ? -12.562 1.154 27.813 1.00 82.88 601 THR A N 1
ATOM 4559 C CA . THR A 1 601 ? -11.133 1.115 27.476 1.00 82.88 601 THR A CA 1
ATOM 4560 C C . THR A 1 601 ? -10.675 -0.332 27.324 1.00 82.88 601 THR A C 1
ATOM 4562 O O . THR A 1 601 ? -10.875 -1.155 28.218 1.00 82.88 601 THR A O 1
ATOM 4565 N N . CYS A 1 602 ? -10.021 -0.633 26.205 1.00 83.12 602 CYS A N 1
ATOM 4566 C CA . CYS A 1 602 ? -9.469 -1.948 25.902 1.00 83.12 602 CYS A CA 1
ATOM 4567 C C . CYS A 1 602 ? -7.963 -1.825 25.628 1.00 83.12 602 CYS A C 1
ATOM 4569 O O . CYS A 1 602 ? -7.554 -1.018 24.796 1.00 83.12 602 CYS A O 1
ATOM 4571 N N . LEU A 1 603 ? -7.140 -2.620 26.311 1.00 81.44 603 LEU A N 1
ATOM 4572 C CA . LEU A 1 603 ? -5.695 -2.689 26.092 1.00 81.44 603 LEU A CA 1
ATOM 4573 C C . LEU A 1 603 ? -5.344 -4.054 25.498 1.00 81.44 603 LEU A C 1
ATOM 4575 O O . LEU A 1 603 ? -5.679 -5.087 26.075 1.00 81.44 603 LEU A O 1
ATOM 4579 N N . PHE A 1 604 ? -4.646 -4.060 24.369 1.00 79.31 604 PHE A N 1
ATOM 4580 C CA . PHE A 1 604 ? -4.161 -5.262 23.705 1.00 79.31 604 PHE A CA 1
ATOM 4581 C C . PHE A 1 604 ? -2.639 -5.232 23.645 1.00 79.31 604 PHE A C 1
ATOM 4583 O O . PHE A 1 604 ? -2.021 -4.243 23.260 1.00 79.31 604 PHE A O 1
ATOM 4590 N N . THR A 1 605 ? -2.027 -6.332 24.066 1.00 75.69 605 THR A N 1
ATOM 4591 C CA . THR A 1 605 ? -0.571 -6.479 24.151 1.00 75.69 605 THR A CA 1
ATOM 4592 C C . THR A 1 605 ? -0.169 -7.890 23.732 1.00 75.69 605 THR A C 1
ATOM 4594 O O . THR A 1 605 ? -1.007 -8.797 23.705 1.00 75.69 605 THR A O 1
ATOM 4597 N N . ALA A 1 606 ? 1.081 -8.077 23.315 1.00 67.00 606 ALA A N 1
ATOM 4598 C CA . ALA A 1 606 ? 1.685 -9.401 23.147 1.00 67.00 606 ALA A CA 1
ATOM 4599 C C . ALA A 1 606 ? 2.512 -9.819 24.376 1.00 67.00 606 ALA A C 1
ATOM 4601 O O . ALA A 1 606 ? 2.738 -11.008 24.575 1.00 67.00 606 ALA A O 1
ATOM 4602 N N . THR A 1 607 ? 2.931 -8.858 25.208 1.00 66.62 607 THR A N 1
ATOM 4603 C CA . THR A 1 607 ? 3.763 -9.089 26.396 1.00 66.62 607 THR A CA 1
ATOM 4604 C C . THR A 1 607 ? 3.080 -8.584 27.670 1.00 66.62 607 THR A C 1
ATOM 4606 O O . THR A 1 607 ? 2.271 -7.651 27.639 1.00 66.62 607 THR A O 1
ATOM 4609 N N . LEU A 1 608 ? 3.396 -9.195 28.813 1.00 69.94 608 LEU A N 1
ATOM 4610 C CA . LEU A 1 608 ? 3.061 -8.647 30.129 1.00 69.94 608 LEU A CA 1
ATOM 4611 C C . LEU A 1 608 ? 4.294 -7.916 30.663 1.00 69.94 608 LEU A C 1
ATOM 4613 O O . LEU A 1 608 ? 5.272 -8.549 31.052 1.00 69.94 608 LEU A O 1
ATOM 4617 N N . THR A 1 609 ? 4.251 -6.586 30.653 1.00 70.12 609 THR A N 1
ATOM 4618 C CA . THR A 1 609 ? 5.288 -5.731 31.245 1.00 70.12 609 THR A CA 1
ATOM 4619 C C . THR A 1 609 ? 4.846 -5.233 32.626 1.00 70.12 609 THR A C 1
ATOM 4621 O O . THR A 1 609 ? 3.639 -5.148 32.879 1.00 70.12 609 THR A O 1
ATOM 4624 N N . PRO A 1 610 ? 5.773 -4.822 33.513 1.00 69.88 610 PRO A N 1
ATOM 4625 C CA . PRO A 1 610 ? 5.415 -4.231 34.805 1.00 69.88 610 PRO A CA 1
ATOM 4626 C C . PRO A 1 610 ? 4.455 -3.035 34.687 1.00 69.88 610 PRO A C 1
ATOM 4628 O O . PRO A 1 610 ? 3.581 -2.872 35.532 1.00 69.88 610 PRO A O 1
ATOM 4631 N N . SER A 1 611 ? 4.543 -2.244 33.610 1.00 68.88 611 SER A N 1
ATOM 4632 C CA . SER A 1 611 ? 3.616 -1.137 33.327 1.00 68.88 611 SER A CA 1
ATOM 4633 C C . SER A 1 611 ? 2.185 -1.612 33.042 1.00 68.88 611 SER A C 1
ATOM 4635 O O . SER A 1 611 ? 1.226 -1.006 33.522 1.00 68.88 611 SER A O 1
ATOM 4637 N N . ILE A 1 612 ? 2.025 -2.709 32.288 1.00 73.75 612 ILE A N 1
ATOM 4638 C CA . ILE A 1 612 ? 0.718 -3.340 32.040 1.00 73.75 612 ILE A CA 1
ATOM 4639 C C . ILE A 1 612 ? 0.154 -3.908 33.345 1.00 73.75 612 ILE A C 1
ATOM 4641 O O . ILE A 1 612 ? -1.015 -3.681 33.655 1.00 73.75 612 ILE A O 1
ATOM 4645 N N . ASP A 1 613 ? 0.980 -4.594 34.135 1.00 71.69 613 ASP A N 1
ATOM 4646 C CA . ASP A 1 613 ? 0.543 -5.221 35.382 1.00 71.69 613 ASP A CA 1
ATOM 4647 C C . ASP A 1 613 ? 0.247 -4.207 36.498 1.00 71.69 613 ASP A C 1
ATOM 4649 O O . ASP A 1 613 ? -0.680 -4.425 37.281 1.00 71.69 613 ASP A O 1
ATOM 4653 N N . ALA A 1 614 ? 0.929 -3.058 36.529 1.00 72.12 614 ALA A N 1
ATOM 4654 C CA . ALA A 1 614 ? 0.584 -1.935 37.399 1.00 72.12 614 ALA A CA 1
ATOM 4655 C C . ALA A 1 614 ? -0.800 -1.353 37.055 1.00 72.12 614 ALA A C 1
ATOM 4657 O O . ALA A 1 614 ? -1.612 -1.123 37.950 1.00 72.12 614 ALA A O 1
ATOM 4658 N N . ILE A 1 615 ? -1.113 -1.184 35.764 1.00 69.00 615 ILE A N 1
ATOM 4659 C CA . ILE A 1 615 ? -2.438 -0.732 35.300 1.00 69.00 615 ILE A CA 1
ATOM 4660 C C . ILE A 1 615 ? -3.516 -1.789 35.574 1.00 69.00 615 ILE A C 1
ATOM 4662 O O . ILE A 1 615 ? -4.623 -1.442 35.979 1.00 69.00 615 ILE A O 1
ATOM 4666 N N . ALA A 1 616 ? -3.196 -3.073 35.401 1.00 64.25 616 ALA A N 1
ATOM 4667 C CA . ALA A 1 616 ? -4.096 -4.186 35.698 1.00 64.25 616 ALA A CA 1
ATOM 4668 C C . ALA A 1 616 ? -4.397 -4.327 37.204 1.00 64.25 616 ALA A C 1
ATOM 4670 O O . ALA A 1 616 ? -5.492 -4.745 37.583 1.00 64.25 616 ALA A O 1
ATOM 4671 N N . SER A 1 617 ? -3.434 -3.968 38.058 1.00 64.56 617 SER A N 1
ATOM 4672 C CA . SER A 1 617 ? -3.537 -4.055 39.523 1.00 64.56 617 SER A CA 1
ATOM 4673 C C . SER A 1 617 ? -4.086 -2.782 40.179 1.00 64.56 617 SER A C 1
ATOM 4675 O O . SER A 1 617 ? -4.446 -2.814 41.357 1.00 64.56 617 SER A O 1
ATOM 4677 N N . ALA A 1 618 ? -4.164 -1.670 39.441 1.00 64.94 618 ALA A N 1
ATOM 4678 C CA . ALA A 1 618 ? -4.629 -0.386 39.950 1.00 64.94 618 ALA A CA 1
ATOM 4679 C C . ALA A 1 618 ? -6.072 -0.463 40.505 1.00 64.94 618 ALA A C 1
ATOM 4681 O O . ALA A 1 618 ? -6.924 -1.164 39.947 1.00 64.94 618 ALA A O 1
ATOM 4682 N N . PRO A 1 619 ? -6.389 0.264 41.594 1.00 56.19 619 PRO A N 1
ATOM 4683 C CA . PRO A 1 619 ? -7.740 0.291 42.142 1.00 56.19 619 PRO A CA 1
ATOM 4684 C C . PRO A 1 619 ? -8.726 0.938 41.158 1.00 56.19 619 PRO A C 1
ATOM 4686 O O . PRO A 1 619 ? -8.444 1.983 40.564 1.00 56.19 619 PRO A O 1
ATOM 4689 N N . SER A 1 620 ? -9.910 0.336 41.008 1.00 57.56 620 SER A N 1
ATOM 4690 C CA . SER A 1 620 ? -10.987 0.913 40.199 1.00 57.56 620 SER A CA 1
ATOM 4691 C C . SER A 1 620 ? -11.397 2.288 40.718 1.00 57.56 620 SER A C 1
ATOM 4693 O O . SER A 1 620 ? -11.507 2.515 41.924 1.00 57.56 620 SER A O 1
ATOM 4695 N N . ARG A 1 621 ? -11.691 3.200 39.788 1.00 62.19 621 ARG A N 1
ATOM 4696 C CA . ARG A 1 621 ? -12.318 4.487 40.111 1.00 62.19 621 ARG A CA 1
ATOM 4697 C C . ARG A 1 621 ? -13.734 4.248 40.666 1.00 62.19 621 ARG A C 1
ATOM 4699 O O . ARG A 1 621 ? -14.393 3.318 40.193 1.00 62.19 621 ARG A O 1
ATOM 4706 N N . PRO A 1 622 ? -14.231 5.082 41.600 1.00 48.09 622 PRO A N 1
ATOM 4707 C CA . PRO A 1 622 ? -15.599 4.973 42.106 1.00 48.09 622 PRO A CA 1
ATOM 4708 C C . PRO A 1 622 ? -16.622 4.889 40.964 1.00 48.09 622 PRO A C 1
ATOM 4710 O O . PRO A 1 622 ? -16.545 5.656 40.006 1.00 48.09 622 PRO A O 1
ATOM 4713 N N . GLY A 1 623 ? -17.548 3.932 41.049 1.00 57.12 623 GLY A N 1
ATOM 4714 C CA . GLY A 1 623 ? -18.570 3.690 40.024 1.00 57.12 623 GLY A CA 1
ATOM 4715 C C . GLY A 1 623 ? -18.141 2.828 38.825 1.00 57.12 623 GLY A C 1
ATOM 4716 O O . GLY A 1 623 ? -19.004 2.468 38.029 1.00 57.12 623 GLY A O 1
ATOM 4717 N N . LYS A 1 624 ? -16.862 2.438 38.691 1.00 54.22 624 LYS A N 1
ATOM 4718 C CA . LYS A 1 624 ? -16.422 1.434 37.702 1.00 54.22 624 LYS A CA 1
ATOM 4719 C C . LYS A 1 624 ? -16.070 0.097 38.355 1.00 54.22 624 LYS A C 1
ATOM 4721 O O . LYS A 1 624 ? -15.434 0.046 39.403 1.00 54.22 624 LYS A O 1
ATOM 4726 N N . GLU A 1 625 ? -16.422 -0.994 37.677 1.00 53.22 625 GLU A N 1
ATOM 4727 C CA . GLU A 1 625 ? -15.911 -2.336 37.983 1.00 53.22 625 GLU A CA 1
ATOM 4728 C C . GLU A 1 625 ? -14.404 -2.452 37.665 1.00 53.22 625 GLU A C 1
ATOM 4730 O O . GLU A 1 625 ? -13.783 -1.522 37.139 1.00 53.22 625 GLU A O 1
ATOM 4735 N N . LYS A 1 626 ? -13.775 -3.583 38.010 1.00 51.66 626 LYS A N 1
ATOM 4736 C CA . LYS A 1 626 ? -12.394 -3.874 37.586 1.00 51.66 626 LYS A CA 1
ATOM 4737 C C . LYS A 1 626 ? -12.357 -4.278 36.105 1.00 51.66 626 LYS A C 1
ATOM 4739 O O . LYS A 1 626 ? -13.291 -4.941 35.650 1.00 51.66 626 LYS A O 1
ATOM 4744 N N . PRO A 1 627 ? -11.297 -3.925 35.353 1.00 60.06 627 PRO A N 1
ATOM 4745 C CA . PRO A 1 627 ? -11.126 -4.412 33.989 1.00 60.06 627 PRO A CA 1
ATOM 4746 C C . PRO A 1 627 ? -10.996 -5.942 33.978 1.00 60.06 627 PRO A C 1
ATOM 4748 O O . PRO A 1 627 ? -10.369 -6.536 34.855 1.00 60.06 627 PRO A O 1
ATOM 4751 N N . PHE A 1 628 ? -11.569 -6.583 32.964 1.00 60.69 628 PHE A N 1
ATOM 4752 C CA . PHE A 1 628 ? -11.433 -8.012 32.720 1.00 60.69 628 PHE A CA 1
ATOM 4753 C C . PHE A 1 628 ? -10.050 -8.315 32.127 1.00 60.69 628 PHE A C 1
ATOM 4755 O O . PHE A 1 628 ? -9.738 -7.919 31.002 1.00 60.69 628 PHE A O 1
ATOM 4762 N N . ILE A 1 629 ? -9.205 -9.011 32.884 1.00 62.19 629 ILE A N 1
ATOM 4763 C CA . ILE A 1 629 ? -7.829 -9.319 32.482 1.00 62.19 629 ILE A CA 1
ATOM 4764 C C . ILE A 1 629 ? -7.788 -10.736 31.896 1.00 62.19 629 ILE A C 1
ATOM 4766 O O . ILE A 1 629 ? -7.855 -11.720 32.631 1.00 62.19 629 ILE A O 1
ATOM 4770 N N . HIS A 1 630 ? -7.633 -10.850 30.578 1.00 60.28 630 HIS A N 1
ATOM 4771 C CA . HIS A 1 630 ? -7.369 -12.117 29.900 1.00 60.28 630 HIS A CA 1
ATOM 4772 C C . HIS A 1 630 ? -5.852 -12.307 29.744 1.00 60.28 630 HIS A C 1
ATOM 4774 O O . HIS A 1 630 ? -5.222 -11.735 28.849 1.00 60.28 630 HIS A O 1
ATOM 4780 N N . ARG A 1 631 ? -5.259 -13.117 30.631 1.00 60.84 631 ARG A N 1
ATOM 4781 C CA . ARG A 1 631 ? -3.870 -13.586 30.518 1.00 60.84 631 ARG A CA 1
ATOM 4782 C C . ARG A 1 631 ? -3.853 -14.994 29.920 1.00 60.84 631 ARG A C 1
ATOM 4784 O O . ARG A 1 631 ? -4.227 -15.943 30.604 1.00 60.84 631 ARG A O 1
ATOM 4791 N N . MET A 1 632 ? -3.368 -15.145 28.686 1.00 54.00 632 MET A N 1
ATOM 4792 C CA . MET A 1 632 ? -2.981 -16.465 28.175 1.00 54.00 632 MET A CA 1
ATOM 4793 C C . MET A 1 632 ? -1.789 -17.001 28.978 1.00 54.00 632 MET A C 1
ATOM 4795 O O . MET A 1 632 ? -0.732 -16.373 29.011 1.00 54.00 632 MET A O 1
ATOM 4799 N N . ILE A 1 633 ? -1.944 -18.171 29.602 1.00 48.69 633 ILE A N 1
ATOM 4800 C CA . ILE A 1 633 ? -0.863 -18.865 30.318 1.00 48.69 633 ILE A CA 1
ATOM 4801 C C . ILE A 1 633 ? -0.172 -19.824 29.339 1.00 48.69 633 ILE A C 1
ATOM 4803 O O . ILE A 1 633 ? -0.370 -21.036 29.377 1.00 48.69 633 ILE A O 1
ATOM 4807 N N . ALA A 1 634 ? 0.615 -19.265 28.418 1.00 47.44 634 ALA A N 1
ATOM 4808 C CA . ALA A 1 634 ? 1.533 -20.045 27.593 1.00 47.44 634 ALA A CA 1
ATOM 4809 C C . ALA A 1 634 ? 2.850 -20.264 28.355 1.00 47.44 634 ALA A C 1
ATOM 4811 O O . ALA A 1 634 ? 3.405 -19.333 28.936 1.00 47.44 634 ALA A O 1
ATOM 4812 N N . THR A 1 635 ? 3.378 -21.488 28.347 1.00 46.06 635 THR A N 1
ATOM 4813 C CA . THR A 1 635 ? 4.665 -21.815 28.987 1.00 46.06 635 THR A CA 1
ATOM 4814 C C . THR A 1 635 ? 5.879 -21.260 28.233 1.00 46.06 635 THR A C 1
ATOM 4816 O O . THR A 1 635 ? 6.943 -21.096 28.842 1.00 46.06 635 THR A O 1
ATOM 4819 N N . THR A 1 636 ? 5.719 -20.960 26.940 1.00 51.56 636 THR A N 1
ATOM 4820 C CA . THR A 1 636 ? 6.771 -20.611 25.972 1.00 51.56 636 THR A CA 1
ATOM 4821 C C . THR A 1 636 ? 6.413 -19.392 25.106 1.00 51.56 636 THR A C 1
ATOM 4823 O O . THR A 1 636 ? 5.254 -19.169 24.758 1.00 51.56 636 THR A O 1
ATOM 4826 N N . GLU A 1 637 ? 7.463 -18.658 24.713 1.00 61.97 637 GLU A N 1
ATOM 4827 C CA . GLU A 1 637 ? 7.508 -17.581 23.702 1.00 61.97 637 GLU A CA 1
ATOM 4828 C C . GLU A 1 637 ? 6.668 -17.773 22.428 1.00 61.97 637 GLU A C 1
ATOM 4830 O O . GLU A 1 637 ? 5.991 -16.879 21.921 1.00 61.97 637 GLU A O 1
ATOM 4835 N N . THR A 1 638 ? 6.828 -18.954 21.838 1.00 69.38 638 THR A N 1
ATOM 4836 C CA . THR A 1 638 ? 6.677 -19.174 20.397 1.00 69.38 638 THR A CA 1
ATOM 4837 C C . THR A 1 638 ? 5.567 -20.189 20.087 1.00 69.38 638 THR A C 1
ATOM 4839 O O . THR A 1 638 ? 4.679 -20.448 20.907 1.00 69.38 638 THR A O 1
ATOM 4842 N N . VAL A 1 639 ? 5.518 -20.686 18.851 1.00 71.12 639 VAL A N 1
ATOM 4843 C CA . VAL A 1 639 ? 4.607 -21.758 18.421 1.00 71.12 639 VAL A CA 1
ATOM 4844 C C . VAL A 1 639 ? 5.445 -23.010 18.201 1.00 71.12 639 VAL A C 1
ATOM 4846 O O . VAL A 1 639 ? 6.508 -22.920 17.597 1.00 71.12 639 VAL A O 1
ATOM 4849 N N . ASP A 1 640 ? 4.973 -24.173 18.640 1.00 72.44 640 ASP A N 1
ATOM 4850 C CA . ASP A 1 640 ? 5.747 -25.426 18.596 1.00 72.44 640 ASP A CA 1
ATOM 4851 C C . ASP A 1 640 ? 6.030 -25.917 17.157 1.00 72.44 640 ASP A C 1
ATOM 4853 O O . ASP A 1 640 ? 6.894 -26.760 16.930 1.00 72.44 640 ASP A O 1
ATOM 4857 N N . THR A 1 641 ? 5.339 -25.352 16.158 1.00 80.19 641 THR A N 1
ATOM 4858 C CA . THR A 1 641 ? 5.576 -25.573 14.719 1.00 80.19 641 THR A CA 1
ATOM 4859 C C . THR A 1 641 ? 6.713 -24.716 14.134 1.00 80.19 641 THR A C 1
ATOM 4861 O O . THR A 1 641 ? 7.039 -24.853 12.950 1.00 80.19 641 THR A O 1
ATOM 4864 N N . LEU A 1 642 ? 7.318 -23.828 14.932 1.00 85.69 642 LEU A N 1
ATOM 4865 C CA . LEU A 1 642 ? 8.419 -22.951 14.536 1.00 85.69 642 LEU A CA 1
ATOM 4866 C C . LEU A 1 642 ? 9.775 -23.619 14.794 1.00 85.69 642 LEU A C 1
ATOM 4868 O O . LEU A 1 642 ? 10.202 -23.759 15.940 1.00 85.69 642 LEU A O 1
ATOM 4872 N N . LYS A 1 643 ? 10.508 -23.951 13.729 1.00 89.06 643 LYS A N 1
ATOM 4873 C CA . LYS A 1 643 ? 11.901 -24.400 13.857 1.00 89.06 643 LYS A CA 1
ATOM 4874 C C . LYS A 1 643 ? 12.830 -23.190 13.984 1.00 89.06 643 LYS A C 1
ATOM 4876 O O . LYS A 1 643 ? 12.811 -22.314 13.122 1.00 89.06 643 LYS A O 1
ATOM 4881 N N . GLN A 1 644 ? 13.642 -23.145 15.037 1.00 91.69 644 GLN A N 1
ATOM 4882 C CA . GLN A 1 644 ? 14.492 -21.998 15.374 1.00 91.69 644 GLN A CA 1
ATOM 4883 C C . GLN A 1 644 ? 15.967 -22.402 15.318 1.00 91.69 644 GLN A C 1
ATOM 4885 O O . GLN A 1 644 ? 16.399 -23.296 16.045 1.00 91.69 644 GLN A O 1
ATOM 4890 N N . HIS A 1 645 ? 16.726 -21.748 14.442 1.00 94.38 645 HIS A N 1
ATOM 4891 C CA . HIS A 1 645 ? 18.112 -22.094 14.146 1.00 94.38 645 HIS A CA 1
ATOM 4892 C C . HIS A 1 645 ? 19.038 -20.878 14.189 1.00 94.38 645 HIS A C 1
ATOM 4894 O O . HIS A 1 645 ? 18.588 -19.733 14.086 1.00 94.38 645 HIS A O 1
ATOM 4900 N N . TYR A 1 646 ? 20.342 -21.137 14.245 1.00 95.31 646 TYR A N 1
ATOM 4901 C CA . TYR A 1 646 ? 21.375 -20.157 13.931 1.00 95.31 646 TYR A CA 1
ATOM 4902 C C . TYR A 1 646 ? 22.364 -20.682 12.883 1.00 95.31 646 TYR A C 1
ATOM 4904 O O . TYR A 1 646 ? 22.471 -21.883 12.653 1.00 95.31 646 TYR A O 1
ATOM 4912 N N . ILE A 1 647 ? 23.089 -19.762 12.252 1.00 94.44 647 ILE A N 1
ATOM 4913 C CA . ILE A 1 647 ? 24.293 -20.034 11.464 1.00 94.44 647 ILE A CA 1
ATOM 4914 C C . ILE A 1 647 ? 25.396 -19.180 12.086 1.00 94.44 647 ILE A C 1
ATOM 4916 O O . ILE A 1 647 ? 25.258 -17.954 12.155 1.00 94.44 647 ILE A O 1
ATOM 4920 N N . LEU A 1 648 ? 26.468 -19.817 12.554 1.00 93.38 648 LEU A N 1
ATOM 4921 C CA . LEU A 1 648 ? 27.656 -19.122 13.039 1.00 93.38 648 LEU A CA 1
ATOM 4922 C C . LEU A 1 648 ? 28.468 -18.642 11.828 1.00 93.38 648 LEU A C 1
ATOM 4924 O O . LEU A 1 648 ? 28.912 -19.454 11.019 1.00 93.38 648 LEU A O 1
ATOM 4928 N N . VAL A 1 649 ? 28.636 -17.326 11.667 1.00 91.56 649 VAL A N 1
ATOM 4929 C CA . VAL A 1 649 ? 29.345 -16.743 10.513 1.00 91.56 649 VAL A CA 1
ATOM 4930 C C . VAL A 1 649 ? 30.253 -15.595 10.963 1.00 91.56 649 VAL A C 1
ATOM 4932 O O . VAL A 1 649 ? 29.755 -14.642 11.570 1.00 91.56 649 VAL A O 1
ATOM 4935 N N . PRO A 1 650 ? 31.559 -15.600 10.619 1.00 88.62 650 PRO A N 1
ATOM 4936 C CA . PRO A 1 650 ? 32.453 -14.491 10.940 1.00 88.62 650 PRO A CA 1
ATOM 4937 C C . PRO A 1 650 ? 31.939 -13.171 10.355 1.00 88.62 650 PRO A C 1
ATOM 4939 O O . PRO A 1 650 ? 31.567 -13.101 9.177 1.00 88.62 650 PRO A O 1
ATOM 4942 N N . SER A 1 651 ? 31.958 -12.097 11.149 1.00 85.94 651 SER A N 1
ATOM 4943 C CA . SER A 1 651 ? 31.274 -10.832 10.827 1.00 85.94 651 SER A CA 1
ATOM 4944 C C . SER A 1 651 ? 31.604 -10.201 9.462 1.00 85.94 651 SER A C 1
ATOM 4946 O O . SER A 1 651 ? 30.797 -9.432 8.935 1.00 85.94 651 SER A O 1
ATOM 4948 N N . ARG A 1 652 ? 32.753 -10.539 8.858 1.00 84.62 652 ARG A N 1
ATOM 4949 C CA . ARG A 1 652 ? 33.230 -10.018 7.562 1.00 84.62 652 ARG A CA 1
ATOM 4950 C C . ARG A 1 652 ? 32.636 -10.704 6.320 1.00 84.62 652 ARG A C 1
ATOM 4952 O O . ARG A 1 652 ? 32.668 -10.094 5.251 1.00 84.62 652 ARG A O 1
ATOM 4959 N N . VAL A 1 653 ? 32.121 -11.935 6.442 1.00 87.50 653 VAL A N 1
ATOM 4960 C CA . VAL A 1 653 ? 31.741 -12.809 5.303 1.00 87.50 653 VAL A CA 1
ATOM 4961 C C . VAL A 1 653 ? 30.264 -13.231 5.302 1.00 87.50 653 VAL A C 1
ATOM 4963 O O . VAL A 1 653 ? 29.887 -14.202 4.653 1.00 87.50 653 VAL A O 1
ATOM 4966 N N . ARG A 1 654 ? 29.397 -12.491 6.001 1.00 92.31 654 ARG A N 1
ATOM 4967 C CA . ARG A 1 654 ? 27.965 -12.818 6.140 1.00 92.31 654 ARG A CA 1
ATOM 4968 C C . ARG A 1 654 ? 27.184 -12.773 4.819 1.00 92.31 654 ARG A C 1
ATOM 4970 O O . ARG A 1 654 ? 26.230 -13.530 4.660 1.00 92.31 654 ARG A O 1
ATOM 4977 N N . GLU A 1 655 ? 27.565 -11.927 3.857 1.00 94.31 655 GLU A N 1
ATOM 4978 C CA . GLU A 1 655 ? 26.816 -11.775 2.598 1.00 94.31 655 GLU A CA 1
ATOM 4979 C C . GLU A 1 655 ? 26.813 -13.036 1.706 1.00 94.31 655 GLU A C 1
ATOM 4981 O O . GLU A 1 655 ? 25.726 -13.420 1.271 1.00 94.31 655 GLU A O 1
ATOM 4986 N N . PRO A 1 656 ? 27.950 -13.724 1.449 1.00 93.06 656 PRO A N 1
ATOM 4987 C CA . PRO A 1 656 ? 27.953 -15.026 0.778 1.00 93.06 656 PRO A CA 1
ATOM 4988 C C . PRO A 1 656 ? 27.019 -16.059 1.414 1.00 93.06 656 PRO A C 1
ATOM 4990 O O . PRO A 1 656 ? 26.260 -16.710 0.699 1.00 93.06 656 PRO A O 1
ATOM 4993 N N . TYR A 1 657 ? 27.025 -16.173 2.747 1.00 93.94 657 TYR A N 1
ATOM 4994 C CA . TYR A 1 657 ? 26.176 -17.117 3.481 1.00 93.94 657 TYR A CA 1
ATOM 4995 C C . TYR A 1 657 ? 24.681 -16.777 3.314 1.00 93.94 657 TYR A C 1
ATOM 4997 O O . TYR A 1 657 ? 23.875 -17.674 3.072 1.00 93.94 657 TYR A O 1
ATOM 5005 N N . LEU A 1 658 ? 24.306 -15.490 3.344 1.00 94.88 658 LEU A N 1
ATOM 5006 C CA . LEU A 1 658 ? 22.933 -15.046 3.059 1.00 94.88 658 LEU A CA 1
ATOM 5007 C C . LEU A 1 658 ? 22.509 -15.349 1.615 1.00 94.88 658 LEU A C 1
ATOM 5009 O O . LEU A 1 658 ? 21.410 -15.854 1.396 1.00 94.88 658 LEU A O 1
ATOM 5013 N N . TYR A 1 659 ? 23.363 -15.064 0.631 1.00 94.12 659 TYR A N 1
ATOM 5014 C CA . TYR A 1 659 ? 23.053 -15.348 -0.771 1.00 94.12 659 TYR A CA 1
ATOM 5015 C C . TYR A 1 659 ? 22.903 -16.856 -1.023 1.00 94.12 659 TYR A C 1
ATOM 5017 O O . TYR A 1 659 ? 21.929 -17.280 -1.648 1.00 94.12 659 TYR A O 1
ATOM 5025 N N . HIS A 1 660 ? 23.808 -17.671 -0.470 1.00 92.56 660 HIS A N 1
ATOM 5026 C CA . HIS A 1 660 ? 23.734 -19.128 -0.560 1.00 92.56 660 HIS A CA 1
ATOM 5027 C C . HIS A 1 660 ? 22.442 -19.671 0.072 1.00 92.56 660 HIS A C 1
ATOM 5029 O O . HIS A 1 660 ? 21.780 -20.496 -0.553 1.00 92.56 660 HIS A O 1
ATOM 5035 N N . LEU A 1 661 ? 22.049 -19.177 1.253 1.00 92.88 661 LEU A N 1
ATOM 5036 C CA . LEU A 1 661 ? 20.821 -19.570 1.957 1.00 92.88 661 LEU A CA 1
ATOM 5037 C C . LEU A 1 661 ? 19.534 -19.175 1.211 1.00 92.88 661 LEU A C 1
ATOM 5039 O O . LEU A 1 661 ? 18.554 -19.910 1.252 1.00 92.88 661 LEU A O 1
ATOM 5043 N N . LEU A 1 662 ? 19.514 -18.030 0.521 1.00 92.81 662 LEU A N 1
ATOM 5044 C CA . LEU A 1 662 ? 18.349 -17.611 -0.271 1.00 92.81 662 LEU A CA 1
ATOM 5045 C C . LEU A 1 662 ? 18.207 -18.428 -1.566 1.00 92.81 662 LEU A C 1
ATOM 5047 O O . LEU A 1 662 ? 17.087 -18.752 -1.959 1.00 92.81 662 LEU A O 1
ATOM 5051 N N . CYS A 1 663 ? 19.323 -18.808 -2.197 1.00 90.19 663 CYS A N 1
ATOM 5052 C CA . CYS A 1 663 ? 19.317 -19.706 -3.358 1.00 90.19 663 CYS A CA 1
ATOM 5053 C C . CYS A 1 663 ? 19.001 -21.162 -2.963 1.00 90.19 663 CYS A C 1
ATOM 5055 O O . CYS A 1 663 ? 18.301 -21.862 -3.693 1.00 90.19 663 CYS A O 1
ATOM 5057 N N . ASN A 1 664 ? 19.479 -21.603 -1.794 1.00 89.75 664 ASN A N 1
ATOM 5058 C CA . ASN A 1 664 ? 19.346 -22.963 -1.260 1.00 89.75 664 ASN A CA 1
ATOM 5059 C C . ASN A 1 664 ? 18.608 -22.939 0.100 1.00 89.75 664 ASN A C 1
ATOM 5061 O O . ASN A 1 664 ? 19.212 -23.228 1.138 1.00 89.75 664 ASN A O 1
ATOM 5065 N N . PRO A 1 665 ? 17.319 -22.553 0.131 1.00 88.00 665 PRO A N 1
ATOM 5066 C CA . PRO A 1 665 ? 16.549 -22.475 1.364 1.00 88.00 665 PRO A CA 1
ATOM 5067 C C . PRO A 1 665 ? 16.228 -23.888 1.890 1.00 88.00 665 PRO A C 1
ATOM 5069 O O . PRO A 1 665 ? 16.089 -24.817 1.091 1.00 88.00 665 PRO A O 1
ATOM 5072 N N . PRO A 1 666 ? 16.060 -24.083 3.213 1.00 85.50 666 PRO A N 1
ATOM 5073 C CA . PRO A 1 666 ? 15.810 -25.408 3.784 1.00 85.50 666 PRO A CA 1
ATOM 5074 C C . PRO A 1 666 ? 14.558 -26.081 3.207 1.00 85.50 666 PRO A C 1
ATOM 5076 O O . PRO A 1 666 ? 13.526 -25.427 3.036 1.00 85.50 666 PRO A O 1
ATOM 5079 N N . GLU A 1 667 ? 14.624 -27.396 2.971 1.00 78.44 667 GLU A N 1
ATOM 5080 C CA . GLU A 1 667 ? 13.609 -28.174 2.233 1.00 78.44 667 GLU A CA 1
ATOM 5081 C C . GLU A 1 667 ? 12.170 -27.955 2.722 1.00 78.44 667 GLU A C 1
ATOM 5083 O O . GLU A 1 667 ? 11.250 -27.817 1.916 1.00 78.44 667 GLU A O 1
ATOM 5088 N N . SER A 1 668 ? 11.975 -27.800 4.037 1.00 74.88 668 SER A N 1
ATOM 5089 C CA . SER A 1 668 ? 10.676 -27.500 4.658 1.00 74.88 668 SER A CA 1
ATOM 5090 C C . SER A 1 668 ? 10.044 -26.161 4.238 1.00 74.88 668 SER A C 1
ATOM 5092 O O . SER A 1 668 ? 8.913 -25.881 4.626 1.00 74.88 668 SER A O 1
ATOM 5094 N N . THR A 1 669 ? 10.757 -25.328 3.477 1.00 78.31 669 THR A N 1
ATOM 5095 C CA . THR A 1 669 ? 10.263 -24.069 2.893 1.00 78.31 669 THR A CA 1
ATOM 5096 C C . THR A 1 669 ? 10.207 -24.076 1.364 1.00 78.31 669 THR A C 1
ATOM 5098 O O . THR A 1 669 ? 9.574 -23.192 0.788 1.00 78.31 669 THR A O 1
ATOM 5101 N N . ILE A 1 670 ? 10.791 -25.078 0.691 1.00 68.06 670 ILE A N 1
ATOM 5102 C CA . ILE A 1 670 ? 10.798 -25.166 -0.781 1.00 68.06 670 ILE A CA 1
ATOM 5103 C C . ILE A 1 670 ? 9.369 -25.323 -1.321 1.00 68.06 670 ILE A C 1
ATOM 5105 O O . ILE A 1 670 ? 9.016 -24.685 -2.306 1.00 68.06 670 ILE A O 1
ATOM 5109 N N . SER A 1 671 ? 8.500 -26.061 -0.624 1.00 63.50 671 SER A N 1
ATOM 5110 C CA . SER A 1 671 ? 7.067 -26.173 -0.954 1.00 63.50 671 SER A CA 1
ATOM 5111 C C . SER A 1 671 ? 6.278 -24.860 -0.825 1.00 63.50 671 SER A C 1
ATOM 5113 O O . SER A 1 671 ? 5.147 -24.776 -1.301 1.00 63.50 671 SER A O 1
ATOM 5115 N N . MET A 1 672 ? 6.862 -23.831 -0.200 1.00 66.94 672 MET A N 1
ATOM 5116 C CA . MET A 1 672 ? 6.314 -22.474 -0.115 1.00 66.94 672 MET A CA 1
ATOM 5117 C C . MET A 1 672 ? 6.975 -21.500 -1.105 1.00 66.94 672 MET A C 1
ATOM 5119 O O . MET A 1 672 ? 6.611 -20.322 -1.127 1.00 66.94 672 MET A O 1
ATOM 5123 N N . ARG A 1 673 ? 7.894 -21.960 -1.973 1.00 68.81 673 ARG A N 1
ATOM 5124 C CA . ARG A 1 673 ? 8.293 -21.192 -3.161 1.00 68.81 673 ARG A CA 1
ATOM 5125 C C . ARG A 1 673 ? 7.072 -21.019 -4.057 1.00 68.81 673 ARG A C 1
ATOM 5127 O O . ARG A 1 673 ? 6.540 -21.978 -4.612 1.00 68.81 673 ARG A O 1
ATOM 5134 N N . ARG A 1 674 ? 6.635 -19.773 -4.218 1.00 58.16 674 ARG A N 1
ATOM 5135 C CA . ARG A 1 674 ? 5.686 -19.392 -5.265 1.00 58.16 674 ARG A CA 1
ATOM 5136 C C . ARG A 1 674 ? 6.495 -19.131 -6.527 1.00 58.16 674 ARG A C 1
ATOM 5138 O O . ARG A 1 674 ? 7.447 -18.354 -6.480 1.00 58.16 674 ARG A O 1
ATOM 5145 N N . ALA A 1 675 ? 6.130 -19.789 -7.628 1.00 44.28 675 ALA A N 1
ATOM 5146 C CA . ALA A 1 675 ? 6.741 -19.518 -8.924 1.00 44.28 675 ALA A CA 1
ATOM 5147 C C . ALA A 1 675 ? 6.662 -18.006 -9.223 1.00 44.28 675 ALA A C 1
ATOM 5149 O O . ALA A 1 675 ? 5.637 -17.389 -8.906 1.00 44.28 675 ALA A O 1
ATOM 5150 N N . PRO A 1 676 ? 7.706 -17.389 -9.806 1.00 43.25 676 PRO A N 1
ATOM 5151 C CA . PRO A 1 676 ? 7.611 -16.015 -10.272 1.00 43.25 676 PRO A CA 1
ATOM 5152 C C . PRO A 1 676 ? 6.421 -15.866 -11.221 1.00 43.25 676 PRO A C 1
ATOM 5154 O O . PRO A 1 676 ? 6.179 -16.733 -12.060 1.00 43.25 676 PRO A O 1
ATOM 5157 N N . THR A 1 677 ? 5.693 -14.755 -11.124 1.00 39.28 677 THR A N 1
ATOM 5158 C CA . THR A 1 677 ? 4.725 -14.377 -12.155 1.00 39.28 677 THR A CA 1
ATOM 5159 C C . THR A 1 677 ? 5.514 -14.021 -13.416 1.00 39.28 677 THR A C 1
ATOM 5161 O O . THR A 1 677 ? 5.988 -12.892 -13.544 1.00 39.28 677 THR A O 1
ATOM 5164 N N . GLU A 1 678 ? 5.746 -14.998 -14.296 1.00 32.56 678 GLU A N 1
ATOM 5165 C CA . GLU A 1 678 ? 6.580 -14.797 -15.482 1.00 32.56 678 GLU A CA 1
ATOM 5166 C C . GLU A 1 678 ? 5.996 -13.704 -16.394 1.00 32.56 678 GLU A C 1
ATOM 5168 O O . GLU A 1 678 ? 4.828 -13.786 -16.790 1.00 32.56 678 GLU A O 1
ATOM 5173 N N . PRO A 1 679 ? 6.794 -12.699 -16.798 1.00 36.03 679 PRO A N 1
ATOM 5174 C CA . PRO A 1 679 ? 6.476 -11.904 -17.971 1.00 36.03 679 PRO A CA 1
ATOM 5175 C C . PRO A 1 679 ? 6.726 -12.777 -19.211 1.00 36.03 679 PRO A C 1
ATOM 5177 O O . PRO A 1 679 ? 7.870 -12.942 -19.632 1.00 36.03 679 PRO A O 1
ATOM 5180 N N . GLU A 1 680 ? 5.664 -13.370 -19.769 1.00 31.61 680 GLU A N 1
ATOM 5181 C CA . GLU A 1 680 ? 5.743 -14.347 -20.869 1.00 31.61 680 GLU A CA 1
ATOM 5182 C C . GLU A 1 680 ? 6.583 -13.838 -22.066 1.00 31.61 680 GLU A C 1
ATOM 5184 O O . GLU A 1 680 ? 6.109 -13.081 -22.918 1.00 31.61 680 GLU A O 1
ATOM 5189 N N . LYS A 1 681 ? 7.838 -14.301 -22.177 1.00 29.81 681 LYS A N 1
ATOM 5190 C CA . LYS A 1 681 ? 8.692 -14.079 -23.356 1.00 29.81 681 LYS A CA 1
ATOM 5191 C C . LYS A 1 681 ? 8.055 -14.787 -24.566 1.00 29.81 681 LYS A C 1
ATOM 5193 O O . LYS A 1 681 ? 8.090 -16.012 -24.664 1.00 29.81 681 LYS A O 1
ATOM 5198 N N . HIS A 1 682 ? 7.487 -14.029 -25.510 1.00 33.09 682 HIS A N 1
ATOM 5199 C CA . HIS A 1 682 ? 6.813 -14.565 -26.705 1.00 33.09 682 HIS A CA 1
ATOM 5200 C C . HIS A 1 682 ? 7.724 -15.447 -27.590 1.00 33.09 682 HIS A C 1
ATOM 5202 O O . HIS A 1 682 ? 8.384 -14.966 -28.515 1.00 33.09 682 HIS A O 1
ATOM 5208 N N . ILE A 1 683 ? 7.671 -16.771 -27.409 1.00 31.44 683 ILE A N 1
ATOM 5209 C CA . ILE A 1 683 ? 8.228 -17.725 -28.378 1.00 31.44 683 ILE A CA 1
ATOM 5210 C C . ILE A 1 683 ? 7.286 -17.810 -29.589 1.00 31.44 683 ILE A C 1
ATOM 5212 O O . ILE A 1 683 ? 6.302 -18.555 -29.595 1.00 31.44 683 ILE A O 1
ATOM 5216 N N . ARG A 1 684 ? 7.602 -17.060 -30.653 1.00 36.66 684 ARG A N 1
ATOM 5217 C CA . ARG A 1 684 ? 6.914 -17.155 -31.953 1.00 36.66 684 ARG A CA 1
ATOM 5218 C C . ARG A 1 684 ? 7.079 -18.561 -32.549 1.00 36.66 684 ARG A C 1
ATOM 5220 O O . ARG A 1 684 ? 8.114 -18.879 -33.128 1.00 36.66 684 ARG A O 1
ATOM 5227 N N . ARG A 1 685 ? 6.039 -19.397 -32.463 1.00 32.09 685 ARG A N 1
ATOM 5228 C CA . ARG A 1 685 ? 5.964 -20.693 -33.164 1.00 32.09 685 ARG A CA 1
ATOM 5229 C C . ARG A 1 685 ? 5.663 -20.505 -34.655 1.00 32.09 685 ARG A C 1
ATOM 5231 O O . ARG A 1 685 ? 4.531 -20.690 -35.097 1.00 32.09 685 ARG A O 1
ATOM 5238 N N . THR A 1 686 ? 6.681 -20.191 -35.451 1.00 33.44 686 THR A N 1
ATOM 5239 C CA . THR A 1 686 ? 6.607 -20.352 -36.909 1.00 33.44 686 THR A CA 1
ATOM 5240 C C . THR A 1 686 ? 6.567 -21.841 -37.269 1.00 33.44 686 THR A C 1
ATOM 5242 O O . THR A 1 686 ? 7.511 -22.590 -37.016 1.00 33.44 686 THR A O 1
ATOM 5245 N N . ARG A 1 687 ? 5.461 -22.293 -37.873 1.00 32.72 687 ARG A N 1
ATOM 5246 C CA . ARG A 1 687 ? 5.397 -23.603 -38.537 1.00 32.72 687 ARG A CA 1
ATOM 5247 C C . ARG A 1 687 ? 6.195 -23.535 -39.839 1.00 32.72 687 ARG A C 1
ATOM 5249 O O . ARG A 1 687 ? 5.783 -22.831 -40.749 1.00 32.72 687 ARG A O 1
ATOM 5256 N N . ASN A 1 688 ? 7.262 -24.321 -39.940 1.00 32.88 688 ASN A N 1
ATOM 5257 C CA . ASN A 1 688 ? 7.832 -24.762 -41.213 1.00 32.88 688 ASN A CA 1
ATOM 5258 C C . ASN A 1 688 ? 8.056 -26.276 -41.133 1.00 32.88 688 ASN A C 1
ATOM 5260 O O . ASN A 1 688 ? 8.567 -26.776 -40.129 1.00 32.88 688 ASN A O 1
ATOM 5264 N N . ASN A 1 689 ? 7.642 -27.001 -42.172 1.00 40.62 689 ASN A N 1
ATOM 5265 C CA . ASN A 1 689 ? 7.812 -28.452 -42.251 1.00 40.62 689 ASN A CA 1
ATOM 5266 C C . ASN A 1 689 ? 9.231 -28.824 -42.715 1.00 40.62 689 ASN A C 1
ATOM 5268 O O . ASN A 1 689 ? 9.883 -28.048 -43.406 1.00 40.62 689 ASN A O 1
ATOM 5272 N N . ASN A 1 690 ? 9.630 -30.062 -42.399 1.00 40.78 690 ASN A N 1
ATOM 5273 C CA . ASN A 1 690 ? 10.830 -30.775 -42.862 1.00 40.78 690 ASN A CA 1
ATOM 5274 C C . ASN A 1 690 ? 12.193 -30.206 -42.403 1.00 40.78 690 ASN A C 1
ATOM 5276 O O . ASN A 1 690 ? 12.617 -29.144 -42.843 1.00 40.78 690 ASN A O 1
ATOM 5280 N N . GLY A 1 691 ? 12.956 -30.982 -41.610 1.00 37.97 691 GLY A N 1
ATOM 5281 C CA . GLY A 1 691 ? 14.405 -30.733 -41.463 1.00 37.97 691 GLY A CA 1
ATOM 5282 C C . GLY A 1 691 ? 15.098 -31.063 -40.132 1.00 37.97 691 GLY A C 1
ATOM 5283 O O . GLY A 1 691 ? 15.801 -30.197 -39.620 1.00 37.97 691 GLY A O 1
ATOM 5284 N N . LYS A 1 692 ? 15.006 -32.315 -39.640 1.00 33.44 692 LYS A N 1
ATOM 5285 C CA . LYS A 1 692 ? 15.772 -32.875 -38.489 1.00 33.44 692 LYS A CA 1
ATOM 5286 C C . LYS A 1 692 ? 15.523 -32.203 -37.109 1.00 33.44 692 LYS A C 1
ATOM 5288 O O . LYS A 1 692 ? 15.093 -31.055 -37.031 1.00 33.44 692 LYS A O 1
ATOM 5293 N N . PRO A 1 693 ? 15.774 -32.904 -35.982 1.00 32.97 693 PRO A N 1
ATOM 5294 C CA . PRO A 1 693 ? 15.605 -32.322 -34.651 1.00 32.97 693 PRO A CA 1
ATOM 5295 C C . PRO A 1 693 ? 16.723 -31.314 -34.341 1.00 32.97 693 PRO A C 1
ATOM 5297 O O . PRO A 1 693 ? 17.846 -31.693 -34.008 1.00 32.97 693 PRO A O 1
ATOM 5300 N N . LYS A 1 694 ? 16.420 -30.013 -34.414 1.00 35.47 694 LYS A N 1
ATOM 5301 C CA . LYS A 1 694 ? 17.277 -28.980 -33.813 1.00 35.47 694 LYS A CA 1
ATOM 5302 C C . LYS A 1 694 ? 17.210 -29.088 -32.285 1.00 35.47 694 LYS A C 1
ATOM 5304 O O . LYS A 1 694 ? 16.127 -29.263 -31.726 1.00 35.47 694 LYS A O 1
ATOM 5309 N N . LYS A 1 695 ? 18.361 -28.949 -31.610 1.00 35.75 695 LYS A N 1
ATOM 5310 C CA . LYS A 1 695 ? 18.416 -28.733 -30.152 1.00 35.75 695 LYS A CA 1
ATOM 5311 C C . LYS A 1 695 ? 17.506 -27.554 -29.774 1.00 35.75 695 LYS A C 1
ATOM 5313 O O . LYS A 1 695 ? 17.386 -26.600 -30.546 1.00 35.75 695 LYS A O 1
ATOM 5318 N N . LYS A 1 696 ? 16.911 -27.602 -28.574 1.00 30.48 696 LYS A N 1
ATOM 5319 C CA . LYS A 1 696 ? 16.311 -26.408 -27.958 1.00 30.48 696 LYS A CA 1
ATOM 5320 C C . LYS A 1 696 ? 17.367 -25.284 -27.926 1.00 30.48 696 LYS A C 1
ATOM 5322 O O . LYS A 1 696 ? 18.535 -25.605 -27.690 1.00 30.48 696 LYS A O 1
ATOM 5327 N N . PRO A 1 697 ? 16.998 -24.006 -28.124 1.00 34.88 697 PRO A N 1
ATOM 5328 C CA . PRO A 1 697 ? 17.853 -22.920 -27.657 1.00 34.88 697 PRO A CA 1
ATOM 5329 C C . PRO A 1 697 ? 18.044 -23.073 -26.140 1.00 34.88 697 PRO A C 1
ATOM 5331 O O . PRO A 1 697 ? 17.131 -23.545 -25.455 1.00 34.88 697 PRO A O 1
ATOM 5334 N N . ALA A 1 698 ? 19.221 -22.708 -25.634 1.00 35.41 698 ALA A N 1
ATOM 5335 C CA . ALA A 1 698 ? 19.429 -22.607 -24.194 1.00 35.41 698 ALA A CA 1
ATOM 5336 C C . ALA A 1 698 ? 18.472 -21.554 -23.613 1.00 35.41 698 ALA A C 1
ATOM 5338 O O . ALA A 1 698 ? 18.113 -20.589 -24.296 1.00 35.41 698 ALA A O 1
ATOM 5339 N N . ALA A 1 699 ? 18.043 -21.765 -22.371 1.00 40.38 699 ALA A N 1
ATOM 5340 C CA . ALA A 1 699 ? 17.465 -20.687 -21.580 1.00 40.38 699 ALA A CA 1
ATOM 5341 C C . ALA A 1 699 ? 18.592 -19.749 -21.106 1.00 40.38 699 ALA A C 1
ATOM 5343 O O . ALA A 1 699 ? 19.773 -20.045 -21.291 1.00 40.38 699 ALA A O 1
ATOM 5344 N N . ASP A 1 700 ? 18.230 -18.638 -20.472 1.00 41.28 700 ASP A N 1
ATOM 5345 C CA . ASP A 1 700 ? 19.186 -17.811 -19.737 1.00 41.28 700 ASP A CA 1
ATOM 5346 C C . ASP A 1 700 ? 19.624 -18.589 -18.468 1.00 41.28 700 ASP A C 1
ATOM 5348 O O . ASP A 1 700 ? 18.975 -18.506 -17.429 1.00 41.28 700 ASP A O 1
ATOM 5352 N N . GLU A 1 701 ? 20.670 -19.422 -18.570 1.00 42.97 701 GLU A N 1
ATOM 5353 C CA . GLU A 1 701 ? 21.063 -20.426 -17.550 1.00 42.97 701 GLU A CA 1
ATOM 5354 C C . GLU A 1 701 ? 21.665 -19.843 -16.243 1.00 42.97 701 GLU A C 1
ATOM 5356 O O . GLU A 1 701 ? 21.981 -20.604 -15.329 1.00 42.97 701 GLU A O 1
ATOM 5361 N N . ASP A 1 702 ? 21.785 -18.514 -16.123 1.00 57.28 702 ASP A N 1
ATOM 5362 C CA . ASP A 1 702 ? 22.474 -17.817 -15.019 1.00 57.28 702 ASP A CA 1
ATOM 5363 C C . ASP A 1 702 ? 21.561 -17.092 -13.997 1.00 57.28 702 ASP A C 1
ATOM 5365 O O . ASP A 1 702 ? 22.065 -16.625 -12.970 1.00 57.28 702 ASP A O 1
ATOM 5369 N N . GLU A 1 703 ? 20.239 -16.966 -14.209 1.00 67.25 703 GLU A N 1
ATOM 5370 C CA . GLU A 1 703 ? 19.372 -16.313 -13.203 1.00 67.25 703 GLU A CA 1
ATOM 5371 C C . GLU A 1 703 ? 19.051 -17.238 -12.005 1.00 67.25 703 GLU A C 1
ATOM 5373 O O . GLU A 1 703 ? 18.565 -18.356 -12.192 1.00 67.25 703 GLU A O 1
ATOM 5378 N N . PRO A 1 704 ? 19.268 -16.789 -10.749 1.00 78.44 704 PRO A N 1
ATOM 5379 C CA . PRO A 1 704 ? 19.038 -17.611 -9.566 1.00 78.44 704 PRO A CA 1
ATOM 5380 C C . PRO A 1 704 ? 17.545 -17.803 -9.267 1.00 78.44 704 PRO A C 1
ATOM 5382 O O . PRO A 1 704 ? 16.753 -16.851 -9.245 1.00 78.44 704 PRO A O 1
ATOM 5385 N N . GLU A 1 705 ? 17.178 -19.047 -8.947 1.00 83.69 705 GLU A N 1
ATOM 5386 C CA . GLU A 1 705 ? 15.827 -19.396 -8.512 1.00 83.69 705 GLU A CA 1
ATOM 5387 C C . GLU A 1 705 ? 15.434 -18.581 -7.271 1.00 83.69 705 GLU A C 1
ATOM 5389 O O . GLU A 1 705 ? 16.192 -18.440 -6.308 1.00 83.69 705 GLU A O 1
ATOM 5394 N N . GLN A 1 706 ? 14.233 -18.012 -7.304 1.00 89.19 706 GLN A N 1
ATOM 5395 C CA . GLN A 1 706 ? 13.809 -17.041 -6.307 1.00 89.19 706 GLN A CA 1
ATOM 5396 C C . GLN A 1 706 ? 13.478 -17.723 -4.961 1.00 89.19 706 GLN A C 1
ATOM 5398 O O . GLN A 1 706 ? 12.893 -18.812 -4.941 1.00 89.19 706 GLN A O 1
ATOM 5403 N N . PRO A 1 707 ? 13.817 -17.097 -3.817 1.00 90.06 707 PRO A N 1
ATOM 5404 C CA . PRO A 1 707 ? 13.528 -17.657 -2.499 1.00 90.06 707 PRO A CA 1
ATOM 5405 C C . PRO A 1 707 ? 12.013 -17.737 -2.227 1.00 90.06 707 PRO A C 1
ATOM 5407 O O . PRO A 1 707 ? 11.234 -16.984 -2.820 1.00 90.06 707 PRO A O 1
ATOM 5410 N N . PRO A 1 708 ? 11.571 -18.604 -1.296 1.00 89.50 708 PRO A N 1
ATOM 5411 C CA . PRO A 1 708 ? 10.217 -18.543 -0.749 1.00 89.50 708 PRO A CA 1
ATOM 5412 C C . PRO A 1 708 ? 10.011 -17.228 0.036 1.00 89.50 708 PRO A C 1
ATOM 5414 O O . PRO A 1 708 ? 10.999 -16.575 0.386 1.00 89.50 708 PRO A O 1
ATOM 5417 N N . PRO A 1 709 ? 8.762 -16.828 0.355 1.00 90.94 709 PRO A N 1
ATOM 5418 C CA . PRO A 1 709 ? 8.473 -15.571 1.050 1.00 90.94 709 PRO A CA 1
ATOM 5419 C C . PRO A 1 709 ? 9.281 -15.405 2.347 1.00 90.94 709 PRO A C 1
ATOM 5421 O O . PRO A 1 709 ? 9.056 -16.107 3.336 1.00 90.94 709 PRO A O 1
ATOM 5424 N N . THR A 1 710 ? 10.240 -14.479 2.326 1.00 92.69 710 THR A N 1
ATOM 5425 C CA . THR A 1 710 ? 11.272 -14.323 3.358 1.00 92.69 710 THR A CA 1
ATOM 5426 C C . THR A 1 710 ? 11.301 -12.896 3.897 1.00 92.69 710 THR A C 1
ATOM 5428 O O . THR A 1 710 ? 11.384 -11.939 3.126 1.00 92.69 710 THR A O 1
ATOM 5431 N N . ILE A 1 711 ? 11.301 -12.739 5.223 1.00 93.69 711 ILE A N 1
ATOM 5432 C CA . ILE A 1 711 ? 11.582 -11.449 5.876 1.00 93.69 711 ILE A CA 1
ATOM 5433 C C . ILE A 1 711 ? 12.992 -11.484 6.467 1.00 93.69 711 ILE A C 1
ATOM 5435 O O . ILE A 1 711 ? 13.333 -12.413 7.195 1.00 93.69 711 ILE A O 1
ATOM 5439 N N . ILE A 1 712 ? 13.801 -10.466 6.167 1.00 95.88 712 ILE A N 1
ATOM 5440 C CA . ILE A 1 712 ? 15.164 -10.295 6.683 1.00 95.88 712 ILE A CA 1
ATOM 5441 C C . ILE A 1 712 ? 15.175 -9.106 7.647 1.00 95.88 712 ILE A C 1
ATOM 5443 O O . ILE A 1 712 ? 14.912 -7.982 7.226 1.00 95.88 712 ILE A O 1
ATOM 5447 N N . PHE A 1 713 ? 15.495 -9.333 8.922 1.00 95.06 713 PHE A N 1
ATOM 5448 C CA . PHE A 1 713 ? 15.562 -8.294 9.953 1.00 95.06 713 PHE A CA 1
ATOM 5449 C C . PHE A 1 713 ? 16.994 -7.835 10.239 1.00 95.06 713 PHE A C 1
ATOM 5451 O O . PHE A 1 713 ? 17.860 -8.644 10.569 1.00 95.06 713 PHE A O 1
ATOM 5458 N N . CYS A 1 714 ? 17.232 -6.526 10.170 1.00 93.81 714 CYS A N 1
ATOM 5459 C CA . CYS A 1 714 ? 18.509 -5.890 10.512 1.00 93.81 714 CYS A CA 1
ATOM 5460 C C . CYS A 1 714 ? 18.281 -4.578 11.278 1.00 93.81 714 CYS A C 1
ATOM 5462 O O . CYS A 1 714 ? 17.323 -3.862 10.998 1.00 93.81 714 CYS A O 1
ATOM 5464 N N . THR A 1 715 ? 19.166 -4.213 12.207 1.00 88.88 715 THR A N 1
ATOM 5465 C CA . THR A 1 715 ? 18.878 -3.137 13.181 1.00 88.88 715 THR A CA 1
ATOM 5466 C C . THR A 1 715 ? 18.858 -1.735 12.556 1.00 88.88 715 THR A C 1
ATOM 5468 O O . THR A 1 715 ? 18.128 -0.849 12.995 1.00 88.88 715 THR A O 1
ATOM 5471 N N . LYS A 1 716 ? 19.687 -1.477 11.532 1.00 90.31 716 LYS A N 1
ATOM 5472 C CA . LYS A 1 716 ? 19.933 -0.112 11.020 1.00 90.31 716 LYS A CA 1
ATOM 5473 C C . LYS A 1 716 ? 19.313 0.107 9.630 1.00 90.31 716 LYS A C 1
ATOM 5475 O O . LYS A 1 716 ? 19.577 -0.687 8.729 1.00 90.31 71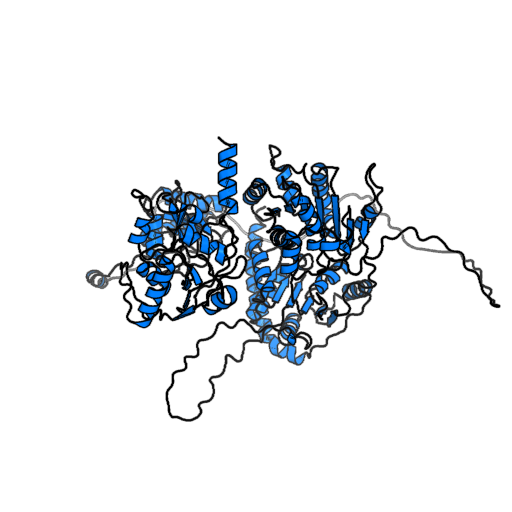6 LYS A O 1
ATOM 5480 N N . PRO A 1 717 ? 18.613 1.236 9.375 1.00 87.94 717 PRO A N 1
ATOM 5481 C CA . PRO A 1 717 ? 18.074 1.562 8.047 1.00 87.94 717 PRO A CA 1
ATOM 5482 C C . PRO A 1 717 ? 19.117 1.569 6.919 1.00 87.94 717 PRO A C 1
ATOM 5484 O O . PRO A 1 717 ? 18.803 1.173 5.801 1.00 87.94 717 PRO A O 1
ATOM 5487 N N . LYS A 1 718 ? 20.370 1.964 7.209 1.00 88.44 718 LYS A N 1
ATOM 5488 C CA . LYS A 1 718 ? 21.483 1.862 6.245 1.00 88.44 718 LYS A CA 1
ATOM 5489 C C . LYS A 1 718 ? 21.747 0.401 5.837 1.00 88.44 718 LYS A C 1
ATOM 5491 O O . LYS A 1 718 ? 21.911 0.135 4.653 1.00 88.44 718 LYS A O 1
ATOM 5496 N N . THR A 1 719 ? 21.727 -0.538 6.789 1.00 92.00 719 THR A N 1
ATOM 5497 C CA . THR A 1 719 ? 21.887 -1.980 6.529 1.00 92.00 719 THR A CA 1
ATOM 5498 C C . THR A 1 719 ? 20.745 -2.518 5.671 1.00 92.00 719 THR A C 1
ATOM 5500 O O . THR A 1 719 ? 21.000 -3.234 4.709 1.00 92.00 719 THR A O 1
ATOM 5503 N N . ALA A 1 720 ? 19.500 -2.122 5.951 1.00 92.88 720 ALA A N 1
ATOM 5504 C CA . ALA A 1 720 ? 18.338 -2.568 5.181 1.00 92.88 720 ALA A CA 1
ATOM 5505 C C . ALA A 1 720 ? 18.386 -2.100 3.711 1.00 92.88 720 ALA A C 1
ATOM 5507 O O . ALA A 1 720 ? 18.142 -2.892 2.797 1.00 92.88 720 ALA A O 1
ATOM 5508 N N . ALA A 1 721 ? 18.768 -0.840 3.469 1.00 89.88 721 ALA A N 1
ATOM 5509 C CA . ALA A 1 721 ? 18.981 -0.311 2.120 1.00 89.88 721 ALA A CA 1
ATOM 5510 C C . ALA A 1 721 ? 20.154 -1.010 1.401 1.00 89.88 721 ALA A C 1
ATOM 5512 O O . ALA A 1 721 ? 20.010 -1.436 0.254 1.00 89.88 721 ALA A O 1
ATOM 5513 N N . TYR A 1 722 ? 21.288 -1.188 2.089 1.00 93.88 722 TYR A N 1
ATOM 5514 C CA . TYR A 1 722 ? 22.458 -1.912 1.581 1.00 93.88 722 TYR A CA 1
ATOM 5515 C C . TYR A 1 722 ? 22.113 -3.348 1.163 1.00 93.88 722 TYR A C 1
ATOM 5517 O O . TYR A 1 722 ? 22.356 -3.717 0.017 1.00 93.88 722 TYR A O 1
ATOM 5525 N N . LEU A 1 723 ? 21.484 -4.132 2.045 1.00 95.50 723 LEU A N 1
ATOM 5526 C CA . LEU A 1 723 ? 21.084 -5.514 1.762 1.00 95.50 723 LEU A CA 1
ATOM 5527 C C . LEU A 1 723 ? 20.068 -5.598 0.616 1.00 95.50 723 LEU A C 1
ATOM 5529 O O . LEU A 1 723 ? 20.167 -6.491 -0.218 1.00 95.50 723 LEU A O 1
ATOM 5533 N N . THR A 1 724 ? 19.131 -4.652 0.517 1.00 95.06 724 THR A N 1
ATOM 5534 C CA . THR A 1 724 ? 18.180 -4.603 -0.608 1.00 95.06 724 THR A CA 1
ATOM 5535 C C . THR A 1 724 ? 18.899 -4.367 -1.941 1.00 95.06 724 THR A C 1
ATOM 5537 O O . THR A 1 724 ? 18.602 -5.026 -2.933 1.00 95.06 724 THR A O 1
ATOM 5540 N N . ASN A 1 725 ? 19.884 -3.466 -1.981 1.00 92.12 725 ASN A N 1
ATOM 5541 C CA . ASN A 1 725 ? 20.660 -3.196 -3.197 1.00 92.12 725 ASN A CA 1
ATOM 5542 C C . ASN A 1 725 ? 21.636 -4.338 -3.536 1.00 92.12 725 ASN A C 1
ATOM 5544 O O . ASN A 1 725 ? 21.831 -4.657 -4.709 1.00 92.12 725 ASN A O 1
ATOM 5548 N N . LEU A 1 726 ? 22.205 -4.989 -2.519 1.00 94.12 726 LEU A N 1
ATOM 5549 C CA . LEU A 1 726 ? 23.021 -6.196 -2.649 1.00 94.12 726 LEU A CA 1
ATOM 5550 C C . LEU A 1 726 ? 22.205 -7.332 -3.279 1.00 94.12 726 LEU A C 1
ATOM 5552 O O . LEU A 1 726 ? 22.619 -7.902 -4.279 1.00 94.12 726 LEU A O 1
ATOM 5556 N N . LEU A 1 727 ? 21.021 -7.626 -2.737 1.00 94.94 727 LEU A N 1
ATOM 5557 C CA . LEU A 1 727 ? 20.162 -8.699 -3.237 1.00 94.94 727 LEU A CA 1
ATOM 5558 C C . LEU A 1 727 ? 19.647 -8.406 -4.654 1.00 94.94 727 LEU A C 1
ATOM 5560 O O . LEU A 1 727 ? 19.710 -9.289 -5.507 1.00 94.94 727 LEU A O 1
ATOM 5564 N N . LYS A 1 728 ? 19.250 -7.161 -4.954 1.00 92.19 728 LYS A N 1
ATOM 5565 C CA . LYS A 1 728 ? 18.888 -6.740 -6.323 1.00 92.19 728 LYS A CA 1
ATOM 5566 C C . LYS A 1 728 ? 20.034 -6.895 -7.328 1.00 92.19 728 LYS A C 1
ATOM 5568 O O . LYS A 1 728 ? 19.785 -7.332 -8.445 1.00 92.19 728 LYS A O 1
ATOM 5573 N N . SER A 1 729 ? 21.275 -6.579 -6.945 1.00 90.06 729 SER A N 1
ATOM 5574 C CA . SER A 1 729 ? 22.462 -6.780 -7.801 1.00 90.06 729 SER A CA 1
ATOM 5575 C C . SER A 1 729 ? 22.952 -8.237 -7.863 1.00 90.06 729 SER A C 1
ATOM 5577 O O . SER A 1 729 ? 23.893 -8.535 -8.592 1.00 90.06 729 SER A O 1
ATOM 5579 N N . LEU A 1 730 ? 22.275 -9.144 -7.152 1.00 91.00 730 LEU A N 1
ATOM 5580 C CA . LEU A 1 730 ? 22.413 -10.602 -7.222 1.00 91.00 730 LEU A CA 1
ATOM 5581 C C . LEU A 1 730 ? 21.151 -11.274 -7.811 1.00 91.00 730 LEU A C 1
ATOM 5583 O O . LEU A 1 730 ? 20.909 -12.454 -7.561 1.00 91.00 730 LEU A O 1
ATOM 5587 N N . SER A 1 731 ? 20.317 -10.518 -8.538 1.00 90.88 731 SER A N 1
ATOM 5588 C CA . SER A 1 731 ? 19.032 -10.946 -9.127 1.00 90.88 731 SER A CA 1
ATOM 5589 C C . SER A 1 731 ? 18.007 -11.547 -8.144 1.00 90.88 731 SER A C 1
ATOM 5591 O O . SER A 1 731 ? 17.014 -12.151 -8.551 1.00 90.88 731 SER A O 1
ATOM 5593 N N . ILE A 1 732 ? 18.171 -11.335 -6.833 1.00 92.88 732 ILE A N 1
ATOM 5594 C CA . ILE A 1 732 ? 17.179 -11.704 -5.816 1.00 92.88 732 ILE A CA 1
ATOM 5595 C C . ILE A 1 732 ? 16.204 -10.538 -5.624 1.00 92.88 732 ILE A C 1
ATOM 5597 O O . ILE A 1 732 ? 16.525 -9.507 -5.015 1.00 92.88 732 ILE A O 1
ATOM 5601 N N . ARG A 1 733 ? 14.979 -10.703 -6.139 1.00 92.88 733 ARG A N 1
ATOM 5602 C CA . ARG A 1 733 ? 13.930 -9.677 -6.077 1.00 92.88 733 ARG A CA 1
ATOM 5603 C C . ARG A 1 733 ? 13.585 -9.373 -4.617 1.00 92.88 733 ARG A C 1
ATOM 5605 O O . ARG A 1 733 ? 13.085 -10.224 -3.884 1.00 92.88 733 ARG A O 1
ATOM 5612 N N . SER A 1 734 ? 13.859 -8.142 -4.199 1.00 94.31 734 SER A N 1
ATOM 5613 C CA . SER A 1 734 ? 13.774 -7.708 -2.804 1.00 94.31 734 SER A CA 1
ATOM 5614 C C . SER A 1 734 ? 13.272 -6.267 -2.686 1.00 94.31 734 SER A C 1
ATOM 5616 O O . SER A 1 734 ? 13.437 -5.459 -3.604 1.00 94.31 734 SER A O 1
ATOM 5618 N N . THR A 1 735 ? 12.658 -5.929 -1.552 1.00 94.38 735 THR A N 1
ATOM 5619 C CA . THR A 1 735 ? 12.272 -4.551 -1.214 1.00 94.38 735 THR A CA 1
ATOM 5620 C C . THR A 1 735 ? 12.543 -4.226 0.253 1.00 94.38 735 THR A C 1
ATOM 5622 O O . THR A 1 735 ? 12.713 -5.127 1.071 1.00 94.38 735 THR A O 1
ATOM 5625 N N . ALA A 1 736 ? 12.593 -2.935 0.580 1.00 93.19 736 ALA A N 1
ATOM 5626 C CA . ALA A 1 736 ? 12.985 -2.428 1.891 1.00 93.19 736 ALA A CA 1
ATOM 5627 C C . ALA A 1 736 ? 11.789 -1.923 2.718 1.00 93.19 736 ALA A C 1
ATOM 5629 O O . ALA A 1 736 ? 10.830 -1.375 2.171 1.00 93.19 736 ALA A O 1
ATOM 5630 N N . LEU A 1 737 ? 11.885 -2.024 4.047 1.00 90.06 737 LEU A N 1
ATOM 5631 C CA . LEU A 1 737 ? 10.970 -1.394 5.000 1.00 90.06 737 LEU A CA 1
ATOM 5632 C C . LEU A 1 737 ? 11.736 -0.823 6.201 1.00 90.06 737 LEU A C 1
ATOM 5634 O O . LEU A 1 737 ? 12.068 -1.525 7.154 1.00 90.06 737 LEU A O 1
ATOM 5638 N N . HIS A 1 738 ? 12.005 0.481 6.173 1.00 88.06 738 HIS A N 1
ATOM 5639 C CA . HIS A 1 738 ? 12.748 1.167 7.232 1.00 88.06 738 HIS A CA 1
ATOM 5640 C C . HIS A 1 738 ? 12.361 2.646 7.343 1.00 88.06 738 HIS A C 1
ATOM 5642 O O . HIS A 1 738 ? 11.805 3.218 6.408 1.00 88.06 738 HIS A O 1
ATOM 5648 N N . SER A 1 739 ? 12.709 3.293 8.459 1.00 79.62 739 SER A N 1
ATOM 5649 C CA . SER A 1 739 ? 12.328 4.684 8.771 1.00 79.62 739 SER A CA 1
ATOM 5650 C C . SER A 1 739 ? 12.823 5.751 7.784 1.00 79.62 739 SER A C 1
ATOM 5652 O O . SER A 1 739 ? 12.251 6.832 7.745 1.00 79.62 739 SER A O 1
ATOM 5654 N N . ARG A 1 740 ? 13.851 5.458 6.972 1.00 80.88 740 ARG A N 1
ATOM 5655 C CA . ARG A 1 740 ? 14.341 6.345 5.893 1.00 80.88 740 ARG A CA 1
ATOM 5656 C C . ARG A 1 740 ? 13.508 6.323 4.593 1.00 80.88 740 ARG A C 1
ATOM 5658 O O . ARG A 1 740 ? 13.901 6.986 3.646 1.00 80.88 740 ARG A O 1
ATOM 5665 N N . LEU A 1 741 ? 12.428 5.542 4.517 1.00 77.69 741 LEU A N 1
ATOM 5666 C CA . LEU A 1 741 ? 11.491 5.564 3.383 1.00 77.69 741 LEU A CA 1
ATOM 5667 C C . LEU A 1 741 ? 10.284 6.450 3.710 1.00 77.69 741 LEU A C 1
ATOM 5669 O O . LEU A 1 741 ? 9.820 6.463 4.854 1.00 77.69 741 LEU A O 1
ATOM 5673 N N . THR A 1 742 ? 9.722 7.112 2.700 1.00 76.75 742 THR A N 1
ATOM 5674 C CA . THR A 1 742 ? 8.438 7.819 2.814 1.00 76.75 742 THR A CA 1
ATOM 5675 C C . THR A 1 742 ? 7.303 6.848 3.154 1.00 76.75 742 THR A C 1
ATOM 5677 O O . THR A 1 742 ? 7.364 5.652 2.857 1.00 76.75 742 THR A O 1
ATOM 5680 N N . GLN A 1 743 ? 6.214 7.347 3.746 1.00 70.44 743 GLN A N 1
ATOM 5681 C CA . GLN A 1 743 ? 5.084 6.488 4.117 1.00 70.44 743 GLN A CA 1
ATOM 5682 C C . GLN A 1 743 ? 4.478 5.760 2.900 1.00 70.44 743 GLN A C 1
ATOM 5684 O O . GLN A 1 743 ? 4.121 4.585 2.995 1.00 70.44 743 GLN A O 1
ATOM 5689 N N . ARG A 1 744 ? 4.453 6.423 1.734 1.00 70.69 744 ARG A N 1
ATOM 5690 C CA . ARG A 1 744 ? 3.988 5.866 0.454 1.00 70.69 744 ARG A CA 1
ATOM 5691 C C . ARG A 1 744 ? 4.858 4.700 -0.027 1.00 70.69 744 ARG A C 1
ATOM 5693 O O . ARG A 1 744 ? 4.322 3.666 -0.416 1.00 70.69 744 ARG A O 1
ATOM 5700 N N . GLU A 1 745 ? 6.184 4.827 0.038 1.00 77.94 745 GLU A N 1
ATOM 5701 C CA . GLU A 1 745 ? 7.108 3.734 -0.302 1.00 77.94 745 GLU A CA 1
ATOM 5702 C C . GLU A 1 745 ? 6.972 2.552 0.662 1.00 77.94 745 GLU A C 1
ATOM 5704 O O . GLU A 1 745 ? 6.971 1.403 0.229 1.00 77.94 745 GLU A O 1
ATOM 5709 N N . ARG A 1 746 ? 6.802 2.815 1.965 1.00 78.25 746 ARG A N 1
ATOM 5710 C CA . ARG A 1 746 ? 6.649 1.766 2.987 1.00 78.25 746 ARG A CA 1
ATOM 5711 C C . ARG A 1 746 ? 5.375 0.946 2.775 1.00 78.25 746 ARG A C 1
ATOM 5713 O O . ARG A 1 746 ? 5.432 -0.281 2.835 1.00 78.25 746 ARG A O 1
ATOM 5720 N N . LEU A 1 747 ? 4.259 1.600 2.447 1.00 75.38 747 LEU A N 1
ATOM 5721 C CA . LEU A 1 747 ? 3.012 0.929 2.060 1.00 75.38 747 LEU A CA 1
ATOM 5722 C C . LEU A 1 747 ? 3.152 0.172 0.725 1.00 75.38 747 LEU A C 1
ATOM 5724 O O . LEU A 1 747 ? 2.672 -0.955 0.612 1.00 75.38 747 LEU A O 1
ATOM 5728 N N . SER A 1 748 ? 3.867 0.735 -0.257 1.00 80.12 748 SER A N 1
ATOM 5729 C CA . SER A 1 748 ? 4.159 0.065 -1.535 1.00 80.12 748 SER A CA 1
ATOM 5730 C C . SER A 1 748 ? 4.973 -1.224 -1.341 1.00 80.12 748 SER A C 1
ATOM 5732 O O . SER A 1 748 ? 4.563 -2.287 -1.805 1.00 80.12 748 SER A O 1
ATOM 5734 N N . SER A 1 749 ? 6.064 -1.175 -0.565 1.00 85.94 749 SER A N 1
ATOM 5735 C CA . SER A 1 749 ? 6.863 -2.351 -0.187 1.00 85.94 749 SER A CA 1
ATOM 5736 C C . SER A 1 749 ? 6.031 -3.442 0.489 1.00 85.94 749 SER A C 1
ATOM 5738 O O . SER A 1 749 ? 6.179 -4.618 0.158 1.00 85.94 749 SER A O 1
ATOM 5740 N N . LEU A 1 750 ? 5.141 -3.066 1.414 1.00 83.38 750 LEU A N 1
ATOM 5741 C CA . LEU A 1 750 ? 4.251 -4.014 2.089 1.00 83.38 750 LEU A CA 1
ATOM 5742 C C . LEU A 1 750 ? 3.245 -4.647 1.124 1.00 83.38 750 LEU A C 1
ATOM 5744 O O . LEU A 1 750 ? 3.035 -5.857 1.182 1.00 83.38 750 LEU A O 1
ATOM 5748 N N . SER A 1 751 ? 2.668 -3.866 0.209 1.00 79.38 751 SER A N 1
ATOM 5749 C CA . SER A 1 751 ? 1.751 -4.367 -0.820 1.00 79.38 751 SER A CA 1
ATOM 5750 C C . SER A 1 751 ? 2.444 -5.339 -1.784 1.00 79.38 751 SER A C 1
ATOM 5752 O O . SER A 1 751 ? 1.942 -6.437 -2.031 1.00 79.38 751 SER A O 1
ATOM 5754 N N . LEU A 1 752 ? 3.648 -5.001 -2.260 1.00 84.81 752 LEU A N 1
ATOM 5755 C CA . LEU A 1 752 ? 4.459 -5.847 -3.148 1.00 84.81 752 LEU A CA 1
ATOM 5756 C C . LEU A 1 752 ? 4.906 -7.164 -2.489 1.00 84.81 752 LEU A C 1
ATOM 5758 O O . LEU A 1 752 ? 5.041 -8.174 -3.182 1.00 84.81 752 LEU A O 1
ATOM 5762 N N . PHE A 1 753 ? 5.105 -7.174 -1.167 1.00 87.06 753 PHE A N 1
ATOM 5763 C CA . PHE A 1 753 ? 5.411 -8.392 -0.413 1.00 87.06 753 PHE A CA 1
ATOM 5764 C C . PHE A 1 753 ? 4.154 -9.229 -0.118 1.00 87.06 753 PHE A C 1
ATOM 5766 O O . PHE A 1 753 ? 4.121 -10.412 -0.450 1.00 87.06 753 PHE A O 1
ATOM 5773 N N . ARG A 1 754 ? 3.076 -8.619 0.412 1.00 81.62 754 ARG A N 1
ATOM 5774 C CA . ARG A 1 754 ? 1.782 -9.294 0.672 1.00 81.62 754 ARG A CA 1
ATOM 5775 C C . ARG A 1 754 ? 1.215 -9.957 -0.590 1.00 81.62 754 ARG A C 1
ATOM 5777 O O . ARG A 1 754 ? 0.752 -11.091 -0.542 1.00 81.62 754 ARG A O 1
ATOM 5784 N N . SER A 1 755 ? 1.309 -9.288 -1.741 1.00 76.38 755 SER A N 1
ATOM 5785 C CA . SER A 1 755 ? 0.880 -9.826 -3.044 1.00 76.38 755 SER A CA 1
ATOM 5786 C C . SER A 1 755 ? 1.798 -10.919 -3.620 1.00 76.38 755 SER A C 1
ATOM 5788 O O . SER A 1 755 ? 1.527 -11.426 -4.705 1.00 76.38 755 SER A O 1
ATOM 5790 N N . SER A 1 756 ? 2.875 -11.300 -2.918 1.00 74.81 756 SER A N 1
ATOM 5791 C CA . SER A 1 756 ? 3.909 -12.250 -3.372 1.00 74.81 756 SER A CA 1
ATOM 5792 C C . SER A 1 756 ? 4.638 -11.848 -4.667 1.00 74.81 756 SER A C 1
ATOM 5794 O O . SER A 1 756 ? 5.371 -12.657 -5.236 1.00 74.81 756 SER A O 1
ATOM 5796 N N . VAL A 1 757 ? 4.490 -10.599 -5.128 1.00 82.56 757 VAL A N 1
ATOM 5797 C CA . VAL A 1 757 ? 5.207 -10.072 -6.302 1.00 82.56 757 VAL A CA 1
ATOM 5798 C C . VAL A 1 757 ? 6.706 -9.991 -6.015 1.00 82.56 757 VAL A C 1
ATOM 5800 O O . VAL A 1 757 ? 7.513 -10.344 -6.875 1.00 82.56 757 VAL A O 1
ATOM 5803 N N . ILE A 1 758 ? 7.083 -9.585 -4.799 1.00 88.44 758 I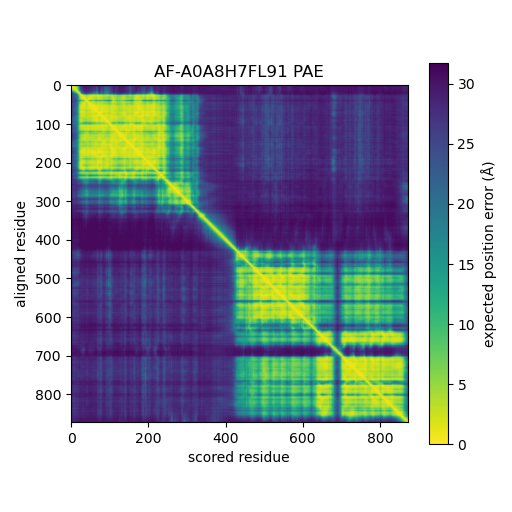LE A N 1
ATOM 5804 C CA . ILE A 1 758 ? 8.465 -9.568 -4.311 1.00 88.44 758 ILE A CA 1
ATOM 5805 C C . ILE A 1 758 ? 8.623 -10.621 -3.195 1.00 88.44 758 ILE A C 1
ATOM 5807 O O . ILE A 1 758 ? 7.927 -10.521 -2.188 1.00 88.44 758 ILE A O 1
ATOM 5811 N N . PRO A 1 759 ? 9.532 -11.608 -3.331 1.00 90.94 759 PRO A N 1
ATOM 5812 C CA . PRO A 1 759 ? 9.697 -12.702 -2.370 1.00 90.94 759 PRO A CA 1
ATOM 5813 C C . PRO A 1 759 ? 10.543 -12.358 -1.135 1.00 90.94 759 PRO A C 1
ATOM 5815 O O . PRO A 1 759 ? 10.535 -13.134 -0.182 1.00 90.94 759 PRO A O 1
ATOM 5818 N N . VAL A 1 760 ? 11.273 -11.233 -1.117 1.00 94.19 760 VAL A N 1
ATOM 5819 C CA . VAL A 1 760 ? 12.113 -10.831 0.029 1.00 94.19 760 VAL A CA 1
ATOM 5820 C C . VAL A 1 760 ? 11.784 -9.421 0.523 1.00 94.19 760 VAL A C 1
ATOM 5822 O O . VAL A 1 760 ? 11.876 -8.452 -0.232 1.00 94.19 760 VAL A O 1
ATOM 5825 N N . LEU A 1 761 ? 11.483 -9.294 1.816 1.00 94.12 761 LEU A N 1
ATOM 5826 C CA . LEU A 1 761 ? 11.314 -8.017 2.512 1.00 94.12 761 LEU A CA 1
ATOM 5827 C C . LEU A 1 761 ? 12.460 -7.805 3.505 1.00 94.12 761 LEU A C 1
ATOM 5829 O O . LEU A 1 761 ? 12.550 -8.500 4.514 1.00 94.12 761 LEU A O 1
ATOM 5833 N N . VAL A 1 762 ? 13.323 -6.825 3.243 1.00 95.75 762 VAL A N 1
ATOM 5834 C CA . VAL A 1 762 ? 14.389 -6.418 4.165 1.00 95.75 762 VAL A CA 1
ATOM 5835 C C . VAL A 1 762 ? 13.861 -5.311 5.073 1.00 95.75 762 VAL A C 1
ATOM 5837 O O . VAL A 1 762 ? 13.618 -4.187 4.633 1.00 95.75 762 VAL A O 1
ATOM 5840 N N . SER A 1 763 ? 13.669 -5.621 6.349 1.00 92.38 763 SER A N 1
ATOM 5841 C CA . SER A 1 763 ? 13.030 -4.740 7.321 1.00 92.38 763 SER A CA 1
ATOM 5842 C C . SER A 1 763 ? 13.985 -4.353 8.447 1.00 92.38 763 SER A C 1
ATOM 5844 O O . SER A 1 763 ? 14.815 -5.150 8.885 1.00 92.38 763 SER A O 1
ATOM 5846 N N . THR A 1 764 ? 13.814 -3.146 8.984 1.00 89.44 764 THR A N 1
ATOM 5847 C CA . THR A 1 764 ? 14.216 -2.881 10.373 1.00 89.44 764 THR A CA 1
ATOM 5848 C C . THR A 1 764 ? 13.073 -3.222 11.327 1.00 89.44 764 THR A C 1
ATOM 5850 O O . THR A 1 764 ? 11.978 -3.609 10.909 1.00 89.44 764 THR A O 1
ATOM 5853 N N . ASP A 1 765 ? 13.314 -3.054 12.620 1.00 70.94 765 ASP A N 1
ATOM 5854 C CA . ASP A 1 765 ? 12.446 -3.463 13.734 1.00 70.94 765 ASP A CA 1
ATOM 5855 C C . ASP A 1 765 ? 11.039 -2.818 13.694 1.00 70.94 765 ASP A C 1
ATOM 5857 O O . ASP A 1 765 ? 10.088 -3.306 14.304 1.00 70.94 765 ASP A O 1
ATOM 5861 N N . VAL A 1 766 ? 10.852 -1.769 12.881 1.00 65.12 766 VAL A N 1
ATOM 5862 C CA . VAL A 1 766 ? 9.536 -1.168 12.582 1.00 65.12 766 VAL A CA 1
ATOM 5863 C C . VAL A 1 766 ? 8.587 -2.154 11.877 1.00 65.12 766 VAL A C 1
ATOM 5865 O O . VAL A 1 766 ? 7.377 -1.973 11.949 1.00 65.12 766 VAL A O 1
ATOM 5868 N N . GLY A 1 767 ? 9.109 -3.205 11.232 1.00 60.25 767 GLY A N 1
ATOM 5869 C CA . GLY A 1 767 ? 8.319 -4.328 10.711 1.00 60.25 767 GLY A CA 1
ATOM 5870 C C . GLY A 1 767 ? 8.325 -5.590 11.584 1.00 60.25 767 GLY A C 1
ATOM 5871 O O . GLY A 1 767 ? 7.660 -6.570 11.248 1.00 60.25 767 GLY A O 1
ATOM 5872 N N . ALA A 1 768 ? 9.058 -5.592 12.704 1.00 58.03 768 ALA A N 1
ATOM 5873 C CA . ALA A 1 768 ? 9.098 -6.726 13.630 1.00 58.03 768 ALA A CA 1
ATOM 5874 C C . ALA A 1 768 ? 7.836 -6.815 14.499 1.00 58.03 768 ALA A C 1
ATOM 5876 O O . ALA A 1 768 ? 7.530 -7.882 15.025 1.00 58.03 768 ALA A O 1
ATOM 5877 N N . ARG A 1 769 ? 7.085 -5.717 14.639 1.00 68.19 769 ARG A N 1
ATOM 5878 C CA . ARG A 1 769 ? 5.852 -5.605 15.437 1.00 68.19 769 ARG A CA 1
ATOM 5879 C C . ARG A 1 769 ? 4.676 -5.151 14.548 1.00 68.19 769 ARG A C 1
ATOM 5881 O O . ARG A 1 769 ? 4.890 -4.708 13.423 1.00 68.19 769 ARG A O 1
ATOM 5888 N N . GLY A 1 770 ? 3.440 -5.388 14.982 1.00 58.22 770 GLY A N 1
ATOM 5889 C CA . GLY A 1 770 ? 2.180 -4.974 14.341 1.00 58.22 770 GLY A CA 1
ATOM 5890 C C . GLY A 1 770 ? 1.772 -5.654 13.028 1.00 58.22 770 GLY A C 1
ATOM 5891 O O . GLY A 1 770 ? 0.628 -6.079 12.886 1.00 58.22 770 GLY A O 1
ATOM 5892 N N . LEU A 1 771 ? 2.692 -5.800 12.075 1.00 66.31 771 LEU A N 1
ATOM 5893 C CA . LEU A 1 771 ? 2.364 -6.161 10.693 1.00 66.31 771 LEU A CA 1
ATOM 5894 C C . LEU A 1 771 ? 1.682 -7.529 10.553 1.00 66.31 771 LEU A C 1
ATOM 5896 O O . LEU A 1 771 ? 2.278 -8.577 10.843 1.00 66.31 771 LEU A O 1
ATOM 5900 N N . ASP A 1 772 ? 0.460 -7.522 10.036 1.00 63.88 772 ASP A N 1
ATOM 5901 C CA . ASP A 1 772 ? -0.168 -8.717 9.506 1.00 63.88 772 ASP A CA 1
ATOM 5902 C C . ASP A 1 772 ? 0.335 -8.955 8.085 1.00 63.88 772 ASP A C 1
ATOM 5904 O O . ASP A 1 772 ? 0.274 -8.080 7.210 1.00 63.88 772 ASP A O 1
ATOM 5908 N N . ILE A 1 773 ? 0.957 -10.114 7.917 1.00 68.38 773 ILE A N 1
ATOM 5909 C CA . ILE A 1 773 ? 1.607 -10.558 6.695 1.00 68.38 773 ILE A CA 1
ATOM 5910 C C . ILE A 1 773 ? 1.373 -12.061 6.641 1.00 68.38 773 ILE A C 1
ATOM 5912 O O . ILE A 1 773 ? 1.936 -12.813 7.441 1.00 68.38 773 ILE A O 1
ATOM 5916 N N . ASP A 1 774 ? 0.515 -12.476 5.721 1.00 59.47 774 ASP A N 1
ATOM 5917 C CA . ASP A 1 774 ? 0.243 -13.882 5.472 1.00 59.47 774 ASP A CA 1
ATOM 5918 C C . ASP A 1 774 ? 1.428 -14.569 4.779 1.00 59.47 774 ASP A C 1
ATOM 5920 O O . ASP A 1 774 ? 2.234 -13.942 4.092 1.00 59.47 774 ASP A O 1
ATOM 5924 N N . ASP A 1 775 ? 1.506 -15.891 4.943 1.00 66.19 775 ASP A N 1
ATOM 5925 C CA . ASP A 1 775 ? 2.369 -16.790 4.164 1.00 66.19 775 ASP A CA 1
ATOM 5926 C C . ASP A 1 775 ? 3.887 -16.506 4.167 1.00 66.19 775 ASP A C 1
ATOM 5928 O O . ASP A 1 775 ? 4.593 -16.908 3.242 1.00 66.19 775 ASP A O 1
ATOM 5932 N N . VAL A 1 776 ? 4.431 -15.906 5.233 1.00 85.69 776 VAL A N 1
ATOM 5933 C CA . VAL A 1 776 ? 5.890 -15.842 5.443 1.00 85.69 776 VAL A CA 1
ATOM 5934 C C . VAL A 1 776 ? 6.437 -17.245 5.727 1.00 85.69 776 VAL A C 1
ATOM 5936 O O . VAL A 1 776 ? 6.157 -17.830 6.776 1.00 85.69 776 VAL A O 1
ATOM 5939 N N . ALA A 1 777 ? 7.255 -17.773 4.819 1.00 88.44 777 ALA A N 1
ATOM 5940 C CA . ALA A 1 777 ? 7.856 -19.102 4.913 1.00 88.44 777 ALA A CA 1
ATOM 5941 C C . ALA A 1 777 ? 9.110 -19.130 5.803 1.00 88.44 777 ALA A C 1
ATOM 5943 O O . ALA A 1 777 ? 9.343 -20.103 6.522 1.00 88.44 777 ALA A O 1
ATOM 5944 N N . MET A 1 778 ? 9.913 -18.061 5.750 1.00 91.38 778 MET A N 1
ATOM 5945 C CA . MET A 1 778 ? 11.198 -17.959 6.442 1.00 91.38 778 MET A CA 1
ATOM 5946 C C . MET A 1 778 ? 11.405 -16.569 7.056 1.00 91.38 778 MET A C 1
ATOM 5948 O O . MET A 1 778 ? 11.122 -15.543 6.437 1.00 91.38 778 MET A O 1
ATOM 5952 N N . VAL A 1 779 ? 11.944 -16.531 8.274 1.00 93.12 779 VAL A N 1
ATOM 5953 C CA . VAL A 1 779 ? 12.455 -15.310 8.909 1.00 93.12 779 VAL A CA 1
ATOM 5954 C C . VAL A 1 779 ? 13.962 -15.444 9.076 1.00 93.12 779 VAL A C 1
ATOM 5956 O O . VAL A 1 779 ? 14.436 -16.392 9.696 1.00 93.12 779 VAL A O 1
ATOM 5959 N N . ILE A 1 780 ? 14.715 -14.478 8.556 1.00 96.06 780 ILE A N 1
ATOM 5960 C CA . ILE A 1 780 ? 16.157 -14.369 8.766 1.00 96.06 780 ILE A CA 1
ATOM 5961 C C . ILE A 1 780 ? 16.409 -13.189 9.704 1.00 96.06 780 ILE A C 1
ATOM 5963 O O . ILE A 1 780 ? 16.164 -12.042 9.335 1.00 96.06 780 ILE A O 1
ATOM 5967 N N . ASN A 1 781 ? 16.940 -13.435 10.901 1.00 95.88 781 ASN A N 1
ATOM 5968 C CA . ASN A 1 781 ? 17.580 -12.364 11.662 1.00 95.88 781 ASN A CA 1
ATOM 5969 C C . ASN A 1 781 ? 18.976 -12.184 11.067 1.00 95.88 781 ASN A C 1
ATOM 5971 O O . ASN A 1 781 ? 19.855 -13.015 11.290 1.00 95.88 781 ASN A O 1
ATOM 5975 N N . TRP A 1 782 ? 19.166 -11.131 10.270 1.00 95.81 782 TRP A N 1
ATOM 5976 C CA . TRP A 1 782 ? 20.491 -10.764 9.786 1.00 95.81 782 TRP A CA 1
ATOM 5977 C C . TRP A 1 782 ? 21.316 -10.240 10.957 1.00 95.81 782 TRP A C 1
ATOM 5979 O O . TRP A 1 782 ? 22.334 -10.838 11.275 1.00 95.81 782 TRP A O 1
ATOM 5989 N N . ASP A 1 783 ? 20.872 -9.173 11.625 1.00 93.38 783 ASP A N 1
ATOM 5990 C CA . ASP A 1 783 ? 21.477 -8.727 12.886 1.00 93.38 783 ASP A CA 1
ATOM 5991 C C . ASP A 1 783 ? 20.667 -9.296 14.057 1.00 93.38 783 ASP A C 1
ATOM 5993 O O . ASP A 1 783 ? 19.433 -9.226 14.044 1.00 93.38 783 ASP A O 1
ATOM 5997 N N . MET A 1 784 ? 21.337 -9.833 15.077 1.00 91.69 784 MET A N 1
ATOM 5998 C CA . MET A 1 784 ? 20.664 -10.308 16.288 1.00 91.69 784 MET A CA 1
ATOM 5999 C C . MET A 1 784 ? 19.978 -9.144 17.032 1.00 91.69 784 MET A C 1
ATOM 6001 O O . MET A 1 784 ? 20.579 -8.077 17.178 1.00 91.69 784 MET A O 1
ATOM 6005 N N . PRO A 1 785 ? 18.725 -9.316 17.496 1.00 89.62 785 PRO A N 1
ATOM 6006 C CA . PRO A 1 785 ? 18.020 -8.290 18.261 1.00 89.62 785 PRO A CA 1
ATOM 6007 C C . PRO A 1 785 ? 18.712 -8.030 19.605 1.00 89.62 785 PRO A C 1
ATOM 6009 O O . PRO A 1 785 ? 19.267 -8.945 20.209 1.00 89.62 785 PRO A O 1
ATOM 6012 N N . ASN A 1 786 ? 18.660 -6.784 20.085 1.00 85.62 786 ASN A N 1
ATOM 6013 C CA . ASN A 1 786 ? 19.277 -6.407 21.365 1.00 85.62 786 ASN A CA 1
ATOM 6014 C C . ASN A 1 786 ? 18.415 -6.766 22.587 1.00 85.62 786 ASN A C 1
ATOM 6016 O O . ASN A 1 786 ? 18.953 -6.886 23.680 1.00 85.62 786 ASN A O 1
ATOM 6020 N N . GLU A 1 787 ? 17.104 -6.939 22.404 1.00 84.38 787 GLU A N 1
ATOM 6021 C CA . GLU A 1 787 ? 16.157 -7.328 23.455 1.00 84.38 787 GLU A CA 1
ATOM 6022 C C . GLU A 1 787 ? 15.552 -8.708 23.125 1.00 84.38 787 GLU A C 1
ATOM 6024 O O . GLU A 1 787 ? 15.091 -8.907 21.992 1.00 84.38 787 GLU A O 1
ATOM 6029 N N . PRO A 1 788 ? 15.481 -9.655 24.079 1.00 85.25 788 PRO A N 1
ATOM 6030 C CA . PRO A 1 788 ? 14.833 -10.953 23.871 1.00 85.25 788 PRO A CA 1
ATOM 6031 C C . PRO A 1 788 ? 13.361 -10.863 23.439 1.00 85.25 788 PRO A C 1
ATOM 6033 O O . PRO A 1 788 ? 12.906 -11.638 22.598 1.00 85.25 788 PRO A O 1
ATOM 6036 N N . GLU A 1 789 ? 12.630 -9.870 23.943 1.00 77.69 789 GLU A N 1
ATOM 6037 C CA . GLU A 1 789 ? 11.266 -9.520 23.532 1.00 77.69 789 GLU A CA 1
ATOM 6038 C C . GLU A 1 789 ? 11.188 -9.194 22.037 1.00 77.69 789 GLU A C 1
ATOM 6040 O O . GLU A 1 789 ? 10.184 -9.450 21.380 1.00 77.69 789 GLU A O 1
ATOM 6045 N N . GLU A 1 790 ? 12.230 -8.601 21.462 1.00 80.94 790 GLU A N 1
ATOM 6046 C CA . GLU A 1 790 ? 12.250 -8.226 20.052 1.00 80.94 790 GLU A CA 1
ATOM 6047 C C . GLU A 1 790 ? 12.458 -9.459 19.154 1.00 80.94 790 GLU A C 1
ATOM 6049 O O . GLU A 1 790 ? 11.854 -9.544 18.083 1.00 80.94 790 GLU A O 1
ATOM 6054 N N . TYR A 1 791 ? 13.187 -10.477 19.634 1.00 87.56 791 TYR A N 1
ATOM 6055 C CA . TYR A 1 791 ? 13.324 -11.770 18.955 1.00 87.56 791 TYR A CA 1
ATOM 6056 C C . TYR A 1 791 ? 11.976 -12.476 18.761 1.00 87.56 791 TYR A C 1
ATOM 6058 O O . TYR A 1 791 ? 11.651 -12.866 17.637 1.00 87.56 791 TYR A O 1
ATOM 6066 N N . THR A 1 792 ? 11.163 -12.604 19.818 1.00 81.81 792 THR A N 1
ATOM 6067 C CA . THR A 1 792 ? 9.871 -13.321 19.753 1.00 81.81 792 THR A CA 1
ATOM 6068 C C . THR A 1 792 ? 8.910 -12.651 18.764 1.00 81.81 792 THR A C 1
ATOM 6070 O O . THR A 1 792 ? 8.250 -13.322 17.966 1.00 81.81 792 THR A O 1
ATOM 6073 N N . HIS A 1 793 ? 8.924 -11.317 18.712 1.00 79.19 793 HIS A N 1
ATOM 6074 C CA . HIS A 1 793 ? 8.179 -10.515 17.741 1.00 79.19 793 HIS A CA 1
ATOM 6075 C C . HIS A 1 793 ? 8.644 -10.694 16.281 1.00 79.19 793 HIS A C 1
ATOM 6077 O O . HIS A 1 793 ? 7.793 -10.789 15.382 1.00 79.19 793 HIS A O 1
ATOM 6083 N N . ARG A 1 794 ? 9.965 -10.768 16.038 1.00 86.25 794 ARG A N 1
ATOM 6084 C CA . ARG A 1 794 ? 10.555 -11.032 14.710 1.00 86.25 794 ARG A CA 1
ATOM 6085 C C . ARG A 1 794 ? 10.216 -12.433 14.207 1.00 86.25 794 ARG A C 1
ATOM 6087 O O . ARG A 1 794 ? 9.716 -12.574 13.094 1.00 86.25 794 ARG A O 1
ATOM 6094 N N . VAL A 1 795 ? 10.442 -13.473 15.012 1.00 85.94 795 VAL A N 1
ATOM 6095 C CA . VAL A 1 795 ? 10.194 -14.856 14.566 1.00 85.94 795 VAL A CA 1
ATOM 6096 C C . VAL A 1 795 ? 8.696 -15.163 14.439 1.00 85.94 795 VAL A C 1
ATOM 6098 O O . VAL A 1 795 ? 8.294 -15.876 13.522 1.00 85.94 795 VAL A O 1
ATOM 6101 N N . GLY A 1 796 ? 7.845 -14.496 15.230 1.00 78.69 796 GLY A N 1
ATOM 6102 C CA . GLY A 1 796 ? 6.379 -14.493 15.099 1.00 78.69 796 GLY A CA 1
ATOM 6103 C C . GLY A 1 796 ? 5.814 -13.829 13.827 1.00 78.69 796 GLY A C 1
ATOM 6104 O O . GLY A 1 796 ? 4.616 -13.520 13.766 1.00 78.69 796 GLY A O 1
ATOM 6105 N N . ARG A 1 797 ? 6.638 -13.571 12.800 1.00 81.31 797 ARG A N 1
ATOM 6106 C CA . ARG A 1 797 ? 6.159 -13.314 11.431 1.00 81.31 797 ARG A CA 1
ATOM 6107 C C . ARG A 1 797 ? 5.864 -14.608 10.653 1.00 81.31 797 ARG A C 1
ATOM 6109 O O . ARG A 1 797 ? 4.974 -14.580 9.815 1.00 81.31 797 ARG A O 1
ATOM 6116 N N . THR A 1 798 ? 6.546 -15.722 10.942 1.00 81.06 798 THR A N 1
ATOM 6117 C CA . THR A 1 798 ? 6.284 -17.047 10.332 1.00 81.06 798 THR A CA 1
ATOM 6118 C C . THR A 1 798 ? 5.554 -17.990 11.312 1.00 81.06 798 THR A C 1
ATOM 6120 O O . THR A 1 798 ? 5.142 -17.554 12.386 1.00 81.06 798 THR A O 1
ATOM 6123 N N . ALA A 1 799 ? 5.314 -19.253 10.927 1.00 72.88 799 ALA A N 1
ATOM 6124 C CA . ALA A 1 799 ? 4.568 -20.270 11.691 1.00 72.88 799 ALA A CA 1
ATOM 6125 C C . ALA A 1 799 ? 3.141 -19.845 12.129 1.00 72.88 799 ALA A C 1
ATOM 6127 O O . ALA A 1 799 ? 2.611 -20.295 13.147 1.00 72.88 799 ALA A O 1
ATOM 6128 N N . ARG A 1 800 ? 2.500 -18.957 11.355 1.00 69.31 800 ARG A N 1
ATOM 6129 C CA . ARG A 1 800 ? 1.131 -18.469 11.603 1.00 69.31 800 ARG A CA 1
ATOM 6130 C C . ARG A 1 800 ? 0.067 -19.478 11.159 1.00 69.31 800 ARG A C 1
ATOM 6132 O O . ARG A 1 800 ? 0.317 -20.340 10.319 1.00 69.31 800 ARG A O 1
ATOM 6139 N N . ALA A 1 801 ? -1.138 -19.349 11.722 1.00 59.72 801 ALA A N 1
ATOM 6140 C CA . ALA A 1 801 ? -2.331 -20.127 11.357 1.00 59.72 801 ALA A CA 1
ATOM 6141 C C . ALA A 1 801 ? -2.126 -21.663 11.322 1.00 59.72 801 ALA A C 1
ATOM 6143 O O . ALA A 1 801 ? -2.683 -22.353 10.472 1.00 59.72 801 ALA A O 1
ATOM 6144 N N . GLY A 1 802 ? -1.306 -22.203 12.233 1.00 59.47 802 GLY A N 1
ATOM 6145 C CA . GLY A 1 802 ? -1.029 -23.644 12.336 1.00 59.47 802 GLY A CA 1
ATOM 6146 C C . GLY A 1 802 ? -0.064 -24.204 11.283 1.00 59.47 802 GLY A C 1
ATOM 6147 O O . GLY A 1 802 ? 0.187 -25.407 11.275 1.00 59.47 802 GLY A O 1
ATOM 6148 N N . LYS A 1 803 ? 0.503 -23.363 10.408 1.00 66.94 803 LYS A N 1
ATOM 6149 C CA . LYS A 1 803 ? 1.547 -23.777 9.461 1.00 66.94 803 LYS A CA 1
ATOM 6150 C C . LYS A 1 803 ? 2.888 -23.967 10.182 1.00 66.94 803 LYS A C 1
ATOM 6152 O O . LYS A 1 803 ? 3.144 -23.374 11.233 1.00 66.94 803 LYS A O 1
ATOM 6157 N N . GLY A 1 804 ? 3.764 -24.778 9.592 1.00 72.19 804 GLY A N 1
ATOM 6158 C CA . GLY A 1 804 ? 5.184 -24.790 9.946 1.00 72.19 804 GLY A CA 1
ATOM 6159 C C . GLY A 1 804 ? 5.884 -23.514 9.475 1.00 72.19 804 GLY A C 1
ATOM 6160 O O . GLY A 1 804 ? 5.446 -22.878 8.518 1.00 72.19 804 GLY A O 1
ATOM 6161 N N . GLY A 1 805 ? 6.981 -23.150 10.134 1.00 83.25 805 GLY A N 1
ATOM 6162 C CA . GLY A 1 805 ? 7.827 -22.023 9.740 1.00 83.25 805 GLY A CA 1
ATOM 6163 C C . GLY A 1 805 ? 9.261 -22.205 10.219 1.00 83.25 805 GLY A C 1
ATOM 6164 O O . GLY A 1 805 ? 9.521 -23.026 11.104 1.00 83.25 805 GLY A O 1
ATOM 6165 N N . ILE A 1 806 ? 10.196 -21.446 9.644 1.00 90.56 806 ILE A N 1
ATOM 6166 C CA . ILE A 1 806 ? 11.603 -21.472 10.059 1.00 90.56 806 ILE A CA 1
ATOM 6167 C C . ILE A 1 806 ? 12.134 -20.068 10.359 1.00 90.56 806 ILE A C 1
ATOM 6169 O O . ILE A 1 806 ? 11.961 -19.134 9.575 1.00 90.56 806 ILE A O 1
ATOM 6173 N N . ALA A 1 807 ? 12.800 -19.937 11.501 1.00 93.06 807 ALA A N 1
ATOM 6174 C CA . ALA A 1 807 ? 13.595 -18.777 11.867 1.00 93.06 807 ALA A CA 1
ATOM 6175 C C . ALA A 1 807 ? 15.082 -19.154 11.846 1.00 93.06 807 ALA A C 1
ATOM 6177 O O . ALA A 1 807 ? 15.460 -20.199 12.380 1.00 93.06 807 ALA A O 1
ATOM 6178 N N . ILE A 1 808 ? 15.912 -18.312 11.231 1.00 95.75 808 ILE A N 1
ATOM 6179 C CA . ILE A 1 808 ? 17.361 -18.507 11.110 1.00 95.75 808 ILE A CA 1
ATOM 6180 C C . ILE A 1 808 ? 18.065 -17.219 11.539 1.00 95.75 808 ILE A C 1
ATOM 6182 O O . ILE A 1 808 ? 17.853 -16.161 10.948 1.00 95.75 808 ILE A O 1
ATOM 6186 N N . SER A 1 809 ? 18.903 -17.298 12.567 1.00 96.25 809 SER A N 1
ATOM 6187 C CA . SER A 1 809 ? 19.724 -16.181 13.035 1.00 96.25 809 SER A CA 1
ATOM 6188 C C . SER A 1 809 ? 21.155 -16.263 12.517 1.00 96.25 809 SER A C 1
ATOM 6190 O O . SER A 1 809 ? 21.820 -17.275 12.701 1.00 96.25 809 SER A O 1
ATOM 6192 N N . PHE A 1 810 ? 21.666 -15.179 11.940 1.00 95.81 810 PHE A N 1
ATOM 6193 C CA . PHE A 1 810 ? 23.099 -15.024 11.700 1.00 95.81 810 PHE A CA 1
ATOM 6194 C C . PHE A 1 810 ? 23.758 -14.588 13.011 1.00 95.81 810 PHE A C 1
ATOM 6196 O O . PHE A 1 810 ? 23.488 -13.498 13.514 1.00 95.81 810 PHE A O 1
ATOM 6203 N N . VAL A 1 811 ? 24.599 -15.455 13.571 1.00 95.31 811 VAL A N 1
ATOM 6204 C CA . VAL A 1 811 ? 25.313 -15.234 14.834 1.00 95.31 811 VAL A CA 1
ATOM 6205 C C . VAL A 1 811 ? 26.776 -14.957 14.512 1.00 95.31 811 VAL A C 1
ATOM 6207 O O . VAL A 1 811 ? 27.408 -15.718 13.780 1.00 95.31 811 VAL A O 1
ATOM 6210 N N . THR A 1 812 ? 27.307 -13.854 15.034 1.00 92.94 812 THR A N 1
ATOM 6211 C CA . THR A 1 812 ? 28.718 -13.474 14.886 1.00 92.94 812 THR A CA 1
ATOM 6212 C C . THR A 1 812 ? 29.487 -13.679 16.186 1.00 92.94 812 THR A C 1
ATOM 6214 O O . THR A 1 812 ? 28.904 -13.933 17.241 1.00 92.94 812 THR A O 1
ATOM 6217 N N . GLU A 1 813 ? 30.800 -13.452 16.141 1.00 89.38 813 GLU A N 1
ATOM 6218 C CA . GLU A 1 813 ? 31.700 -13.455 17.301 1.00 89.38 813 GLU A CA 1
ATOM 6219 C C . GLU A 1 813 ? 31.365 -12.412 18.399 1.00 89.38 813 GLU A C 1
ATOM 6221 O O . GLU A 1 813 ? 32.127 -12.239 19.345 1.00 89.38 813 GLU A O 1
ATOM 6226 N N . LYS A 1 814 ? 30.248 -11.679 18.270 1.00 89.44 814 LYS A N 1
ATOM 6227 C CA . LYS A 1 814 ? 29.804 -10.594 19.166 1.00 89.44 814 LYS A CA 1
ATOM 6228 C C . LYS A 1 814 ? 28.382 -10.780 19.703 1.00 89.44 814 LYS A C 1
ATOM 6230 O O . LYS A 1 814 ? 27.840 -9.850 20.304 1.00 89.44 814 LYS A O 1
ATOM 6235 N N . ASP A 1 815 ? 27.764 -11.934 19.446 1.00 92.88 815 ASP A N 1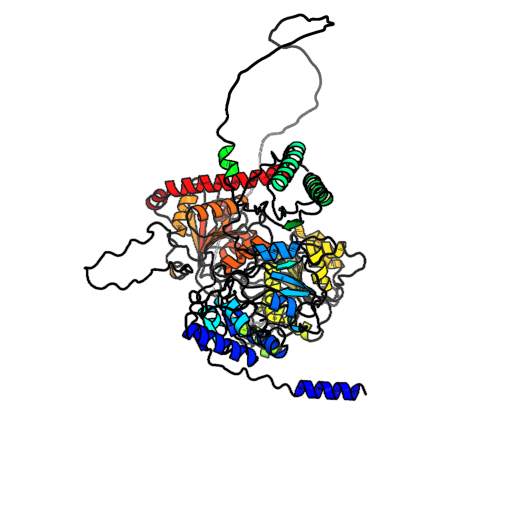
ATOM 6236 C CA . ASP A 1 815 ? 26.337 -12.182 19.695 1.00 92.88 815 ASP A CA 1
ATOM 6237 C C . ASP A 1 815 ? 26.043 -13.228 20.781 1.00 92.88 815 ASP A C 1
ATOM 6239 O O . ASP A 1 815 ? 24.881 -13.395 21.142 1.00 92.88 815 ASP A O 1
ATOM 6243 N N . GLU A 1 816 ? 27.061 -13.883 21.348 1.00 90.12 816 GLU A N 1
ATOM 6244 C CA . GLU A 1 816 ? 26.927 -14.935 22.374 1.00 90.12 816 GLU A CA 1
ATOM 6245 C C . GLU A 1 816 ? 25.978 -14.539 23.521 1.00 90.12 816 GLU A C 1
ATOM 6247 O O . GLU A 1 816 ? 24.998 -15.233 23.792 1.00 90.12 816 GLU A O 1
ATOM 6252 N N . GLN A 1 817 ? 26.197 -13.374 24.140 1.00 91.56 817 GLN A N 1
ATOM 6253 C CA . GLN A 1 817 ? 25.338 -12.881 25.223 1.00 91.56 817 GLN A CA 1
ATOM 6254 C C . GLN A 1 817 ? 23.886 -12.640 24.771 1.00 91.56 817 GLN A C 1
ATOM 6256 O O . GLN A 1 817 ? 22.963 -12.931 25.532 1.00 91.56 817 GLN A O 1
ATOM 6261 N N . ARG A 1 818 ? 23.661 -12.172 23.529 1.00 92.25 818 ARG A N 1
ATOM 6262 C CA . ARG A 1 818 ? 22.305 -12.005 22.968 1.00 92.25 818 ARG A CA 1
ATOM 6263 C C . ARG A 1 818 ? 21.629 -13.363 22.793 1.00 92.25 818 ARG A C 1
ATOM 6265 O O . ARG A 1 818 ? 20.472 -13.513 23.176 1.00 92.25 818 ARG A O 1
ATOM 6272 N N . VAL A 1 819 ? 22.348 -14.353 22.252 1.00 92.62 819 VAL A N 1
ATOM 6273 C CA . VAL A 1 819 ? 21.853 -15.731 22.095 1.00 92.62 819 VAL A CA 1
ATOM 6274 C C . VAL A 1 819 ? 21.442 -16.300 23.451 1.00 92.62 819 VAL A C 1
ATOM 6276 O O . VAL A 1 819 ? 20.295 -16.708 23.600 1.00 92.62 819 VAL A O 1
ATOM 6279 N N . LEU A 1 820 ? 22.313 -16.245 24.463 1.00 91.69 820 LEU A N 1
ATOM 6280 C CA . LEU A 1 820 ? 22.023 -16.785 25.798 1.00 91.69 820 LEU A CA 1
ATOM 6281 C C . LEU A 1 820 ? 20.797 -16.125 26.456 1.00 91.69 820 LEU A C 1
ATOM 6283 O O . LEU A 1 820 ? 19.956 -16.824 27.025 1.00 91.69 820 LEU A O 1
ATOM 6287 N N . GLN A 1 821 ? 20.649 -14.800 26.341 1.00 91.19 821 GLN A N 1
ATOM 6288 C CA . GLN A 1 821 ? 19.475 -14.074 26.846 1.00 91.19 821 GLN A CA 1
ATOM 6289 C C . GLN A 1 821 ? 18.183 -14.464 26.106 1.00 91.19 821 GLN A C 1
ATOM 6291 O O . GLN A 1 821 ? 17.141 -14.658 26.734 1.00 91.19 821 GLN A O 1
ATOM 6296 N N . ILE A 1 822 ? 18.245 -14.623 24.780 1.00 91.06 822 ILE A N 1
ATOM 6297 C CA . ILE A 1 822 ? 17.113 -15.063 23.954 1.00 91.06 822 ILE A CA 1
ATOM 6298 C C . ILE A 1 822 ? 16.706 -16.496 24.304 1.00 91.06 822 ILE A C 1
ATOM 6300 O O . ILE A 1 822 ? 15.527 -16.743 24.544 1.00 91.06 822 ILE A O 1
ATOM 6304 N N . GLU A 1 823 ? 17.658 -17.424 24.399 1.00 91.25 823 GLU A N 1
ATOM 6305 C CA . GLU A 1 823 ? 17.407 -18.826 24.751 1.00 91.25 823 GLU A CA 1
ATOM 6306 C C . GLU A 1 823 ? 16.797 -18.975 26.148 1.00 91.25 823 GLU A C 1
ATOM 6308 O O . GLU A 1 823 ? 15.837 -19.730 26.322 1.00 91.25 823 GLU A O 1
ATOM 6313 N N . ALA A 1 824 ? 17.285 -18.208 27.131 1.00 88.38 824 ALA A N 1
ATOM 6314 C CA . ALA A 1 824 ? 16.694 -18.145 28.466 1.00 88.38 824 ALA A CA 1
ATOM 6315 C C . ALA A 1 824 ? 15.241 -17.633 28.427 1.00 88.38 824 ALA A C 1
ATOM 6317 O O . ALA A 1 824 ? 14.372 -18.162 29.125 1.00 88.38 824 ALA A O 1
ATOM 6318 N N . ARG A 1 825 ? 14.949 -16.647 27.567 1.00 84.00 825 ARG A N 1
ATOM 6319 C CA . ARG A 1 825 ? 13.614 -16.054 27.420 1.00 84.00 825 ARG A CA 1
ATOM 6320 C C . ARG A 1 825 ? 12.609 -16.970 26.719 1.00 84.00 825 ARG A C 1
ATOM 6322 O O . ARG A 1 825 ? 11.461 -17.056 27.159 1.00 84.00 825 ARG A O 1
ATOM 6329 N N . ILE A 1 826 ? 13.023 -17.649 25.646 1.00 84.69 826 ILE A N 1
ATOM 6330 C CA . ILE A 1 826 ? 12.175 -18.584 24.880 1.00 84.69 826 ILE A CA 1
ATOM 6331 C C . ILE A 1 826 ? 12.185 -20.011 25.452 1.00 84.69 826 ILE A C 1
ATOM 6333 O O . ILE A 1 826 ? 11.428 -20.859 24.977 1.00 84.69 826 ILE A O 1
ATOM 6337 N N . LYS A 1 827 ? 13.026 -20.280 26.463 1.00 85.25 827 LYS A N 1
ATOM 6338 C CA . LYS A 1 827 ? 13.218 -21.581 27.139 1.00 85.25 827 LYS A CA 1
ATOM 6339 C C . LYS A 1 827 ? 13.554 -22.732 26.180 1.00 85.25 827 LYS A C 1
ATOM 6341 O O . LYS A 1 827 ? 13.230 -23.885 26.442 1.00 85.25 827 LYS A O 1
ATOM 6346 N N . THR A 1 828 ? 14.175 -22.401 25.052 1.00 84.25 828 THR A N 1
ATOM 6347 C CA . THR A 1 828 ? 14.454 -23.309 23.935 1.00 84.25 828 THR A CA 1
ATOM 6348 C C . THR A 1 828 ? 15.841 -22.981 23.397 1.00 84.25 828 THR A C 1
ATOM 6350 O O . THR A 1 828 ? 16.151 -21.805 23.213 1.00 84.25 828 THR A O 1
ATOM 6353 N N . LYS A 1 829 ? 16.669 -23.999 23.142 1.00 89.00 829 LYS A N 1
ATOM 6354 C CA . LYS A 1 829 ? 17.970 -23.824 22.485 1.00 89.00 829 LYS A CA 1
ATOM 6355 C C . LYS A 1 829 ? 17.799 -23.627 20.978 1.00 89.00 829 LYS A C 1
ATOM 6357 O O . LYS A 1 829 ? 16.944 -24.268 20.367 1.00 89.00 829 LYS A O 1
ATOM 6362 N N . LEU A 1 830 ? 18.610 -22.755 20.386 1.00 91.19 830 LEU A N 1
ATOM 6363 C CA . LEU A 1 830 ? 18.696 -22.594 18.936 1.00 91.19 830 LEU A CA 1
ATOM 6364 C C . LEU A 1 830 ? 19.575 -23.713 18.358 1.00 91.19 830 LEU A C 1
ATOM 6366 O O . LEU A 1 830 ? 20.603 -24.057 18.933 1.00 91.19 830 LEU A O 1
ATOM 6370 N N . LEU A 1 831 ? 19.177 -24.289 17.222 1.00 92.44 831 LEU A N 1
ATOM 6371 C CA . LEU A 1 831 ? 19.930 -25.371 16.573 1.00 92.44 831 LEU A CA 1
ATOM 6372 C C . LEU A 1 831 ? 20.859 -24.825 15.481 1.00 92.44 831 LEU A C 1
ATOM 6374 O O . LEU A 1 831 ? 20.442 -23.992 14.678 1.00 92.44 831 LEU A O 1
ATOM 6378 N N . GLU A 1 832 ? 22.100 -25.303 15.407 1.00 93.44 832 GLU A N 1
ATOM 6379 C CA . GLU A 1 832 ? 23.034 -24.857 14.367 1.00 93.44 832 GLU A CA 1
ATOM 6380 C C . GLU A 1 832 ? 22.691 -25.448 12.989 1.00 93.44 832 GLU A C 1
ATOM 6382 O O . GLU A 1 832 ? 22.427 -26.644 12.856 1.00 93.44 832 GLU A O 1
ATOM 6387 N N . ILE A 1 833 ? 22.740 -24.614 11.948 1.00 90.62 833 ILE A N 1
ATOM 6388 C CA . ILE A 1 833 ? 22.784 -25.039 10.546 1.00 90.62 833 ILE A CA 1
ATOM 6389 C C . ILE A 1 833 ? 24.191 -24.756 10.019 1.00 90.62 833 ILE A C 1
ATOM 6391 O O . ILE A 1 833 ? 24.540 -23.613 9.721 1.00 90.62 833 ILE A O 1
ATOM 6395 N N . VAL A 1 834 ? 24.983 -25.813 9.846 1.00 87.75 834 VAL A N 1
ATOM 6396 C CA . VAL A 1 834 ? 26.278 -25.738 9.160 1.00 87.75 834 VAL A CA 1
ATOM 6397 C C . VAL A 1 834 ? 26.032 -25.719 7.649 1.00 87.75 834 VAL A C 1
ATOM 6399 O O . VAL A 1 834 ? 25.527 -26.690 7.084 1.00 87.75 834 VAL A O 1
ATOM 6402 N N . LEU A 1 835 ? 26.389 -24.619 6.982 1.00 87.50 835 LEU A N 1
ATOM 6403 C CA . LEU A 1 835 ? 26.390 -24.543 5.517 1.00 87.50 835 LEU A CA 1
ATOM 6404 C C . LEU A 1 835 ? 27.746 -25.013 4.956 1.00 87.50 835 LEU A C 1
ATOM 6406 O O . LEU A 1 835 ? 28.782 -24.703 5.544 1.00 87.50 835 LEU A O 1
ATOM 6410 N N . PRO A 1 836 ? 27.779 -25.737 3.820 1.00 86.12 836 PRO A N 1
ATOM 6411 C CA . PRO A 1 836 ? 29.023 -26.233 3.234 1.00 86.12 836 PRO A CA 1
ATOM 6412 C C . PRO A 1 836 ? 29.849 -25.075 2.660 1.00 86.12 836 PRO A C 1
ATOM 6414 O O . PRO A 1 836 ? 29.585 -24.604 1.552 1.00 86.12 836 PRO A O 1
ATOM 6417 N N . GLU A 1 837 ? 30.858 -24.630 3.413 1.00 85.25 837 GLU A N 1
ATOM 6418 C CA . GLU A 1 837 ? 31.631 -23.413 3.133 1.00 85.25 837 GLU A CA 1
ATOM 6419 C C . GLU A 1 837 ? 32.195 -23.353 1.704 1.00 85.25 837 GLU A C 1
ATOM 6421 O O . GLU A 1 837 ? 32.115 -22.306 1.066 1.00 85.25 837 GLU A O 1
ATOM 6426 N N . SER A 1 838 ? 32.655 -24.473 1.137 1.00 85.44 838 SER A N 1
ATOM 6427 C CA . SER A 1 838 ? 33.106 -24.540 -0.262 1.00 85.44 838 SER A CA 1
ATOM 6428 C C . SER A 1 838 ? 32.061 -24.005 -1.255 1.00 85.44 838 SER A C 1
ATOM 6430 O O . SER A 1 838 ? 32.377 -23.129 -2.061 1.00 85.44 838 SER A O 1
ATOM 6432 N N . LYS A 1 839 ? 30.796 -24.428 -1.129 1.00 85.19 839 LYS A N 1
ATOM 6433 C CA . LYS A 1 839 ? 29.679 -23.969 -1.980 1.00 85.19 839 LYS A CA 1
ATOM 6434 C C . LYS A 1 839 ? 29.216 -22.542 -1.676 1.00 85.19 839 LYS A C 1
ATOM 6436 O O . LYS A 1 839 ? 28.485 -21.939 -2.463 1.00 85.19 839 LYS A O 1
ATOM 6441 N N . VAL A 1 840 ? 29.588 -22.000 -0.518 1.00 85.88 840 VAL A N 1
ATOM 6442 C CA . VAL A 1 840 ? 29.367 -20.588 -0.181 1.00 85.88 840 VAL A CA 1
ATOM 6443 C C . VAL A 1 840 ? 30.450 -19.725 -0.842 1.00 85.88 840 VAL A C 1
ATOM 6445 O O . VAL A 1 840 ? 30.146 -18.696 -1.450 1.00 85.88 840 VAL A O 1
ATOM 6448 N N . LEU A 1 841 ? 31.707 -20.177 -0.791 1.00 82.19 841 LEU A N 1
ATOM 6449 C CA . LEU A 1 841 ? 32.864 -19.493 -1.369 1.00 82.19 841 LEU A CA 1
ATOM 6450 C C . LEU A 1 841 ? 32.864 -19.498 -2.908 1.00 82.19 841 LEU A C 1
ATOM 6452 O O . LEU A 1 841 ? 33.321 -18.522 -3.501 1.00 82.19 841 LEU A O 1
ATOM 6456 N N . GLU A 1 842 ? 32.268 -20.499 -3.567 1.00 83.75 842 GLU A N 1
ATOM 6457 C CA . GLU A 1 842 ? 32.043 -20.522 -5.029 1.00 83.75 842 GLU A CA 1
ATOM 6458 C C . GLU A 1 842 ? 31.422 -19.222 -5.582 1.00 83.75 842 GLU A C 1
ATOM 6460 O O . GLU A 1 842 ? 31.745 -18.791 -6.691 1.00 83.75 842 GLU A O 1
ATOM 6465 N N . LYS A 1 843 ? 30.538 -18.565 -4.817 1.00 79.75 843 LYS A N 1
ATOM 6466 C CA . LYS A 1 843 ? 29.858 -17.323 -5.228 1.00 79.75 843 LYS A CA 1
ATOM 6467 C C . LYS A 1 843 ? 30.482 -16.053 -4.624 1.00 79.75 843 LYS A C 1
ATOM 6469 O O . LYS A 1 843 ? 30.002 -14.950 -4.898 1.00 79.75 843 LYS A O 1
ATOM 6474 N N . LEU A 1 844 ? 31.585 -16.169 -3.871 1.00 85.12 844 LEU A N 1
ATOM 6475 C CA . LEU A 1 844 ? 32.244 -15.060 -3.164 1.00 85.12 844 LEU A CA 1
ATOM 6476 C C . LEU A 1 844 ? 32.603 -13.886 -4.086 1.00 85.12 844 LEU A C 1
ATOM 6478 O O . LEU A 1 844 ? 32.388 -12.736 -3.707 1.00 85.12 844 LEU A O 1
ATOM 6482 N N . ASN A 1 845 ? 33.111 -14.147 -5.293 1.00 83.94 845 ASN A N 1
ATOM 6483 C CA . ASN A 1 845 ? 33.533 -13.097 -6.232 1.00 83.94 845 ASN A CA 1
ATOM 6484 C C . ASN A 1 845 ? 32.352 -12.277 -6.779 1.00 83.94 845 ASN A C 1
ATOM 6486 O O . ASN A 1 845 ? 32.452 -11.055 -6.928 1.00 83.94 845 ASN A O 1
ATOM 6490 N N . VAL A 1 846 ? 31.215 -12.936 -7.024 1.00 87.06 846 VAL A N 1
ATOM 6491 C CA . VAL A 1 846 ? 29.974 -12.289 -7.477 1.00 87.06 846 VAL A CA 1
ATOM 6492 C C . VAL A 1 846 ? 29.413 -11.429 -6.345 1.00 87.06 846 VAL A C 1
ATOM 6494 O O . VAL A 1 846 ? 29.219 -10.224 -6.513 1.00 87.06 846 VAL A O 1
ATOM 6497 N N . VAL A 1 847 ? 29.280 -12.006 -5.145 1.00 89.50 847 VAL A N 1
ATOM 6498 C CA . VAL A 1 847 ? 28.782 -11.303 -3.9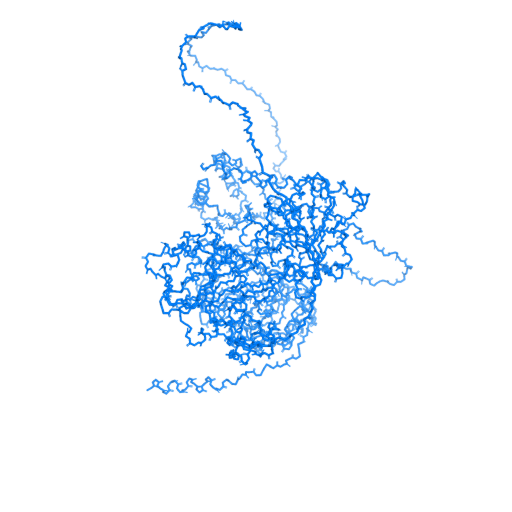52 1.00 89.50 847 VAL A CA 1
ATOM 6499 C C . VAL A 1 847 ? 29.700 -10.147 -3.541 1.00 89.50 847 VAL A C 1
ATOM 6501 O O . VAL A 1 847 ? 29.210 -9.078 -3.195 1.00 89.50 847 VAL A O 1
ATOM 6504 N N . SER A 1 848 ? 31.022 -10.286 -3.663 1.00 87.12 848 SER A N 1
ATOM 6505 C CA . SER A 1 848 ? 31.993 -9.207 -3.395 1.00 87.12 848 SER A CA 1
ATOM 6506 C C . SER A 1 848 ? 31.936 -8.072 -4.425 1.00 87.12 848 SER A C 1
ATOM 6508 O O . SER A 1 848 ? 32.366 -6.948 -4.156 1.00 87.12 848 SER A O 1
ATOM 6510 N N . THR A 1 849 ? 31.395 -8.329 -5.614 1.00 86.56 849 THR A N 1
ATOM 6511 C CA . THR A 1 849 ? 31.185 -7.309 -6.650 1.00 86.56 849 THR A CA 1
ATOM 6512 C C . THR A 1 849 ? 29.848 -6.598 -6.444 1.00 86.56 849 THR A C 1
ATOM 6514 O O . THR A 1 849 ? 29.828 -5.368 -6.377 1.00 86.56 849 THR A O 1
ATOM 6517 N N . ALA A 1 850 ? 28.775 -7.346 -6.171 1.00 88.81 850 ALA A N 1
ATOM 6518 C CA . ALA A 1 850 ? 27.496 -6.802 -5.711 1.00 88.81 850 ALA A CA 1
ATOM 6519 C C . ALA A 1 850 ? 27.652 -5.938 -4.438 1.00 88.81 850 ALA A C 1
ATOM 6521 O O . ALA A 1 850 ? 27.142 -4.822 -4.377 1.00 88.81 850 ALA A O 1
ATOM 6522 N N . LYS A 1 851 ? 28.455 -6.384 -3.461 1.00 88.94 851 LYS A N 1
ATOM 6523 C CA . LYS A 1 851 ? 28.809 -5.654 -2.228 1.00 88.94 851 LYS A CA 1
ATOM 6524 C C . LYS A 1 851 ? 29.443 -4.291 -2.504 1.00 88.94 851 LYS A C 1
ATOM 6526 O O . LYS A 1 851 ? 29.059 -3.305 -1.874 1.00 88.94 851 LYS A O 1
ATOM 6531 N N . ARG A 1 852 ? 30.359 -4.198 -3.475 1.00 84.44 852 ARG A N 1
ATOM 6532 C CA . ARG A 1 852 ? 30.967 -2.921 -3.894 1.00 84.44 852 ARG A CA 1
ATOM 6533 C C . ARG A 1 852 ? 29.933 -1.981 -4.525 1.00 84.44 852 ARG A C 1
ATOM 6535 O O . ARG A 1 852 ? 29.865 -0.819 -4.132 1.00 84.44 852 ARG A O 1
ATOM 6542 N N . LEU A 1 853 ? 29.082 -2.488 -5.421 1.00 81.69 853 LEU A N 1
ATOM 6543 C CA . LEU A 1 853 ? 28.005 -1.708 -6.051 1.00 81.69 853 LEU A CA 1
ATOM 6544 C C . LEU A 1 853 ? 26.977 -1.203 -5.023 1.00 81.69 853 LEU A C 1
ATOM 6546 O O . LEU A 1 853 ? 26.701 -0.006 -4.956 1.00 81.69 853 LEU A O 1
ATOM 6550 N N . ALA A 1 854 ? 26.465 -2.090 -4.167 1.00 83.75 854 ALA A N 1
ATOM 6551 C CA . ALA A 1 854 ? 25.503 -1.762 -3.116 1.00 83.75 854 ALA A CA 1
ATOM 6552 C C . ALA A 1 854 ? 26.056 -0.742 -2.105 1.00 83.75 854 ALA A C 1
ATOM 6554 O O . ALA A 1 854 ? 25.321 0.140 -1.655 1.00 83.75 854 ALA A O 1
ATOM 6555 N N . THR A 1 855 ? 27.356 -0.820 -1.792 1.00 77.94 855 THR A N 1
ATOM 6556 C CA . THR A 1 855 ? 28.043 0.165 -0.945 1.00 77.94 855 THR A CA 1
ATOM 6557 C C . THR A 1 855 ? 28.112 1.530 -1.627 1.00 77.94 855 THR A C 1
ATOM 6559 O O . THR A 1 855 ? 27.720 2.517 -1.013 1.00 77.94 855 THR A O 1
ATOM 6562 N N . MET A 1 856 ? 28.515 1.607 -2.903 1.00 73.00 856 MET A N 1
ATOM 6563 C CA . MET A 1 856 ? 28.562 2.878 -3.647 1.00 73.00 856 MET A CA 1
ATOM 6564 C C . MET A 1 856 ? 27.186 3.556 -3.744 1.00 73.00 856 MET A C 1
ATOM 6566 O O . MET A 1 856 ? 27.072 4.745 -3.447 1.00 73.00 856 MET A O 1
ATOM 6570 N N . VAL A 1 857 ? 26.127 2.802 -4.062 1.00 70.12 857 VAL A N 1
ATOM 6571 C CA . VAL A 1 857 ? 24.747 3.327 -4.081 1.00 70.12 857 VAL A CA 1
ATOM 6572 C C . VAL A 1 857 ? 24.321 3.817 -2.690 1.00 70.12 857 VAL A C 1
ATOM 6574 O O . VAL A 1 857 ? 23.733 4.891 -2.567 1.00 70.12 857 VAL A O 1
ATOM 6577 N N . SER A 1 858 ? 24.659 3.085 -1.621 1.00 57.78 858 SER A N 1
ATOM 6578 C CA . SER A 1 858 ? 24.371 3.534 -0.252 1.00 57.78 858 SER A CA 1
ATOM 6579 C C . SER A 1 858 ? 25.194 4.758 0.172 1.00 57.78 858 SER A C 1
ATOM 6581 O O . SER A 1 858 ? 24.699 5.545 0.979 1.00 57.78 858 SER A O 1
ATOM 6583 N N . CYS A 1 859 ? 26.420 4.926 -0.333 1.00 51.25 859 CYS A N 1
ATOM 6584 C CA . CYS A 1 859 ? 27.278 6.077 -0.044 1.00 51.25 859 CYS A CA 1
ATOM 6585 C C . CYS A 1 859 ? 26.734 7.362 -0.680 1.00 51.25 859 CYS A C 1
ATOM 6587 O O . CYS A 1 859 ? 26.620 8.371 0.018 1.00 51.25 859 CYS A O 1
ATOM 6589 N N . LEU A 1 860 ? 26.322 7.303 -1.952 1.00 48.72 860 LEU A N 1
ATOM 6590 C CA . LEU A 1 860 ? 25.664 8.410 -2.658 1.00 48.72 860 LEU A CA 1
ATOM 6591 C C . LEU A 1 860 ? 24.412 8.884 -1.902 1.00 48.72 860 LEU A C 1
ATOM 6593 O O . LEU A 1 860 ? 24.302 10.061 -1.566 1.00 48.72 860 LEU A O 1
ATOM 6597 N N . LEU A 1 861 ? 23.537 7.948 -1.514 1.00 44.72 861 LEU A N 1
ATOM 6598 C CA . LEU A 1 861 ? 22.352 8.243 -0.698 1.00 44.72 861 LEU A CA 1
ATOM 6599 C C . LEU A 1 861 ? 22.698 8.867 0.664 1.00 44.72 861 LEU A C 1
ATOM 6601 O O . LEU A 1 861 ? 21.931 9.681 1.177 1.00 44.72 861 LEU A O 1
ATOM 6605 N N . THR A 1 862 ? 23.837 8.516 1.276 1.00 38.50 862 THR A N 1
ATOM 6606 C CA . THR A 1 862 ? 24.262 9.176 2.519 1.00 38.50 862 THR A CA 1
ATOM 6607 C C . THR A 1 862 ? 24.830 10.572 2.319 1.00 38.50 862 THR A C 1
ATOM 6609 O O . THR A 1 862 ? 24.570 11.402 3.184 1.00 38.50 862 THR A O 1
ATOM 6612 N N . LEU A 1 863 ? 25.539 10.848 1.219 1.00 34.66 863 LEU A N 1
ATOM 6613 C CA . LEU A 1 863 ? 26.091 12.177 0.928 1.00 34.66 863 LEU A CA 1
ATOM 6614 C C . LEU A 1 863 ? 24.971 13.212 0.757 1.00 34.66 863 LEU A C 1
ATOM 6616 O O . LEU A 1 863 ? 25.005 14.244 1.426 1.00 34.66 863 LEU A O 1
ATOM 6620 N N . SER A 1 864 ? 23.913 12.885 0.004 1.00 34.38 864 SER A N 1
ATOM 6621 C CA . SER A 1 864 ? 22.715 13.735 -0.091 1.00 34.38 864 SER A CA 1
ATOM 6622 C C . SER A 1 864 ? 22.069 14.007 1.277 1.00 34.38 864 SER A C 1
ATOM 6624 O O . SER A 1 864 ? 21.655 15.128 1.544 1.00 34.38 864 SER A O 1
ATOM 6626 N N . THR A 1 865 ? 22.031 13.021 2.187 1.00 33.47 865 THR A N 1
ATOM 6627 C CA . THR A 1 865 ? 21.511 13.237 3.558 1.00 33.47 865 THR A CA 1
ATOM 6628 C C . THR A 1 865 ? 22.497 13.886 4.535 1.00 33.47 865 THR A C 1
ATOM 6630 O O . THR A 1 865 ? 22.092 14.193 5.649 1.00 33.47 865 THR A O 1
ATOM 6633 N N . MET A 1 866 ? 23.775 14.052 4.177 1.00 29.30 866 MET A N 1
ATOM 6634 C CA . MET A 1 866 ? 24.768 14.715 5.035 1.00 29.30 866 MET A CA 1
ATOM 6635 C C . MET A 1 866 ? 24.823 16.216 4.758 1.00 29.30 866 MET A C 1
ATOM 6637 O O . MET A 1 866 ? 24.865 16.974 5.717 1.00 29.30 866 MET A O 1
ATOM 6641 N N . ALA A 1 867 ? 24.703 16.637 3.491 1.00 32.84 867 ALA A N 1
ATOM 6642 C CA . ALA A 1 867 ? 24.517 18.049 3.136 1.00 32.84 867 ALA A CA 1
ATOM 6643 C C . ALA A 1 867 ? 23.298 18.657 3.864 1.00 32.84 867 ALA A C 1
ATOM 6645 O O . ALA A 1 867 ? 23.406 19.686 4.521 1.00 32.84 867 ALA A O 1
ATOM 6646 N N . LEU A 1 868 ? 22.175 17.926 3.881 1.00 32.38 868 LEU A N 1
ATOM 6647 C CA . LEU A 1 868 ? 20.948 18.271 4.618 1.00 32.38 868 LEU A CA 1
ATOM 6648 C C . LEU A 1 868 ? 21.073 18.294 6.160 1.00 32.38 868 LEU A C 1
ATOM 6650 O O . LEU A 1 868 ? 20.093 18.600 6.833 1.00 32.38 868 LEU A O 1
ATOM 6654 N N . LEU A 1 869 ? 22.229 17.938 6.731 1.00 29.33 869 LEU A N 1
ATOM 6655 C CA . LEU A 1 869 ? 22.487 17.926 8.181 1.00 29.33 869 LEU A CA 1
ATOM 6656 C C . LEU A 1 869 ? 23.657 18.830 8.603 1.00 29.33 869 LEU A C 1
ATOM 6658 O O . LEU A 1 869 ? 23.960 18.904 9.790 1.00 29.33 869 LEU A O 1
ATOM 6662 N N . THR A 1 870 ? 24.307 19.517 7.661 1.00 28.94 870 THR A N 1
ATOM 6663 C CA . THR A 1 870 ? 25.344 20.530 7.932 1.00 28.94 870 THR A CA 1
ATOM 6664 C C . THR A 1 870 ? 24.813 21.966 7.866 1.00 28.94 870 THR A C 1
ATOM 6666 O O . THR A 1 870 ? 25.596 22.908 7.886 1.00 28.94 870 THR A O 1
ATOM 6669 N N . GLU A 1 871 ? 23.491 22.141 7.785 1.00 31.64 871 GLU A N 1
ATOM 6670 C CA . GLU A 1 871 ? 22.827 23.440 7.618 1.00 31.64 871 GLU A CA 1
ATOM 6671 C C . GLU A 1 871 ? 21.662 23.661 8.611 1.00 31.64 871 GLU A C 1
ATOM 6673 O O . GLU A 1 871 ? 20.591 24.160 8.232 1.00 31.64 871 GLU A O 1
ATOM 6678 N N . THR A 1 872 ? 21.861 23.240 9.862 1.00 29.58 872 THR A N 1
ATOM 6679 C CA . THR A 1 872 ? 20.984 23.507 11.018 1.00 29.58 872 THR A CA 1
ATOM 6680 C C . THR A 1 872 ? 21.781 24.178 12.122 1.00 29.58 872 THR A C 1
ATOM 6682 O O . THR A 1 872 ? 22.779 23.543 12.532 1.00 29.58 872 THR A O 1
#

Foldseek 3Di:
DVVVVVVVVVVVVVPPDPPDLQQAQEDEAEAALVQWDADVQRLAIRGNDPSNVVQLLVLLVCLVVLAWEWEDFLAFIWTKHFQQDPSSLVLSCVLQVHDLQAAFEKEGLHPVQVCVFADVPDDDQPVVVVCCVFAPQDQAKEKGAGDCVRGPCSNVSNDRIHIYHHTPRRSVSNSNSSSVGIIGIDALAHPPDQGHFFQVSSCVGRNSSHNYYYGNDGRNHSDHGFYWYQVDPVSEIDTPHDDDTDGPPQWDFDDQPLDDPVDLPSNLVSLVVVVVVLVVQPWQEKEFAQDPCPPSSVVNVVSVVVVVVPDVRYDYYYDDDDTGITTHGDDDDDDPVVVVVPPDDDDDDDDDDDDDDDDDDDDDDDDDDDDDDDDDDDDDDDDDDDDDDDDDDDDDDDDDDDDDDDDDDDDDDDDDDDDDDDDDQPPDDWCVNLPQDPLLVVLCVVVVNTHDDSLLSAPFQEEDADAPQRCVLVSVLRVQLRVCLVPVAAQAAEEEEQAQQLLVVSQVVNCSSCVSVVAQEARQEPLDDPVVSVVSVLVRGNYYRYYLVRVLVVVVPDPDCSNQQANHQEYEYAQQVVCLDPVNVVSVVVVVVSHHPNHRYYYYHNDDDPSNVCQQPDDDDPPDDRHHYDDDPDPFLADPLEAFAEAEDAPVQLLLVVVLCQLVPDPLLPVQDDAAPDPDDDPPPDDDDDDDDDDDDDDPVQAGREGGQEEEEDADQLVLLLVCLLCVLNNHFEDEAEPPDRPVRNVVRLVCSLVVNHRYYYYYLSVLPSDDHPSRAEYEHADQDPALVSVSSRSSNPCPPVHHHYYYYYDHPPCVVSQVNNCVRRVHHHHYDDDDVVSSVVCVVSSVVSSVVSVVVSVVVVVVVVVVVVPD

Secondary structure (DSSP, 8-state):
-HHHHHHHHHHHHTT-----------EEEE--STTEE--TT-SS-EE--HHHHHHHHHHHHHHHTT--EEEE-SSSEEEEEETT-HHHHHHHHHHHT--TTS--EEE-SSHHHHHHHS-TT-PPPHHHHHHHHHHTTTT-EEEEE--TTTS-HHHHTT-SEEEEE----HHHHHHHHHTTS-EE--BSS-TTSPPP-SHHHHHHHHTTT-SEEEE----SS-SPPPEEE---TT--BEEEE-------TT----------TT-HHHHHHHHHHHHHHHHHTTBS-EEEE---SSTHHHHHHHHHHHHHHH-TT--EEEE-SS---B--B--PPPPTHHHHTT--------------------------------------------------------------------------PPPP-PPP--TT--TTTTT--HHHHHHHHHTT--S--TTTT--SSEEEE--TTS-HHHHHHHHHHHHHTT---S--EEEE-S-HHHHHHHHHHHHHHHGGGT--EEEE-TTS-HHHHHHHHHT--SEEEE-HHHHHHHHHT-TT--S--TT--EEEEESHHHHTSGGGHHHHHHHHHHS-SS-EEEEEESS--HHHHHHHHSPPPTT-PPPEEE----SSSS-TTEEEEEEE--TTSHHHHHHHHHHS--HHHHTT-PPP--------------S--PPPPPP-TTSPPPPSSEEEE-S-HHHHHHHHHHHHTTT--EEEESTTS-HHHHHHHHHHHHTTSSSEEEE-GGGTSS---TT--EEEESSPPSSHHHHHHHHTTSS-TT--EEEEEEE-TT-HHHHHHHHHHHTSPPEE----HHHHHTTHHHHHHHHHHHHHHHHHHHHHHHHTTS--

Mean predicted aligned error: 21.32 Å

Solvent-accessible surface area (backbone atoms only — not comparable to full-atom values): 51089 Å² total; per-residue (Å²): 108,69,70,59,54,52,52,50,52,50,53,56,58,72,64,60,64,81,75,73,79,70,72,34,77,52,41,78,37,64,33,62,39,86,38,40,47,63,59,94,91,48,57,57,60,50,65,79,37,70,60,32,50,50,39,42,51,53,49,26,51,38,31,76,68,46,34,52,36,34,34,35,30,48,31,31,21,18,31,26,16,36,38,63,38,63,69,19,41,50,47,50,29,64,59,24,65,41,76,64,77,53,61,44,43,35,32,29,42,32,71,68,56,47,61,72,52,39,49,91,86,66,77,80,53,68,72,51,54,53,49,40,71,70,41,50,61,23,60,52,27,41,50,40,67,49,27,73,92,53,43,37,51,68,39,28,40,64,50,71,43,37,40,38,28,32,49,55,25,45,58,39,26,39,37,26,34,73,46,75,45,47,28,26,38,48,60,33,36,46,62,97,55,77,63,19,34,37,54,67,51,28,43,79,68,35,58,39,62,36,49,37,33,43,32,49,60,70,30,80,64,61,46,64,62,26,33,38,38,58,87,41,96,83,67,45,36,42,67,81,36,87,49,83,71,82,76,57,93,83,58,58,87,70,87,80,86,39,63,58,86,94,36,62,65,56,28,54,51,41,47,50,56,47,54,55,49,44,58,77,59,53,45,75,43,48,41,43,60,66,54,66,76,56,75,67,25,35,58,49,47,53,51,53,52,49,56,47,74,75,42,99,77,54,56,61,31,53,45,83,89,78,91,64,63,50,49,46,71,72,85,79,84,86,60,76,71,70,69,69,73,77,78,80,84,82,90,85,85,87,87,91,89,87,91,88,80,92,84,89,87,80,87,93,88,82,91,80,92,84,92,89,83,86,86,78,84,88,86,89,86,90,89,86,88,86,87,89,81,83,88,77,89,85,90,88,85,90,88,82,87,87,88,89,81,86,87,92,86,84,84,88,78,93,80,87,80,76,81,75,87,70,78,78,82,75,85,83,56,43,51,68,77,74,68,54,50,70,61,48,51,52,36,34,50,76,69,67,53,77,61,67,54,85,67,52,79,58,82,59,38,25,36,41,43,49,68,79,92,71,53,65,66,60,45,56,45,51,65,50,52,60,55,36,76,78,60,86,66,52,34,33,30,41,36,37,27,82,43,66,67,40,22,54,52,52,44,51,50,46,43,60,52,24,51,79,70,73,50,40,68,35,70,36,39,75,85,54,68,66,67,63,44,50,49,43,55,70,69,55,23,35,33,41,24,23,26,56,60,38,50,38,50,56,57,75,69,42,92,78,62,81,81,61,40,66,62,24,44,34,41,36,32,42,49,30,64,66,47,70,33,77,91,40,45,69,37,48,54,56,49,58,71,60,37,42,88,81,45,44,46,36,39,30,23,77,64,89,42,73,68,56,52,50,63,72,66,50,81,60,57,91,97,49,74,76,65,47,73,45,74,70,88,66,96,53,68,75,54,96,50,47,47,52,32,31,31,84,41,60,80,90,58,48,64,34,53,52,53,42,41,42,64,58,55,62,72,97,32,55,86,51,41,68,77,77,87,72,80,81,78,83,78,81,82,75,88,78,83,88,81,78,90,72,77,79,79,81,72,84,88,80,74,64,66,71,43,33,29,29,41,35,34,26,82,44,53,69,56,21,53,30,52,27,41,26,34,47,64,63,66,37,59,49,37,50,38,42,89,89,51,56,64,68,54,40,52,47,38,49,49,39,40,68,70,58,76,30,33,29,41,26,19,19,67,84,61,32,49,79,68,87,56,79,81,32,33,33,29,34,31,57,43,71,57,95,44,50,74,53,45,52,39,42,48,56,51,26,32,56,96,85,36,66,18,40,32,40,31,44,37,38,96,85,34,64,71,50,50,55,52,32,28,66,64,43,73,44,82,68,42,81,54,88,71,65,59,70,74,29,54,76,46,36,70,60,46,56,47,21,46,52,54,17,48,52,57,48,47,56,59,46,51,63,58,45,60,76,65,75,78,123

Sequence (872 aa):
MQVAMIAYAKRIISTQSPAMATQFTTQVLLCDSSAITFDSGADYPQITSAYTKDSLNKAAQHLHSLQCVAFPTETVYGLGALALDAAATSKIFSTKGRPADNPLIVHVSSFTMLRSILPKDYVLPESYEVLMKHFWPGALTLLFPRDPTRVPGIITAGQPTVAVRMPSHPVARALIAIADAPIAAPSANSSGKPSPTRAEHVRRDLDGRVGLILDGGACGVGLESTVIDGLNDDGNIRVLRPASLALPASITWRLYPLGPISDPSITAHRLFDGLLTLEQEGVDMILIEEVSEVKEGLAIMNRAAQAASVHSHSLYISITHNTRIMLTKKRTETTVDDLLRQQEEPDRKRRRVTPDQVVGVDSSAEEEDPVEKRREGGDDLEVGLVEGEASESDGSEEEEQPRMSPPDRFNFNRTSFKRHDLPKTFAGSSFMSIGVSAPLQAALSSMSIRTPTEIQAACRDCIGNAKTGSGKTVAFAIPILQRLSADPYGIFALVLTPTRELAFQIAEQFAVLGGSLNTRTAVIVGGMDMMSQALELGNRPHVVVATPGRIVDHLRSSTSGEWDLSRVKFLVLDEADRLLTPTFAPDLAHLFSALPKERQTCLFTATLTPSIDAIASAPSRPGKEKPFIHRMIATTETVDTLKQHYILVPSRVREPYLYHLLCNPPESTISMRRAPTEPEKHIRRTRNNNGKPKKKPAADEDEPEQPPPTIIFCTKPKTAAYLTNLLKSLSIRSTALHSRLTQRERLSSLSLFRSSVIPVLVSTDVGARGLDIDDVAMVINWDMPNEPEEYTHRVGRTARAGKGGIAISFVTEKDEQRVLQIEARIKTKLLEIVLPESKVLEKLNVVSTAKRLATMVSCLLTLSTMALLTET